Protein AF-A2EZK6-F1 (afdb_monomer_lite)

Sequence (846 aa):
MTSKGSTQFIALRRRLDVMGYESFILGLDSAPLAQQLLNDVFTTTRQLQITEENLKKAQEELDQSKVQIEPLHAEQIRLVRENTQLHKLLIKMTEETRAKEKQITNNMYEVQEENRRVKLYAQKNEETIKEQQAEILRLKQLLELPQEAQEPTSSRSTRRASSRSRRNGSIAPSIGQSSYASNAEHEAEIKQLNQTITQLKETIELKEKEKETLITNINDLKDLMKLRDDEISRLGLELQKETGRDGYMISIRYKNQQLQEEIDKLQAQIDSGNFTNQTMPLSAPQSPTKPPPSPSTKKMGMSPIKYISIDAERKEEHEKSPNSDSSSKKSKLTTKTSSSKKQNPPSKKPNADKKRKGVIFDIDEDEKPSIESLIDDDDSSSDKGSKSSTQSQKSKESDESTKQMIESLKSENDSLKEDSKLLQAQLESTQKDLQEKISTIALMSAEVSFVGDNLKQIIAEKDQIIDSLKKQIKQAEAKSAELLQTQQKQQQNDATSEKIETLTLQLDELQAKYDTEIEDKDKKIKQLELLLEQLSSDKNNTTSAPVSCPECARLRQQIQDLKSSMQNSLSEQEKNELQSLRLRSQQLELIIRSSEESMHDNATLNQELLNAKAKITQMEQKYEELKQLAVKLQEELNKAKEDLEESEKISNTVPDLRQKFRTILERMKVEHFATVEELNQKNITLQSLSDKLLESQKLTRDFQEELQKCREQANNAREETLLHRSKSEEVQRLAADKIVNAQKEMNAAANHYKMTIQDLTNKNSSLSQILSDTRRQLAMTTEQTIPKLKDTIQKMTRERSELAARVESLAQMAQFAEKSTSFSPESIQFIAALHQFNDQMQPFLP

Structure (mmCIF, N/CA/C/O backbone):
data_AF-A2EZK6-F1
#
_entry.id   AF-A2EZK6-F1
#
loop_
_atom_site.group_PDB
_atom_site.id
_atom_site.type_symbol
_atom_site.label_atom_id
_atom_site.label_alt_id
_atom_site.label_comp_id
_atom_site.label_asym_id
_atom_site.label_entity_id
_atom_site.label_seq_id
_atom_site.pdbx_PDB_ins_code
_atom_site.Cartn_x
_atom_site.Cartn_y
_atom_site.Cartn_z
_atom_site.occupancy
_atom_site.B_iso_or_equiv
_atom_site.auth_seq_id
_atom_site.auth_comp_id
_atom_site.auth_asym_id
_atom_site.auth_atom_id
_atom_site.pdbx_PDB_model_num
ATOM 1 N N . MET A 1 1 ? 49.136 -2.529 -78.134 1.00 37.84 1 MET A N 1
ATOM 2 C CA . MET A 1 1 ? 48.431 -1.976 -76.948 1.00 37.84 1 MET A CA 1
ATOM 3 C C . MET A 1 1 ? 46.903 -1.830 -77.145 1.00 37.84 1 MET A C 1
ATOM 5 O O . MET A 1 1 ? 46.238 -1.324 -76.257 1.00 37.84 1 MET A O 1
ATOM 9 N N . THR A 1 2 ? 46.300 -2.332 -78.235 1.00 45.94 2 THR A N 1
ATOM 10 C CA . THR A 1 2 ? 44.895 -2.059 -78.636 1.00 45.94 2 THR A CA 1
ATOM 11 C C . THR A 1 2 ? 43.855 -3.139 -78.267 1.00 45.94 2 THR A C 1
ATOM 13 O O . THR A 1 2 ? 42.662 -2.942 -78.474 1.00 45.94 2 THR A O 1
ATOM 16 N N . SER A 1 3 ? 44.260 -4.276 -77.687 1.00 55.34 3 SER A N 1
ATOM 17 C CA . SER A 1 3 ? 43.367 -5.438 -77.480 1.00 55.34 3 SER A CA 1
ATOM 18 C C . SER A 1 3 ? 42.392 -5.307 -76.287 1.00 55.34 3 SER A C 1
ATOM 20 O O . SER A 1 3 ? 41.245 -5.753 -76.370 1.00 55.34 3 SER A O 1
ATOM 22 N N . LYS A 1 4 ? 42.787 -4.647 -75.186 1.00 60.06 4 LYS A N 1
ATOM 23 C CA . LYS A 1 4 ? 41.928 -4.512 -73.986 1.00 60.06 4 LYS A CA 1
ATOM 24 C C . LYS A 1 4 ? 40.776 -3.510 -74.169 1.00 60.06 4 LYS A C 1
ATOM 26 O O . LYS A 1 4 ? 39.682 -3.753 -73.677 1.00 60.06 4 LYS A O 1
ATOM 31 N N . GLY A 1 5 ? 40.997 -2.425 -74.917 1.00 63.72 5 GLY A N 1
ATOM 32 C CA . GLY A 1 5 ? 39.947 -1.441 -75.222 1.00 63.72 5 GLY A CA 1
ATOM 33 C C . GLY A 1 5 ? 38.875 -1.994 -76.167 1.00 63.72 5 GLY A C 1
ATOM 34 O O . GLY A 1 5 ? 37.688 -1.778 -75.951 1.00 63.72 5 GLY A O 1
ATOM 35 N N . SER A 1 6 ? 39.281 -2.795 -77.158 1.00 72.44 6 SER A N 1
ATOM 36 C CA . SER A 1 6 ? 38.358 -3.442 -78.101 1.00 72.44 6 SER A CA 1
ATOM 37 C C . SER A 1 6 ? 37.445 -4.473 -77.421 1.00 72.44 6 SER A C 1
ATOM 39 O O . SER A 1 6 ? 36.245 -4.505 -77.683 1.00 72.44 6 SER A O 1
ATOM 41 N N . THR A 1 7 ? 37.971 -5.271 -76.487 1.00 79.88 7 THR A N 1
ATOM 42 C CA . THR A 1 7 ? 37.174 -6.280 -75.764 1.00 79.88 7 THR A CA 1
ATOM 43 C C . THR A 1 7 ? 36.168 -5.659 -74.790 1.00 79.88 7 THR A C 1
ATOM 45 O O . THR A 1 7 ? 35.024 -6.108 -74.736 1.00 79.88 7 THR A O 1
ATOM 48 N N . GLN A 1 8 ? 36.547 -4.593 -74.076 1.00 83.50 8 GLN A N 1
ATOM 49 C CA . GLN A 1 8 ? 35.626 -3.836 -73.216 1.00 83.50 8 GLN A CA 1
ATOM 50 C C . GLN A 1 8 ? 34.537 -3.124 -74.025 1.00 83.50 8 GLN A C 1
ATOM 52 O O . GLN A 1 8 ? 33.373 -3.144 -73.632 1.00 83.50 8 GLN A O 1
ATOM 57 N N . PHE A 1 9 ? 34.890 -2.568 -75.186 1.00 87.25 9 PHE A N 1
ATOM 58 C CA . PHE A 1 9 ? 33.936 -1.943 -76.098 1.00 87.25 9 PHE A CA 1
ATOM 59 C C . PHE A 1 9 ? 32.902 -2.944 -76.632 1.00 87.25 9 PHE A C 1
ATOM 61 O O . PHE A 1 9 ? 31.705 -2.674 -76.586 1.00 87.25 9 PHE A O 1
ATOM 68 N N . ILE A 1 10 ? 33.335 -4.134 -77.066 1.00 88.12 10 ILE A N 1
ATOM 69 C CA . ILE A 1 10 ? 32.425 -5.198 -77.525 1.00 88.12 10 ILE A CA 1
ATOM 70 C C . ILE A 1 10 ? 31.513 -5.672 -76.383 1.00 88.12 10 ILE A C 1
ATOM 72 O O . ILE A 1 10 ? 30.328 -5.917 -76.603 1.00 88.12 10 ILE A O 1
ATOM 76 N N . ALA A 1 11 ? 32.034 -5.788 -75.158 1.00 88.81 11 ALA A N 1
ATOM 77 C CA . ALA A 1 11 ? 31.241 -6.179 -73.993 1.00 88.81 11 ALA A CA 1
ATOM 78 C C . ALA A 1 11 ? 30.187 -5.124 -73.616 1.00 88.81 11 ALA A C 1
ATOM 80 O O . ALA A 1 11 ? 29.038 -5.479 -73.351 1.00 88.81 11 ALA A O 1
ATOM 81 N N . LEU A 1 12 ? 30.553 -3.839 -73.633 1.00 90.62 12 LEU A N 1
ATOM 82 C CA . LEU A 1 12 ? 29.614 -2.733 -73.442 1.00 90.62 12 LEU A CA 1
ATOM 83 C C . LEU A 1 12 ? 28.556 -2.714 -74.549 1.00 90.62 12 LEU A C 1
ATOM 85 O O . LEU A 1 12 ? 27.371 -2.588 -74.254 1.00 90.62 12 LEU A O 1
ATOM 89 N N . ARG A 1 13 ? 28.969 -2.900 -75.808 1.00 90.75 13 ARG A N 1
ATOM 90 C CA . ARG A 1 13 ? 28.056 -2.936 -76.949 1.00 90.75 13 ARG A CA 1
ATOM 91 C C . ARG A 1 13 ? 27.021 -4.047 -76.804 1.00 90.75 13 ARG A C 1
ATOM 93 O O . ARG A 1 13 ? 25.835 -3.762 -76.844 1.00 90.75 13 ARG A O 1
ATOM 100 N N . ARG A 1 14 ? 27.462 -5.272 -76.501 1.00 92.25 14 ARG A N 1
ATOM 101 C CA . ARG A 1 14 ? 26.559 -6.402 -76.235 1.00 92.25 14 ARG A CA 1
ATOM 102 C C . ARG A 1 14 ? 25.595 -6.124 -75.080 1.00 92.25 14 ARG A C 1
ATOM 104 O O . ARG A 1 14 ? 24.436 -6.501 -75.166 1.00 92.25 14 ARG A O 1
ATOM 111 N N . ARG A 1 15 ? 26.049 -5.472 -74.002 1.00 91.38 15 ARG A N 1
ATOM 112 C CA . ARG A 1 15 ? 25.172 -5.095 -72.876 1.00 91.38 15 ARG A CA 1
ATOM 113 C C . ARG A 1 15 ? 24.108 -4.076 -73.284 1.00 91.38 15 ARG A C 1
ATOM 115 O O . ARG A 1 15 ? 22.965 -4.216 -72.870 1.00 91.38 15 ARG A O 1
ATOM 122 N N . LEU A 1 16 ? 24.477 -3.083 -74.091 1.00 90.38 16 LEU A N 1
ATOM 123 C CA . LEU A 1 16 ? 23.544 -2.087 -74.619 1.00 90.38 16 LEU A CA 1
ATOM 124 C C . LEU A 1 16 ? 22.557 -2.702 -75.619 1.00 90.38 16 LEU A C 1
ATOM 126 O O . LEU A 1 16 ? 21.372 -2.386 -75.554 1.00 90.38 16 LEU A O 1
ATOM 130 N N . ASP A 1 17 ? 23.017 -3.618 -76.473 1.00 91.50 17 ASP A N 1
ATOM 131 C CA . ASP A 1 17 ? 22.165 -4.357 -77.412 1.00 91.50 17 ASP A CA 1
ATOM 132 C C . ASP A 1 17 ? 21.120 -5.192 -76.650 1.00 91.50 17 ASP A C 1
ATOM 134 O O . ASP A 1 17 ? 19.934 -5.113 -76.945 1.00 91.50 17 ASP A O 1
ATOM 138 N N . VAL A 1 18 ? 21.521 -5.886 -75.574 1.00 91.19 18 VAL A N 1
ATOM 139 C CA . VAL A 1 18 ? 20.594 -6.630 -74.693 1.00 91.19 18 VAL A CA 1
ATOM 140 C C . VAL A 1 18 ? 19.550 -5.720 -74.030 1.00 91.19 18 VAL A C 1
ATOM 142 O O . VAL A 1 18 ? 18.438 -6.161 -73.752 1.00 91.19 18 VAL A O 1
ATOM 145 N N . MET A 1 19 ? 19.877 -4.449 -73.790 1.00 88.81 19 MET A N 1
ATOM 146 C CA . MET A 1 19 ? 18.930 -3.451 -73.279 1.00 88.81 19 MET A CA 1
ATOM 147 C C . MET A 1 19 ? 18.072 -2.797 -74.377 1.00 88.81 19 MET A C 1
ATOM 149 O O . MET A 1 19 ? 17.281 -1.907 -74.071 1.00 88.81 19 MET A O 1
ATOM 153 N N . GLY A 1 20 ? 18.214 -3.221 -75.636 1.00 90.94 20 GLY A N 1
ATOM 154 C CA . GLY A 1 20 ? 17.446 -2.721 -76.777 1.00 90.94 20 GLY A CA 1
ATOM 155 C C . GLY A 1 20 ? 18.035 -1.480 -77.455 1.00 90.94 20 GLY A C 1
ATOM 156 O O . GLY A 1 20 ? 17.373 -0.876 -78.297 1.00 90.94 20 GLY A O 1
ATOM 157 N N . TYR A 1 21 ? 19.274 -1.088 -77.141 1.00 92.12 21 TYR A N 1
ATOM 158 C CA . TYR A 1 21 ? 19.952 0.063 -77.762 1.00 92.12 21 TYR A CA 1
ATOM 159 C C . TYR A 1 21 ? 20.737 -0.311 -79.034 1.00 92.12 21 TYR A C 1
ATOM 161 O O . TYR A 1 21 ? 21.803 0.245 -79.315 1.00 92.12 21 TYR A O 1
ATOM 169 N N . GLU A 1 22 ? 20.202 -1.236 -79.831 1.00 88.69 22 GLU A N 1
ATOM 170 C CA . GLU A 1 22 ? 20.858 -1.779 -81.030 1.00 88.69 22 GLU A CA 1
ATOM 171 C C . GLU A 1 22 ? 21.069 -0.712 -82.120 1.00 88.69 22 GLU A C 1
ATOM 173 O O . GLU A 1 22 ? 22.081 -0.709 -82.822 1.00 88.69 22 GLU A O 1
ATOM 178 N N . SER A 1 23 ? 20.165 0.265 -82.223 1.00 85.69 23 SER A N 1
ATOM 179 C CA . SER A 1 23 ? 20.199 1.300 -83.270 1.00 85.69 23 SER A CA 1
ATOM 180 C C . SER A 1 23 ? 21.220 2.419 -83.029 1.00 85.69 23 SER A C 1
ATOM 182 O O . SER A 1 23 ? 21.440 3.249 -83.910 1.00 85.69 23 SER A O 1
ATOM 184 N N . PHE A 1 24 ? 21.843 2.488 -81.848 1.00 82.69 24 PHE A N 1
ATOM 185 C CA . PHE A 1 24 ? 22.753 3.585 -81.509 1.00 82.69 24 PHE A CA 1
ATOM 186 C C . PHE A 1 24 ? 24.174 3.280 -81.983 1.00 82.69 24 PHE A C 1
ATOM 188 O O . PHE A 1 24 ? 24.766 2.308 -81.533 1.00 82.69 24 PHE A O 1
ATOM 195 N N . ILE A 1 25 ? 24.770 4.095 -82.853 1.00 82.56 25 ILE A N 1
ATOM 196 C CA . ILE A 1 25 ? 26.171 3.898 -83.256 1.00 82.56 25 ILE A CA 1
ATOM 197 C C . ILE A 1 25 ? 27.066 4.410 -82.121 1.00 82.56 25 ILE A C 1
ATOM 199 O O . ILE A 1 25 ? 27.240 5.616 -81.950 1.00 82.56 25 ILE A O 1
ATOM 203 N N . LEU A 1 26 ? 27.607 3.498 -81.310 1.00 82.94 26 LEU A N 1
ATOM 204 C CA . LEU A 1 26 ? 28.507 3.862 -80.218 1.00 82.94 26 LEU A CA 1
ATOM 205 C C . LEU A 1 26 ? 29.915 4.114 -80.775 1.00 82.94 26 LEU A C 1
ATOM 207 O O . LEU A 1 26 ? 30.533 3.216 -81.340 1.00 82.94 26 LEU A O 1
ATOM 211 N N . GLY A 1 27 ? 30.423 5.335 -80.627 1.00 87.00 27 GLY A N 1
ATOM 212 C CA . GLY A 1 27 ? 31.807 5.664 -80.960 1.00 87.00 27 GLY A CA 1
ATOM 213 C C . GLY A 1 27 ? 32.774 5.163 -79.885 1.00 87.00 27 GLY A C 1
ATOM 214 O O . GLY A 1 27 ? 32.418 5.071 -78.710 1.00 87.00 27 GLY A O 1
ATOM 215 N N . LEU A 1 28 ? 34.020 4.873 -80.267 1.00 83.44 28 LEU A N 1
ATOM 216 C CA . LEU A 1 28 ? 35.068 4.484 -79.311 1.00 83.44 28 LEU A CA 1
ATOM 217 C C . LEU A 1 28 ? 35.309 5.569 -78.244 1.00 83.44 28 LEU A C 1
ATOM 219 O O . LEU A 1 28 ? 35.540 5.235 -77.085 1.00 83.44 28 LEU A O 1
ATOM 223 N N . ASP A 1 29 ? 35.167 6.846 -78.612 1.00 84.62 29 ASP A N 1
ATOM 224 C CA . ASP A 1 29 ? 35.389 7.987 -77.713 1.00 84.62 29 ASP A CA 1
ATOM 225 C C . ASP A 1 29 ? 34.249 8.196 -76.701 1.00 84.62 29 ASP A C 1
ATOM 227 O O . ASP A 1 29 ? 34.474 8.708 -75.605 1.00 84.62 29 ASP A O 1
ATOM 231 N N . SER A 1 30 ? 33.022 7.769 -77.025 1.00 87.81 30 SER A N 1
ATOM 232 C CA . SER A 1 30 ? 31.854 7.889 -76.138 1.00 87.81 30 SER A CA 1
ATOM 233 C C . SER A 1 30 ? 31.608 6.649 -75.273 1.00 87.81 30 SER A C 1
ATOM 235 O O . SER A 1 30 ? 30.806 6.694 -74.337 1.00 87.81 30 SER A O 1
ATOM 237 N N . ALA A 1 31 ? 32.328 5.552 -75.528 1.00 86.44 31 ALA A N 1
ATOM 238 C CA . ALA A 1 31 ? 32.188 4.297 -74.797 1.00 86.44 31 ALA A CA 1
ATOM 239 C C . ALA A 1 31 ? 32.445 4.401 -73.276 1.00 86.44 31 ALA A C 1
ATOM 241 O O . ALA A 1 31 ? 31.662 3.820 -72.522 1.00 86.44 31 ALA A O 1
ATOM 242 N N . PRO A 1 32 ? 33.451 5.149 -72.770 1.00 88.12 32 PRO A N 1
ATOM 243 C CA . PRO A 1 32 ? 33.658 5.286 -71.325 1.00 88.12 32 PRO A CA 1
ATOM 244 C C . PRO A 1 32 ? 32.485 5.980 -70.620 1.00 88.12 32 PRO A C 1
ATOM 246 O O . PRO A 1 32 ? 32.062 5.542 -69.552 1.00 88.12 32 PRO A O 1
ATOM 249 N N . LEU A 1 33 ? 31.917 7.018 -71.245 1.00 88.94 33 LEU A N 1
ATOM 250 C CA . LEU A 1 33 ? 30.759 7.736 -70.711 1.00 88.94 33 LEU A CA 1
ATOM 251 C C . LEU A 1 33 ? 29.507 6.852 -70.722 1.00 88.94 33 LEU A C 1
ATOM 253 O O . LEU A 1 33 ? 28.798 6.786 -69.723 1.00 88.94 33 LEU A O 1
ATOM 257 N N . ALA A 1 34 ? 29.265 6.120 -71.814 1.00 89.81 34 ALA A N 1
ATOM 258 C CA . ALA A 1 34 ? 28.154 5.174 -71.895 1.00 89.81 34 ALA A CA 1
ATOM 259 C C . ALA A 1 34 ? 28.276 4.045 -70.854 1.00 89.81 34 ALA A C 1
ATOM 261 O O . ALA A 1 34 ? 27.282 3.662 -70.242 1.00 89.81 34 ALA A O 1
ATOM 262 N N . GLN A 1 35 ? 29.492 3.550 -70.594 1.00 90.94 35 GLN A N 1
ATOM 263 C CA . GLN A 1 35 ? 29.746 2.563 -69.542 1.00 90.94 35 GLN A CA 1
ATOM 264 C C . GLN A 1 35 ? 29.477 3.123 -68.141 1.00 90.94 35 GLN A C 1
ATOM 266 O O . GLN A 1 35 ? 28.946 2.399 -67.297 1.00 90.94 35 GLN A O 1
ATOM 271 N N . GLN A 1 36 ? 29.842 4.383 -67.887 1.00 93.50 36 GLN A N 1
ATOM 272 C CA . GLN A 1 36 ? 29.570 5.047 -66.615 1.00 93.50 36 GLN A CA 1
ATOM 273 C C . GLN A 1 36 ? 28.068 5.259 -66.410 1.00 93.50 36 GLN A C 1
ATOM 275 O O . GLN A 1 36 ? 27.543 4.830 -65.390 1.00 93.50 36 GLN A O 1
ATOM 280 N N . LEU A 1 37 ? 27.361 5.809 -67.402 1.00 91.62 37 LEU A N 1
ATOM 281 C CA . LEU A 1 37 ? 25.909 6.004 -67.335 1.00 91.62 37 LEU A CA 1
ATOM 282 C C . LEU A 1 37 ? 25.164 4.681 -67.138 1.00 91.62 37 LEU A C 1
ATOM 284 O O . LEU A 1 37 ? 24.233 4.609 -66.343 1.00 91.62 37 LEU A O 1
ATOM 288 N N . LEU A 1 38 ? 25.598 3.613 -67.811 1.00 91.62 38 LEU A N 1
ATOM 289 C CA . LEU A 1 38 ? 25.025 2.283 -67.624 1.00 91.62 38 LEU A CA 1
ATOM 290 C C . LEU A 1 38 ? 25.237 1.760 -66.194 1.00 91.62 38 LEU A C 1
ATOM 292 O O . LEU A 1 38 ? 24.327 1.173 -65.609 1.00 91.62 38 LEU A O 1
ATOM 296 N N . ASN A 1 39 ? 26.424 1.980 -65.623 1.00 92.19 39 ASN A N 1
ATOM 297 C CA . ASN A 1 39 ? 26.700 1.614 -64.237 1.00 92.19 39 ASN A CA 1
ATOM 298 C C . ASN A 1 39 ? 25.853 2.442 -63.261 1.00 92.19 39 ASN A C 1
ATOM 300 O O . ASN A 1 39 ? 25.310 1.862 -62.327 1.00 92.19 39 ASN A O 1
ATOM 304 N N . ASP A 1 40 ? 25.688 3.744 -63.500 1.00 94.69 40 ASP A N 1
ATOM 305 C CA . ASP A 1 40 ? 24.873 4.634 -62.664 1.00 94.69 40 ASP A CA 1
ATOM 306 C C . ASP A 1 40 ? 23.381 4.265 -62.727 1.00 94.69 40 ASP A C 1
ATOM 308 O O . ASP A 1 40 ? 22.692 4.239 -61.708 1.00 94.69 40 ASP A O 1
ATOM 312 N N . VAL A 1 41 ? 22.866 3.889 -63.902 1.00 91.81 41 VAL A N 1
ATOM 313 C CA . VAL A 1 41 ? 21.496 3.366 -64.045 1.00 91.81 41 VAL A CA 1
ATOM 314 C C . VAL A 1 41 ? 21.340 2.038 -63.301 1.00 91.81 41 VAL A C 1
ATOM 316 O O . VAL A 1 41 ? 20.333 1.818 -62.629 1.00 91.81 41 VAL A O 1
ATOM 319 N N . PHE A 1 42 ? 22.336 1.151 -63.362 1.00 93.69 42 PHE A N 1
ATOM 320 C CA . PHE A 1 42 ? 22.285 -0.121 -62.642 1.00 93.69 42 PHE A CA 1
ATOM 321 C C . PHE A 1 42 ? 22.334 0.071 -61.120 1.00 93.69 42 PHE A C 1
ATOM 323 O O . PHE A 1 42 ? 21.562 -0.562 -60.398 1.00 93.69 42 PHE A O 1
ATOM 330 N N . THR A 1 43 ? 23.211 0.946 -60.617 1.00 93.44 43 THR A N 1
ATOM 331 C CA . THR A 1 43 ? 23.306 1.241 -59.181 1.00 93.44 43 THR A CA 1
ATOM 332 C C . THR A 1 43 ? 22.038 1.913 -58.673 1.00 93.44 43 THR A C 1
ATOM 334 O O . THR A 1 43 ? 21.493 1.454 -57.673 1.00 93.44 43 THR A O 1
ATOM 337 N N . THR A 1 44 ? 21.507 2.914 -59.381 1.00 95.56 44 THR A N 1
ATOM 338 C CA . THR A 1 44 ? 20.251 3.588 -59.005 1.00 95.56 44 THR A CA 1
ATOM 339 C C . THR A 1 44 ? 19.048 2.649 -59.059 1.00 95.56 44 THR A C 1
ATOM 341 O O . THR A 1 44 ? 18.257 2.646 -58.121 1.00 95.56 44 THR A O 1
ATOM 344 N N . THR A 1 45 ? 18.936 1.785 -60.074 1.00 94.94 45 THR A N 1
ATOM 345 C CA . THR A 1 45 ? 17.855 0.781 -60.157 1.00 94.94 45 THR A CA 1
ATOM 346 C C . THR A 1 45 ? 17.952 -0.238 -59.023 1.00 94.94 45 THR A C 1
ATOM 348 O O . THR A 1 45 ? 16.953 -0.553 -58.381 1.00 94.94 45 THR A O 1
ATOM 351 N N . ARG A 1 46 ? 19.162 -0.726 -58.719 1.00 93.94 46 ARG A N 1
ATOM 352 C CA . ARG A 1 46 ? 19.386 -1.632 -57.585 1.00 93.94 46 ARG A CA 1
ATOM 353 C C . ARG A 1 46 ? 19.059 -0.956 -56.256 1.00 93.94 46 ARG A C 1
ATOM 355 O O . ARG A 1 46 ? 18.503 -1.588 -55.365 1.00 93.94 46 ARG A O 1
ATOM 362 N N . GLN A 1 47 ? 19.403 0.319 -56.113 1.00 93.69 47 GLN A N 1
ATOM 363 C CA . GLN A 1 47 ? 19.122 1.080 -54.905 1.00 93.69 47 GLN A CA 1
ATOM 364 C C . GLN A 1 47 ? 17.624 1.359 -54.754 1.00 93.69 47 GLN A C 1
ATOM 366 O O . GLN A 1 47 ? 17.112 1.211 -53.650 1.00 93.69 47 GLN A O 1
ATOM 371 N N . LEU A 1 48 ? 16.914 1.640 -55.852 1.00 95.12 48 LEU A N 1
ATOM 372 C CA . LEU A 1 48 ? 15.455 1.745 -55.875 1.00 95.12 48 LEU A CA 1
ATOM 373 C C . LEU A 1 48 ? 14.798 0.435 -55.414 1.00 95.12 48 LEU A C 1
ATOM 375 O O . LEU A 1 48 ? 13.976 0.465 -54.504 1.00 95.12 48 LEU A O 1
ATOM 379 N N . GLN A 1 49 ? 15.226 -0.714 -55.947 1.00 97.00 49 GLN A N 1
ATOM 380 C CA . GLN A 1 49 ? 14.727 -2.029 -55.517 1.00 97.00 49 GLN A CA 1
ATOM 381 C C . GLN A 1 49 ? 14.934 -2.265 -54.013 1.00 97.00 49 GLN A C 1
ATOM 383 O O . GLN A 1 49 ? 14.003 -2.665 -53.320 1.00 97.00 49 GLN A O 1
ATOM 388 N N . ILE A 1 50 ? 16.121 -1.944 -53.481 1.00 95.38 50 ILE A N 1
ATOM 389 C CA . ILE A 1 50 ? 16.394 -2.039 -52.037 1.00 95.38 50 ILE A CA 1
ATOM 390 C C . ILE A 1 50 ? 15.463 -1.110 -51.243 1.00 95.38 50 ILE A C 1
ATOM 392 O O . ILE A 1 50 ? 14.943 -1.503 -50.199 1.00 95.38 50 ILE A O 1
ATOM 396 N N . THR A 1 51 ? 15.229 0.119 -51.714 1.00 93.44 51 THR A N 1
ATOM 397 C CA . THR A 1 51 ? 14.314 1.046 -51.031 1.00 93.44 51 THR A CA 1
ATOM 398 C C . THR A 1 51 ? 12.860 0.582 -51.078 1.00 93.44 51 THR A C 1
ATOM 400 O O . THR A 1 51 ? 12.165 0.728 -50.078 1.00 93.44 51 THR A O 1
ATOM 403 N N . GLU A 1 52 ? 12.407 -0.024 -52.177 1.00 96.75 52 GLU A N 1
ATOM 404 C CA . GLU A 1 52 ? 11.061 -0.595 -52.295 1.00 96.75 52 GLU A CA 1
ATOM 405 C C . GLU A 1 52 ? 10.875 -1.807 -51.375 1.00 96.75 52 GLU A C 1
ATOM 407 O O . GLU A 1 52 ? 9.848 -1.920 -50.708 1.00 96.75 52 GLU A O 1
ATOM 412 N N . GLU A 1 53 ? 11.871 -2.693 -51.284 1.00 95.88 53 GLU A N 1
ATOM 413 C CA . GLU A 1 53 ? 11.858 -3.813 -50.336 1.00 95.88 53 GLU A CA 1
ATOM 414 C C . GLU A 1 53 ? 11.833 -3.327 -48.883 1.00 95.88 53 GLU A C 1
ATOM 416 O O . GLU A 1 53 ? 11.067 -3.845 -48.070 1.00 95.88 53 GLU A O 1
ATOM 421 N N . ASN A 1 54 ? 12.626 -2.307 -48.551 1.00 93.25 54 ASN A N 1
ATOM 422 C CA . ASN A 1 54 ? 12.626 -1.715 -47.214 1.00 93.25 54 ASN A CA 1
ATOM 423 C C . ASN A 1 54 ? 11.299 -1.012 -46.896 1.00 93.25 54 ASN A C 1
ATOM 425 O O . ASN A 1 54 ? 10.818 -1.116 -45.772 1.00 93.25 54 ASN A O 1
ATOM 429 N N . LEU A 1 55 ? 10.683 -0.337 -47.873 1.00 95.31 55 LEU A N 1
ATOM 430 C CA . LEU A 1 55 ? 9.366 0.282 -47.713 1.00 95.31 55 LEU A CA 1
ATOM 431 C C . LEU A 1 55 ? 8.288 -0.776 -47.446 1.00 95.31 55 LEU A C 1
ATOM 433 O O . LEU A 1 55 ? 7.470 -0.586 -46.550 1.00 95.31 55 LEU A O 1
ATOM 437 N N . LYS A 1 56 ? 8.315 -1.903 -48.168 1.00 96.50 56 LYS A N 1
ATOM 438 C CA . LYS A 1 56 ? 7.400 -3.030 -47.920 1.00 96.50 56 LYS A CA 1
ATOM 439 C C . LYS A 1 56 ? 7.580 -3.611 -46.519 1.00 96.50 56 LYS A C 1
ATOM 441 O O . LYS A 1 56 ? 6.595 -3.766 -45.810 1.00 96.50 56 LYS A O 1
ATOM 446 N N . LYS A 1 57 ? 8.823 -3.840 -46.080 1.00 95.38 57 LYS A N 1
ATOM 447 C CA . LYS A 1 57 ? 9.108 -4.303 -44.708 1.00 95.38 57 LYS A CA 1
ATOM 448 C C . LYS A 1 57 ? 8.603 -3.320 -43.653 1.00 95.38 57 LYS A C 1
ATOM 450 O O . LYS A 1 57 ? 7.941 -3.731 -42.711 1.00 95.38 57 LYS A O 1
ATOM 455 N N . ALA A 1 58 ? 8.842 -2.023 -43.843 1.00 92.25 58 ALA A N 1
ATOM 456 C CA . ALA A 1 58 ? 8.351 -0.994 -42.929 1.00 92.25 58 ALA A CA 1
ATOM 457 C C . ALA A 1 58 ? 6.811 -0.929 -42.889 1.00 92.25 58 ALA A C 1
ATOM 459 O O . ALA A 1 58 ? 6.234 -0.675 -41.835 1.00 92.25 58 ALA A O 1
ATOM 460 N N . GLN A 1 59 ? 6.132 -1.171 -44.016 1.00 96.00 59 GLN A N 1
ATOM 461 C CA . GLN A 1 59 ? 4.669 -1.275 -44.065 1.00 96.00 59 GLN A CA 1
ATOM 462 C C . GLN A 1 59 ? 4.159 -2.514 -43.319 1.00 96.00 59 GLN A C 1
ATOM 464 O O . GLN A 1 59 ? 3.226 -2.398 -42.529 1.00 96.00 59 GLN A O 1
ATOM 469 N N . GLU A 1 60 ? 4.797 -3.671 -43.504 1.00 96.62 60 GLU A N 1
ATOM 470 C CA . GLU A 1 60 ? 4.460 -4.901 -42.778 1.00 96.62 60 GLU A CA 1
ATOM 471 C C . GLU A 1 60 ? 4.680 -4.747 -41.263 1.00 96.62 60 GLU A C 1
ATOM 473 O O . GLU A 1 60 ? 3.814 -5.127 -40.477 1.00 96.62 60 GLU A O 1
ATOM 478 N N . GLU A 1 61 ? 5.790 -4.136 -40.838 1.00 93.56 61 GLU A N 1
ATOM 479 C CA . GLU A 1 61 ? 6.071 -3.828 -39.427 1.00 93.56 61 GLU A CA 1
ATOM 480 C C . GLU A 1 61 ? 5.061 -2.831 -38.841 1.00 93.56 61 GLU A C 1
ATOM 482 O O . GLU A 1 61 ? 4.616 -2.987 -37.698 1.00 93.56 61 GLU A O 1
ATOM 487 N N . LEU A 1 62 ? 4.653 -1.823 -39.620 1.00 93.62 62 LEU A N 1
ATOM 488 C CA . LEU A 1 62 ? 3.619 -0.872 -39.222 1.00 93.62 62 LEU A CA 1
ATOM 489 C C . LEU A 1 62 ? 2.268 -1.569 -39.030 1.00 93.62 62 LEU A C 1
ATOM 491 O O . LEU A 1 62 ? 1.582 -1.308 -38.042 1.00 93.62 62 LEU A O 1
ATOM 495 N N . ASP A 1 63 ? 1.876 -2.451 -39.946 1.00 95.25 63 ASP A N 1
ATOM 496 C CA . ASP A 1 63 ? 0.604 -3.166 -39.853 1.00 95.25 63 ASP A CA 1
ATOM 497 C C . ASP A 1 63 ? 0.615 -4.201 -38.718 1.00 95.25 63 ASP A C 1
ATOM 499 O O . ASP A 1 63 ? -0.358 -4.289 -37.969 1.00 95.25 63 ASP A O 1
ATOM 503 N N . GLN A 1 64 ? 1.738 -4.888 -38.484 1.00 93.19 64 GLN A N 1
ATOM 504 C CA . GLN A 1 64 ? 1.924 -5.721 -37.289 1.00 93.19 64 GLN A CA 1
ATOM 505 C C . GLN A 1 64 ? 1.818 -4.896 -36.000 1.00 93.19 64 GLN A C 1
ATOM 507 O O . GLN A 1 64 ? 1.150 -5.312 -35.053 1.00 93.19 64 GLN A O 1
ATOM 512 N N . SER A 1 65 ? 2.417 -3.703 -35.971 1.00 90.00 65 SER A N 1
ATOM 513 C CA . SER A 1 65 ? 2.328 -2.799 -34.820 1.00 90.00 65 SER A CA 1
ATOM 514 C C . SER A 1 65 ? 0.891 -2.332 -34.577 1.00 90.00 65 SER A C 1
ATOM 516 O O . SER A 1 65 ? 0.445 -2.306 -33.433 1.00 90.00 65 SER A O 1
ATOM 518 N N . LYS A 1 66 ? 0.118 -2.024 -35.629 1.00 92.38 66 LYS A N 1
ATOM 519 C CA . LYS A 1 66 ? -1.309 -1.674 -35.494 1.00 92.38 66 LYS A CA 1
ATOM 520 C C . LYS A 1 66 ? -2.121 -2.817 -34.885 1.00 92.38 66 LYS A C 1
ATOM 522 O O . LYS A 1 66 ? -2.904 -2.566 -33.974 1.00 92.38 66 LYS A O 1
ATOM 527 N N . VAL A 1 67 ? -1.894 -4.054 -35.337 1.00 92.50 67 VAL A N 1
ATOM 528 C CA . VAL A 1 67 ? -2.556 -5.250 -34.786 1.00 92.50 67 VAL A CA 1
ATOM 529 C C . VAL A 1 67 ? -2.200 -5.453 -33.309 1.00 92.50 67 VAL A C 1
ATOM 531 O O . VAL A 1 67 ? -3.049 -5.867 -32.527 1.00 92.50 67 VAL A O 1
ATOM 534 N N . GLN A 1 68 ? -0.973 -5.121 -32.893 1.00 86.81 68 GLN A N 1
ATOM 535 C CA . GLN A 1 68 ? -0.573 -5.174 -31.481 1.00 86.81 68 GLN A CA 1
ATOM 536 C C . GLN A 1 68 ? -1.158 -4.027 -30.637 1.00 86.81 68 GLN A C 1
ATOM 538 O O . GLN A 1 68 ? -1.431 -4.220 -29.454 1.00 86.81 68 GLN A O 1
ATOM 543 N N . ILE A 1 69 ? -1.373 -2.843 -31.219 1.00 89.81 69 ILE A N 1
ATOM 544 C CA . ILE A 1 69 ? -1.916 -1.666 -30.517 1.00 89.81 69 ILE A CA 1
ATOM 545 C C . ILE A 1 69 ? -3.434 -1.769 -30.305 1.00 89.81 69 ILE A C 1
ATOM 547 O O . ILE A 1 69 ? -3.939 -1.305 -29.284 1.00 89.81 69 ILE A O 1
ATOM 551 N N . GLU A 1 70 ? -4.174 -2.378 -31.231 1.00 92.25 70 GLU A N 1
ATOM 552 C CA . GLU A 1 70 ? -5.634 -2.517 -31.143 1.00 92.25 70 GLU A CA 1
ATOM 553 C C . GLU A 1 70 ? -6.143 -3.148 -29.824 1.00 92.25 70 GLU A C 1
ATOM 555 O O . GLU A 1 70 ? -7.008 -2.536 -29.185 1.00 92.25 70 GLU A O 1
ATOM 560 N N . PRO A 1 71 ? -5.615 -4.294 -29.338 1.00 82.75 71 PRO A N 1
ATOM 561 C CA . PRO A 1 71 ? -6.049 -4.861 -28.061 1.00 82.75 71 PRO A CA 1
ATOM 562 C C . PRO A 1 71 ? -5.711 -3.953 -26.873 1.00 82.75 71 PRO A C 1
ATOM 564 O O . PRO A 1 71 ? -6.525 -3.833 -25.959 1.00 82.75 71 PRO A O 1
ATOM 567 N N . LEU A 1 72 ? -4.568 -3.256 -26.907 1.00 85.19 72 LEU A N 1
ATOM 568 C CA . LEU A 1 72 ? -4.186 -2.303 -25.859 1.00 85.19 72 LEU A CA 1
ATOM 569 C C . LEU A 1 72 ? -5.144 -1.106 -25.814 1.00 85.19 72 LEU A C 1
ATOM 571 O O . LEU A 1 72 ? -5.529 -0.657 -24.737 1.00 85.19 72 LEU A O 1
ATOM 575 N N . HIS A 1 73 ? -5.581 -0.612 -26.972 1.00 89.88 73 HIS A N 1
ATOM 576 C CA . HIS A 1 73 ? -6.565 0.464 -27.052 1.00 89.88 73 HIS A CA 1
ATOM 577 C C . HIS A 1 73 ? -7.955 0.007 -26.571 1.00 89.88 73 HIS A C 1
ATOM 579 O O . HIS A 1 73 ? -8.641 0.741 -25.856 1.00 89.88 73 HIS A O 1
ATOM 585 N N . ALA A 1 74 ? -8.368 -1.221 -26.903 1.00 88.00 74 ALA A N 1
ATOM 586 C CA . ALA A 1 74 ? -9.608 -1.805 -26.393 1.00 88.00 74 ALA A CA 1
ATOM 587 C C . ALA A 1 74 ? -9.579 -1.971 -24.862 1.00 88.00 74 ALA A C 1
ATOM 589 O O . ALA A 1 74 ? -10.554 -1.634 -24.183 1.00 88.00 74 ALA A O 1
ATOM 590 N N . GLU A 1 75 ? -8.451 -2.425 -24.310 1.00 85.00 75 GLU A N 1
ATOM 591 C CA . GLU A 1 75 ? -8.237 -2.533 -22.866 1.00 85.00 75 GLU A CA 1
ATOM 592 C C . GLU A 1 75 ? -8.235 -1.155 -22.192 1.00 85.00 75 GLU A C 1
ATOM 594 O O . GLU A 1 75 ? -8.921 -0.968 -21.189 1.00 85.00 75 GLU A O 1
ATOM 599 N N . GLN A 1 76 ? -7.579 -0.154 -22.787 1.00 85.00 76 GLN A N 1
ATOM 600 C CA . GLN A 1 76 ? -7.607 1.226 -22.298 1.00 85.00 76 GLN A CA 1
ATOM 601 C C . GLN A 1 76 ? -9.041 1.773 -22.223 1.00 85.00 76 GLN A C 1
ATOM 603 O O . GLN A 1 76 ? -9.425 2.347 -21.204 1.00 85.00 76 GLN A O 1
ATOM 608 N N . ILE A 1 77 ? -9.868 1.562 -23.256 1.00 89.38 77 ILE A N 1
ATOM 609 C CA . ILE A 1 77 ? -11.284 1.971 -23.238 1.00 89.38 77 ILE A CA 1
ATOM 610 C C . ILE A 1 77 ? -12.050 1.253 -22.120 1.00 89.38 77 ILE A C 1
ATOM 612 O O . ILE A 1 77 ? -12.869 1.879 -21.438 1.00 89.38 77 ILE A O 1
ATOM 616 N N . ARG A 1 78 ? -11.806 -0.049 -21.919 1.00 94.88 78 ARG A N 1
ATOM 617 C CA . ARG A 1 78 ? -12.442 -0.830 -20.848 1.00 94.88 78 ARG A CA 1
ATOM 618 C C . ARG A 1 78 ? -12.071 -0.277 -19.472 1.00 94.88 78 ARG A C 1
ATOM 620 O O . ARG A 1 78 ? -12.964 0.035 -18.686 1.00 94.88 78 ARG A O 1
ATOM 627 N N . LEU A 1 79 ? -10.779 -0.058 -19.232 1.00 76.44 79 LEU A N 1
ATOM 628 C CA . LEU A 1 79 ? -10.253 0.488 -17.983 1.00 76.44 79 LEU A CA 1
ATOM 629 C C . LEU A 1 79 ? -10.782 1.898 -17.702 1.00 76.44 79 LEU A C 1
ATOM 631 O O . LEU A 1 79 ? -11.138 2.193 -16.567 1.00 76.44 79 LEU A O 1
ATOM 635 N N . VAL A 1 80 ? -10.916 2.759 -18.716 1.00 82.38 80 VAL A N 1
ATOM 636 C CA . VAL A 1 80 ? -11.510 4.099 -18.548 1.00 82.38 80 VAL A CA 1
ATOM 637 C C . VAL A 1 80 ? -12.977 4.012 -18.107 1.00 82.38 80 VAL A C 1
ATOM 639 O O . VAL A 1 80 ? -13.411 4.784 -17.246 1.00 82.38 80 VAL A O 1
ATOM 642 N N . ARG A 1 81 ? -13.753 3.064 -18.649 1.00 86.00 81 ARG A N 1
ATOM 643 C CA . ARG A 1 81 ? -15.151 2.843 -18.231 1.00 86.00 81 ARG A CA 1
ATOM 644 C C . ARG A 1 81 ? -15.240 2.327 -16.796 1.00 86.00 81 ARG A C 1
ATOM 646 O O . ARG A 1 81 ? -16.021 2.873 -16.018 1.00 86.00 81 ARG A O 1
ATOM 653 N N . GLU A 1 82 ? -14.429 1.332 -16.446 1.00 82.56 82 GLU A N 1
ATOM 654 C CA . GLU A 1 82 ? -14.351 0.777 -15.088 1.00 82.56 82 GLU A CA 1
ATOM 655 C C . GLU A 1 82 ? -13.917 1.847 -14.077 1.00 82.56 82 GLU A C 1
ATOM 657 O O . GLU A 1 82 ? -14.577 2.045 -13.059 1.00 82.56 82 GLU A O 1
ATOM 662 N N . ASN A 1 83 ? -12.879 2.623 -14.396 1.00 82.44 83 ASN A N 1
ATOM 663 C CA . ASN A 1 83 ? -12.395 3.726 -13.570 1.00 82.44 83 ASN A CA 1
ATOM 664 C C . ASN A 1 83 ? -13.486 4.794 -13.357 1.00 82.44 83 ASN A C 1
ATOM 666 O O . ASN A 1 83 ? -13.753 5.195 -12.224 1.00 82.44 83 ASN A O 1
ATOM 670 N N . THR A 1 84 ? -14.213 5.169 -14.415 1.00 82.00 84 THR A N 1
ATOM 671 C CA . THR A 1 84 ? -15.355 6.094 -14.312 1.00 82.00 84 THR A CA 1
ATOM 672 C C . THR A 1 84 ? -16.468 5.538 -13.412 1.00 82.00 84 THR A C 1
ATOM 674 O O . THR A 1 84 ? -17.081 6.284 -12.644 1.00 82.00 84 THR A O 1
ATOM 677 N N . GLN A 1 85 ? -16.755 4.236 -13.486 1.00 82.50 85 GLN A N 1
ATOM 678 C CA . GLN A 1 85 ? -17.755 3.584 -12.639 1.00 82.50 85 GLN A CA 1
ATOM 679 C C . GLN A 1 85 ? -17.314 3.534 -11.170 1.00 82.50 85 GLN A C 1
ATOM 681 O O . GLN A 1 85 ? -18.118 3.833 -10.285 1.00 82.50 85 GLN A O 1
ATOM 686 N N . LEU A 1 86 ? -16.041 3.228 -10.911 1.00 78.88 86 LEU A N 1
ATOM 687 C CA . LEU A 1 86 ? -15.459 3.240 -9.570 1.00 78.88 86 LEU A CA 1
ATOM 688 C C . LEU A 1 86 ? -15.485 4.642 -8.956 1.00 78.88 86 LEU A C 1
ATOM 690 O O . LEU A 1 86 ? -15.904 4.782 -7.811 1.00 78.88 86 LEU A O 1
ATOM 694 N N . HIS A 1 87 ? -15.149 5.689 -9.717 1.00 75.44 87 HIS A N 1
ATOM 695 C CA . HIS A 1 87 ? -15.270 7.069 -9.236 1.00 75.44 87 HIS A CA 1
ATOM 696 C C . HIS A 1 87 ? -16.708 7.429 -8.848 1.00 75.44 87 HIS A C 1
ATOM 698 O O . HIS A 1 87 ? -16.922 8.033 -7.799 1.00 75.44 87 HIS A O 1
ATOM 704 N N . LYS A 1 88 ? -17.711 7.020 -9.638 1.00 77.69 88 LYS A N 1
ATOM 705 C CA . LYS A 1 88 ? -19.128 7.230 -9.286 1.00 77.69 88 LYS A CA 1
ATOM 706 C C . LYS A 1 88 ? -19.516 6.507 -7.995 1.00 77.69 88 LYS A C 1
ATOM 708 O O . LYS A 1 88 ? -20.227 7.076 -7.170 1.00 77.69 88 LYS A O 1
ATOM 713 N N . LEU A 1 89 ? -19.056 5.268 -7.815 1.00 79.19 89 LEU A N 1
ATOM 714 C CA . LEU A 1 89 ? -19.320 4.492 -6.603 1.00 79.19 89 LEU A CA 1
ATOM 715 C C . LEU A 1 89 ? -18.635 5.111 -5.378 1.00 79.19 89 LEU A C 1
ATOM 717 O O . LEU A 1 89 ? -19.254 5.211 -4.322 1.00 79.19 89 LEU A O 1
ATOM 721 N N . LEU A 1 90 ? -17.400 5.592 -5.531 1.00 77.12 90 LEU A N 1
ATOM 722 C CA . LEU A 1 90 ? -16.662 6.286 -4.480 1.00 77.12 90 LEU A CA 1
ATOM 723 C C . LEU A 1 90 ? -17.386 7.564 -4.049 1.00 77.12 90 LEU A C 1
ATOM 725 O O . LEU A 1 90 ? -17.610 7.745 -2.855 1.00 77.12 90 LEU A O 1
ATOM 729 N N . ILE A 1 91 ? -17.828 8.398 -4.999 1.00 78.88 91 ILE A N 1
ATOM 730 C CA . ILE A 1 91 ? -18.630 9.597 -4.701 1.00 78.88 91 ILE A CA 1
ATOM 731 C C . ILE A 1 91 ? -19.860 9.210 -3.871 1.00 78.88 91 ILE A C 1
ATOM 733 O O . ILE A 1 91 ? -20.058 9.749 -2.783 1.00 78.88 91 ILE A O 1
ATOM 737 N N . LYS A 1 92 ? -20.618 8.199 -4.308 1.00 87.00 92 LYS A N 1
ATOM 738 C CA . LYS A 1 92 ? -21.807 7.730 -3.586 1.00 87.00 92 LYS A CA 1
ATOM 739 C C . LYS A 1 92 ? -21.490 7.278 -2.152 1.00 87.00 92 LYS A C 1
ATOM 741 O O . LYS A 1 92 ? -22.166 7.688 -1.214 1.00 87.00 92 LYS A O 1
ATOM 746 N N . MET A 1 93 ? -20.435 6.486 -1.959 1.00 77.00 93 MET A N 1
ATOM 747 C CA . MET A 1 93 ? -20.024 6.016 -0.627 1.00 77.00 93 MET A CA 1
ATOM 748 C C . MET A 1 93 ? -19.551 7.161 0.281 1.00 77.00 93 MET A C 1
ATOM 750 O O . MET A 1 93 ? -19.813 7.140 1.487 1.00 77.00 93 MET A O 1
ATOM 754 N N . THR A 1 94 ? -18.882 8.178 -0.275 1.00 77.44 94 THR A N 1
ATOM 755 C CA . THR A 1 94 ? -18.480 9.369 0.492 1.00 77.44 94 THR A CA 1
ATOM 756 C C . THR A 1 94 ? -19.684 10.208 0.914 1.00 77.44 94 THR A C 1
ATOM 758 O O . THR A 1 94 ? -19.727 10.682 2.048 1.00 77.44 94 THR A O 1
ATOM 761 N N . GLU A 1 95 ? -20.695 10.340 0.054 1.00 87.56 95 GLU A N 1
ATOM 762 C CA . GLU A 1 95 ? -21.950 11.020 0.381 1.00 87.56 95 GLU A CA 1
ATOM 763 C C . GLU A 1 95 ? -22.731 10.269 1.467 1.00 87.56 95 GLU A C 1
ATOM 765 O O . GLU A 1 95 ? -23.190 10.889 2.426 1.00 87.56 95 GLU A O 1
ATOM 770 N N . GLU A 1 96 ? -22.822 8.939 1.375 1.00 84.50 96 GLU A N 1
ATOM 771 C CA . GLU A 1 96 ? -23.460 8.096 2.395 1.00 84.50 96 GLU A CA 1
ATOM 772 C C . GLU A 1 96 ? -22.730 8.168 3.744 1.00 84.50 96 GLU A C 1
ATOM 774 O O . GLU A 1 96 ? -23.369 8.300 4.789 1.00 84.50 96 GLU A O 1
ATOM 779 N N . THR A 1 97 ? -21.394 8.133 3.740 1.00 78.31 97 THR A N 1
ATOM 780 C CA . THR A 1 97 ? -20.587 8.278 4.966 1.00 78.31 97 THR A CA 1
ATOM 781 C C . THR A 1 97 ? -20.792 9.652 5.594 1.00 78.31 97 THR A C 1
ATOM 783 O O . THR A 1 97 ? -21.101 9.742 6.779 1.00 78.31 97 THR A O 1
ATOM 786 N N . ARG A 1 98 ? -20.736 10.722 4.793 1.00 82.94 98 ARG A N 1
ATOM 787 C CA . ARG A 1 98 ? -20.985 12.092 5.258 1.00 82.94 98 ARG A CA 1
ATOM 788 C C . ARG A 1 98 ? -22.404 12.263 5.813 1.00 82.94 98 ARG A C 1
ATOM 790 O O . ARG A 1 98 ? -22.605 12.984 6.790 1.00 82.94 98 ARG A O 1
ATOM 797 N N . ALA A 1 99 ? -23.397 11.606 5.212 1.00 88.50 99 ALA A N 1
ATOM 798 C CA . ALA A 1 99 ? -24.765 11.604 5.722 1.00 88.50 99 ALA A CA 1
ATOM 799 C C . ALA A 1 99 ? -24.862 10.905 7.090 1.00 88.50 99 ALA A C 1
ATOM 801 O O . ALA A 1 99 ? -25.496 11.443 8.000 1.00 88.50 99 ALA A O 1
ATOM 802 N N . LYS A 1 100 ? -24.186 9.760 7.264 1.00 85.75 100 LYS A N 1
ATOM 803 C CA . LYS A 1 100 ? -24.111 9.040 8.548 1.00 85.75 100 LYS A CA 1
ATOM 804 C C . LYS A 1 100 ? -23.362 9.831 9.618 1.00 85.75 100 LYS A C 1
ATOM 806 O O . LYS A 1 100 ? -23.837 9.904 10.744 1.00 85.75 100 LYS A O 1
ATOM 811 N N . GLU A 1 101 ? -22.246 10.472 9.280 1.00 82.12 101 GLU A N 1
ATOM 812 C CA . GLU A 1 101 ? -21.523 11.364 10.197 1.00 82.12 101 GLU A CA 1
ATOM 813 C C . GLU A 1 101 ? -22.430 12.490 10.688 1.00 82.12 101 GLU A C 1
ATOM 815 O O . GLU A 1 101 ? -22.539 12.717 11.891 1.00 82.12 101 GLU A O 1
ATOM 820 N N . LYS A 1 102 ? -23.162 13.138 9.772 1.00 91.88 102 LYS A N 1
ATOM 821 C CA . LYS A 1 102 ? -24.133 14.176 10.128 1.00 91.88 102 LYS A CA 1
ATOM 822 C C . LYS A 1 102 ? -25.227 13.637 11.056 1.00 91.88 102 LYS A C 1
ATOM 824 O O . LYS A 1 102 ? -25.567 14.291 12.042 1.00 91.88 102 LYS A O 1
ATOM 829 N N . GLN A 1 103 ? -25.748 12.442 10.782 1.00 92.06 103 GLN A N 1
ATOM 830 C CA . GLN A 1 103 ? -26.726 11.780 11.647 1.00 92.06 103 GLN A CA 1
ATOM 831 C C . GLN A 1 103 ? -26.155 11.505 13.048 1.00 92.06 103 GLN A C 1
ATOM 833 O O . GLN A 1 103 ? -26.798 11.835 14.039 1.00 92.06 103 GLN A O 1
ATOM 838 N N . ILE A 1 104 ? -24.931 10.979 13.149 1.00 85.50 104 ILE A N 1
ATOM 839 C CA . ILE A 1 104 ? -24.260 10.720 14.431 1.00 85.50 104 ILE A CA 1
ATOM 840 C C . ILE A 1 104 ? -24.032 12.024 15.199 1.00 85.50 104 ILE A C 1
ATOM 842 O O . ILE A 1 104 ? -24.300 12.075 16.398 1.00 85.50 104 ILE A O 1
ATOM 846 N N . THR A 1 105 ? -23.590 13.095 14.530 1.00 90.31 105 THR A N 1
ATOM 847 C CA . THR A 1 105 ? -23.413 14.398 15.188 1.00 90.31 105 THR A CA 1
ATOM 848 C C . THR A 1 105 ? -24.731 14.950 15.720 1.00 90.31 105 THR A C 1
ATOM 850 O O . THR A 1 105 ? -24.758 15.459 16.836 1.00 90.31 105 THR A O 1
ATOM 853 N N . ASN A 1 106 ? -25.833 14.788 14.979 1.00 92.44 106 ASN A N 1
ATOM 854 C CA . ASN A 1 106 ? -27.159 15.193 15.441 1.00 92.44 106 ASN A CA 1
ATOM 855 C C . ASN A 1 106 ? -27.586 14.387 16.677 1.00 92.44 106 ASN A C 1
ATOM 857 O O . ASN A 1 106 ? -27.920 14.985 17.695 1.00 92.44 106 ASN A O 1
ATOM 861 N N . ASN A 1 107 ? -27.468 13.056 16.633 1.00 87.75 107 ASN A N 1
ATOM 862 C CA . ASN A 1 107 ? -27.789 12.188 17.770 1.00 87.75 107 ASN A CA 1
ATOM 863 C C . ASN A 1 107 ? -26.927 12.521 19.002 1.00 87.75 107 ASN A C 1
ATOM 865 O O . ASN A 1 107 ? -27.403 12.485 20.133 1.00 87.75 107 ASN A O 1
ATOM 869 N N . MET A 1 108 ? -25.653 12.876 18.806 1.00 92.25 108 MET A N 1
ATOM 870 C CA . MET A 1 108 ? -24.776 13.315 19.892 1.00 92.25 108 MET A CA 1
ATOM 871 C C . MET A 1 108 ? -25.287 14.605 20.544 1.00 92.25 108 MET A C 1
ATOM 873 O O . MET A 1 108 ? -25.285 14.698 21.772 1.00 92.25 108 MET A O 1
ATOM 877 N N . TYR A 1 109 ? -25.728 15.589 19.753 1.00 96.31 109 TYR A N 1
ATOM 878 C CA . TYR A 1 109 ? -26.319 16.817 20.289 1.00 96.31 109 TYR A CA 1
ATOM 879 C C . TYR A 1 109 ? -27.617 16.540 21.056 1.00 96.31 109 TYR A C 1
ATOM 881 O O . TYR A 1 109 ? -27.789 17.080 22.147 1.00 96.31 109 TYR A O 1
ATOM 889 N N . GLU A 1 110 ? -28.477 15.654 20.548 1.00 95.25 110 GLU A N 1
ATOM 890 C CA . GLU A 1 110 ? -29.706 15.229 21.233 1.00 95.25 110 GLU A CA 1
ATOM 891 C C . GLU A 1 110 ? -29.397 14.572 22.588 1.00 95.25 110 GLU A C 1
ATOM 893 O O . GLU A 1 110 ? -29.922 14.990 23.620 1.00 95.25 110 GLU A O 1
ATOM 898 N N . VAL A 1 111 ? -28.456 13.623 22.630 1.00 89.81 111 VAL A N 1
ATOM 899 C CA . VAL A 1 111 ? -28.031 12.959 23.876 1.00 89.81 111 VAL A CA 1
ATOM 900 C C . VAL A 1 111 ? -27.377 13.941 24.857 1.00 89.81 111 VAL A C 1
ATOM 902 O O . VAL A 1 111 ? -27.528 13.808 26.076 1.00 89.81 111 VAL A O 1
ATOM 905 N N . GLN A 1 112 ? -26.637 14.940 24.369 1.00 92.00 112 GLN A N 1
ATOM 906 C CA . GLN A 1 112 ? -26.082 15.998 25.219 1.00 92.00 112 GLN A CA 1
ATOM 907 C C . GLN A 1 112 ? -27.182 16.887 25.813 1.00 92.00 112 GLN A C 1
ATOM 909 O O . GLN A 1 112 ? -27.105 17.254 26.991 1.00 92.00 112 GLN A O 1
ATOM 914 N N . GLU A 1 113 ? -28.210 17.213 25.030 1.00 97.12 113 GLU A N 1
ATOM 915 C CA . GLU A 1 113 ? -29.369 17.970 25.495 1.00 97.12 113 GLU A CA 1
ATOM 916 C C . GLU A 1 113 ? -30.176 17.180 26.534 1.00 97.12 113 GLU A C 1
ATOM 918 O O . GLU A 1 113 ? -30.485 17.712 27.604 1.00 97.12 113 GLU A O 1
ATOM 923 N N . GLU A 1 114 ? -30.438 15.894 26.294 1.00 94.19 114 GLU A N 1
ATOM 924 C CA . GLU A 1 114 ? -31.087 15.010 27.266 1.00 94.19 114 GLU A CA 1
ATOM 925 C C . GLU A 1 114 ? -30.279 14.890 28.560 1.00 94.19 114 GLU A C 1
ATOM 927 O O . GLU A 1 114 ? -30.830 15.068 29.647 1.00 94.19 114 GLU A O 1
ATOM 932 N N . ASN A 1 115 ? -28.958 14.702 28.473 1.00 90.19 115 ASN A N 1
ATOM 933 C CA . ASN A 1 115 ? -28.083 14.703 29.648 1.00 90.19 115 ASN A CA 1
ATOM 934 C C . ASN A 1 115 ? -28.173 16.014 30.436 1.00 90.19 115 ASN A C 1
ATOM 936 O O . ASN A 1 115 ? -28.172 16.008 31.670 1.00 90.19 115 ASN A O 1
ATOM 940 N N . ARG A 1 116 ? -28.263 17.157 29.745 1.00 96.56 116 ARG A N 1
ATOM 941 C CA . ARG A 1 116 ? -28.467 18.455 30.396 1.00 96.56 116 ARG A CA 1
ATOM 942 C C . ARG A 1 116 ? -29.829 18.519 31.092 1.00 96.56 116 ARG A C 1
ATOM 944 O O . ARG A 1 116 ? -29.889 19.000 32.222 1.00 96.56 116 ARG A O 1
ATOM 951 N N . ARG A 1 117 ? -30.899 18.009 30.470 1.00 96.69 117 ARG A N 1
ATOM 952 C CA . ARG A 1 117 ? -32.240 17.930 31.082 1.00 96.69 117 ARG A CA 1
ATOM 953 C C . ARG A 1 117 ? -32.238 17.034 32.320 1.00 96.69 117 ARG A C 1
ATOM 955 O O . ARG A 1 117 ? -32.728 17.460 33.361 1.00 96.69 117 ARG A O 1
ATOM 962 N N . VAL A 1 118 ? -31.632 15.848 32.250 1.00 93.25 118 VAL A N 1
ATOM 963 C CA . VAL A 1 118 ? -31.515 14.918 33.388 1.00 93.25 118 VAL A CA 1
ATOM 964 C C . VAL A 1 118 ? -30.747 15.553 34.547 1.00 93.25 118 VAL A C 1
ATOM 966 O O . VAL A 1 118 ? -31.196 15.465 35.687 1.00 93.25 118 VAL A O 1
ATOM 969 N N . LYS A 1 119 ? -29.645 16.268 34.280 1.00 95.69 119 LYS A N 1
ATOM 970 C CA . LYS A 1 119 ? -28.906 17.008 35.321 1.00 95.69 119 LYS A CA 1
ATOM 971 C C . LYS A 1 119 ? -29.767 18.065 36.016 1.00 95.69 119 LYS A C 1
ATOM 973 O O . LYS A 1 119 ? -29.705 18.176 37.236 1.00 95.69 119 LYS A O 1
ATOM 978 N N . LEU A 1 120 ? -30.582 18.809 35.267 1.00 96.38 120 LEU A N 1
ATOM 979 C CA . LEU A 1 120 ? -31.505 19.793 35.846 1.00 96.38 120 LEU A CA 1
ATOM 980 C C . LEU A 1 120 ? -32.593 19.125 36.701 1.00 96.38 120 LEU A C 1
ATOM 982 O O . LEU A 1 120 ? -32.910 19.622 37.779 1.00 96.38 120 LEU A O 1
ATOM 986 N N . TYR A 1 121 ? -33.137 17.984 36.263 1.00 96.81 121 TYR A N 1
ATOM 987 C CA . TYR A 1 121 ? -34.087 17.213 37.072 1.00 96.81 121 TYR A CA 1
ATOM 988 C C . TYR A 1 121 ? -33.450 16.660 38.349 1.00 96.81 121 TYR A C 1
ATOM 990 O O . TYR A 1 121 ? -34.069 16.727 39.407 1.00 96.81 121 TYR A O 1
ATOM 998 N N . ALA A 1 122 ? -32.211 16.168 38.277 1.00 93.94 122 ALA A N 1
ATOM 999 C CA . ALA A 1 122 ? -31.477 15.698 39.447 1.00 93.94 122 ALA A CA 1
ATOM 1000 C C . ALA A 1 122 ? -31.252 16.826 40.468 1.00 93.94 122 ALA A C 1
ATOM 1002 O O . ALA A 1 122 ? -31.549 16.640 41.644 1.00 93.94 122 ALA A O 1
ATOM 1003 N N . GLN A 1 123 ? -30.831 18.015 40.017 1.00 96.50 123 GLN A N 1
ATOM 1004 C CA . GLN A 1 123 ? -30.676 19.194 40.882 1.00 96.50 123 GLN A CA 1
ATOM 1005 C C . GLN A 1 123 ? -31.994 19.601 41.548 1.00 96.50 123 GLN A C 1
ATOM 1007 O O . GLN A 1 123 ? -32.034 19.806 42.758 1.00 96.50 123 GLN A O 1
ATOM 1012 N N . LYS A 1 124 ? -33.090 19.650 40.781 1.00 97.12 124 LYS A N 1
ATOM 1013 C CA . LYS A 1 124 ? -34.420 19.947 41.328 1.00 97.12 124 LYS A CA 1
ATOM 1014 C C . LYS A 1 124 ? -34.847 18.912 42.374 1.00 97.12 124 LYS A C 1
ATOM 1016 O O . LYS A 1 124 ? -35.392 19.277 43.412 1.00 97.12 124 LYS A O 1
ATOM 1021 N N . ASN A 1 125 ? -34.582 17.630 42.127 1.00 93.69 125 ASN A N 1
ATOM 1022 C CA . ASN A 1 125 ? -34.887 16.573 43.087 1.00 93.69 125 ASN A CA 1
ATOM 1023 C C . ASN A 1 125 ? -34.042 16.714 44.364 1.00 93.69 125 ASN A C 1
ATOM 1025 O O . ASN A 1 125 ? -34.583 16.594 45.460 1.00 93.69 125 ASN A O 1
ATOM 1029 N N . GLU A 1 126 ? -32.750 17.033 44.256 1.00 96.38 126 GLU A N 1
ATOM 1030 C CA . GLU A 1 126 ? -31.899 17.319 45.420 1.00 96.38 126 GLU A CA 1
ATOM 1031 C C . GLU A 1 126 ? -32.416 18.501 46.252 1.00 96.38 126 GLU A C 1
ATOM 1033 O O . GLU A 1 126 ? -32.402 18.433 47.482 1.00 96.38 126 GLU A O 1
ATOM 1038 N N . GLU A 1 127 ? -32.890 19.572 45.609 1.00 96.44 127 GLU A N 1
ATOM 1039 C CA . GLU A 1 127 ? -33.525 20.708 46.289 1.00 96.44 127 GLU A CA 1
ATOM 1040 C C . GLU A 1 127 ? -34.789 20.270 47.037 1.00 96.44 127 GLU A C 1
ATOM 1042 O O . GLU A 1 127 ? -34.902 20.530 48.234 1.00 96.44 127 GLU A O 1
ATOM 1047 N N . THR A 1 128 ? -35.682 19.508 46.393 1.00 95.75 128 THR A N 1
ATOM 1048 C CA . THR A 1 128 ? -36.889 18.991 47.064 1.00 95.75 128 THR A CA 1
ATOM 1049 C C . THR A 1 128 ? -36.567 18.048 48.224 1.00 95.75 128 THR A C 1
ATOM 1051 O O . THR A 1 128 ? -37.228 18.101 49.258 1.00 95.75 128 THR A O 1
ATOM 1054 N N . ILE A 1 129 ? -35.519 17.222 48.105 1.00 94.25 129 ILE A N 1
ATOM 1055 C CA . ILE A 1 129 ? -35.060 16.352 49.195 1.00 94.25 129 ILE A CA 1
ATOM 1056 C C . ILE A 1 129 ? -34.560 17.201 50.368 1.00 94.25 129 ILE A C 1
ATOM 1058 O O . ILE A 1 129 ? -34.901 16.913 51.513 1.00 94.25 129 ILE A O 1
ATOM 1062 N N . LYS A 1 130 ? -33.790 18.266 50.111 1.00 96.06 130 LYS A N 1
ATOM 1063 C CA . LYS A 1 130 ? -33.322 19.192 51.158 1.00 96.06 130 LYS A CA 1
ATOM 1064 C C . LYS A 1 130 ? -34.481 19.911 51.847 1.00 96.06 130 LYS A C 1
ATOM 1066 O O . LYS A 1 130 ? -34.470 20.025 53.071 1.00 96.06 130 LYS A O 1
ATOM 1071 N N . GLU A 1 131 ? -35.479 20.366 51.093 1.00 95.50 131 GLU A N 1
ATOM 1072 C CA . GLU A 1 131 ? -36.692 20.985 51.643 1.00 95.50 131 GLU A CA 1
ATOM 1073 C C . GLU A 1 131 ? -37.464 20.008 52.539 1.00 95.50 131 GLU A C 1
ATOM 1075 O O . GLU A 1 131 ? -37.802 20.344 53.673 1.00 95.50 131 GLU A O 1
ATOM 1080 N N . GLN A 1 132 ? -37.668 18.770 52.080 1.00 93.81 132 GLN A N 1
ATOM 1081 C CA . GLN A 1 132 ? -38.313 17.721 52.873 1.00 93.81 132 GLN A CA 1
ATOM 1082 C C . GLN A 1 132 ? -37.511 17.377 54.134 1.00 93.81 132 GLN A C 1
ATOM 1084 O O . GLN A 1 132 ? -38.089 17.222 55.207 1.00 93.81 132 GLN A O 1
ATOM 1089 N N . GLN A 1 133 ? -36.181 17.296 54.042 1.00 94.56 133 GLN A N 1
ATOM 1090 C CA . GLN A 1 133 ? -35.313 17.076 55.202 1.00 94.56 133 GLN A CA 1
ATOM 1091 C C . GLN A 1 133 ? -35.406 18.223 56.217 1.00 94.56 133 GLN A C 1
ATOM 1093 O O . GLN A 1 133 ? -35.484 17.966 57.420 1.00 94.56 133 GLN A O 1
ATOM 1098 N N . ALA A 1 134 ? -35.435 19.477 55.755 1.00 94.69 134 ALA A N 1
ATOM 1099 C CA . ALA A 1 134 ? -35.624 20.641 56.616 1.00 94.69 134 ALA A CA 1
ATOM 1100 C C . ALA A 1 134 ? -36.999 20.627 57.305 1.00 94.69 134 ALA A C 1
ATOM 1102 O O . ALA A 1 134 ? -37.086 20.911 58.501 1.00 94.69 134 ALA A O 1
ATOM 1103 N N . GLU A 1 135 ? -38.058 20.232 56.593 1.00 93.75 135 GLU A N 1
ATOM 1104 C CA . GLU A 1 135 ? -39.399 20.096 57.168 1.00 93.75 135 GLU A CA 1
ATOM 1105 C C . GLU A 1 135 ? -39.463 18.962 58.203 1.00 93.75 135 GLU A C 1
ATOM 1107 O O . GLU A 1 135 ? -40.005 19.149 59.291 1.00 93.75 135 GLU A O 1
ATOM 1112 N N . ILE A 1 136 ? -38.823 17.817 57.936 1.00 91.75 136 ILE A N 1
ATOM 1113 C CA . ILE A 1 136 ? -38.693 16.724 58.914 1.00 91.75 136 ILE A CA 1
ATOM 1114 C C . ILE A 1 136 ? -37.982 17.213 60.184 1.00 91.75 136 ILE A C 1
ATOM 1116 O O . ILE A 1 136 ? -38.421 16.897 61.290 1.00 91.75 136 ILE A O 1
ATOM 1120 N N . LEU A 1 137 ? -36.901 17.992 60.058 1.00 93.06 137 LEU A N 1
ATOM 1121 C CA . LEU A 1 137 ? -36.200 18.567 61.213 1.00 93.06 137 LEU A CA 1
ATOM 1122 C C . LEU A 1 137 ? -37.082 19.550 61.994 1.00 93.06 137 LEU A C 1
ATOM 1124 O O . LEU A 1 137 ? -37.094 19.515 63.225 1.00 93.06 137 LEU A O 1
ATOM 1128 N N . ARG A 1 138 ? -37.854 20.387 61.296 1.00 92.19 138 ARG A N 1
ATOM 1129 C CA . ARG A 1 138 ? -38.807 21.320 61.910 1.00 92.19 138 ARG A CA 1
ATOM 1130 C C . ARG A 1 138 ? -39.905 20.587 62.683 1.00 92.19 138 ARG A C 1
ATOM 1132 O O . ARG A 1 138 ? -40.224 20.971 63.807 1.00 92.19 138 ARG A O 1
ATOM 1139 N N . LEU A 1 139 ? -40.456 19.519 62.106 1.00 86.81 139 LEU A N 1
ATOM 1140 C CA . LEU A 1 139 ? -41.458 18.674 62.757 1.00 86.81 139 LEU A CA 1
ATOM 1141 C C . LEU A 1 139 ? -40.884 17.954 63.983 1.00 86.81 139 LEU A C 1
ATOM 1143 O O . LEU A 1 139 ? -41.547 17.906 65.016 1.00 86.81 139 LEU A O 1
ATOM 1147 N N . LYS A 1 140 ? -39.640 17.460 63.911 1.00 86.38 140 LYS A N 1
ATOM 1148 C CA . LYS A 1 140 ? -38.944 16.874 65.070 1.00 86.38 140 LYS A CA 1
ATOM 1149 C C . LYS A 1 140 ? -38.768 17.881 66.211 1.00 86.38 140 LYS A C 1
ATOM 1151 O O . LYS A 1 140 ? -39.094 17.550 67.344 1.00 86.38 140 LYS A O 1
ATOM 1156 N N . GLN A 1 141 ? -38.355 19.119 65.921 1.00 85.50 141 GLN A N 1
ATOM 1157 C CA . GLN A 1 141 ? -38.242 20.177 66.939 1.00 85.50 141 GLN A CA 1
ATOM 1158 C C . GLN A 1 141 ? -39.580 20.512 67.612 1.00 85.50 141 GLN A C 1
ATOM 1160 O O . GLN A 1 141 ? -39.608 20.777 68.810 1.00 85.50 141 GLN A O 1
ATOM 1165 N N . LEU A 1 142 ? -40.689 20.492 66.865 1.00 80.44 142 LEU A N 1
ATOM 1166 C CA . LEU A 1 142 ? -42.027 20.690 67.435 1.00 80.44 142 LEU A CA 1
ATOM 1167 C C . LEU A 1 142 ? -42.458 19.525 68.338 1.00 80.44 142 LEU A C 1
ATOM 1169 O O . LEU A 1 142 ? -43.200 19.749 69.291 1.00 80.44 142 LEU A O 1
ATOM 1173 N N . LEU A 1 143 ? -41.992 18.305 68.054 1.00 76.56 143 LEU A N 1
ATOM 1174 C CA . LEU A 1 143 ? -42.277 17.114 68.858 1.00 76.56 143 LEU A CA 1
ATOM 1175 C C . LEU A 1 143 ? -41.456 17.048 70.160 1.00 76.56 143 LEU A C 1
ATOM 1177 O O . LEU A 1 143 ? -41.903 16.433 71.121 1.00 76.56 143 LEU A O 1
ATOM 1181 N N . GLU A 1 144 ? -40.273 17.671 70.199 1.00 75.19 144 GLU A N 1
ATOM 1182 C CA . GLU A 1 144 ? -39.356 17.674 71.354 1.00 75.19 144 GLU A CA 1
ATOM 1183 C C . GLU A 1 144 ? -39.642 18.788 72.389 1.00 75.19 144 GLU A C 1
ATOM 1185 O O . GLU A 1 144 ? -38.955 18.868 73.408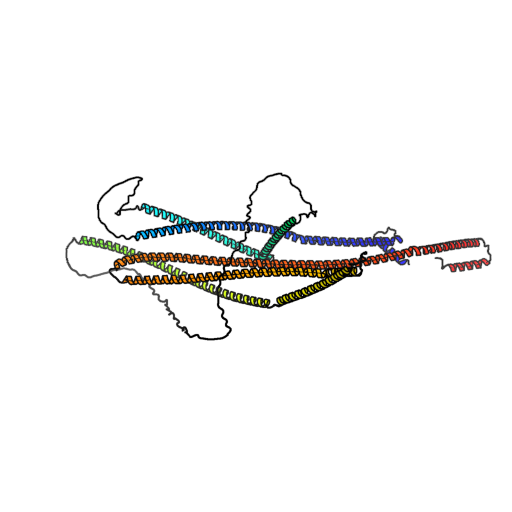 1.00 75.19 144 GLU A O 1
ATOM 1190 N N . LEU A 1 145 ? -40.663 19.635 72.185 1.00 59.41 145 LEU A N 1
ATOM 1191 C CA . LEU A 1 145 ? -41.105 20.609 73.195 1.00 59.41 145 LEU A CA 1
ATOM 1192 C C . LEU A 1 145 ? -41.821 19.902 74.372 1.00 59.41 145 LEU A C 1
ATOM 1194 O O . LEU A 1 145 ? -42.869 19.288 74.155 1.00 59.41 145 LEU A O 1
ATOM 1198 N N . PRO A 1 146 ? -41.330 20.009 75.626 1.00 47.94 146 PRO A N 1
ATOM 1199 C CA . PRO A 1 146 ? -41.931 19.319 76.768 1.00 47.94 146 PRO A CA 1
ATOM 1200 C C . PRO A 1 146 ? -43.307 19.891 77.145 1.00 47.94 146 PRO A C 1
ATOM 1202 O O . PRO A 1 146 ? -43.436 21.063 77.501 1.00 47.94 146 PRO A O 1
ATOM 1205 N N . GLN A 1 147 ? -44.337 19.041 77.123 1.00 54.34 147 GLN A N 1
ATOM 1206 C CA . GLN A 1 147 ? -45.621 19.294 77.780 1.00 54.34 147 GLN A CA 1
ATOM 1207 C C . GLN A 1 147 ? -45.485 19.094 79.299 1.00 54.34 147 GLN A C 1
ATOM 1209 O O . GLN A 1 147 ? -45.813 18.033 79.818 1.00 54.34 147 GLN A O 1
ATOM 1214 N N . GLU A 1 148 ? -45.056 20.123 80.028 1.00 41.06 148 GLU A N 1
ATOM 1215 C CA . GLU A 1 148 ? -45.240 20.200 81.484 1.00 41.06 148 GLU A CA 1
ATOM 1216 C C . GLU A 1 148 ? -45.678 21.612 81.907 1.00 41.06 148 GLU A C 1
ATOM 1218 O O . GLU A 1 148 ? -44.889 22.551 81.849 1.00 41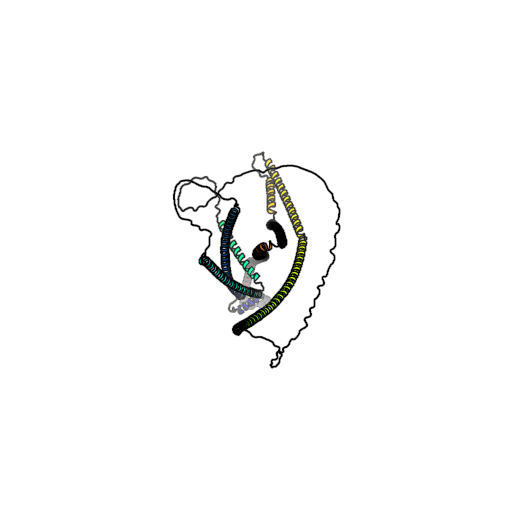.06 148 GLU A O 1
ATOM 1223 N N . ALA A 1 149 ? -46.955 21.735 82.312 1.00 38.31 149 ALA A N 1
ATOM 1224 C CA . ALA A 1 149 ? -47.451 22.426 83.524 1.00 38.31 149 ALA A CA 1
ATOM 1225 C C . ALA A 1 149 ? -48.844 23.096 83.356 1.00 38.31 149 ALA A C 1
ATOM 1227 O O . ALA A 1 149 ? -48.968 24.205 82.850 1.00 38.31 149 ALA A O 1
ATOM 1228 N N . GLN A 1 150 ? -49.873 22.364 83.809 1.00 37.75 150 GLN A N 1
ATOM 1229 C CA . GLN A 1 150 ? -50.979 22.731 84.727 1.00 37.75 150 GLN A CA 1
ATOM 1230 C C . GLN A 1 150 ? -51.738 24.091 84.658 1.00 37.75 150 GLN A C 1
ATOM 1232 O O . GLN A 1 150 ? -51.167 25.175 84.618 1.00 37.75 150 GLN A O 1
ATOM 1237 N N . GLU A 1 151 ? -53.074 23.979 84.807 1.00 38.91 151 GLU A N 1
ATOM 1238 C CA . GLU A 1 151 ? -54.061 24.960 85.341 1.00 38.91 151 GLU A CA 1
ATOM 1239 C C . GLU A 1 151 ? -53.631 25.574 86.715 1.00 38.91 151 GLU A C 1
ATOM 1241 O O . GLU A 1 151 ? -52.679 25.031 87.276 1.00 38.91 151 GLU A O 1
ATOM 1246 N N . PRO A 1 152 ? -54.296 26.580 87.375 1.00 44.31 152 PRO A N 1
ATOM 1247 C CA . PRO A 1 152 ? -55.652 27.149 87.190 1.00 44.31 152 PRO A CA 1
ATOM 1248 C C . PRO A 1 152 ? -55.840 28.688 87.453 1.00 44.31 152 PRO A C 1
ATOM 1250 O O . PRO A 1 152 ? -54.967 29.399 87.934 1.00 44.31 152 PRO A O 1
ATOM 1253 N N . THR A 1 153 ? -57.067 29.181 87.198 1.00 41.84 153 THR A N 1
ATOM 1254 C CA . THR A 1 153 ? -57.757 30.391 87.744 1.00 41.84 153 THR A CA 1
ATOM 1255 C C . THR A 1 153 ? -57.097 31.789 87.697 1.00 41.84 153 THR A C 1
ATOM 1257 O O . THR A 1 153 ? -56.181 32.092 88.450 1.00 41.84 153 THR A O 1
ATOM 1260 N N . SER A 1 154 ? -57.732 32.756 87.016 1.00 33.22 154 SER A N 1
ATOM 1261 C CA . SER A 1 154 ? -58.506 33.838 87.670 1.00 33.22 154 SER A CA 1
ATOM 1262 C C . SER A 1 154 ? -58.878 34.999 86.727 1.00 33.22 154 SER A C 1
ATOM 1264 O O . SER A 1 154 ? -58.252 35.298 85.719 1.00 33.22 154 SER A O 1
ATOM 1266 N N . SER A 1 155 ? -59.993 35.607 87.111 1.00 33.19 155 SER A N 1
ATOM 1267 C CA . SER A 1 155 ? -60.723 36.787 86.651 1.00 33.19 155 SER A CA 1
ATOM 1268 C C . SER A 1 155 ? -60.009 38.000 86.015 1.00 33.19 155 SER A C 1
ATOM 1270 O O . SER A 1 155 ? -58.995 38.478 86.507 1.00 33.19 155 SER A O 1
ATOM 1272 N N . ARG A 1 156 ? -60.822 38.656 85.162 1.00 31.28 156 ARG A N 1
ATOM 1273 C CA . ARG A 1 156 ? -61.080 40.112 85.019 1.00 31.28 156 ARG A CA 1
ATOM 1274 C C . ARG A 1 156 ? -60.202 40.949 84.070 1.00 31.28 156 ARG A C 1
ATOM 1276 O O . ARG A 1 156 ? -59.048 41.206 84.349 1.00 31.28 156 ARG A O 1
ATOM 1283 N N . SER A 1 157 ? -60.923 41.592 83.128 1.00 33.25 157 SER A N 1
ATOM 1284 C CA . SER A 1 157 ? -60.933 43.059 82.903 1.00 33.25 157 SER A CA 1
ATOM 1285 C C . SER A 1 157 ? -59.639 43.649 82.298 1.00 33.25 157 SER A C 1
ATOM 1287 O O . SER A 1 157 ? -58.587 43.557 82.892 1.00 33.25 157 SER A O 1
ATOM 1289 N N . THR A 1 158 ? -59.569 44.384 81.184 1.00 36.19 158 THR A N 1
ATOM 1290 C CA . THR A 1 158 ? -60.522 45.271 80.507 1.00 36.19 158 THR A CA 1
ATOM 1291 C C . THR A 1 158 ? -59.834 45.882 79.271 1.00 36.19 158 THR A C 1
ATOM 1293 O O . THR A 1 158 ? -58.682 46.276 79.358 1.00 36.19 158 THR A O 1
ATOM 1296 N N . ARG A 1 159 ? -60.637 46.131 78.225 1.00 36.22 159 ARG A N 1
ATOM 1297 C CA . ARG A 1 159 ? -60.639 47.315 77.330 1.00 36.22 159 ARG A CA 1
ATOM 1298 C C . ARG A 1 159 ? -59.513 47.550 76.298 1.00 36.22 159 ARG A C 1
ATOM 1300 O O . ARG A 1 159 ? -58.429 47.985 76.645 1.00 36.22 159 ARG A O 1
ATOM 1307 N N . ARG A 1 160 ? -60.015 47.622 75.047 1.00 38.00 160 ARG A N 1
ATOM 1308 C CA . ARG A 1 160 ? -59.849 48.700 74.033 1.00 38.00 160 ARG A CA 1
ATOM 1309 C C . ARG A 1 160 ? -58.482 48.773 73.328 1.00 38.00 160 ARG A C 1
ATOM 1311 O O . ARG A 1 160 ? -57.460 48.741 73.976 1.00 38.00 160 ARG A O 1
ATOM 1318 N N . ALA A 1 161 ? -58.383 48.991 72.018 1.00 39.66 161 ALA A N 1
ATOM 1319 C CA . ALA A 1 161 ? -59.363 49.192 70.952 1.00 39.66 161 ALA A CA 1
ATOM 1320 C C . ALA A 1 161 ? -58.640 49.182 69.588 1.00 39.66 161 ALA A C 1
ATOM 1322 O O . ALA A 1 161 ? -57.465 49.518 69.530 1.00 39.66 161 ALA A O 1
ATOM 1323 N N . SER A 1 162 ? -59.437 48.990 68.523 1.00 41.53 162 SER A N 1
ATOM 1324 C CA . SER A 1 162 ? -59.284 49.608 67.189 1.00 41.53 162 SER A CA 1
ATOM 1325 C C . SER A 1 162 ? -58.172 49.075 66.265 1.00 41.53 162 SER A C 1
ATOM 1327 O O . SER A 1 162 ? -57.019 49.056 66.649 1.00 41.53 162 SER A O 1
ATOM 1329 N N . SER A 1 163 ? -58.376 48.747 64.984 1.00 42.47 163 SER A N 1
ATOM 1330 C CA . SER A 1 163 ? -59.538 48.733 64.080 1.00 42.47 163 SER A CA 1
ATOM 1331 C C . SER A 1 163 ? -59.108 48.075 62.754 1.00 42.47 163 SER A C 1
ATOM 1333 O O . SER A 1 163 ? -58.021 48.376 62.287 1.00 42.47 163 SER A O 1
ATOM 1335 N N . ARG A 1 164 ? -60.022 47.304 62.129 1.00 41.38 164 ARG A N 1
ATOM 1336 C CA . ARG A 1 164 ? -60.242 47.088 60.667 1.00 41.38 164 ARG A CA 1
ATOM 1337 C C . ARG A 1 164 ? -59.027 46.646 59.810 1.00 41.38 164 ARG A C 1
ATOM 1339 O O . ARG A 1 164 ? -58.072 47.382 59.664 1.00 41.38 164 ARG A O 1
ATOM 1346 N N . SER A 1 165 ? -59.077 45.552 59.039 1.00 41.06 165 SER A N 1
ATOM 1347 C CA . SER A 1 165 ? -60.057 45.322 57.962 1.00 41.06 165 SER A CA 1
ATOM 1348 C C . SER A 1 165 ? -59.822 43.968 57.245 1.00 41.06 165 SER A C 1
ATOM 1350 O O . SER A 1 165 ? -58.677 43.665 56.931 1.00 41.06 165 SER A O 1
ATOM 1352 N N . ARG A 1 166 ? -60.924 43.261 56.901 1.00 42.78 166 ARG A N 1
ATOM 1353 C CA . ARG A 1 166 ? -61.096 42.036 56.054 1.00 42.78 166 ARG A CA 1
ATOM 1354 C C . ARG A 1 166 ? -60.695 40.692 56.720 1.00 42.78 166 ARG A C 1
ATOM 1356 O O . ARG A 1 166 ? -59.515 40.418 56.829 1.00 42.78 166 ARG A O 1
ATOM 1363 N N . ARG A 1 167 ? -61.574 39.867 57.338 1.00 37.12 167 ARG A N 1
ATOM 1364 C CA . ARG A 1 167 ? -62.792 39.115 56.882 1.00 37.12 167 ARG A CA 1
ATOM 1365 C C . ARG A 1 167 ? -62.515 38.296 55.608 1.00 37.12 167 ARG A C 1
ATOM 1367 O O . ARG A 1 167 ? -62.236 38.923 54.597 1.00 37.12 167 ARG A O 1
ATOM 1374 N N . ASN A 1 168 ? -62.547 36.956 55.556 1.00 39.62 168 ASN A N 1
ATOM 1375 C CA . ASN A 1 168 ? -63.174 35.871 56.350 1.00 39.62 168 ASN A CA 1
ATOM 1376 C C . ASN A 1 168 ? -62.156 34.704 56.477 1.00 39.62 168 ASN A C 1
ATOM 1378 O O . ASN A 1 168 ? -61.284 34.606 55.629 1.00 39.62 168 ASN A O 1
ATOM 1382 N N . GLY A 1 169 ? -62.143 33.771 57.427 1.00 37.09 169 GLY A N 1
ATOM 1383 C CA . GLY A 1 169 ? -63.131 33.270 58.379 1.00 37.09 169 GLY A CA 1
ATOM 1384 C C . GLY A 1 169 ? -62.818 31.779 58.576 1.00 37.09 169 GLY A C 1
ATOM 1385 O O . GLY A 1 169 ? -63.201 30.964 57.749 1.00 37.09 169 GLY A O 1
ATOM 1386 N N . SER A 1 170 ? -62.059 31.463 59.627 1.00 51.31 170 SER A N 1
ATOM 1387 C CA . SER A 1 170 ? -61.817 30.106 60.132 1.00 51.31 170 SER A CA 1
ATOM 1388 C C . SER A 1 170 ? -63.046 29.617 60.897 1.00 51.31 170 SER A C 1
ATOM 1390 O O . SER A 1 170 ? -63.584 30.380 61.700 1.00 51.31 170 SER A O 1
ATOM 1392 N N . ILE A 1 171 ? -63.443 28.359 60.693 1.00 36.44 171 ILE A N 1
ATOM 1393 C CA . ILE A 1 171 ? -64.051 27.520 61.731 1.00 36.44 171 ILE A CA 1
ATOM 1394 C C . ILE A 1 171 ? -63.422 26.128 61.604 1.00 36.44 171 ILE A C 1
ATOM 1396 O O . ILE A 1 171 ? -63.623 25.430 60.614 1.00 36.44 171 ILE A O 1
ATOM 1400 N N . ALA A 1 172 ? -62.646 25.756 62.618 1.00 50.16 172 ALA A N 1
ATOM 1401 C CA . ALA A 1 172 ? -62.301 24.375 62.929 1.00 50.16 172 ALA A CA 1
ATOM 1402 C C . ALA A 1 172 ? -63.517 23.633 63.521 1.00 50.16 172 ALA A C 1
ATOM 1404 O O . ALA A 1 172 ? -64.368 24.268 64.148 1.00 50.16 172 ALA A O 1
ATOM 1405 N N . PRO A 1 173 ? -63.534 22.293 63.458 1.00 47.53 173 PRO A N 1
ATOM 1406 C CA . PRO A 1 173 ? -64.018 21.487 64.581 1.00 47.53 173 PRO A CA 1
ATOM 1407 C C . PRO A 1 173 ? -62.936 20.473 65.005 1.00 47.53 173 PRO A C 1
ATOM 1409 O O . PRO A 1 173 ? -62.187 19.954 64.189 1.00 47.53 173 PRO A O 1
ATOM 1412 N N . SER A 1 174 ? -62.650 20.323 66.295 1.00 34.38 174 SER A N 1
ATOM 1413 C CA . SER A 1 174 ? -63.418 19.536 67.269 1.00 34.38 174 SER A CA 1
ATOM 1414 C C . SER A 1 174 ? -63.375 18.034 66.983 1.00 34.38 174 SER A C 1
ATOM 1416 O O . SER A 1 174 ? -64.053 17.521 66.101 1.00 34.38 174 SER A O 1
ATOM 1418 N N . ILE A 1 175 ? -62.597 17.348 67.819 1.00 51.69 175 ILE A N 1
ATOM 1419 C CA . ILE A 1 175 ? -62.644 15.910 68.070 1.00 51.69 175 ILE A CA 1
ATOM 1420 C C . ILE A 1 175 ? -64.049 15.563 68.576 1.00 51.69 175 ILE A C 1
ATOM 1422 O O . ILE A 1 175 ? -64.495 16.119 69.579 1.00 51.69 175 ILE A O 1
ATOM 1426 N N . GLY A 1 176 ? -64.734 14.644 67.899 1.00 36.59 176 GLY A N 1
ATOM 1427 C CA . GLY A 1 176 ? -65.977 14.062 68.397 1.00 36.59 176 GLY A CA 1
ATOM 1428 C C . GLY A 1 176 ? -66.858 13.482 67.302 1.00 36.59 176 GLY A C 1
ATOM 1429 O O . GLY A 1 176 ? -67.730 14.188 66.826 1.00 36.59 176 GLY A O 1
ATOM 1430 N N . GLN A 1 177 ? -66.660 12.187 67.019 1.00 42.66 177 GLN A N 1
ATOM 1431 C CA . GLN A 1 177 ? -67.604 11.261 66.368 1.00 42.66 177 GLN A CA 1
ATOM 1432 C C . GLN A 1 177 ? -68.107 11.629 64.954 1.00 42.66 177 GLN A C 1
ATOM 1434 O O . GLN A 1 177 ? -68.254 12.785 64.595 1.00 42.66 177 GLN A O 1
ATOM 1439 N N . SER A 1 178 ? -68.475 10.601 64.178 1.00 35.78 178 SER A N 1
ATOM 1440 C CA . SER A 1 178 ? -69.170 10.715 62.881 1.00 35.78 178 SER A CA 1
ATOM 1441 C C . SER A 1 178 ? -68.228 11.102 61.721 1.00 35.78 178 SER A C 1
ATOM 1443 O O . SER A 1 178 ? -67.639 12.169 61.699 1.00 35.78 178 SER A O 1
ATOM 1445 N N . SER A 1 179 ? -67.902 10.226 60.769 1.00 38.94 179 SER A N 1
ATOM 1446 C CA . SER A 1 179 ? -68.765 9.589 59.760 1.00 38.94 179 SER A CA 1
ATOM 1447 C C . SER A 1 179 ? -68.319 10.098 58.386 1.00 38.94 179 SER A C 1
ATOM 1449 O O . SER A 1 179 ? -68.433 11.290 58.128 1.00 38.94 179 SER A O 1
ATOM 1451 N N . TYR A 1 180 ? -67.842 9.199 57.524 1.00 40.97 180 TYR A N 1
ATOM 1452 C CA . TYR A 1 180 ? -67.742 9.409 56.077 1.00 40.97 180 TYR A CA 1
ATOM 1453 C C . TYR A 1 180 ? -67.090 10.741 55.648 1.00 40.97 180 TYR A C 1
ATOM 1455 O O . TYR A 1 180 ? -67.758 11.611 55.094 1.00 40.97 180 TYR A O 1
ATOM 1463 N N . ALA A 1 181 ? -65.763 10.868 55.798 1.00 41.34 181 ALA A N 1
ATOM 1464 C CA . ALA A 1 181 ? -65.019 11.550 54.737 1.00 41.34 181 ALA A CA 1
ATOM 1465 C C . ALA A 1 181 ? -65.354 10.756 53.471 1.00 41.34 181 ALA A C 1
ATOM 1467 O O . ALA A 1 181 ? -65.091 9.555 53.408 1.00 41.34 181 ALA A O 1
ATOM 1468 N N . SER A 1 182 ? -66.146 11.363 52.595 1.00 52.00 182 SER A N 1
ATOM 1469 C CA . SER A 1 182 ? -66.859 10.685 51.522 1.00 52.00 182 SER A CA 1
ATOM 1470 C C . SER A 1 182 ? -65.919 9.752 50.768 1.00 52.00 182 SER A C 1
ATOM 1472 O O . SER A 1 182 ? -64.970 10.233 50.152 1.00 52.00 182 SER A O 1
ATOM 1474 N N . ASN A 1 183 ? -66.217 8.443 50.783 1.00 55.31 183 ASN A N 1
ATOM 1475 C CA . ASN A 1 183 ? -65.543 7.429 49.961 1.00 55.31 183 ASN A CA 1
ATOM 1476 C C . ASN A 1 183 ? -65.273 7.951 48.537 1.00 55.31 18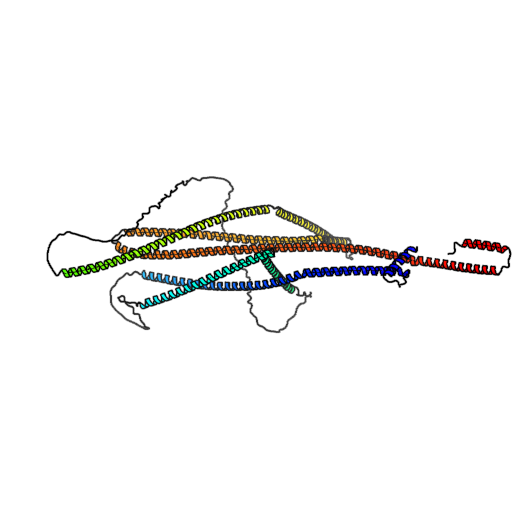3 ASN A C 1
ATOM 1478 O O . ASN A 1 183 ? -64.229 7.658 47.980 1.00 55.31 183 ASN A O 1
ATOM 1482 N N . ALA A 1 184 ? -66.150 8.812 48.011 1.00 57.31 184 ALA A N 1
ATOM 1483 C CA . ALA A 1 184 ? -66.043 9.474 46.718 1.00 57.31 184 ALA A CA 1
ATOM 1484 C C . ALA A 1 184 ? -64.731 10.246 46.433 1.00 57.31 184 ALA A C 1
ATOM 1486 O O . ALA A 1 184 ? -64.305 10.243 45.283 1.00 57.31 184 ALA A O 1
ATOM 1487 N N . GLU A 1 185 ? -64.081 10.903 47.406 1.00 57.41 185 GLU A N 1
ATOM 1488 C CA . GLU A 1 185 ? -62.842 11.672 47.138 1.00 57.41 185 GLU A CA 1
ATOM 1489 C C . GLU A 1 185 ? -61.610 10.761 47.050 1.00 57.41 185 GLU A C 1
ATOM 1491 O O . GLU A 1 185 ? -60.852 10.841 46.084 1.00 57.41 185 GLU A O 1
ATOM 1496 N N . HIS A 1 186 ? -61.465 9.810 47.978 1.00 65.00 186 HIS A N 1
ATOM 1497 C CA . HIS A 1 186 ? -60.436 8.770 47.875 1.00 65.00 186 HIS A CA 1
ATOM 1498 C C . HIS A 1 186 ? -60.674 7.844 46.674 1.00 65.00 186 HIS A C 1
ATOM 1500 O O . HIS A 1 186 ? -59.730 7.427 46.011 1.00 65.00 186 HIS A O 1
ATOM 1506 N N . GLU A 1 187 ? -61.930 7.557 46.333 1.00 71.94 187 GLU A N 1
ATOM 1507 C CA . GLU A 1 187 ? -62.296 6.759 45.161 1.00 71.94 187 GLU A CA 1
ATOM 1508 C C . GLU A 1 187 ? -62.021 7.509 43.842 1.00 71.94 187 GLU A C 1
ATOM 1510 O O . GLU A 1 187 ? -61.680 6.878 42.839 1.00 71.94 187 GLU A O 1
ATOM 1515 N N . ALA A 1 188 ? -62.082 8.847 43.833 1.00 76.56 188 ALA A N 1
ATOM 1516 C CA . ALA A 1 188 ? -61.670 9.673 42.696 1.00 76.56 188 ALA A CA 1
ATOM 1517 C C . ALA A 1 188 ? -60.142 9.705 42.517 1.00 76.56 188 ALA A C 1
ATOM 1519 O O . ALA A 1 188 ? -59.659 9.575 41.391 1.00 76.56 188 ALA A O 1
ATOM 1520 N N . GLU A 1 189 ? -59.381 9.811 43.608 1.00 82.44 189 GLU A N 1
ATOM 1521 C CA . GLU A 1 189 ? -57.913 9.780 43.580 1.00 82.44 189 GLU A CA 1
ATOM 1522 C C . GLU A 1 189 ? -57.385 8.390 43.180 1.00 82.44 189 GLU A C 1
ATOM 1524 O O . GLU A 1 189 ? -56.513 8.273 42.317 1.00 82.44 189 GLU A O 1
ATOM 1529 N N . ILE A 1 190 ? -58.003 7.316 43.690 1.00 77.31 190 ILE A N 1
ATOM 1530 C CA . ILE A 1 190 ? -57.729 5.933 43.268 1.00 77.31 190 ILE A CA 1
ATOM 1531 C C . ILE A 1 190 ? -58.098 5.728 41.791 1.00 77.31 190 ILE A C 1
ATOM 1533 O O . ILE A 1 190 ? -57.360 5.066 41.061 1.00 77.31 190 ILE A O 1
ATOM 1537 N N . LYS A 1 191 ? -59.201 6.312 41.299 1.00 84.00 191 LYS A N 1
ATOM 1538 C CA . LYS A 1 191 ? -59.539 6.280 39.864 1.00 84.00 191 LYS A CA 1
ATOM 1539 C C . LYS A 1 191 ? -58.508 7.009 39.004 1.00 84.00 191 LYS A C 1
ATOM 1541 O O . LYS A 1 191 ? -58.162 6.491 37.944 1.00 84.00 191 LYS A O 1
ATOM 1546 N N . GLN A 1 192 ? -58.003 8.162 39.444 1.00 86.75 192 GLN A N 1
ATOM 1547 C CA . GLN A 1 192 ? -56.947 8.885 38.729 1.00 86.75 192 GLN A CA 1
ATOM 1548 C C . GLN A 1 192 ? -55.629 8.105 38.718 1.00 86.75 192 GLN A C 1
ATOM 1550 O O . GLN A 1 192 ? -55.019 7.974 37.660 1.00 86.75 192 GLN A O 1
ATOM 1555 N N . LEU A 1 193 ? -55.225 7.515 39.846 1.00 85.44 193 LEU A N 1
ATOM 1556 C CA . LEU A 1 193 ? -54.057 6.630 39.924 1.00 85.44 193 LEU A CA 1
ATOM 1557 C C . LEU A 1 193 ? -54.208 5.394 39.031 1.00 85.44 193 LEU A C 1
ATOM 1559 O O . LEU A 1 193 ? -53.286 5.031 38.312 1.00 85.44 193 LEU A O 1
ATOM 1563 N N . ASN A 1 194 ? -55.384 4.769 39.005 1.00 87.12 194 ASN A N 1
ATOM 1564 C CA . ASN A 1 194 ? -55.632 3.642 38.108 1.00 87.12 194 ASN A CA 1
ATOM 1565 C C . ASN A 1 194 ? -55.590 4.065 36.631 1.00 87.12 194 ASN A C 1
ATOM 1567 O O . ASN A 1 194 ? -55.072 3.318 35.801 1.00 87.12 194 ASN A O 1
ATOM 1571 N N . GLN A 1 195 ? -56.065 5.267 36.288 1.00 90.31 195 GLN A N 1
ATOM 1572 C CA . GLN A 1 195 ? -55.930 5.813 34.933 1.00 90.31 195 GLN A CA 1
ATOM 1573 C C . GLN A 1 195 ? -54.468 6.064 34.550 1.00 90.31 195 GLN A C 1
ATOM 1575 O O . GLN A 1 195 ? -54.067 5.666 33.458 1.00 90.31 195 GLN A O 1
ATOM 1580 N N . THR A 1 196 ? -53.653 6.655 35.429 1.00 90.50 196 THR A N 1
ATOM 1581 C CA . THR A 1 196 ? -52.226 6.878 35.140 1.00 90.50 196 THR A CA 1
ATOM 1582 C C . THR A 1 196 ? -51.454 5.565 35.061 1.00 90.50 196 THR A C 1
ATOM 1584 O O . THR A 1 196 ? -50.640 5.400 34.159 1.00 90.50 196 THR A O 1
ATOM 1587 N N . ILE A 1 197 ? -51.756 4.589 35.923 1.00 87.94 197 ILE A N 1
ATOM 1588 C CA . ILE A 1 197 ? -51.195 3.232 35.840 1.00 87.94 197 ILE A CA 1
ATOM 1589 C C . ILE A 1 197 ? -51.559 2.577 34.503 1.00 87.94 197 ILE A C 1
ATOM 1591 O O . ILE A 1 197 ? -50.708 1.938 33.890 1.00 87.94 197 ILE A O 1
ATOM 1595 N N . THR A 1 198 ? -52.793 2.744 34.023 1.00 90.94 198 THR A N 1
ATOM 1596 C CA . THR A 1 198 ? -53.223 2.181 32.731 1.00 90.94 198 THR A CA 1
ATOM 1597 C C . THR A 1 198 ? -52.484 2.846 31.565 1.00 90.94 198 THR A C 1
ATOM 1599 O O . THR A 1 198 ? -51.942 2.147 30.716 1.00 90.94 198 THR A O 1
ATOM 1602 N N . GLN A 1 199 ? -52.346 4.176 31.576 1.00 88.69 199 GLN A N 1
ATOM 1603 C CA . GLN A 1 199 ? -51.570 4.918 30.569 1.00 88.69 199 GLN A CA 1
ATOM 1604 C C . GLN A 1 199 ? -50.075 4.553 30.587 1.00 88.69 199 GLN A C 1
ATOM 1606 O O . GLN A 1 199 ? -49.439 4.438 29.537 1.00 88.69 199 GLN A O 1
ATOM 1611 N N . LEU A 1 200 ? -49.497 4.340 31.774 1.00 86.94 200 LEU A N 1
ATOM 1612 C CA . LEU A 1 200 ? -48.116 3.876 31.917 1.00 86.94 200 LEU A CA 1
ATOM 1613 C C . LEU A 1 200 ? -47.942 2.447 31.388 1.00 86.94 200 LEU A C 1
ATOM 1615 O O . LEU A 1 200 ? -46.949 2.162 30.727 1.00 86.94 200 LEU A O 1
ATOM 1619 N N . LYS A 1 201 ? -48.916 1.557 31.607 1.00 90.56 201 LYS A N 1
ATOM 1620 C CA . LYS A 1 201 ? -48.904 0.205 31.027 1.00 90.56 201 LYS A CA 1
ATOM 1621 C C . LYS A 1 201 ? -48.988 0.233 29.500 1.00 90.56 201 LYS A C 1
ATOM 1623 O O . LYS A 1 201 ? -48.189 -0.433 28.854 1.00 90.56 201 LYS A O 1
ATOM 1628 N N . GLU A 1 202 ? -49.879 1.042 28.927 1.00 92.81 202 GLU A N 1
ATOM 1629 C CA . GLU A 1 202 ? -49.996 1.198 27.467 1.00 92.81 202 GLU A CA 1
ATOM 1630 C C . GLU A 1 202 ? -48.716 1.768 26.839 1.00 92.81 202 GLU A C 1
ATOM 1632 O O . GLU A 1 202 ? -48.280 1.313 25.782 1.00 92.81 202 GLU A O 1
ATOM 1637 N N . THR A 1 203 ? -48.073 2.741 27.492 1.00 90.06 203 THR A N 1
ATOM 1638 C CA . THR A 1 203 ? -46.801 3.301 27.004 1.00 90.06 203 THR A CA 1
ATOM 1639 C C . THR A 1 203 ? -45.640 2.317 27.122 1.00 90.06 203 THR A C 1
ATOM 1641 O O . THR A 1 203 ? -44.813 2.273 26.212 1.00 90.06 203 THR A O 1
ATOM 1644 N N . ILE A 1 204 ? -45.587 1.501 28.181 1.00 88.25 204 ILE A N 1
ATOM 1645 C CA . ILE A 1 204 ? -44.621 0.398 28.293 1.00 88.25 204 ILE A CA 1
ATOM 1646 C C . ILE A 1 204 ? -44.839 -0.610 27.159 1.00 88.25 204 ILE A C 1
ATOM 1648 O O . ILE A 1 204 ? -43.887 -0.908 26.444 1.00 88.25 204 ILE A O 1
ATOM 1652 N N . GLU A 1 205 ? -46.076 -1.056 26.924 1.00 92.62 205 GLU A N 1
ATOM 1653 C CA . GLU A 1 205 ? -46.391 -2.023 25.863 1.00 92.62 205 GLU A CA 1
ATOM 1654 C C . GLU A 1 205 ? -46.044 -1.476 24.464 1.00 92.62 205 GLU A C 1
ATOM 1656 O O . GLU A 1 205 ? -45.505 -2.187 23.613 1.00 92.62 205 GLU A O 1
ATOM 1661 N N . LEU A 1 206 ? -46.295 -0.186 24.215 1.00 93.06 206 LEU A N 1
ATOM 1662 C CA . LEU A 1 206 ? -45.933 0.463 22.954 1.00 93.06 206 LEU A CA 1
ATOM 1663 C C . LEU A 1 206 ? -44.410 0.548 22.771 1.00 93.06 206 LEU A C 1
ATOM 1665 O O . LEU A 1 206 ? -43.906 0.296 21.677 1.00 93.06 206 LEU A O 1
ATOM 1669 N N . LYS A 1 207 ? -43.664 0.841 23.843 1.00 89.88 207 LYS A N 1
ATOM 1670 C CA . LYS A 1 207 ? -42.194 0.855 23.823 1.00 89.88 207 LYS A CA 1
ATOM 1671 C C . LYS A 1 207 ? -41.595 -0.543 23.676 1.00 89.88 207 LYS A C 1
ATOM 1673 O O . LYS A 1 207 ? -40.558 -0.684 23.029 1.00 89.88 207 LYS A O 1
ATOM 1678 N N . GLU A 1 208 ? -42.240 -1.575 24.213 1.00 88.88 208 GLU A N 1
ATOM 1679 C CA . GLU A 1 208 ? -41.853 -2.972 23.994 1.00 88.88 208 GLU A CA 1
ATOM 1680 C C . GLU A 1 208 ? -42.047 -3.388 22.531 1.00 88.88 208 GLU A C 1
ATOM 1682 O O . GLU A 1 208 ? -41.119 -3.936 21.935 1.00 88.88 208 GLU A O 1
ATOM 1687 N N . LYS A 1 209 ? -43.174 -3.018 21.906 1.00 92.69 209 LYS A N 1
ATOM 1688 C CA . LYS A 1 209 ? -43.392 -3.227 20.463 1.00 92.69 209 LYS A CA 1
ATOM 1689 C C . LYS A 1 209 ? -42.357 -2.486 19.611 1.00 92.69 209 LYS A C 1
ATOM 1691 O O . LYS A 1 209 ? -41.783 -3.072 18.696 1.00 92.69 209 LYS A O 1
ATOM 1696 N N . GLU A 1 210 ? -42.055 -1.222 19.921 1.00 89.69 210 GLU A N 1
ATOM 1697 C CA . GLU A 1 210 ? -40.991 -0.472 19.232 1.00 89.69 210 GLU A CA 1
ATOM 1698 C C . GLU A 1 210 ? -39.627 -1.169 19.375 1.00 89.69 210 GLU A C 1
ATOM 1700 O O . GLU A 1 210 ? -38.906 -1.337 18.388 1.00 89.69 210 GLU A O 1
ATOM 1705 N N . LYS A 1 211 ? -39.286 -1.648 20.576 1.00 88.88 211 LYS A N 1
ATOM 1706 C CA . LYS A 1 211 ? -38.056 -2.409 20.821 1.00 88.88 211 LYS A CA 1
ATOM 1707 C C . LYS A 1 211 ? -37.997 -3.685 19.974 1.00 88.88 211 LYS A C 1
ATOM 1709 O O . LYS A 1 211 ? -36.955 -3.948 19.378 1.00 88.88 211 LYS A O 1
ATOM 1714 N N . GLU A 1 212 ? -39.080 -4.454 19.877 1.00 93.50 212 GLU A N 1
ATOM 1715 C CA . GLU A 1 212 ? -39.141 -5.649 19.020 1.00 93.50 212 GLU A CA 1
ATOM 1716 C C . GLU A 1 212 ? -38.954 -5.312 17.533 1.00 93.50 212 GLU A C 1
ATOM 1718 O O . GLU A 1 212 ? -38.188 -5.986 16.836 1.00 93.50 212 GLU A O 1
ATOM 1723 N N . THR A 1 213 ? -39.564 -4.226 17.044 1.00 91.06 213 THR A N 1
ATOM 1724 C CA . THR A 1 213 ? -39.356 -3.769 15.655 1.00 91.06 213 THR A CA 1
ATOM 1725 C C . THR A 1 213 ? -37.916 -3.315 15.388 1.00 91.06 213 THR A C 1
ATOM 1727 O O . THR A 1 213 ? -37.368 -3.552 14.315 1.00 91.06 213 THR A O 1
ATOM 1730 N N . LEU A 1 214 ? -37.248 -2.703 16.369 1.00 87.62 214 LEU A N 1
ATOM 1731 C CA . LEU A 1 214 ? -35.838 -2.333 16.239 1.00 87.62 214 LEU A CA 1
ATOM 1732 C C . LEU A 1 214 ? -34.920 -3.560 16.275 1.00 87.62 214 LEU A C 1
ATOM 1734 O O . LEU A 1 214 ? -33.960 -3.614 15.511 1.00 87.62 214 LEU A O 1
ATOM 1738 N N . ILE A 1 215 ? -35.216 -4.557 17.114 1.00 90.00 215 ILE A N 1
ATOM 1739 C CA . ILE A 1 215 ? -34.451 -5.812 17.172 1.00 90.00 215 ILE A CA 1
ATOM 1740 C C . ILE A 1 215 ? -34.557 -6.574 15.847 1.00 90.00 215 ILE A C 1
ATOM 1742 O O . ILE A 1 215 ? -33.539 -7.037 15.334 1.00 90.00 215 ILE A O 1
ATOM 1746 N N . THR A 1 216 ? -35.758 -6.674 15.274 1.00 92.25 216 THR A N 1
ATOM 1747 C CA . THR A 1 216 ? -35.966 -7.305 13.959 1.00 92.25 216 THR A CA 1
ATOM 1748 C C . THR A 1 216 ? -35.209 -6.560 12.858 1.00 92.25 216 THR A C 1
ATOM 1750 O O . THR A 1 216 ? -34.406 -7.181 12.169 1.00 92.25 216 THR A O 1
ATOM 1753 N N . ASN A 1 217 ? -35.303 -5.227 12.797 1.00 90.25 217 ASN A N 1
ATOM 1754 C CA . ASN A 1 217 ? -34.520 -4.417 11.853 1.00 90.25 217 ASN A CA 1
ATOM 1755 C C . ASN A 1 217 ? -32.996 -4.586 12.020 1.00 90.25 217 ASN A C 1
ATOM 1757 O O . ASN A 1 217 ? -32.260 -4.621 11.034 1.00 90.25 217 ASN A O 1
ATOM 1761 N N . ILE A 1 218 ? -32.492 -4.681 13.256 1.00 89.38 218 ILE A N 1
ATOM 1762 C CA . ILE A 1 218 ? -31.065 -4.928 13.522 1.00 89.38 218 ILE A CA 1
ATOM 1763 C C . ILE A 1 218 ? -30.646 -6.306 13.003 1.00 89.38 218 ILE A C 1
ATOM 1765 O O . ILE A 1 218 ? -29.551 -6.438 12.456 1.00 89.38 218 ILE A O 1
ATOM 1769 N N . ASN A 1 219 ? -31.485 -7.328 13.178 1.00 92.75 219 ASN A N 1
ATOM 1770 C CA . ASN A 1 219 ? -31.198 -8.673 12.683 1.00 92.75 219 ASN A CA 1
ATOM 1771 C C . ASN A 1 219 ? -31.202 -8.714 11.148 1.00 92.75 219 ASN A C 1
ATOM 1773 O O . ASN A 1 219 ? -30.240 -9.213 10.570 1.00 92.75 219 ASN A O 1
ATOM 1777 N N . ASP A 1 220 ? -32.178 -8.075 10.499 1.00 92.38 220 ASP A N 1
ATOM 1778 C CA . ASP A 1 220 ? -32.232 -7.966 9.036 1.00 92.38 220 ASP A CA 1
ATOM 1779 C C . ASP A 1 220 ? -30.991 -7.253 8.476 1.00 92.38 220 ASP A C 1
ATOM 1781 O O . ASP A 1 220 ? -30.382 -7.705 7.505 1.00 92.38 220 ASP A O 1
ATOM 1785 N N . LEU A 1 221 ? -30.554 -6.160 9.116 1.00 87.19 221 LEU A N 1
ATOM 1786 C CA . LEU A 1 221 ? -29.331 -5.448 8.732 1.00 87.19 221 LEU A CA 1
ATOM 1787 C C . LEU A 1 221 ? -28.072 -6.298 8.938 1.00 87.19 221 LEU A C 1
ATOM 1789 O O . LEU A 1 221 ? -27.172 -6.253 8.098 1.00 87.19 221 LEU A O 1
ATOM 1793 N N . LYS A 1 222 ? -27.997 -7.086 10.018 1.00 89.69 222 LYS A N 1
ATOM 1794 C CA . LYS A 1 222 ? -26.883 -8.019 10.252 1.00 89.69 222 LYS A CA 1
ATOM 1795 C C . LYS A 1 222 ? -26.816 -9.101 9.178 1.00 89.69 222 LYS A C 1
ATOM 1797 O O . LYS A 1 222 ? -25.720 -9.414 8.716 1.00 89.69 222 LYS A O 1
ATOM 1802 N N . ASP A 1 223 ? -27.951 -9.648 8.763 1.00 91.88 223 ASP A N 1
ATOM 1803 C CA . ASP A 1 223 ? -27.993 -10.667 7.712 1.00 91.88 223 ASP A CA 1
ATOM 1804 C C . ASP A 1 223 ? -27.633 -10.078 6.341 1.00 91.88 223 ASP A C 1
ATOM 1806 O O . ASP A 1 223 ? -26.889 -10.689 5.571 1.00 91.88 223 ASP A O 1
ATOM 1810 N N . LEU A 1 224 ? -28.052 -8.839 6.066 1.00 90.81 224 LEU A N 1
ATOM 1811 C CA . LEU A 1 224 ? -27.656 -8.108 4.860 1.00 90.81 224 LEU A CA 1
ATOM 1812 C C . LEU A 1 224 ? -26.149 -7.803 4.848 1.00 90.81 224 LEU A C 1
ATOM 1814 O O . LEU A 1 224 ? -25.512 -7.920 3.802 1.00 90.81 224 LEU A O 1
ATOM 1818 N N . MET A 1 225 ? -25.560 -7.458 5.999 1.00 83.75 225 MET A N 1
ATOM 1819 C CA . MET A 1 225 ? -24.107 -7.297 6.133 1.00 83.75 225 MET A CA 1
ATOM 1820 C C . MET A 1 225 ? -23.363 -8.604 5.855 1.00 83.75 225 MET A C 1
ATOM 1822 O O . MET A 1 225 ? -22.444 -8.594 5.044 1.00 83.75 225 MET A O 1
ATOM 1826 N N . LYS A 1 226 ? -23.806 -9.734 6.424 1.00 91.31 226 LYS A N 1
ATOM 1827 C CA . LYS A 1 226 ? -23.201 -11.048 6.143 1.00 91.31 226 LYS A CA 1
ATOM 1828 C C . LYS A 1 226 ? -23.225 -11.390 4.654 1.00 91.31 226 LYS A C 1
ATOM 1830 O O . LYS A 1 226 ? -22.192 -11.737 4.101 1.00 91.31 226 LYS A O 1
ATOM 1835 N N . LEU A 1 227 ? -24.367 -11.207 3.984 1.00 89.94 227 LEU A N 1
ATOM 1836 C CA . LEU A 1 227 ? -24.482 -11.418 2.533 1.00 89.94 227 LEU A CA 1
ATOM 1837 C C . LEU A 1 227 ? -23.503 -10.547 1.730 1.00 89.94 227 LEU A C 1
ATOM 1839 O O . LEU A 1 227 ? -22.998 -10.970 0.692 1.00 89.94 227 LEU A O 1
ATOM 1843 N N . ARG A 1 228 ? -23.238 -9.317 2.187 1.00 86.75 228 ARG A N 1
ATOM 1844 C CA . ARG A 1 228 ? -22.265 -8.420 1.548 1.00 86.75 228 ARG A CA 1
ATOM 1845 C C . ARG A 1 228 ? -20.832 -8.856 1.809 1.00 86.75 228 ARG A C 1
ATOM 1847 O O . ARG A 1 228 ? -20.041 -8.815 0.875 1.00 86.75 228 ARG A O 1
ATOM 1854 N N . ASP A 1 229 ? -20.514 -9.293 3.020 1.00 82.94 229 ASP A N 1
ATOM 1855 C CA . ASP A 1 229 ? -19.187 -9.802 3.375 1.00 82.94 229 ASP A CA 1
ATOM 1856 C C . ASP A 1 229 ? -18.863 -11.108 2.631 1.00 82.94 229 ASP A C 1
ATOM 1858 O O . ASP A 1 229 ? -17.745 -11.280 2.133 1.00 82.94 229 ASP A O 1
ATOM 1862 N N . ASP A 1 230 ? -19.853 -11.989 2.465 1.00 90.62 230 ASP A N 1
ATOM 1863 C CA . ASP A 1 230 ? -19.741 -13.205 1.657 1.00 90.62 230 ASP A CA 1
ATOM 1864 C C . ASP A 1 230 ? -19.484 -12.867 0.181 1.00 90.62 230 ASP A C 1
ATOM 1866 O O . ASP A 1 230 ? -18.601 -13.452 -0.450 1.00 90.62 230 ASP A O 1
ATOM 1870 N N . GLU A 1 231 ? -20.193 -11.878 -0.371 1.00 88.75 231 GLU A N 1
ATOM 1871 C CA . GLU A 1 231 ? -19.990 -11.437 -1.755 1.00 88.75 231 GLU A CA 1
ATOM 1872 C C . GLU A 1 231 ? -18.645 -10.722 -1.946 1.00 88.75 231 GLU A C 1
ATOM 1874 O O . GLU A 1 231 ? -17.977 -10.935 -2.955 1.00 88.75 231 GLU A O 1
ATOM 1879 N N . ILE A 1 232 ? -18.194 -9.923 -0.973 1.00 78.31 232 ILE A N 1
ATOM 1880 C CA . ILE A 1 232 ? -16.848 -9.330 -0.975 1.00 78.31 232 ILE A CA 1
ATOM 1881 C C . ILE A 1 232 ? -15.790 -10.434 -0.963 1.00 78.31 232 ILE A C 1
ATOM 1883 O O . ILE A 1 232 ? -14.829 -10.368 -1.728 1.00 78.31 232 ILE A O 1
ATOM 1887 N N . SER A 1 233 ? -15.978 -11.469 -0.144 1.00 85.31 233 SER A N 1
ATOM 1888 C CA . SER A 1 233 ? -15.070 -12.617 -0.080 1.00 85.31 233 SER A CA 1
ATOM 1889 C C . SER A 1 233 ? -15.052 -13.389 -1.401 1.00 85.31 233 SER A C 1
ATOM 1891 O O . SER A 1 233 ? -13.981 -13.722 -1.914 1.00 85.31 233 SER A O 1
ATOM 1893 N N . ARG A 1 234 ? -16.227 -13.616 -2.002 1.00 94.25 234 ARG A N 1
ATOM 1894 C CA . ARG A 1 234 ? -16.373 -14.258 -3.316 1.00 94.25 234 ARG A CA 1
ATOM 1895 C C . ARG A 1 234 ? -15.664 -13.460 -4.408 1.00 94.25 234 ARG A C 1
ATOM 1897 O O . ARG A 1 234 ? -14.844 -14.022 -5.132 1.00 94.25 234 ARG A O 1
ATOM 1904 N N . LEU A 1 235 ? -15.944 -12.160 -4.500 1.00 82.81 235 LEU A N 1
ATOM 1905 C CA . LEU A 1 235 ? -15.321 -11.260 -5.470 1.00 82.81 235 LEU A CA 1
ATOM 1906 C C . LEU A 1 235 ? -13.813 -11.158 -5.248 1.00 82.81 235 LEU A C 1
ATOM 1908 O O . LEU A 1 235 ? -13.068 -11.158 -6.220 1.00 82.81 235 LEU A O 1
ATOM 1912 N N . GLY A 1 236 ? -13.351 -11.132 -3.997 1.00 77.00 236 GLY A N 1
ATOM 1913 C CA . GLY A 1 236 ? -11.930 -11.146 -3.654 1.00 77.00 236 GLY A CA 1
ATOM 1914 C C . GLY A 1 236 ? -11.215 -12.399 -4.163 1.00 77.00 236 GLY A C 1
ATOM 1915 O O . GLY A 1 236 ? -10.155 -12.290 -4.779 1.00 77.00 236 GLY A O 1
ATOM 1916 N N . LEU A 1 237 ? -11.819 -13.578 -3.983 1.00 81.81 237 LEU A N 1
ATOM 1917 C CA . LEU A 1 237 ? -11.287 -14.845 -4.501 1.00 81.81 237 LEU A CA 1
ATOM 1918 C C . LEU A 1 237 ? -11.282 -14.898 -6.033 1.00 81.81 237 LEU A C 1
ATOM 1920 O O . LEU A 1 237 ? -10.342 -15.425 -6.632 1.00 81.81 237 LEU A O 1
ATOM 1924 N N . GLU A 1 238 ? -12.319 -14.362 -6.675 1.00 82.81 238 GLU A N 1
ATOM 1925 C CA . GLU A 1 238 ? -12.419 -14.300 -8.135 1.00 82.81 238 GLU A CA 1
ATOM 1926 C C . GLU A 1 238 ? -11.363 -13.347 -8.719 1.00 82.81 238 GLU A C 1
ATOM 1928 O O . GLU A 1 238 ? -10.623 -13.726 -9.627 1.00 82.81 238 GLU A O 1
ATOM 1933 N N . LEU A 1 239 ? -11.167 -12.179 -8.098 1.00 78.06 239 LEU A N 1
ATOM 1934 C CA . LEU A 1 239 ? -10.099 -11.239 -8.446 1.00 78.06 239 LEU A CA 1
ATOM 1935 C C . LEU A 1 239 ? -8.705 -11.852 -8.272 1.00 78.06 239 LEU A C 1
ATOM 1937 O O . LEU A 1 239 ? -7.821 -11.647 -9.109 1.00 78.06 239 LEU A O 1
ATOM 1941 N N . GLN A 1 240 ? -8.504 -12.612 -7.194 1.00 78.31 240 GLN A N 1
ATOM 1942 C CA . GLN A 1 240 ? -7.246 -13.302 -6.929 1.00 78.31 240 GLN A CA 1
ATOM 1943 C C . GLN A 1 240 ? -6.974 -14.395 -7.966 1.00 78.31 240 GLN A C 1
ATOM 1945 O O . GLN A 1 240 ? -5.827 -14.554 -8.389 1.00 78.31 240 GLN A O 1
ATOM 1950 N N . LYS A 1 241 ? -8.010 -15.112 -8.421 1.00 80.69 241 LYS A N 1
ATOM 1951 C CA . LYS A 1 241 ? -7.903 -16.084 -9.518 1.00 80.69 241 LYS A CA 1
ATOM 1952 C C . LYS A 1 241 ? -7.545 -15.427 -10.848 1.00 80.69 241 LYS A C 1
ATOM 1954 O O . LYS A 1 241 ? -6.682 -15.949 -11.546 1.00 80.69 241 LYS A O 1
ATOM 1959 N N . GLU A 1 242 ? -8.185 -14.315 -11.201 1.00 74.38 242 GLU A N 1
ATOM 1960 C CA . GLU A 1 242 ? -7.980 -13.674 -12.507 1.00 74.38 242 GLU A CA 1
ATOM 1961 C C . GLU A 1 242 ? -6.666 -12.896 -12.594 1.00 74.38 242 GLU A C 1
ATOM 1963 O O . GLU A 1 242 ? -5.985 -12.925 -13.618 1.00 74.38 242 GLU A O 1
ATOM 1968 N N . THR A 1 243 ? -6.284 -12.202 -11.522 1.00 74.12 243 THR A N 1
ATOM 1969 C CA . THR A 1 243 ? -5.126 -11.292 -11.542 1.00 74.12 243 THR A CA 1
ATOM 1970 C C . THR A 1 243 ? -3.880 -11.870 -10.871 1.00 74.12 243 THR A C 1
ATOM 1972 O O . THR A 1 243 ? -2.803 -11.271 -10.950 1.00 74.12 243 THR A O 1
ATOM 1975 N N . GLY A 1 244 ? -4.007 -13.010 -10.180 1.00 73.19 244 GLY A N 1
ATOM 1976 C CA . GLY A 1 244 ? -2.948 -13.599 -9.355 1.00 73.19 244 GLY A CA 1
ATOM 1977 C C . GLY A 1 244 ? -2.545 -12.727 -8.160 1.00 73.19 244 GLY A C 1
ATOM 1978 O O . GLY A 1 244 ? -1.506 -12.965 -7.544 1.00 73.19 244 GLY A O 1
ATOM 1979 N N . ARG A 1 245 ? -3.315 -11.676 -7.854 1.00 67.44 245 ARG A N 1
ATOM 1980 C CA . ARG A 1 245 ? -3.007 -10.675 -6.831 1.00 67.44 245 ARG A CA 1
ATOM 1981 C C . ARG A 1 245 ? -4.198 -10.500 -5.905 1.00 67.44 245 ARG A C 1
ATOM 1983 O O . ARG A 1 245 ? -5.343 -10.528 -6.334 1.00 67.44 245 ARG A O 1
ATOM 1990 N N . ASP A 1 246 ? -3.898 -10.314 -4.628 1.00 72.38 246 ASP A N 1
ATOM 1991 C CA . ASP A 1 246 ? -4.898 -10.086 -3.592 1.00 72.38 246 ASP A CA 1
ATOM 1992 C C . ASP A 1 246 ? -5.683 -8.785 -3.868 1.00 72.38 246 ASP A C 1
ATOM 1994 O O . ASP A 1 246 ? -5.088 -7.737 -4.149 1.00 72.38 246 ASP A O 1
ATOM 1998 N N . GLY A 1 247 ? -7.016 -8.842 -3.793 1.00 66.75 247 GLY A N 1
ATOM 1999 C CA . GLY A 1 247 ? -7.903 -7.692 -4.000 1.00 66.75 247 GLY A CA 1
ATOM 2000 C C . GLY A 1 247 ? -7.641 -6.545 -3.017 1.00 66.75 247 GLY A C 1
ATOM 2001 O O . GLY A 1 247 ? -7.827 -5.370 -3.357 1.00 66.75 247 GLY A O 1
ATOM 2002 N N . TYR A 1 248 ? -7.103 -6.859 -1.835 1.00 70.56 248 TYR A N 1
ATOM 2003 C CA . TYR A 1 248 ? -6.650 -5.857 -0.871 1.00 70.56 248 TYR A CA 1
ATOM 2004 C C . TYR A 1 248 ? -5.493 -5.004 -1.423 1.00 70.56 248 TYR A C 1
ATOM 2006 O O . TYR A 1 248 ? -5.521 -3.772 -1.347 1.00 70.56 248 TYR A O 1
ATOM 2014 N N . MET A 1 249 ? -4.528 -5.632 -2.104 1.00 67.31 249 MET A N 1
ATOM 2015 C CA . MET A 1 249 ? -3.382 -4.937 -2.703 1.00 67.31 249 MET A CA 1
ATOM 2016 C C . MET A 1 249 ? -3.788 -3.993 -3.835 1.00 67.31 249 MET A C 1
ATOM 2018 O O . MET A 1 249 ? -3.120 -2.986 -4.065 1.00 67.31 249 MET A O 1
ATOM 2022 N N . ILE A 1 250 ? -4.872 -4.301 -4.549 1.00 69.00 250 ILE A N 1
ATOM 2023 C CA . ILE A 1 250 ? -5.407 -3.448 -5.618 1.00 69.00 250 ILE A CA 1
ATOM 2024 C C . ILE A 1 250 ? -6.073 -2.202 -5.024 1.00 69.00 250 ILE A C 1
ATOM 2026 O O . ILE A 1 250 ? -5.832 -1.095 -5.506 1.00 69.00 250 ILE A O 1
ATOM 2030 N N . SER A 1 251 ? -6.815 -2.361 -3.926 1.00 72.31 251 SER A N 1
ATOM 2031 C CA . SER A 1 251 ? -7.434 -1.242 -3.202 1.00 72.31 251 SER A CA 1
ATOM 2032 C C . SER A 1 251 ? -6.393 -0.288 -2.605 1.00 72.31 251 SER A C 1
ATOM 2034 O O . SER A 1 251 ? -6.539 0.932 -2.709 1.00 72.31 251 SER A O 1
ATOM 2036 N N . ILE A 1 252 ? -5.301 -0.820 -2.046 1.00 70.88 252 ILE A N 1
ATOM 2037 C CA . ILE A 1 252 ? -4.177 -0.004 -1.560 1.00 70.88 252 ILE A CA 1
ATOM 2038 C C . ILE A 1 252 ? -3.482 0.723 -2.707 1.00 70.88 252 ILE A C 1
ATOM 2040 O O . ILE A 1 252 ? -3.190 1.913 -2.594 1.00 70.88 252 ILE A O 1
ATOM 2044 N N . ARG A 1 253 ? -3.254 0.051 -3.840 1.00 70.62 253 ARG A N 1
ATOM 2045 C CA . ARG A 1 253 ? -2.625 0.686 -5.004 1.00 70.62 253 ARG A CA 1
ATOM 2046 C C . ARG A 1 253 ? -3.470 1.841 -5.544 1.00 70.62 253 ARG A C 1
ATOM 2048 O O . ARG A 1 253 ? -2.915 2.882 -5.876 1.00 70.62 253 ARG A O 1
ATOM 2055 N N . TYR A 1 254 ? -4.792 1.682 -5.557 1.00 74.50 254 TYR A N 1
ATOM 2056 C CA . TYR A 1 254 ? -5.728 2.734 -5.949 1.00 74.50 254 TYR A CA 1
ATOM 2057 C C . TYR A 1 254 ? -5.718 3.923 -4.974 1.00 74.50 254 TYR A C 1
ATOM 2059 O O . TYR A 1 254 ? -5.650 5.070 -5.409 1.00 74.50 254 TYR A O 1
ATOM 2067 N N . LYS A 1 255 ? -5.708 3.672 -3.656 1.00 80.81 255 LYS A N 1
ATOM 2068 C CA . LYS A 1 255 ? -5.550 4.738 -2.648 1.00 80.81 255 LYS A CA 1
ATOM 2069 C C . LYS A 1 255 ? -4.224 5.482 -2.799 1.00 80.81 255 LYS A C 1
ATOM 2071 O O . LYS A 1 255 ? -4.217 6.706 -2.783 1.00 80.81 255 LYS A O 1
ATOM 2076 N N . ASN A 1 256 ? -3.124 4.759 -2.997 1.00 76.94 256 ASN A N 1
ATOM 2077 C CA . ASN A 1 256 ? -1.811 5.365 -3.223 1.00 76.94 256 ASN A CA 1
ATOM 2078 C C . ASN A 1 256 ? -1.778 6.190 -4.514 1.00 76.94 256 ASN A C 1
ATOM 2080 O O . ASN A 1 256 ? -1.174 7.256 -4.538 1.00 76.94 256 ASN A O 1
ATOM 2084 N N . GLN A 1 257 ? -2.467 5.743 -5.565 1.00 87.19 257 GLN A N 1
ATOM 2085 C CA . GLN A 1 257 ? -2.606 6.510 -6.799 1.00 87.19 257 GLN A CA 1
ATOM 2086 C C . GLN A 1 257 ? -3.406 7.804 -6.587 1.00 87.19 257 GLN A C 1
ATOM 2088 O O . GLN A 1 257 ? -2.980 8.850 -7.062 1.00 87.19 257 GLN A O 1
ATOM 2093 N N . GLN A 1 258 ? -4.509 7.775 -5.829 1.00 81.00 258 GLN A N 1
ATOM 2094 C CA . GLN A 1 258 ? -5.256 8.999 -5.509 1.00 81.00 258 GLN A CA 1
ATOM 2095 C C . GLN A 1 258 ? -4.450 9.981 -4.657 1.00 81.00 258 GLN A C 1
ATOM 2097 O O . GLN A 1 258 ? -4.477 11.180 -4.922 1.00 81.00 258 GLN A O 1
ATOM 2102 N N . LEU A 1 259 ? -3.711 9.480 -3.664 1.00 84.81 259 LEU A N 1
ATOM 2103 C CA . LEU A 1 259 ? -2.814 10.317 -2.869 1.00 84.81 259 LEU A CA 1
ATOM 2104 C C . LEU A 1 259 ? -1.721 10.941 -3.745 1.00 84.81 259 LEU A C 1
ATOM 2106 O O . LEU A 1 259 ? -1.399 12.110 -3.567 1.00 84.81 259 LEU A O 1
ATOM 2110 N N . GLN A 1 260 ? -1.196 10.201 -4.726 1.00 89.69 260 GLN A N 1
ATOM 2111 C CA . GLN A 1 260 ? -0.234 10.740 -5.684 1.00 89.69 260 GLN A CA 1
ATOM 2112 C C . GLN A 1 260 ? -0.856 11.832 -6.567 1.00 89.69 260 GLN A C 1
ATOM 2114 O O . GLN A 1 260 ? -0.263 12.892 -6.720 1.00 89.69 260 GLN A O 1
ATOM 2119 N N . GLU A 1 261 ? -2.073 11.631 -7.079 1.00 89.62 261 GLU A N 1
ATOM 2120 C CA . GLU A 1 261 ? -2.792 12.657 -7.849 1.00 89.62 261 GLU A CA 1
ATOM 2121 C C . GLU A 1 261 ? -3.094 13.918 -7.019 1.00 89.62 261 GLU A C 1
ATOM 2123 O O . GLU A 1 261 ? -3.123 15.029 -7.551 1.00 89.62 261 GLU A O 1
ATOM 2128 N N . GLU A 1 262 ? -3.338 13.771 -5.716 1.00 89.19 262 GLU A N 1
ATOM 2129 C CA . GLU A 1 262 ? -3.528 14.896 -4.800 1.00 89.19 262 GLU A CA 1
ATOM 2130 C C . GLU A 1 262 ? -2.212 15.636 -4.527 1.00 89.19 262 GLU A C 1
ATOM 2132 O O . GLU A 1 262 ? -2.187 16.867 -4.573 1.00 89.19 262 GLU A O 1
ATOM 2137 N N . ILE A 1 263 ? -1.108 14.905 -4.341 1.00 88.81 263 ILE A N 1
ATOM 2138 C CA . ILE A 1 263 ? 0.242 15.479 -4.252 1.00 88.81 263 ILE A CA 1
ATOM 2139 C C . ILE A 1 263 ? 0.571 16.260 -5.527 1.00 88.81 263 ILE A C 1
ATOM 2141 O O . ILE A 1 263 ? 0.996 17.410 -5.432 1.00 88.81 263 ILE A O 1
ATOM 2145 N N . ASP A 1 264 ? 0.316 15.692 -6.704 1.00 90.31 264 ASP A N 1
ATOM 2146 C CA . ASP A 1 264 ? 0.596 16.337 -7.988 1.00 90.31 264 ASP A CA 1
ATOM 2147 C C . ASP A 1 264 ? -0.260 17.609 -8.173 1.00 90.31 264 ASP A C 1
ATOM 2149 O O . ASP A 1 264 ? 0.227 18.633 -8.657 1.00 90.31 264 ASP A O 1
ATOM 2153 N N . LYS A 1 265 ? -1.525 17.603 -7.721 1.00 91.44 265 LYS A N 1
ATOM 2154 C CA . LYS A 1 265 ? -2.381 18.808 -7.698 1.00 91.44 265 LYS A CA 1
ATOM 2155 C C . LYS A 1 265 ? -1.844 19.881 -6.757 1.00 91.44 265 LYS A C 1
ATOM 2157 O O . LYS A 1 265 ? -1.857 21.057 -7.118 1.00 91.44 265 LYS A O 1
ATOM 2162 N N . LEU A 1 266 ? -1.394 19.501 -5.562 1.00 89.38 266 LEU A N 1
ATOM 2163 C CA . LEU A 1 266 ? -0.808 20.432 -4.598 1.00 89.38 266 LEU A CA 1
ATOM 2164 C C . LEU A 1 266 ? 0.517 21.005 -5.117 1.00 89.38 266 LEU A C 1
ATOM 2166 O O . LEU A 1 266 ? 0.749 22.205 -4.989 1.00 89.38 266 LEU A O 1
ATOM 2170 N N . GLN A 1 267 ? 1.348 20.193 -5.772 1.00 88.50 267 GLN A N 1
ATOM 2171 C CA . GLN A 1 267 ? 2.571 20.647 -6.437 1.00 88.50 267 GLN A CA 1
ATOM 2172 C C . GLN A 1 267 ? 2.264 21.630 -7.571 1.00 88.50 267 GLN A C 1
ATOM 2174 O O . GLN A 1 267 ? 2.836 22.715 -7.598 1.00 88.50 267 GLN A O 1
ATOM 2179 N N . ALA A 1 268 ? 1.281 21.334 -8.427 1.00 86.44 268 ALA A N 1
ATOM 2180 C CA . ALA A 1 268 ? 0.844 22.258 -9.473 1.00 86.44 268 ALA A CA 1
ATOM 2181 C C . ALA A 1 268 ? 0.306 23.587 -8.903 1.00 86.44 268 ALA A C 1
ATOM 2183 O O . ALA A 1 268 ? 0.538 24.655 -9.475 1.00 86.44 268 ALA A O 1
ATOM 2184 N N . GLN A 1 269 ? -0.383 23.551 -7.756 1.00 87.12 269 GLN A N 1
ATOM 2185 C CA . GLN A 1 269 ? -0.814 24.761 -7.050 1.00 87.12 269 GLN A CA 1
ATOM 2186 C C . GLN A 1 269 ? 0.376 25.562 -6.507 1.00 87.12 269 GLN A C 1
ATOM 2188 O O . GLN A 1 269 ? 0.408 26.782 -6.682 1.00 87.12 269 GLN A O 1
ATOM 2193 N N . ILE A 1 270 ? 1.376 24.902 -5.917 1.00 83.44 270 ILE A N 1
ATOM 2194 C CA . ILE A 1 270 ? 2.613 25.542 -5.445 1.00 83.44 270 ILE A CA 1
ATOM 2195 C C . ILE A 1 270 ? 3.375 26.177 -6.612 1.00 83.44 270 ILE A C 1
ATOM 2197 O O . ILE A 1 270 ? 3.776 27.336 -6.517 1.00 83.44 270 ILE A O 1
ATOM 2201 N N . ASP A 1 271 ? 3.519 25.468 -7.728 1.00 83.12 271 ASP A N 1
ATOM 2202 C CA . ASP A 1 271 ? 4.202 25.974 -8.918 1.00 83.12 271 ASP A CA 1
ATOM 2203 C C . ASP A 1 271 ? 3.475 27.190 -9.500 1.00 83.12 271 ASP A C 1
ATOM 2205 O O . ASP A 1 271 ? 4.110 28.195 -9.824 1.00 83.12 271 ASP A O 1
ATOM 2209 N N . SER A 1 272 ? 2.138 27.162 -9.539 1.00 77.56 272 SER A N 1
ATOM 2210 C CA . SER A 1 272 ? 1.333 28.311 -9.969 1.00 77.56 272 SER A CA 1
ATOM 2211 C C . SER A 1 272 ? 1.449 29.518 -9.022 1.00 77.56 272 SER A C 1
ATOM 2213 O O . SER A 1 272 ? 1.525 30.655 -9.491 1.00 77.56 272 SER A O 1
ATOM 2215 N N . GLY A 1 273 ? 1.549 29.290 -7.706 1.00 71.88 273 GLY A N 1
ATOM 2216 C CA . GLY A 1 273 ? 1.766 30.338 -6.702 1.00 71.88 273 GLY A CA 1
ATOM 2217 C C . GLY A 1 273 ? 3.193 30.903 -6.702 1.00 71.88 273 GLY A C 1
ATOM 2218 O O . GLY A 1 273 ? 3.403 32.095 -6.464 1.00 71.88 273 GLY A O 1
ATOM 2219 N N . ASN A 1 274 ? 4.189 30.083 -7.037 1.00 67.69 274 ASN A N 1
ATOM 2220 C CA . ASN A 1 274 ? 5.576 30.519 -7.191 1.00 67.69 274 ASN A CA 1
ATOM 2221 C C . ASN A 1 274 ? 5.792 31.302 -8.493 1.00 67.69 274 ASN A C 1
ATOM 2223 O O . ASN A 1 274 ? 6.555 32.272 -8.496 1.00 67.69 274 ASN A O 1
ATOM 2227 N N . PHE A 1 275 ? 5.073 30.963 -9.568 1.00 59.31 275 PHE A N 1
ATOM 2228 C CA . PHE A 1 275 ? 5.110 31.714 -10.826 1.00 59.31 275 PHE A CA 1
ATOM 2229 C C . PHE A 1 275 ? 4.632 33.163 -10.645 1.00 59.31 275 PHE A C 1
ATOM 2231 O O . PHE A 1 275 ? 5.232 34.085 -11.197 1.00 59.31 275 PHE A O 1
ATOM 2238 N N . THR A 1 276 ? 3.623 33.395 -9.796 1.00 55.22 276 THR A N 1
ATOM 2239 C CA . THR A 1 276 ? 3.149 34.751 -9.463 1.00 55.22 276 THR A CA 1
ATOM 2240 C C . THR A 1 276 ? 4.143 35.579 -8.644 1.00 55.22 276 THR A C 1
ATOM 2242 O O . THR A 1 276 ? 4.100 36.806 -8.702 1.00 55.22 276 THR A O 1
ATOM 2245 N N . ASN A 1 277 ? 5.082 34.938 -7.941 1.00 53.16 277 ASN A N 1
ATOM 2246 C CA . ASN A 1 277 ? 6.125 35.627 -7.174 1.00 53.16 277 ASN A CA 1
ATOM 2247 C C . ASN A 1 277 ? 7.386 35.943 -8.004 1.00 53.16 277 ASN A C 1
ATOM 2249 O O . ASN A 1 277 ? 8.175 36.793 -7.597 1.00 53.16 277 ASN A O 1
ATOM 2253 N N . GLN A 1 278 ? 7.578 35.315 -9.173 1.00 50.81 278 GLN A N 1
ATOM 2254 C CA . GLN A 1 278 ? 8.737 35.563 -10.049 1.00 50.81 278 GLN A CA 1
ATOM 2255 C C . GLN A 1 278 ? 8.494 36.604 -11.158 1.00 50.81 278 GLN A C 1
ATOM 2257 O O . GLN A 1 278 ? 9.452 37.045 -11.790 1.00 50.81 278 GLN A O 1
ATOM 2262 N N . THR A 1 279 ? 7.257 37.062 -11.385 1.00 45.94 279 THR A N 1
ATOM 2263 C CA . THR A 1 279 ? 6.928 38.036 -12.449 1.00 45.94 279 THR A CA 1
ATOM 2264 C C . THR A 1 279 ? 6.817 39.494 -11.987 1.00 45.94 279 THR A C 1
ATOM 2266 O O . THR A 1 279 ? 6.196 40.307 -12.668 1.00 45.94 279 THR A O 1
ATOM 2269 N N . MET A 1 280 ? 7.434 39.870 -10.863 1.00 45.16 280 MET A N 1
ATOM 2270 C CA . MET A 1 280 ? 7.671 41.285 -10.543 1.00 45.16 280 MET A CA 1
ATOM 2271 C C . MET A 1 280 ? 8.980 41.735 -11.218 1.00 45.16 280 MET A C 1
ATOM 2273 O O . MET A 1 280 ? 10.049 41.253 -10.839 1.00 45.16 280 MET A O 1
ATOM 2277 N N . PRO A 1 281 ? 8.946 42.628 -12.226 1.00 45.31 281 PRO A N 1
ATOM 2278 C CA . PRO A 1 281 ? 10.152 43.039 -12.930 1.00 45.31 281 PRO A CA 1
ATOM 2279 C C . PRO A 1 281 ? 11.029 43.923 -12.035 1.00 45.31 281 PRO A C 1
ATOM 2281 O O . PRO A 1 281 ? 10.612 44.979 -11.560 1.00 45.31 281 PRO A O 1
ATOM 2284 N N . LEU A 1 282 ? 12.279 43.493 -11.855 1.00 46.72 282 LEU A N 1
ATOM 2285 C CA . LEU A 1 282 ? 13.392 44.299 -11.360 1.00 46.72 282 LEU A CA 1
ATOM 2286 C C . LEU A 1 282 ? 13.612 45.507 -12.286 1.00 46.72 282 LEU A C 1
ATOM 2288 O O . LEU A 1 282 ? 14.184 45.382 -13.369 1.00 46.72 282 LEU A O 1
ATOM 2292 N N . SER A 1 283 ? 13.174 46.689 -11.856 1.00 38.91 283 SER A N 1
ATOM 2293 C CA . SER A 1 283 ? 13.568 47.969 -12.450 1.00 38.91 283 SER A CA 1
ATOM 2294 C C . SER A 1 283 ? 14.946 48.407 -11.933 1.00 38.91 283 SER A C 1
ATOM 2296 O O . SER A 1 283 ? 15.201 48.418 -10.730 1.00 38.91 283 SER A O 1
ATOM 2298 N N . ALA A 1 284 ? 15.815 48.753 -12.884 1.00 40.84 284 ALA A N 1
ATOM 2299 C CA . ALA A 1 284 ? 17.229 49.119 -12.765 1.00 40.84 284 ALA A CA 1
ATOM 2300 C C . ALA A 1 284 ? 17.502 50.423 -11.957 1.00 40.84 284 ALA A C 1
ATOM 2302 O O . ALA A 1 284 ? 16.566 51.159 -11.640 1.00 40.84 284 ALA A O 1
ATOM 2303 N N . PRO A 1 285 ? 18.775 50.738 -11.619 1.00 48.75 285 PRO A N 1
ATOM 2304 C CA . PRO A 1 285 ? 19.136 51.686 -10.567 1.00 48.75 285 PRO A CA 1
ATOM 2305 C C . PRO A 1 285 ? 19.201 53.135 -11.072 1.00 48.75 285 PRO A C 1
ATOM 2307 O O . PRO A 1 285 ? 19.799 53.406 -12.114 1.00 48.75 285 PRO A O 1
ATOM 2310 N N . GLN A 1 286 ? 18.665 54.087 -10.300 1.00 35.62 286 GLN A N 1
ATOM 2311 C CA . GLN A 1 286 ? 18.957 55.515 -10.467 1.00 35.62 286 GLN A CA 1
ATOM 2312 C C . GLN A 1 286 ? 19.255 56.211 -9.130 1.00 35.62 286 GLN A C 1
ATOM 2314 O O . GLN A 1 286 ? 18.719 55.882 -8.076 1.00 35.62 286 GLN A O 1
ATOM 2319 N N . SER A 1 287 ? 20.187 57.151 -9.247 1.00 38.41 287 SER A N 1
ATOM 2320 C CA . SER A 1 287 ? 20.910 57.985 -8.282 1.00 38.41 287 SER A CA 1
ATOM 2321 C C . SER A 1 287 ? 20.052 58.931 -7.410 1.00 38.41 287 SER A C 1
ATOM 2323 O O . SER A 1 287 ? 18.874 59.135 -7.695 1.00 38.41 287 SER A O 1
ATOM 2325 N N . PRO A 1 288 ? 20.636 59.569 -6.368 1.00 56.06 288 PRO A N 1
ATOM 2326 C CA . PRO A 1 288 ? 19.888 60.200 -5.285 1.00 56.06 288 PRO A CA 1
ATOM 2327 C C . PRO A 1 288 ? 19.565 61.672 -5.571 1.00 56.06 288 PRO A C 1
ATOM 2329 O O . PRO A 1 288 ? 20.465 62.456 -5.857 1.00 56.06 288 PRO A O 1
ATOM 2332 N N . THR A 1 289 ? 18.306 62.089 -5.402 1.00 34.75 289 THR A N 1
ATOM 2333 C CA . THR A 1 289 ? 17.948 63.510 -5.221 1.00 34.75 289 THR A CA 1
ATOM 2334 C C . THR A 1 289 ? 16.730 63.693 -4.305 1.00 34.75 289 THR A C 1
ATOM 2336 O O . THR A 1 289 ? 15.817 62.874 -4.260 1.00 34.75 289 THR A O 1
ATOM 2339 N N . LYS A 1 290 ? 16.796 64.773 -3.517 1.00 41.38 290 LYS A N 1
ATOM 2340 C CA . LYS A 1 290 ? 15.852 65.265 -2.494 1.00 41.38 290 LYS A CA 1
ATOM 2341 C C . LYS A 1 290 ? 14.458 65.653 -3.053 1.00 41.38 290 LYS A C 1
ATOM 2343 O O . LYS A 1 290 ? 14.345 65.900 -4.249 1.00 41.38 290 LYS A O 1
ATOM 2348 N N . PRO A 1 291 ? 13.429 65.781 -2.181 1.00 57.25 291 PRO A N 1
ATOM 2349 C CA . PRO A 1 291 ? 12.014 65.946 -2.551 1.00 57.25 291 PRO A CA 1
ATOM 2350 C C . PRO A 1 291 ? 11.635 67.414 -2.822 1.00 57.25 291 PRO A C 1
ATOM 2352 O O . PRO A 1 291 ? 12.367 68.309 -2.385 1.00 57.25 291 PRO A O 1
ATOM 2355 N N . PRO A 1 292 ? 10.502 67.685 -3.511 1.00 48.28 292 PRO A N 1
ATOM 2356 C CA . PRO A 1 292 ? 9.389 68.409 -2.858 1.00 48.28 292 PRO A CA 1
ATOM 2357 C C . PRO A 1 292 ? 7.986 68.045 -3.460 1.00 48.28 292 PRO A C 1
ATOM 2359 O O . PRO A 1 292 ? 7.853 66.972 -4.041 1.00 48.28 292 PRO A O 1
ATOM 2362 N N . PRO A 1 293 ? 6.900 68.823 -3.246 1.00 53.44 293 PRO A N 1
ATOM 2363 C CA . PRO A 1 293 ? 5.814 68.508 -2.322 1.00 53.44 293 PRO A CA 1
ATOM 2364 C C . PRO A 1 293 ? 4.486 68.133 -3.019 1.00 53.44 293 PRO A C 1
ATOM 2366 O O . PRO A 1 293 ? 4.309 68.270 -4.226 1.00 53.44 293 PRO A O 1
ATOM 2369 N N . SER A 1 294 ? 3.532 67.677 -2.207 1.00 42.88 294 SER A N 1
ATOM 2370 C CA . SER A 1 294 ? 2.130 67.414 -2.561 1.00 42.88 294 SER A CA 1
ATOM 2371 C C . SER A 1 294 ? 1.438 68.606 -3.254 1.00 42.88 294 SER A C 1
ATOM 2373 O O . SER A 1 294 ? 1.818 69.758 -3.025 1.00 42.88 294 SER A O 1
ATOM 2375 N N . PRO A 1 295 ? 0.385 68.357 -4.068 1.00 45.84 295 PRO A N 1
ATOM 2376 C CA . PRO A 1 295 ? -0.965 68.522 -3.517 1.00 45.84 295 PRO A CA 1
ATOM 2377 C C . PRO A 1 295 ? -2.088 67.629 -4.104 1.00 45.84 295 PRO A C 1
ATOM 2379 O O . PRO A 1 295 ? -2.083 67.186 -5.246 1.00 45.84 295 PRO A O 1
ATOM 2382 N N . SER A 1 296 ? -3.119 67.502 -3.263 1.00 34.75 296 SER A N 1
ATOM 2383 C CA . SER A 1 296 ? -4.560 67.521 -3.568 1.00 34.75 296 SER A CA 1
ATOM 2384 C C . SER A 1 296 ? -5.240 66.367 -4.330 1.00 34.75 296 SER A C 1
ATOM 2386 O O . SER A 1 296 ? -5.283 66.317 -5.552 1.00 34.75 296 SER A O 1
ATOM 2388 N N . THR A 1 297 ? -5.966 65.573 -3.533 1.00 41.22 297 THR A N 1
ATOM 2389 C CA . THR A 1 297 ? -7.406 65.253 -3.654 1.00 41.22 297 THR A CA 1
ATOM 2390 C C . THR A 1 297 ? -7.976 64.728 -4.981 1.00 41.22 297 THR A C 1
ATOM 2392 O O . THR A 1 297 ? -8.210 65.496 -5.910 1.00 41.22 297 THR A O 1
ATOM 2395 N N . LYS A 1 298 ? -8.540 63.511 -4.933 1.00 39.31 298 LYS A N 1
ATOM 2396 C CA . LYS A 1 298 ? -9.980 63.327 -5.203 1.00 39.31 298 LYS A CA 1
ATOM 2397 C C . LYS A 1 298 ? -10.541 62.062 -4.549 1.00 39.31 298 LYS A C 1
ATOM 2399 O O . LYS A 1 298 ? -10.034 60.962 -4.716 1.00 39.31 298 LYS A O 1
ATOM 2404 N N . LYS A 1 299 ? -11.600 62.297 -3.774 1.00 40.91 299 LYS A N 1
ATOM 2405 C CA . LYS A 1 299 ? -12.446 61.345 -3.056 1.00 40.91 299 LYS A CA 1
ATOM 2406 C C . LYS A 1 299 ? -13.283 60.520 -4.037 1.00 40.91 299 LYS A C 1
ATOM 2408 O O . LYS A 1 299 ? -13.942 61.126 -4.870 1.00 40.91 299 LYS A O 1
ATOM 2413 N N . MET A 1 300 ? -13.345 59.209 -3.824 1.00 36.19 300 MET A N 1
ATOM 2414 C CA . MET A 1 300 ? -14.545 58.348 -3.827 1.00 36.19 300 MET A CA 1
ATOM 2415 C C . MET A 1 300 ? -14.141 57.141 -2.955 1.00 36.19 300 MET A C 1
ATOM 2417 O O . MET A 1 300 ? -13.105 56.552 -3.210 1.00 36.19 300 MET A O 1
ATOM 2421 N N . GLY A 1 301 ? -14.752 56.768 -1.835 1.00 38.59 301 GLY A N 1
ATOM 2422 C CA . GLY A 1 301 ? -16.128 56.920 -1.399 1.00 38.59 301 GLY A CA 1
ATOM 2423 C C . GLY A 1 301 ? -16.784 55.542 -1.385 1.00 38.59 301 GLY A C 1
ATOM 2424 O O . GLY A 1 301 ? -17.594 55.309 -2.262 1.00 38.59 301 GLY A O 1
ATOM 2425 N N . MET A 1 302 ? -16.420 54.655 -0.443 1.00 38.78 302 MET A N 1
ATOM 2426 C CA . MET A 1 302 ? -17.258 53.560 0.085 1.00 38.78 302 MET A CA 1
ATOM 2427 C C . MET A 1 302 ? -16.714 53.075 1.446 1.00 38.78 302 MET A C 1
ATOM 2429 O O . MET A 1 302 ? -15.525 53.182 1.733 1.00 38.78 302 MET A O 1
ATOM 2433 N N . SER A 1 303 ? -17.643 52.652 2.298 1.00 40.56 303 SER A N 1
ATOM 2434 C CA . SER A 1 303 ? -17.621 52.621 3.766 1.00 40.56 303 SER A CA 1
ATOM 2435 C C . SER A 1 303 ? -16.718 51.560 4.432 1.00 40.56 303 SER A C 1
ATOM 2437 O O . SER A 1 303 ? -16.449 50.526 3.827 1.00 40.56 303 SER A O 1
ATOM 2439 N N . PRO A 1 304 ? -16.308 51.760 5.706 1.00 39.50 304 PRO A N 1
ATOM 2440 C CA . PRO A 1 304 ? -15.408 50.858 6.423 1.00 39.50 304 PRO A CA 1
ATOM 2441 C C . PRO A 1 304 ? -16.152 49.767 7.214 1.00 39.50 304 PRO A C 1
ATOM 2443 O O . PRO A 1 304 ? -17.069 50.060 7.985 1.00 39.50 304 PRO A O 1
ATOM 2446 N N . ILE A 1 305 ? -15.694 48.516 7.096 1.00 36.75 305 ILE A N 1
ATOM 2447 C CA . ILE A 1 305 ? -15.971 47.447 8.066 1.00 36.75 305 ILE A CA 1
ATOM 2448 C C . ILE A 1 305 ? -14.767 47.347 9.007 1.00 36.75 305 ILE A C 1
ATOM 2450 O O . ILE A 1 305 ? -13.616 47.286 8.582 1.00 36.75 305 ILE A O 1
ATOM 2454 N N . LYS A 1 306 ? -15.076 47.409 10.302 1.00 36.50 306 LYS A N 1
ATOM 2455 C CA . LYS A 1 306 ? -14.167 47.483 11.447 1.00 36.50 306 LYS A CA 1
ATOM 2456 C C . LYS A 1 306 ? -13.277 46.239 11.552 1.00 36.50 306 LYS A C 1
ATOM 2458 O O . LYS A 1 306 ? -13.800 45.140 11.698 1.00 36.50 306 LYS A O 1
ATOM 2463 N N . TYR A 1 307 ? -11.964 46.444 11.620 1.00 36.12 307 TYR A N 1
ATOM 2464 C CA . TYR A 1 307 ? -11.054 45.545 12.328 1.00 36.12 307 TYR A CA 1
ATOM 2465 C C . TYR A 1 307 ? -10.615 46.227 13.624 1.00 36.12 307 TYR A C 1
ATOM 2467 O O . TYR A 1 307 ? -10.205 47.387 13.627 1.00 36.12 307 TYR A O 1
ATOM 2475 N N . ILE A 1 308 ? -10.785 45.509 14.729 1.00 34.22 308 ILE A N 1
ATOM 2476 C CA . ILE A 1 308 ? -10.326 45.881 16.064 1.00 34.22 308 ILE A CA 1
ATOM 2477 C C . ILE A 1 308 ? -8.845 45.499 16.133 1.00 34.22 308 ILE A C 1
ATOM 2479 O O . ILE A 1 308 ? -8.521 44.314 16.134 1.00 34.22 308 ILE A O 1
ATOM 2483 N N . SER A 1 309 ? -7.961 46.497 16.161 1.00 31.88 309 SER A N 1
ATOM 2484 C CA . SER A 1 309 ? -6.564 46.327 16.569 1.00 31.88 309 SER A CA 1
ATOM 2485 C C . SER A 1 309 ? -6.496 46.238 18.091 1.00 31.88 309 SER A C 1
ATOM 2487 O O . SER A 1 309 ? -7.038 47.100 18.784 1.00 31.88 309 SER A O 1
ATOM 2489 N N . ILE A 1 310 ? -5.818 45.213 18.600 1.00 34.50 310 ILE A N 1
ATOM 2490 C CA . ILE A 1 310 ? -5.343 45.149 19.982 1.00 34.50 310 ILE A CA 1
ATOM 2491 C C . ILE A 1 310 ? -3.823 45.274 19.904 1.00 34.50 310 ILE A C 1
ATOM 2493 O O . ILE A 1 310 ? -3.133 44.300 19.620 1.00 34.50 310 ILE A O 1
ATOM 2497 N N . ASP A 1 311 ? -3.332 46.488 20.134 1.00 33.03 311 ASP A N 1
ATOM 2498 C CA . ASP A 1 311 ? -1.970 46.736 20.596 1.00 33.03 311 ASP A CA 1
ATOM 2499 C C . ASP A 1 311 ? -2.022 46.823 22.125 1.00 33.03 311 ASP A C 1
ATOM 2501 O O . ASP A 1 311 ? -2.814 47.589 22.676 1.00 33.03 311 ASP A O 1
ATOM 2505 N N . ALA A 1 312 ? -1.184 46.050 22.816 1.00 38.81 312 ALA A N 1
ATOM 2506 C CA . ALA A 1 312 ? -0.936 46.225 24.243 1.00 38.81 312 ALA A CA 1
ATOM 2507 C C . ALA A 1 312 ? 0.528 45.901 24.570 1.00 38.81 312 ALA A C 1
ATOM 2509 O O . ALA A 1 312 ? 0.939 44.751 24.694 1.00 38.81 312 ALA A O 1
ATOM 2510 N N . GLU A 1 313 ? 1.300 46.983 24.623 1.00 35.41 313 GLU A N 1
ATOM 2511 C CA . GLU A 1 313 ? 2.290 47.332 25.644 1.00 35.41 313 GLU A CA 1
ATOM 2512 C C . GLU A 1 313 ? 3.054 46.197 26.347 1.00 35.41 313 GLU A C 1
ATOM 2514 O O . GLU A 1 313 ? 2.598 45.544 27.282 1.00 35.41 313 GLU A O 1
ATOM 2519 N N . ARG A 1 314 ? 4.325 46.098 25.955 1.00 36.47 314 ARG A N 1
ATOM 2520 C CA . ARG A 1 314 ? 5.410 45.447 26.682 1.00 36.47 314 ARG A CA 1
ATOM 2521 C C . ARG A 1 314 ? 5.841 46.370 27.833 1.00 36.47 314 ARG A C 1
ATOM 2523 O O . ARG A 1 314 ? 6.384 47.442 27.574 1.00 36.47 314 ARG A O 1
ATOM 2530 N N . LYS A 1 315 ? 5.623 45.960 29.085 1.00 36.25 315 LYS A N 1
ATOM 2531 C CA . LYS A 1 315 ? 6.267 46.551 30.269 1.00 36.25 315 LYS A CA 1
ATOM 2532 C C . LYS A 1 315 ? 7.018 45.479 31.047 1.00 36.25 315 LYS A C 1
ATOM 2534 O O . LYS A 1 315 ? 6.497 44.402 31.316 1.00 36.25 315 LYS A O 1
ATOM 2539 N N . GLU A 1 316 ? 8.270 45.811 31.326 1.00 40.91 316 GLU A N 1
ATOM 2540 C CA . GLU A 1 316 ? 9.217 45.103 32.173 1.00 40.91 316 GLU A CA 1
ATOM 2541 C C . GLU A 1 316 ? 8.785 45.205 33.638 1.00 40.91 316 GLU A C 1
ATOM 2543 O O . GLU A 1 316 ? 8.581 46.313 34.128 1.00 40.91 316 GLU A O 1
ATOM 2548 N N . GLU A 1 317 ? 8.731 44.081 34.353 1.00 30.33 317 GLU A N 1
ATOM 2549 C CA . GLU A 1 317 ? 8.804 44.076 35.815 1.00 30.33 317 GLU A CA 1
ATOM 2550 C C . GLU A 1 317 ? 9.757 42.969 36.286 1.00 30.33 317 GLU A C 1
ATOM 2552 O O . GLU A 1 317 ? 9.516 41.770 36.149 1.00 30.33 317 GLU A O 1
ATOM 2557 N N . HIS A 1 318 ? 10.887 43.425 36.827 1.00 35.84 318 HIS A N 1
ATOM 2558 C CA . HIS A 1 318 ? 11.670 42.747 37.850 1.00 35.84 318 HIS A CA 1
ATOM 2559 C C . HIS A 1 318 ? 10.806 42.541 39.102 1.00 35.84 318 HIS A C 1
ATOM 2561 O O . HIS A 1 318 ? 10.221 43.518 39.546 1.00 35.84 318 HIS A O 1
ATOM 2567 N N . GLU A 1 319 ? 10.855 41.368 39.752 1.00 31.61 319 GLU A N 1
ATOM 2568 C CA . GLU A 1 319 ? 10.989 41.274 41.220 1.00 31.61 319 GLU A CA 1
ATOM 2569 C C . GLU A 1 319 ? 11.251 39.837 41.746 1.00 31.61 319 GLU A C 1
ATOM 2571 O O . GLU A 1 319 ? 10.473 38.913 41.549 1.00 31.61 319 GLU A O 1
ATOM 2576 N N . LYS A 1 320 ? 12.379 39.724 42.468 1.00 31.56 320 LYS A N 1
ATOM 2577 C CA . LYS A 1 320 ? 12.610 39.075 43.780 1.00 31.56 320 LYS A CA 1
ATOM 2578 C C . LYS A 1 320 ? 12.380 37.563 43.995 1.00 31.56 320 LYS A C 1
ATOM 2580 O O . LYS A 1 320 ? 11.273 37.078 44.191 1.00 31.56 320 LYS A O 1
ATOM 2585 N N . SER A 1 321 ? 13.509 36.880 44.216 1.00 34.75 321 SER A N 1
ATOM 2586 C CA . SER A 1 321 ? 13.659 35.699 45.084 1.00 34.75 321 SER A CA 1
ATOM 2587 C C . SER A 1 321 ? 13.260 35.967 46.544 1.00 34.75 321 SER A C 1
ATOM 2589 O O . SER A 1 321 ? 13.432 37.092 47.021 1.00 34.75 321 SER A O 1
ATOM 2591 N N . PRO A 1 322 ? 12.959 34.908 47.320 1.00 45.81 322 PRO A N 1
ATOM 2592 C CA . PRO A 1 322 ? 13.224 34.891 48.750 1.00 45.81 322 PRO A CA 1
ATOM 2593 C C . PRO A 1 322 ? 14.314 33.869 49.126 1.00 45.81 322 PRO A C 1
ATOM 2595 O O . PRO A 1 322 ? 14.284 32.704 48.734 1.00 45.81 322 PRO A O 1
ATOM 2598 N N . ASN A 1 323 ? 15.266 34.345 49.931 1.00 35.06 323 ASN A N 1
ATOM 2599 C CA . ASN A 1 323 ? 16.219 33.554 50.706 1.00 35.06 323 ASN A CA 1
ATOM 2600 C C . ASN A 1 323 ? 15.546 32.953 51.948 1.00 35.06 323 ASN A C 1
ATOM 2602 O O . ASN A 1 323 ? 14.779 33.639 52.623 1.00 35.06 323 ASN A O 1
ATOM 2606 N N . SER A 1 324 ? 15.998 31.765 52.353 1.00 33.72 324 SER A N 1
ATOM 2607 C CA . SER A 1 324 ? 16.169 31.441 53.773 1.00 33.72 324 SER A CA 1
ATOM 2608 C C . SER A 1 324 ? 17.299 30.422 53.968 1.00 33.72 324 SER A C 1
ATOM 2610 O O . SER A 1 324 ? 17.149 29.242 53.653 1.00 33.72 324 SER A O 1
ATOM 2612 N N . ASP A 1 325 ? 18.414 30.915 54.512 1.00 31.22 325 ASP A N 1
ATOM 2613 C CA . ASP A 1 325 ? 19.433 30.172 55.266 1.00 31.22 325 ASP A CA 1
ATOM 2614 C C . ASP A 1 325 ? 18.774 29.415 56.447 1.00 31.22 325 ASP A C 1
ATOM 2616 O O . ASP A 1 325 ? 17.797 29.880 57.025 1.00 31.22 325 ASP A O 1
ATOM 2620 N N . SER A 1 326 ? 19.261 28.270 56.934 1.00 33.06 326 SER A N 1
ATOM 2621 C CA . SER A 1 326 ? 20.557 28.189 57.609 1.00 33.06 326 SER A CA 1
ATOM 2622 C C . SER A 1 326 ? 20.922 26.761 58.066 1.00 33.06 326 SER A C 1
ATOM 2624 O O . SER A 1 326 ? 20.149 26.045 58.692 1.00 33.06 326 SER A O 1
ATOM 2626 N N . SER A 1 327 ? 22.209 26.453 57.893 1.00 31.16 327 SER A N 1
ATOM 2627 C CA . SER A 1 327 ? 23.113 25.844 58.885 1.00 31.16 327 SER A CA 1
ATOM 2628 C C . SER A 1 327 ? 23.070 24.339 59.245 1.00 31.16 327 SER A C 1
ATOM 2630 O O . SER A 1 327 ? 22.318 23.858 60.081 1.00 31.16 327 SER A O 1
ATOM 2632 N N . SER A 1 328 ? 24.168 23.694 58.826 1.00 30.83 328 SER A N 1
ATOM 2633 C CA . SER A 1 328 ? 25.093 22.901 59.662 1.00 30.83 328 SER A CA 1
ATOM 2634 C C . SER A 1 328 ? 24.745 21.444 60.025 1.00 30.83 328 SER A C 1
ATOM 2636 O O . SER A 1 328 ? 23.949 21.163 60.909 1.00 30.83 328 SER A O 1
ATOM 2638 N N . LYS A 1 329 ? 25.529 20.492 59.497 1.00 30.72 329 LYS A N 1
ATOM 2639 C CA . LYS A 1 329 ? 26.695 19.918 60.207 1.00 30.72 329 LYS A CA 1
ATOM 2640 C C . LYS A 1 329 ? 27.406 18.857 59.358 1.00 30.72 329 LYS A C 1
ATOM 2642 O O . LYS A 1 329 ? 26.829 17.869 58.924 1.00 30.72 329 LYS A O 1
ATOM 2647 N N . LYS A 1 330 ? 28.712 19.076 59.187 1.00 35.41 330 LYS A N 1
ATOM 2648 C CA . LYS A 1 330 ? 29.713 18.105 58.728 1.00 35.41 330 LYS A CA 1
ATOM 2649 C C . LYS A 1 330 ? 29.795 16.923 59.698 1.00 35.41 330 LYS A C 1
ATOM 2651 O O . LYS A 1 330 ? 29.961 17.146 60.893 1.00 35.41 330 LYS A O 1
ATOM 2656 N N . SER A 1 331 ? 29.882 15.701 59.178 1.00 30.80 331 SER A N 1
ATOM 2657 C CA . SER A 1 331 ? 30.784 14.686 59.739 1.00 30.80 331 SER A CA 1
ATOM 2658 C C . SER A 1 331 ? 31.227 13.685 58.663 1.00 30.80 331 SER A C 1
ATOM 2660 O O . SER A 1 331 ? 30.437 13.198 57.863 1.00 30.80 331 SER A O 1
ATOM 2662 N N . LYS A 1 332 ? 32.547 13.478 58.619 1.00 33.53 332 LYS A N 1
ATOM 2663 C CA . LYS A 1 332 ? 33.296 12.448 57.884 1.00 33.53 332 LYS A CA 1
ATOM 2664 C C . LYS A 1 332 ? 33.136 11.093 58.584 1.00 33.53 332 LYS A C 1
ATOM 2666 O O . LYS A 1 332 ? 33.187 11.097 59.808 1.00 33.53 332 LYS A O 1
ATOM 2671 N N . LEU A 1 333 ? 33.124 9.986 57.830 1.00 28.67 333 LEU A N 1
ATOM 2672 C CA . LEU A 1 333 ? 33.816 8.698 58.103 1.00 28.67 333 LEU A CA 1
ATOM 2673 C C . LEU A 1 333 ? 33.427 7.701 56.982 1.00 28.67 333 LEU A C 1
ATOM 2675 O O . LEU A 1 333 ? 32.255 7.403 56.809 1.00 28.67 333 LEU A O 1
ATOM 2679 N N . THR A 1 334 ? 34.294 7.431 56.001 1.00 30.06 334 THR A N 1
ATOM 2680 C CA . THR A 1 334 ? 35.189 6.252 55.876 1.00 30.06 334 THR A CA 1
ATOM 2681 C C . THR A 1 334 ? 34.517 4.871 55.939 1.00 30.06 334 THR A C 1
ATOM 2683 O O . THR A 1 334 ? 34.022 4.460 56.982 1.00 30.06 334 THR A O 1
ATOM 2686 N N . THR A 1 335 ? 34.609 4.158 54.810 1.00 33.72 335 THR A N 1
ATOM 2687 C CA . THR A 1 335 ? 34.960 2.730 54.649 1.00 33.72 335 THR A CA 1
ATOM 2688 C C . THR A 1 335 ? 34.663 1.751 55.798 1.00 33.72 335 THR A C 1
ATOM 2690 O O . THR A 1 335 ? 35.306 1.804 56.842 1.00 33.72 335 THR A O 1
ATOM 2693 N N . LYS A 1 336 ? 33.861 0.710 55.514 1.00 28.05 336 LYS A N 1
ATOM 2694 C CA . LYS A 1 336 ? 34.304 -0.705 55.532 1.00 28.05 336 LYS A CA 1
ATOM 2695 C C . LYS A 1 336 ? 33.164 -1.698 55.265 1.00 28.05 336 LYS A C 1
ATOM 2697 O O . LYS A 1 336 ? 32.109 -1.673 55.881 1.00 28.05 336 LYS A O 1
ATOM 2702 N N . THR A 1 337 ? 33.484 -2.619 54.365 1.00 33.69 337 THR A N 1
ATOM 2703 C CA . THR A 1 337 ? 33.114 -4.040 54.333 1.00 33.69 337 THR A CA 1
ATOM 2704 C C . THR A 1 337 ? 32.883 -4.684 55.709 1.00 33.69 337 THR A C 1
ATOM 2706 O O . THR A 1 337 ? 33.773 -4.579 56.552 1.00 33.69 337 THR A O 1
ATOM 2709 N N . SER A 1 338 ? 31.802 -5.464 55.863 1.00 30.14 338 SER A N 1
ATOM 2710 C CA . SER A 1 338 ? 31.817 -6.914 56.183 1.00 30.14 338 SER A CA 1
ATOM 2711 C C . SER A 1 338 ? 30.565 -7.415 56.940 1.00 30.14 338 SER A C 1
ATOM 2713 O O . SER A 1 338 ? 30.106 -6.831 57.912 1.00 30.14 338 SER A O 1
ATOM 2715 N N . SER A 1 339 ? 30.032 -8.539 56.443 1.00 33.09 339 SER A N 1
ATOM 2716 C CA . SER A 1 339 ? 29.481 -9.714 57.149 1.00 33.09 339 SER A CA 1
ATOM 2717 C C . SER A 1 339 ? 28.764 -9.588 58.507 1.00 33.09 339 SER A C 1
ATOM 2719 O O . SER A 1 339 ? 29.374 -9.219 59.505 1.00 33.09 339 SER A O 1
ATOM 2721 N N . SER A 1 340 ? 27.561 -10.171 58.606 1.00 29.58 340 SER A N 1
ATOM 2722 C CA . SER A 1 340 ? 27.211 -11.337 59.467 1.00 29.58 340 SER A CA 1
ATOM 2723 C C . SER A 1 340 ? 25.678 -11.449 59.585 1.00 29.58 340 SER A C 1
ATOM 2725 O O . SER A 1 340 ? 24.995 -10.474 59.854 1.00 29.58 340 SER A O 1
ATOM 2727 N N . LYS A 1 341 ? 25.043 -12.547 59.156 1.00 36.25 341 LYS A N 1
ATOM 2728 C CA . LYS A 1 341 ? 24.851 -13.823 59.875 1.00 36.25 341 LYS A CA 1
ATOM 2729 C C . LYS A 1 341 ? 24.179 -13.638 61.244 1.00 36.25 341 LYS A C 1
ATOM 2731 O O . LYS A 1 341 ? 24.857 -13.275 62.195 1.00 36.25 341 LYS A O 1
ATOM 2736 N N . LYS A 1 342 ? 22.880 -13.959 61.309 1.00 31.41 342 LYS A N 1
ATOM 2737 C CA . LYS A 1 342 ? 22.035 -14.440 62.435 1.00 31.41 342 LYS A CA 1
ATOM 2738 C C . LYS A 1 342 ? 20.576 -14.250 61.971 1.00 31.41 342 LYS A C 1
ATOM 2740 O O . LYS A 1 342 ? 20.312 -13.278 61.287 1.00 31.41 342 LYS A O 1
ATOM 2745 N N . GLN A 1 343 ? 19.567 -15.064 62.243 1.00 32.09 343 GLN A N 1
ATOM 2746 C CA . GLN A 1 343 ? 19.374 -16.334 62.937 1.00 32.09 343 GLN A CA 1
ATOM 2747 C C . GLN A 1 343 ? 17.886 -16.633 62.656 1.00 32.09 343 GLN A C 1
ATOM 2749 O O . GLN A 1 343 ? 17.043 -15.866 63.105 1.00 32.09 343 GLN A O 1
ATOM 2754 N N . ASN A 1 344 ? 17.547 -17.684 61.904 1.00 33.19 344 ASN A N 1
ATOM 2755 C CA . ASN A 1 344 ? 16.161 -18.175 61.857 1.00 33.19 344 ASN A CA 1
ATOM 2756 C C . ASN A 1 344 ? 15.969 -19.191 62.989 1.00 33.19 344 ASN A C 1
ATOM 2758 O O . ASN A 1 344 ? 16.716 -20.175 63.013 1.00 33.19 344 ASN A O 1
ATOM 2762 N N . PRO A 1 345 ? 14.988 -19.019 63.894 1.00 39.81 345 PRO A N 1
ATOM 2763 C CA . PRO A 1 345 ? 14.469 -20.111 64.695 1.00 39.81 345 PRO A CA 1
ATOM 2764 C C . PRO A 1 345 ? 13.229 -20.751 64.033 1.00 39.81 345 PRO A C 1
ATOM 2766 O O . PRO A 1 345 ? 12.598 -20.150 63.161 1.00 39.81 345 PRO A O 1
ATOM 2769 N N . PRO A 1 346 ? 12.893 -21.997 64.410 1.00 47.62 346 PRO A N 1
ATOM 2770 C CA . PRO A 1 346 ? 12.069 -22.893 63.609 1.00 47.62 346 PRO A CA 1
ATOM 2771 C C . PRO A 1 346 ? 10.610 -22.918 64.079 1.00 47.62 346 PRO A C 1
ATOM 2773 O O . PRO A 1 346 ? 10.333 -22.923 65.275 1.00 47.62 346 PRO A O 1
ATOM 2776 N N . SER A 1 347 ? 9.659 -23.045 63.158 1.00 32.59 347 SER A N 1
ATOM 2777 C CA . SER A 1 347 ? 8.327 -23.584 63.472 1.00 32.59 347 SER A CA 1
ATOM 2778 C C . SER A 1 347 ? 7.675 -24.060 62.172 1.00 32.59 347 SER A C 1
ATOM 2780 O O . SER A 1 347 ? 7.609 -23.330 61.197 1.00 32.59 347 SER A O 1
ATOM 2782 N N . LYS A 1 348 ? 7.542 -25.374 61.989 1.00 34.59 348 LYS A N 1
ATOM 2783 C CA . LYS A 1 348 ? 6.414 -26.252 62.356 1.00 34.59 348 LYS A CA 1
ATOM 2784 C C . LYS A 1 348 ? 5.653 -26.641 61.082 1.00 34.59 348 LYS A C 1
ATOM 2786 O O . LYS A 1 348 ? 4.964 -25.841 60.467 1.00 34.59 348 LYS A O 1
ATOM 2791 N N . LYS A 1 349 ? 5.839 -27.911 60.711 1.00 42.59 349 LYS A N 1
ATOM 2792 C CA . LYS A 1 349 ? 5.062 -28.681 59.731 1.00 42.59 349 LYS A CA 1
ATOM 2793 C C . LYS A 1 349 ? 3.552 -28.480 59.935 1.00 42.59 349 LYS A C 1
ATOM 2795 O O . LYS A 1 349 ? 3.132 -28.484 61.094 1.00 42.59 349 LYS A O 1
ATOM 2800 N N . PRO A 1 350 ? 2.725 -28.528 58.880 1.00 41.16 350 PRO A N 1
ATOM 2801 C CA . PRO A 1 350 ? 1.408 -29.114 58.990 1.00 41.16 350 PRO A CA 1
ATOM 2802 C C . PRO A 1 350 ? 1.468 -30.588 58.583 1.00 41.16 350 PRO A C 1
ATOM 2804 O O . PRO A 1 350 ? 1.993 -30.972 57.538 1.00 41.16 350 PRO A O 1
ATOM 2807 N N . ASN A 1 351 ? 0.967 -31.399 59.505 1.00 33.72 351 ASN A N 1
ATOM 2808 C CA . ASN A 1 351 ? 0.730 -32.820 59.375 1.00 33.72 351 ASN A CA 1
ATOM 2809 C C . ASN A 1 351 ? -0.296 -33.115 58.282 1.00 33.72 351 ASN A C 1
ATOM 2811 O O . ASN A 1 351 ? -1.273 -32.391 58.102 1.00 33.72 351 ASN A O 1
ATOM 2815 N N . ALA A 1 352 ? -0.075 -34.260 57.648 1.00 42.75 352 ALA A N 1
ATOM 2816 C CA . ALA A 1 352 ? -1.102 -35.055 57.013 1.00 42.75 352 ALA A CA 1
ATOM 2817 C C . ALA A 1 352 ? -2.225 -35.380 58.011 1.00 42.75 352 ALA A C 1
ATOM 2819 O O . ALA A 1 352 ? -1.945 -35.798 59.129 1.00 42.75 352 ALA A O 1
ATOM 2820 N N . ASP A 1 353 ? -3.468 -35.172 57.587 1.00 36.69 353 ASP A N 1
ATOM 2821 C CA . ASP A 1 353 ? -4.718 -35.711 58.139 1.00 36.69 353 ASP A CA 1
ATOM 2822 C C . ASP A 1 353 ? -5.844 -35.027 57.337 1.00 36.69 353 ASP A C 1
ATOM 2824 O O . ASP A 1 353 ? -5.766 -33.837 57.071 1.00 36.69 353 ASP A O 1
ATOM 2828 N N . LYS A 1 354 ? -6.930 -35.631 56.866 1.00 40.47 354 LYS A N 1
ATOM 2829 C CA . LYS A 1 354 ? -7.497 -36.968 56.984 1.00 40.47 354 LYS A CA 1
ATOM 2830 C C . LYS A 1 354 ? -8.404 -37.136 55.766 1.00 40.47 354 LYS A C 1
ATOM 2832 O O . LYS A 1 354 ? -9.264 -36.295 55.511 1.00 40.47 354 LYS A O 1
ATOM 2837 N N . LYS A 1 355 ? -8.250 -38.248 55.047 1.00 40.12 355 LYS A N 1
ATOM 2838 C CA . LYS A 1 355 ? -9.267 -38.753 54.120 1.00 40.12 355 LYS A CA 1
ATOM 2839 C C . LYS A 1 355 ? -10.558 -38.976 54.915 1.00 40.12 355 LYS A C 1
ATOM 2841 O O . LYS A 1 355 ? -10.644 -39.938 55.677 1.00 40.12 355 LYS A O 1
ATOM 2846 N N . ARG A 1 356 ? -11.559 -38.108 54.752 1.00 36.41 356 ARG A N 1
ATOM 2847 C CA . ARG A 1 356 ? -12.943 -38.449 55.096 1.00 36.41 356 ARG A CA 1
ATOM 2848 C C . ARG A 1 356 ? -13.426 -39.437 54.037 1.00 36.41 356 ARG A C 1
ATOM 2850 O O . ARG A 1 356 ? -13.680 -39.059 52.900 1.00 36.41 356 ARG A O 1
ATOM 2857 N N . LYS A 1 357 ? -13.477 -40.715 54.418 1.00 38.16 357 LYS A N 1
ATOM 2858 C CA . LYS A 1 357 ? -14.263 -41.736 53.725 1.00 38.16 357 LYS A CA 1
ATOM 2859 C C . LYS A 1 357 ? -15.717 -41.261 53.738 1.00 38.16 357 LYS A C 1
ATOM 2861 O O . LYS A 1 357 ? -16.320 -41.203 54.807 1.00 38.16 357 LYS A O 1
ATOM 2866 N N . GLY A 1 358 ? -16.236 -40.875 52.576 1.00 33.81 358 GLY A N 1
ATOM 2867 C CA . GLY A 1 358 ? -17.674 -40.843 52.352 1.00 33.81 358 GLY A CA 1
ATOM 2868 C C . GLY A 1 358 ? -18.170 -42.279 52.444 1.00 33.81 358 GLY A C 1
ATOM 2869 O O . GLY A 1 358 ? -17.664 -43.154 51.744 1.00 33.81 358 GLY A O 1
ATOM 2870 N N . VAL A 1 359 ? -19.063 -42.522 53.394 1.00 34.22 359 VAL A N 1
ATOM 2871 C CA . VAL A 1 359 ? -19.822 -43.762 53.495 1.00 34.22 359 VAL A CA 1
ATOM 2872 C C . VAL A 1 359 ? -20.756 -43.785 52.291 1.00 34.22 359 VAL A C 1
ATOM 2874 O O . VAL A 1 359 ? -21.589 -42.896 52.138 1.00 34.22 359 VAL A O 1
ATOM 2877 N N . ILE A 1 360 ? -20.537 -44.764 51.421 1.00 34.09 360 ILE A N 1
ATOM 2878 C CA . ILE A 1 360 ? -21.471 -45.189 50.386 1.00 34.09 360 ILE A CA 1
ATOM 2879 C C . ILE A 1 360 ? -22.671 -45.775 51.135 1.00 34.09 360 ILE A C 1
ATOM 2881 O O . ILE A 1 360 ? -22.517 -46.757 51.859 1.00 34.09 360 ILE A O 1
ATOM 2885 N N . PHE A 1 361 ? -23.826 -45.122 51.036 1.00 31.61 361 PHE A N 1
ATOM 2886 C CA . PHE A 1 361 ? -25.107 -45.787 51.231 1.00 31.61 361 PHE A CA 1
ATOM 2887 C C . PHE A 1 361 ? -25.571 -46.192 49.837 1.00 31.61 361 PHE A C 1
ATOM 2889 O O . PHE A 1 361 ? -26.107 -45.370 49.098 1.00 31.61 361 PHE A O 1
ATOM 2896 N N . ASP A 1 362 ? -25.286 -47.443 49.485 1.00 34.66 362 ASP A N 1
ATOM 2897 C CA . ASP A 1 362 ? -26.056 -48.168 48.486 1.00 34.66 362 ASP A CA 1
ATOM 2898 C C . ASP A 1 362 ? -27.452 -48.351 49.097 1.00 34.66 362 ASP A C 1
ATOM 2900 O O . ASP A 1 362 ? -27.608 -48.993 50.139 1.00 34.66 362 ASP A O 1
ATOM 2904 N N . ILE A 1 363 ? -28.447 -47.682 48.522 1.00 36.53 363 ILE A N 1
ATOM 2905 C CA . ILE A 1 363 ? -29.848 -48.043 48.713 1.00 36.53 363 ILE A CA 1
ATOM 2906 C C . ILE A 1 363 ? -30.217 -48.765 47.430 1.00 36.53 363 ILE A C 1
ATOM 2908 O O . ILE A 1 363 ? -30.402 -48.136 46.389 1.00 36.53 363 ILE A O 1
ATOM 2912 N N . ASP A 1 364 ? -30.228 -50.088 47.531 1.00 35.00 364 ASP A N 1
ATOM 2913 C CA . ASP A 1 364 ? -30.782 -50.986 46.537 1.00 35.00 364 ASP A CA 1
ATOM 2914 C C . ASP A 1 364 ? -32.241 -50.580 46.266 1.00 35.00 364 ASP A C 1
ATOM 2916 O O . ASP A 1 364 ? -33.103 -50.622 47.147 1.00 35.00 364 ASP A O 1
ATOM 2920 N N . GLU A 1 365 ? -32.506 -50.147 45.035 1.00 43.75 365 GLU A N 1
ATOM 2921 C CA . GLU A 1 365 ? -33.828 -50.256 44.436 1.00 43.75 365 GLU A CA 1
ATOM 2922 C C . GLU A 1 365 ? -34.071 -51.739 44.164 1.00 43.75 365 GLU A C 1
ATOM 2924 O O . GLU A 1 365 ? -33.542 -52.260 43.193 1.00 43.75 365 GLU A O 1
ATOM 2929 N N . ASP A 1 366 ? -34.828 -52.417 45.025 1.00 42.66 366 ASP A N 1
ATOM 2930 C CA . ASP A 1 366 ? -35.593 -53.619 44.677 1.00 42.66 366 ASP A CA 1
ATOM 2931 C C . ASP A 1 366 ? -36.459 -54.036 45.874 1.00 42.66 366 ASP A C 1
ATOM 2933 O O . ASP A 1 366 ? -35.985 -54.681 46.799 1.00 42.66 366 ASP A O 1
ATOM 2937 N N . GLU A 1 367 ? -37.741 -53.655 45.863 1.00 36.88 367 GLU A N 1
ATOM 2938 C CA . GLU A 1 367 ? -38.855 -54.506 46.313 1.00 36.88 367 GLU A CA 1
ATOM 2939 C C . GLU A 1 367 ? -40.197 -53.818 46.003 1.00 36.88 367 GLU A C 1
ATOM 2941 O O . GLU A 1 367 ? -40.700 -52.953 46.721 1.00 36.88 367 GLU A O 1
ATOM 2946 N N . LYS A 1 368 ? -40.795 -54.226 44.879 1.00 43.28 368 LYS A N 1
ATOM 2947 C CA . LYS A 1 368 ? -42.231 -54.088 44.618 1.00 43.28 368 LYS A CA 1
ATOM 2948 C C . LYS A 1 368 ? -43.006 -54.967 45.608 1.00 43.28 368 LYS A C 1
ATOM 2950 O O . LYS A 1 368 ? -42.676 -56.147 45.717 1.00 43.28 368 LYS A O 1
ATOM 2955 N N . PRO A 1 369 ? -44.156 -54.502 46.118 1.00 38.59 369 PRO A N 1
ATOM 2956 C CA . PRO A 1 369 ? -45.286 -55.391 46.297 1.00 38.59 369 PRO A CA 1
ATOM 2957 C C . PRO A 1 369 ? -46.401 -55.000 45.330 1.00 38.59 369 PRO A C 1
ATOM 2959 O O . PRO A 1 369 ? -46.971 -53.910 45.378 1.00 38.59 369 PRO A O 1
ATOM 2962 N N . SER A 1 370 ? -46.699 -55.941 44.441 1.00 37.88 370 SER A N 1
ATOM 2963 C CA . SER A 1 370 ? -47.949 -56.028 43.703 1.00 37.88 370 SER A CA 1
ATOM 2964 C C . SER A 1 370 ? -49.119 -56.076 44.690 1.00 37.88 370 SER A C 1
ATOM 2966 O O . SER A 1 370 ? -49.175 -56.973 45.530 1.00 37.88 370 SER A O 1
ATOM 2968 N N . ILE A 1 371 ? -50.069 -55.151 44.568 1.00 36.00 371 ILE A N 1
ATOM 2969 C CA . ILE A 1 371 ? -51.433 -55.354 45.063 1.00 36.00 371 ILE A CA 1
ATOM 2970 C C . ILE A 1 371 ? -52.347 -55.224 43.851 1.00 36.00 371 ILE A C 1
ATOM 2972 O O . ILE A 1 371 ? -52.731 -54.135 43.428 1.00 36.00 371 ILE A O 1
ATOM 2976 N N . GLU A 1 372 ? -52.601 -56.385 43.257 1.00 35.28 372 GLU A N 1
ATOM 2977 C CA . GLU A 1 372 ? -53.654 -56.627 42.285 1.00 35.28 372 GLU A CA 1
ATOM 2978 C C . GLU A 1 372 ? -55.014 -56.649 42.990 1.00 35.28 372 GLU A C 1
ATOM 2980 O O . GLU A 1 372 ? -55.202 -57.295 44.019 1.00 35.28 372 GLU A O 1
ATOM 2985 N N . SER A 1 373 ? -55.931 -55.883 42.400 1.00 42.59 373 SER A N 1
ATOM 2986 C CA . SER A 1 373 ? -57.346 -56.187 42.169 1.00 42.59 373 SER A CA 1
ATOM 2987 C C . SER A 1 373 ? -57.943 -57.414 42.863 1.00 42.59 373 SER A C 1
ATOM 2989 O O . SER A 1 373 ? -57.543 -58.533 42.558 1.00 42.59 373 SER A O 1
ATOM 2991 N N . LEU A 1 374 ? -59.021 -57.203 43.624 1.00 39.16 374 LEU A N 1
ATOM 2992 C CA . LEU A 1 374 ? -60.235 -58.033 43.576 1.00 39.16 374 LEU A CA 1
ATOM 2993 C C . LEU A 1 374 ? -61.329 -57.364 44.422 1.00 39.16 374 LEU A C 1
ATOM 2995 O O . LEU A 1 374 ? -61.419 -57.545 45.633 1.00 39.16 374 LEU A O 1
ATOM 2999 N N . ILE A 1 375 ? -62.117 -56.526 43.751 1.00 37.59 375 ILE A N 1
ATOM 3000 C CA . ILE A 1 375 ? -63.482 -56.191 44.152 1.00 37.59 375 ILE A CA 1
ATOM 3001 C C . ILE A 1 375 ? -64.340 -57.14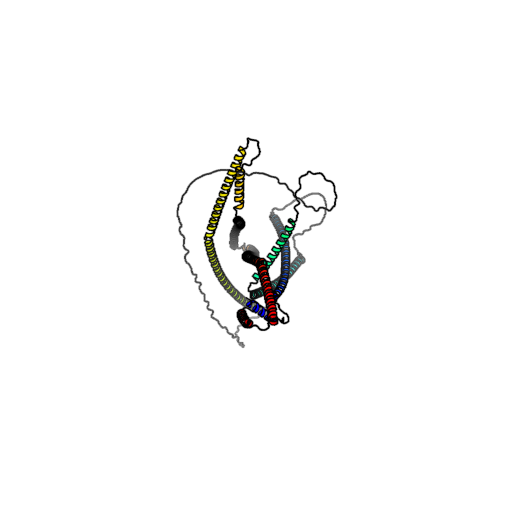9 43.331 1.00 37.59 375 ILE A C 1
ATOM 3003 O O . ILE A 1 375 ? -64.393 -56.993 42.115 1.00 37.59 375 ILE A O 1
ATOM 3007 N N . ASP A 1 376 ? -64.938 -58.135 43.991 1.00 33.00 376 ASP A N 1
ATOM 3008 C CA . ASP A 1 376 ? -66.084 -58.869 43.465 1.00 33.00 376 ASP A CA 1
ATOM 3009 C C . ASP A 1 376 ? -67.289 -58.562 44.356 1.00 33.00 376 ASP A C 1
ATOM 3011 O O . ASP A 1 376 ? -67.181 -58.450 45.583 1.00 33.00 376 ASP A O 1
ATOM 3015 N N . ASP A 1 377 ? -68.406 -58.375 43.668 1.00 40.06 377 ASP A N 1
ATOM 3016 C CA . ASP A 1 377 ? -69.741 -58.082 44.158 1.00 40.06 377 ASP A CA 1
ATOM 3017 C C . ASP A 1 377 ? -70.388 -59.269 44.908 1.00 40.06 377 ASP A C 1
ATOM 3019 O O . ASP A 1 377 ? -69.852 -60.372 45.000 1.00 40.06 377 ASP A O 1
ATOM 3023 N N . ASP A 1 378 ? -71.613 -59.001 45.358 1.00 32.88 378 ASP A N 1
ATOM 3024 C CA . ASP A 1 378 ? -72.695 -59.934 45.684 1.00 32.88 378 ASP A CA 1
ATOM 3025 C C . ASP A 1 378 ? -72.942 -60.328 47.154 1.00 32.88 378 ASP A C 1
ATOM 3027 O O . ASP A 1 378 ? -72.364 -61.238 47.740 1.00 32.88 378 ASP A O 1
ATOM 3031 N N . ASP A 1 379 ? -73.917 -59.605 47.709 1.00 36.75 379 ASP A N 1
ATOM 3032 C CA . ASP A 1 379 ? -75.275 -60.091 47.988 1.00 36.75 379 ASP A CA 1
ATOM 3033 C C . ASP A 1 379 ? -75.526 -61.201 49.034 1.00 36.75 379 ASP A C 1
ATOM 3035 O O . ASP A 1 379 ? -74.844 -62.212 49.164 1.00 36.75 379 ASP A O 1
ATOM 3039 N N . SER A 1 380 ? -76.682 -61.038 49.685 1.00 37.38 380 SER A N 1
ATOM 3040 C CA . SER A 1 380 ? -77.449 -62.022 50.465 1.00 37.38 380 SER A CA 1
ATOM 3041 C C . SER A 1 380 ? -77.150 -62.252 51.969 1.00 37.38 380 SER A C 1
ATOM 3043 O O . SER A 1 380 ? -76.384 -63.101 52.403 1.00 37.38 380 SER A O 1
ATOM 3045 N N . SER A 1 381 ? -78.048 -61.658 52.764 1.00 37.09 381 SER A N 1
ATOM 3046 C CA . SER A 1 381 ? -79.003 -62.374 53.635 1.00 37.09 381 SER A CA 1
ATOM 3047 C C . SER A 1 381 ? -78.612 -62.899 55.032 1.00 37.09 381 SER A C 1
ATOM 3049 O O . SER A 1 381 ? -77.627 -63.598 55.235 1.00 37.09 381 SER A O 1
ATOM 3051 N N . SER A 1 382 ? -79.600 -62.725 55.930 1.00 35.59 382 SER A N 1
ATOM 3052 C CA . SER A 1 382 ? -79.939 -63.570 57.095 1.00 35.59 382 SER A CA 1
ATOM 3053 C C . SER A 1 382 ? -79.047 -63.416 58.344 1.00 35.59 382 SER A C 1
ATOM 3055 O O . SER A 1 382 ? -77.855 -63.196 58.236 1.00 35.59 382 SER A O 1
ATOM 3057 N N . ASP A 1 383 ? -79.482 -63.543 59.599 1.00 32.22 383 ASP A N 1
ATOM 3058 C CA . ASP A 1 383 ? -80.767 -63.718 60.287 1.00 32.22 383 ASP A CA 1
ATOM 3059 C C . ASP A 1 383 ? -80.420 -63.877 61.795 1.00 32.22 383 ASP A C 1
ATOM 3061 O O . ASP A 1 383 ? -79.374 -64.438 62.107 1.00 32.22 383 ASP A O 1
ATOM 3065 N N . LYS A 1 384 ? -81.313 -63.432 62.702 1.00 33.84 384 LYS A N 1
ATOM 3066 C CA . LYS A 1 384 ? -81.386 -63.680 64.176 1.00 33.84 384 LYS A CA 1
ATOM 3067 C C . LYS A 1 384 ? -80.151 -63.341 65.046 1.00 33.84 384 LYS A C 1
ATOM 3069 O O . LYS A 1 384 ? -79.030 -63.706 64.764 1.00 33.84 384 LYS A O 1
ATOM 3074 N N . GLY A 1 385 ? -80.246 -62.736 66.229 1.00 30.19 385 GLY A N 1
ATOM 3075 C CA . GLY A 1 385 ? -81.340 -62.522 67.174 1.00 30.19 385 GLY A CA 1
ATOM 3076 C C . GLY A 1 385 ? -80.773 -62.588 68.604 1.00 30.19 385 GLY A C 1
ATOM 3077 O O . GLY A 1 385 ? -79.913 -63.424 68.859 1.00 30.19 385 GLY A O 1
ATOM 3078 N N . SER A 1 386 ? -81.236 -61.721 69.518 1.00 34.06 386 SER A N 1
ATOM 3079 C CA . SER A 1 386 ? -81.616 -61.977 70.942 1.00 34.06 386 SER A CA 1
ATOM 3080 C C . SER A 1 386 ? -81.577 -60.655 71.737 1.00 34.06 386 SER A C 1
ATOM 3082 O O . SER A 1 386 ? -80.524 -60.048 71.855 1.00 34.06 386 SER A O 1
ATOM 3084 N N . LYS A 1 387 ? -82.708 -60.021 72.084 1.00 34.22 387 LYS A N 1
ATOM 3085 C CA . LYS A 1 387 ? -83.588 -60.216 73.268 1.00 34.22 387 LYS A CA 1
ATOM 3086 C C . LYS A 1 387 ? -82.951 -59.954 74.651 1.00 34.22 387 LYS A C 1
ATOM 3088 O O . LYS A 1 387 ? -82.263 -60.824 75.158 1.00 34.22 387 LYS A O 1
ATOM 3093 N N . SER A 1 388 ? -83.374 -58.857 75.300 1.00 33.62 388 SER A N 1
ATOM 3094 C CA . SER A 1 388 ? -84.020 -58.798 76.644 1.00 33.62 388 SER A CA 1
ATOM 3095 C C . SER A 1 388 ? -84.338 -57.326 76.999 1.00 33.62 388 SER A C 1
ATOM 3097 O O . SER A 1 388 ? -83.424 -56.512 77.040 1.00 33.62 388 SER A O 1
ATOM 3099 N N . SER A 1 389 ? -85.606 -56.879 76.982 1.00 33.47 389 SER A N 1
ATOM 3100 C CA . SER A 1 389 ? -86.492 -56.617 78.153 1.00 33.47 389 SER A CA 1
ATOM 3101 C C . SER A 1 389 ? -85.853 -55.741 79.253 1.00 33.47 389 SER A C 1
ATOM 3103 O O . SER A 1 389 ? -84.797 -56.088 79.761 1.00 33.47 389 SER A O 1
ATOM 3105 N N . THR A 1 390 ? -86.452 -54.649 79.758 1.00 33.88 390 THR A N 1
ATOM 3106 C CA . THR A 1 390 ? -87.788 -54.584 80.395 1.00 33.88 390 THR A CA 1
ATOM 3107 C C . THR A 1 390 ? -88.192 -53.120 80.711 1.00 33.88 390 THR A C 1
ATOM 3109 O O . THR A 1 390 ? -87.323 -52.371 81.133 1.00 33.88 390 THR A O 1
ATOM 3112 N N . GLN A 1 391 ? -89.502 -52.797 80.609 1.00 34.06 391 GLN A N 1
ATOM 3113 C CA . GLN A 1 391 ? -90.308 -51.819 81.405 1.00 34.06 391 GLN A CA 1
ATOM 3114 C C . GLN A 1 391 ? -89.888 -50.323 81.466 1.00 34.06 391 GLN A C 1
ATOM 3116 O O . GLN A 1 391 ? -88.725 -50.000 81.582 1.00 34.06 391 GLN A O 1
ATOM 3121 N N . SER A 1 392 ? -90.757 -49.305 81.508 1.00 36.22 392 SER A N 1
ATOM 3122 C CA . SER A 1 392 ? -92.210 -49.199 81.669 1.00 36.22 392 SER A CA 1
ATOM 3123 C C . SER A 1 392 ? -92.671 -47.779 81.277 1.00 36.22 392 SER A C 1
ATOM 3125 O O . SER A 1 392 ? -92.014 -46.793 81.589 1.00 36.22 392 SER A O 1
ATOM 3127 N N . GLN A 1 393 ? -93.826 -47.724 80.617 1.00 37.50 393 GLN A N 1
ATOM 3128 C CA . GLN A 1 393 ? -94.823 -46.652 80.470 1.00 37.50 393 GLN A CA 1
ATOM 3129 C C . GLN A 1 393 ? -94.607 -45.298 81.191 1.00 37.50 393 GLN A C 1
ATOM 3131 O O . GLN A 1 393 ? -94.744 -45.220 82.411 1.00 37.50 393 GLN A O 1
ATOM 3136 N N . LYS A 1 394 ? -94.522 -44.201 80.415 1.00 37.09 394 LYS A N 1
ATOM 3137 C CA . LYS A 1 394 ? -95.358 -42.984 80.571 1.00 37.09 394 LYS A CA 1
ATOM 3138 C C . LYS A 1 394 ? -95.072 -41.945 79.472 1.00 37.09 394 LYS A C 1
ATOM 3140 O O . LYS A 1 394 ? -93.936 -41.774 79.064 1.00 37.09 394 LYS A O 1
ATOM 3145 N N . SER A 1 395 ? -96.116 -41.197 79.106 1.00 40.31 395 SER A N 1
ATOM 3146 C CA . SER A 1 395 ? -96.144 -39.947 78.315 1.00 40.31 395 SER A CA 1
ATOM 3147 C C . SER A 1 395 ? -96.141 -40.041 76.775 1.00 40.31 395 SER A C 1
ATOM 3149 O O . SER A 1 395 ? -95.147 -39.815 76.101 1.00 40.31 395 SER A O 1
ATOM 3151 N N . LYS A 1 396 ? -97.344 -40.235 76.213 1.00 46.59 396 LYS A N 1
ATOM 3152 C CA . LYS A 1 396 ? -97.697 -40.101 74.782 1.00 46.59 396 LYS A CA 1
ATOM 3153 C C . LYS A 1 396 ? -97.623 -38.660 74.219 1.00 46.59 396 LYS A C 1
ATOM 3155 O O . LYS A 1 396 ? -98.158 -38.402 73.152 1.00 46.59 396 LYS A O 1
ATOM 3160 N N . GLU A 1 397 ? -96.955 -37.735 74.902 1.00 47.59 397 GLU A N 1
ATOM 3161 C CA . GLU A 1 397 ? -96.632 -36.389 74.380 1.00 47.59 397 GLU A CA 1
ATOM 3162 C C . GLU A 1 397 ? -95.119 -36.220 74.119 1.00 47.59 397 GLU A C 1
ATOM 3164 O O . GLU A 1 397 ? -94.693 -35.243 73.512 1.00 47.59 397 GLU A O 1
ATOM 3169 N N . SER A 1 398 ? -94.306 -37.216 74.502 1.00 50.75 398 SER A N 1
ATOM 3170 C CA . SER A 1 398 ? -92.873 -37.320 74.186 1.00 50.75 398 SER A CA 1
ATOM 3171 C C . SER A 1 398 ? -92.613 -37.859 72.769 1.00 50.75 398 SER A C 1
ATOM 3173 O O . SER A 1 398 ? -91.569 -37.580 72.181 1.00 50.75 398 SER A O 1
ATOM 3175 N N . ASP A 1 399 ? -93.537 -38.634 72.195 1.00 55.22 399 ASP A N 1
ATOM 3176 C CA . ASP A 1 399 ? -93.302 -39.382 70.947 1.00 55.22 399 ASP A CA 1
ATOM 3177 C C . ASP A 1 399 ? -93.334 -38.501 69.685 1.00 55.22 399 ASP A C 1
ATOM 3179 O O . ASP A 1 399 ? -92.639 -38.786 68.713 1.00 55.22 399 ASP A O 1
ATOM 3183 N N . GLU A 1 400 ? -94.086 -37.396 69.697 1.00 62.09 400 GLU A N 1
ATOM 3184 C CA . GLU A 1 400 ? -94.108 -36.427 68.588 1.00 62.09 400 GLU A CA 1
ATOM 3185 C C . GLU A 1 400 ? -92.834 -35.563 68.589 1.00 62.09 400 GLU A C 1
ATOM 3187 O O . GLU A 1 400 ? -92.221 -35.343 67.546 1.00 62.09 400 GLU A O 1
ATOM 3192 N N . SER A 1 401 ? -92.392 -35.138 69.780 1.00 67.69 401 SER A N 1
ATOM 3193 C CA . SER A 1 401 ? -91.157 -34.367 69.975 1.00 67.69 401 SER A CA 1
ATOM 3194 C C . SER A 1 401 ? -89.914 -35.203 69.657 1.00 67.69 401 SER A C 1
ATOM 3196 O O . SER A 1 401 ? -89.027 -34.757 68.933 1.00 67.69 401 SER A O 1
ATOM 3198 N N . THR A 1 402 ? -89.876 -36.463 70.099 1.00 75.75 402 THR A N 1
ATOM 3199 C CA . THR A 1 402 ? -88.790 -37.387 69.738 1.00 75.75 402 THR A CA 1
ATOM 3200 C C . THR A 1 402 ? -88.820 -37.760 68.258 1.00 75.75 402 THR A C 1
ATOM 3202 O O . THR A 1 402 ? -87.754 -37.853 67.661 1.00 75.75 402 THR A O 1
ATOM 3205 N N . LYS A 1 403 ? -89.992 -37.890 67.615 1.00 79.62 403 LYS A N 1
ATOM 3206 C CA . LYS A 1 403 ? -90.073 -38.041 66.151 1.00 79.62 403 LYS A CA 1
ATOM 3207 C C . LYS A 1 403 ? -89.528 -36.829 65.407 1.00 79.62 403 LYS A C 1
ATOM 3209 O O . LYS A 1 403 ? -88.712 -37.017 64.515 1.00 79.62 403 LYS A O 1
ATOM 3214 N N . GLN A 1 404 ? -89.919 -35.611 65.784 1.00 80.69 404 GLN A N 1
ATOM 3215 C CA . GLN A 1 404 ? -89.385 -34.390 65.170 1.00 80.69 404 GLN A CA 1
ATOM 3216 C C . GLN A 1 404 ? -87.875 -34.256 65.391 1.00 80.69 404 GLN A C 1
ATOM 3218 O O . GLN A 1 404 ? -87.149 -33.895 64.470 1.00 80.69 404 GLN A O 1
ATOM 3223 N N . MET A 1 405 ? -87.381 -34.621 66.576 1.00 84.62 405 MET A N 1
ATOM 3224 C CA . MET A 1 405 ? -85.949 -34.651 66.868 1.00 84.62 405 MET A CA 1
ATOM 3225 C C . MET A 1 405 ? -85.216 -35.709 66.031 1.00 84.62 405 MET A C 1
ATOM 3227 O O . MET A 1 405 ? -84.140 -35.434 65.515 1.00 84.62 405 MET A O 1
ATOM 3231 N N . ILE A 1 406 ? -85.801 -36.895 65.836 1.00 85.19 406 ILE A N 1
ATOM 3232 C CA . ILE A 1 406 ? -85.245 -37.948 64.972 1.00 85.19 406 ILE A CA 1
ATOM 3233 C C . ILE A 1 406 ? -85.240 -37.509 63.502 1.00 85.19 406 ILE A C 1
ATOM 3235 O O . ILE A 1 406 ? -84.262 -37.762 62.806 1.00 85.19 406 ILE A O 1
ATOM 3239 N N . GLU A 1 407 ? -86.296 -36.851 63.021 1.00 87.38 407 GLU A N 1
ATOM 3240 C CA . GLU A 1 407 ? -86.370 -36.304 61.659 1.00 87.38 407 GLU A CA 1
ATOM 3241 C C . GLU A 1 407 ? -85.303 -35.215 61.450 1.00 87.38 407 GLU A C 1
ATOM 3243 O O . GLU A 1 407 ? -84.573 -35.243 60.460 1.00 87.38 407 GLU A O 1
ATOM 3248 N N . SER A 1 408 ? -85.138 -34.318 62.430 1.00 89.06 408 SER A N 1
ATOM 3249 C CA . SER A 1 408 ? -84.095 -33.285 62.427 1.00 89.06 408 SER A CA 1
ATOM 3250 C C . SER A 1 408 ? -82.696 -33.905 62.408 1.00 89.06 408 SER A C 1
ATOM 3252 O O . SER A 1 408 ? -81.890 -33.552 61.552 1.00 89.06 408 SER A O 1
ATOM 3254 N N . LEU A 1 409 ? -82.423 -34.882 63.279 1.00 90.44 409 LEU A N 1
ATOM 3255 C CA . LEU A 1 409 ? -81.135 -35.586 63.339 1.00 90.44 409 LEU A CA 1
ATOM 3256 C C . LEU A 1 409 ? -80.849 -36.420 62.083 1.00 90.44 409 LEU A C 1
ATOM 3258 O O . LEU A 1 409 ? -79.686 -36.634 61.742 1.00 90.44 409 LEU A O 1
ATOM 3262 N N . LYS A 1 410 ? -81.885 -36.907 61.388 1.00 91.12 410 LYS A N 1
ATOM 3263 C CA . LYS A 1 410 ? -81.736 -37.546 60.074 1.00 91.12 410 LYS A CA 1
ATOM 3264 C C . LYS A 1 410 ? -81.354 -36.526 59.012 1.00 91.12 410 LYS A C 1
ATOM 3266 O O . LYS A 1 410 ? -80.372 -36.750 58.319 1.00 91.12 410 LYS A O 1
ATOM 3271 N N . SER A 1 411 ? -82.064 -35.398 58.944 1.00 89.88 411 SER A N 1
ATOM 3272 C CA . SER A 1 411 ? -81.749 -34.333 57.986 1.00 89.88 411 SER A CA 1
ATOM 3273 C C . SER A 1 411 ? -80.343 -33.757 58.196 1.00 89.88 411 SER A C 1
ATOM 3275 O O . SER A 1 411 ? -79.623 -33.517 57.231 1.00 89.88 411 SER A O 1
ATOM 3277 N N . GLU A 1 412 ? -79.909 -33.624 59.452 1.00 93.56 412 GLU A N 1
ATOM 3278 C CA . GLU A 1 412 ? -78.559 -33.186 59.808 1.00 93.56 412 GLU A CA 1
ATOM 3279 C C . GLU A 1 412 ? -77.510 -34.247 59.448 1.00 93.56 412 GLU A C 1
ATOM 3281 O O . GLU A 1 412 ? -76.477 -33.912 58.878 1.00 93.56 412 GLU A O 1
ATOM 3286 N N . ASN A 1 413 ? -77.784 -35.536 59.683 1.00 90.44 413 ASN A N 1
ATOM 3287 C CA . ASN A 1 413 ? -76.903 -36.615 59.223 1.00 90.44 413 ASN A CA 1
ATOM 3288 C C . ASN A 1 413 ? -76.785 -36.674 57.700 1.00 90.44 413 ASN A C 1
ATOM 3290 O O . ASN A 1 413 ? -75.705 -36.956 57.187 1.00 90.44 413 ASN A O 1
ATOM 3294 N N . ASP A 1 414 ? -77.877 -36.444 56.977 1.00 91.88 414 ASP A N 1
ATOM 3295 C CA . ASP A 1 414 ? -77.860 -36.442 55.517 1.00 91.88 414 ASP A CA 1
ATOM 3296 C C . ASP A 1 414 ? -77.079 -35.229 54.988 1.00 91.88 414 ASP A C 1
ATOM 3298 O O . ASP A 1 414 ? -76.264 -35.391 54.081 1.00 91.88 414 ASP A O 1
ATOM 3302 N N . SER A 1 415 ? -77.212 -34.057 55.625 1.00 93.31 415 SER A N 1
ATOM 3303 C CA . SER A 1 415 ? -76.366 -32.885 55.350 1.00 93.31 415 SER A CA 1
ATOM 3304 C C . SER A 1 415 ? -74.887 -33.172 55.620 1.00 93.31 415 SER A C 1
ATOM 3306 O O . SER A 1 415 ? -74.049 -32.921 54.762 1.00 93.31 415 SER A O 1
ATOM 3308 N N . LEU A 1 416 ? -74.554 -33.755 56.777 1.00 92.81 416 LEU A N 1
ATOM 3309 C CA . LEU A 1 416 ? -73.172 -34.087 57.144 1.00 92.81 416 LEU A CA 1
ATOM 3310 C C . LEU A 1 416 ? -72.561 -35.151 56.226 1.00 92.81 416 LEU A C 1
ATOM 3312 O O . LEU A 1 416 ? -71.365 -35.106 55.940 1.00 92.81 416 LEU A O 1
ATOM 3316 N N . LYS A 1 417 ? -73.359 -36.108 55.739 1.00 93.81 417 LYS A N 1
ATOM 3317 C CA . LYS A 1 417 ? -72.913 -37.069 54.721 1.00 93.81 417 LYS A CA 1
ATOM 3318 C C . LYS A 1 417 ? -72.583 -36.374 53.409 1.00 93.81 417 LYS A C 1
ATOM 3320 O O . LYS A 1 417 ? -71.592 -36.737 52.779 1.00 93.81 417 LYS A O 1
ATOM 3325 N N . GLU A 1 418 ? -73.390 -35.404 52.998 1.00 93.38 418 GLU A N 1
ATOM 3326 C CA . GLU A 1 418 ? -73.148 -34.669 51.761 1.00 93.38 418 GLU A CA 1
ATOM 3327 C C . GLU A 1 418 ? -71.920 -33.754 51.882 1.00 93.38 418 GLU A C 1
ATOM 3329 O O . GLU A 1 418 ? -71.065 -33.763 50.996 1.00 93.38 418 GLU A O 1
ATOM 3334 N N . ASP A 1 419 ? -71.743 -33.086 53.026 1.00 93.69 419 ASP A N 1
ATOM 3335 C CA . ASP A 1 419 ? -70.530 -32.320 53.341 1.00 93.69 419 ASP A CA 1
ATOM 3336 C C . ASP A 1 419 ? -69.287 -33.220 53.387 1.00 93.69 419 ASP A C 1
ATOM 3338 O O . ASP A 1 419 ? -68.235 -32.865 52.854 1.00 93.69 419 ASP A O 1
ATOM 3342 N N . SER A 1 420 ? -69.399 -34.424 53.962 1.00 91.88 420 SER A N 1
ATOM 3343 C CA . SER A 1 420 ? -68.308 -35.404 53.976 1.00 91.88 420 SER A CA 1
ATOM 3344 C C . SER A 1 420 ? -67.924 -35.852 52.565 1.00 91.88 420 SER A C 1
ATOM 3346 O O . SER A 1 420 ? -66.734 -35.986 52.284 1.00 91.88 420 SER A O 1
ATOM 3348 N N . LYS A 1 421 ? -68.896 -36.066 51.665 1.00 94.56 421 LYS A N 1
ATOM 3349 C CA . LYS A 1 421 ? -68.614 -36.378 50.254 1.00 94.56 421 LYS A CA 1
ATOM 3350 C C . LYS A 1 421 ? -67.955 -35.203 49.540 1.00 94.56 421 LYS A C 1
ATOM 3352 O O . LYS A 1 421 ? -67.022 -35.411 48.770 1.00 94.56 421 LYS A O 1
ATOM 3357 N N . LEU A 1 422 ? -68.416 -33.977 49.798 1.00 94.44 422 LEU A N 1
ATOM 3358 C CA . LEU A 1 422 ? -67.839 -32.773 49.204 1.00 94.44 422 LEU A CA 1
ATOM 3359 C C . LEU A 1 422 ? -66.384 -32.579 49.649 1.00 94.44 422 LEU A C 1
ATOM 3361 O O . LEU A 1 422 ? -65.517 -32.330 48.813 1.00 94.44 422 LEU A O 1
ATOM 3365 N N . LEU A 1 423 ? -66.102 -32.747 50.943 1.00 94.00 423 LEU A N 1
ATOM 3366 C CA . LEU A 1 423 ? -64.744 -32.695 51.486 1.00 94.00 423 LEU A CA 1
ATOM 3367 C C . LEU A 1 423 ? -63.861 -33.808 50.917 1.00 94.00 423 LEU A C 1
ATOM 3369 O O . LEU A 1 423 ? -62.702 -33.554 50.598 1.00 94.00 423 LEU A O 1
ATOM 3373 N N . GLN A 1 424 ? -64.399 -35.016 50.737 1.00 94.88 424 GLN A N 1
ATOM 3374 C CA . GLN A 1 424 ? -63.665 -36.117 50.117 1.00 94.88 424 GLN A CA 1
ATOM 3375 C C . GLN A 1 424 ? -63.319 -35.814 48.652 1.00 94.88 424 GLN A C 1
ATOM 3377 O O . GLN A 1 424 ? -62.167 -35.975 48.257 1.00 94.88 424 GLN A O 1
ATOM 3382 N N . ALA A 1 425 ? -64.259 -35.268 47.876 1.00 93.06 425 ALA A N 1
ATOM 3383 C CA . ALA A 1 425 ? -64.003 -34.836 46.502 1.00 93.06 425 ALA A CA 1
ATOM 3384 C C . ALA A 1 425 ? -62.968 -33.693 46.427 1.00 93.06 425 ALA A C 1
ATOM 3386 O O . ALA A 1 425 ? -62.110 -33.682 45.543 1.00 93.06 425 ALA A O 1
ATOM 3387 N N . GLN A 1 426 ? -63.003 -32.741 47.368 1.00 94.56 426 GLN A N 1
ATOM 3388 C CA . GLN A 1 426 ? -61.985 -31.687 47.470 1.00 94.56 426 GLN A CA 1
ATOM 3389 C C . GLN A 1 426 ? -60.604 -32.255 47.827 1.00 94.56 426 GLN A C 1
ATOM 3391 O O . GLN A 1 426 ? -59.590 -31.813 47.279 1.00 94.56 426 GLN A O 1
ATOM 3396 N N . LEU A 1 427 ? -60.546 -33.250 48.711 1.00 93.38 427 LEU A N 1
ATOM 3397 C CA . LEU A 1 427 ? -59.303 -33.915 49.089 1.00 93.38 427 LEU A CA 1
ATOM 3398 C C . LEU A 1 427 ? -58.706 -34.693 47.907 1.00 93.38 427 LEU A C 1
ATOM 3400 O O . LEU A 1 427 ? -57.520 -34.554 47.623 1.00 93.38 427 LEU A O 1
ATOM 3404 N N . GLU A 1 428 ? -59.528 -35.416 47.147 1.00 94.69 428 GLU A N 1
ATOM 3405 C CA . GLU A 1 428 ? -59.098 -36.107 45.924 1.00 94.69 428 GLU A CA 1
ATOM 3406 C C . GLU A 1 428 ? -58.606 -35.127 44.846 1.00 94.69 428 GLU A C 1
ATOM 3408 O O . GLU A 1 428 ? -57.560 -35.351 44.232 1.00 94.69 428 GLU A O 1
ATOM 3413 N N . SER A 1 429 ? -59.300 -33.997 44.654 1.00 94.56 429 SER A N 1
ATOM 3414 C CA . SER A 1 429 ? -58.870 -32.953 43.713 1.00 94.56 429 SER A CA 1
ATOM 3415 C C . SER A 1 429 ? -57.528 -32.339 44.115 1.00 94.56 429 SER A C 1
ATOM 3417 O O . SER A 1 429 ? -56.632 -32.216 43.284 1.00 94.56 429 SER A O 1
ATOM 3419 N N . THR A 1 430 ? -57.354 -31.978 45.388 1.00 92.44 430 THR A N 1
ATOM 3420 C CA . THR A 1 430 ? -56.096 -31.385 45.874 1.00 92.44 430 THR A CA 1
ATOM 3421 C C . THR A 1 430 ? -54.939 -32.383 45.857 1.00 92.44 430 THR A C 1
ATOM 3423 O O . THR A 1 430 ? -53.802 -31.997 45.580 1.00 92.44 430 THR A O 1
ATOM 3426 N N . GLN A 1 431 ? -55.209 -33.670 46.085 1.00 95.12 431 GLN A N 1
ATOM 3427 C CA . GLN A 1 431 ? -54.218 -34.735 45.954 1.00 95.12 431 GLN A CA 1
ATOM 3428 C C . GLN A 1 431 ? -53.767 -34.916 44.498 1.00 95.12 431 GLN A C 1
ATOM 3430 O O . GLN A 1 431 ? -52.571 -35.089 44.248 1.00 95.12 431 GLN A O 1
ATOM 3435 N N . LYS A 1 432 ? -54.691 -34.814 43.536 1.00 94.31 432 LYS A N 1
ATOM 3436 C CA . LYS A 1 432 ? -54.369 -34.837 42.104 1.00 94.31 432 LYS A CA 1
ATOM 3437 C C . LYS A 1 432 ? -53.511 -33.635 41.696 1.00 94.31 432 LYS A C 1
ATOM 3439 O O . LYS A 1 432 ? -52.466 -33.824 41.076 1.00 94.31 432 LYS A O 1
ATOM 3444 N N . ASP A 1 433 ? -53.886 -32.428 42.121 1.00 92.50 433 ASP A N 1
ATOM 3445 C CA . ASP A 1 433 ? -53.109 -31.208 41.861 1.00 92.50 433 ASP A CA 1
ATOM 3446 C C . ASP A 1 433 ? -51.700 -31.289 42.473 1.00 92.50 433 ASP A C 1
ATOM 3448 O O . ASP A 1 433 ? -50.718 -30.824 41.889 1.00 92.50 433 ASP A O 1
ATOM 3452 N N . LEU A 1 434 ? -51.574 -31.894 43.660 1.00 94.31 434 LEU A N 1
ATOM 3453 C CA . LEU A 1 434 ? -50.282 -32.116 44.305 1.00 94.31 434 LEU A CA 1
ATOM 3454 C C . LEU A 1 434 ? -49.413 -33.100 43.507 1.00 94.31 434 LEU A C 1
ATOM 3456 O O . LEU A 1 434 ? -48.226 -32.835 43.319 1.00 94.31 434 LEU A O 1
ATOM 3460 N N . GLN A 1 435 ? -49.982 -34.201 43.006 1.00 94.12 435 GLN A N 1
ATOM 3461 C CA . GLN A 1 435 ? -49.258 -35.159 42.160 1.00 94.12 435 GLN A CA 1
ATOM 3462 C C . GLN A 1 435 ? -48.786 -34.536 40.838 1.00 94.12 435 GLN A C 1
ATOM 3464 O O . GLN A 1 435 ? -47.659 -34.792 40.403 1.00 94.12 435 GLN A O 1
ATOM 3469 N N . GLU A 1 436 ? -49.597 -33.678 40.219 1.00 94.19 436 GLU A N 1
ATOM 3470 C CA . GLU A 1 436 ? -49.217 -32.953 39.001 1.00 94.19 436 GLU A CA 1
ATOM 3471 C C . GLU A 1 436 ? -48.067 -31.965 39.264 1.00 94.19 436 GLU A C 1
ATOM 3473 O O . GLU A 1 436 ? -47.087 -31.918 38.512 1.00 94.19 436 GLU A O 1
ATOM 3478 N N . LYS A 1 437 ? -48.110 -31.246 40.393 1.00 94.00 437 LYS A N 1
ATOM 3479 C CA . LYS A 1 437 ? -47.009 -30.368 40.822 1.00 94.00 437 LYS A CA 1
ATOM 3480 C C . LYS A 1 437 ? -45.727 -31.141 41.119 1.00 94.00 437 LYS A C 1
ATOM 3482 O O . LYS A 1 437 ? -44.661 -30.699 40.702 1.00 94.00 437 LYS A O 1
ATOM 3487 N N . ILE A 1 438 ? -45.807 -32.297 41.783 1.00 94.00 438 ILE A N 1
ATOM 3488 C CA . ILE A 1 438 ? -44.643 -33.168 42.027 1.00 94.00 438 ILE A CA 1
ATOM 3489 C C . ILE A 1 438 ? -44.035 -33.635 40.698 1.00 94.00 438 ILE A C 1
ATOM 3491 O O . ILE A 1 438 ? -42.819 -33.576 40.529 1.00 94.00 438 ILE A O 1
ATOM 3495 N N . SER A 1 439 ? -44.871 -34.025 39.732 1.00 93.50 439 SER A N 1
ATOM 3496 C CA . SER A 1 439 ? -44.418 -34.443 38.396 1.00 93.50 439 SER A CA 1
ATOM 3497 C C . SER A 1 439 ? -43.729 -33.298 37.645 1.00 93.50 439 SER A C 1
ATOM 3499 O O . SER A 1 439 ? -42.687 -33.491 37.021 1.00 93.50 439 SER A O 1
ATOM 3501 N N . THR A 1 440 ? -44.268 -32.083 37.768 1.00 93.94 440 THR A N 1
ATOM 3502 C CA . THR A 1 440 ? -43.680 -30.870 37.180 1.00 93.94 440 THR A CA 1
ATOM 3503 C C . THR A 1 440 ? -42.329 -30.535 37.819 1.00 93.94 440 THR A C 1
ATOM 3505 O O . THR A 1 440 ? -41.366 -30.249 37.114 1.00 93.94 440 THR A O 1
ATOM 3508 N N . ILE A 1 441 ? -42.219 -30.628 39.149 1.00 91.25 441 ILE A N 1
ATOM 3509 C CA . ILE A 1 441 ? -40.956 -30.411 39.873 1.00 91.25 441 ILE A CA 1
ATOM 3510 C C . ILE A 1 441 ? -39.907 -31.452 39.464 1.00 91.25 441 ILE A C 1
ATOM 3512 O O . ILE A 1 441 ? -38.744 -31.097 39.280 1.00 91.25 441 ILE A O 1
ATOM 3516 N N . ALA A 1 442 ? -40.299 -32.716 39.283 1.00 92.19 442 ALA A N 1
ATOM 3517 C CA . ALA A 1 442 ? -39.395 -33.765 38.819 1.00 92.19 442 ALA A CA 1
ATOM 3518 C C . ALA A 1 442 ? -38.852 -33.474 37.407 1.00 92.19 442 ALA A C 1
ATOM 3520 O O . ALA A 1 442 ? -37.645 -33.586 37.184 1.00 92.19 442 ALA A O 1
ATOM 3521 N N . LEU A 1 443 ? -39.712 -33.024 36.484 1.00 92.62 443 LEU A N 1
ATOM 3522 C CA . LEU A 1 443 ? -39.312 -32.585 35.141 1.00 92.62 443 LEU A CA 1
ATOM 3523 C C . LEU A 1 443 ? -38.342 -31.398 35.190 1.00 92.62 443 LEU A C 1
ATOM 3525 O O . LEU A 1 443 ? -37.259 -31.470 34.614 1.00 92.62 443 LEU A O 1
ATOM 3529 N N . MET A 1 444 ? -38.675 -30.349 35.947 1.00 91.19 444 MET A N 1
ATOM 3530 C CA . MET A 1 444 ? -37.788 -29.193 36.118 1.00 91.19 444 MET A CA 1
ATOM 3531 C C . MET A 1 444 ? -36.445 -29.590 36.747 1.00 91.19 444 MET A C 1
ATOM 3533 O O . MET A 1 444 ? -35.400 -29.079 36.351 1.00 91.19 444 MET A O 1
ATOM 3537 N N . SER A 1 445 ? -36.436 -30.521 37.706 1.00 91.12 445 SER A N 1
ATOM 3538 C CA . SER A 1 445 ? -35.194 -31.001 38.322 1.00 91.12 445 SER A CA 1
ATOM 3539 C C . SER A 1 445 ? -34.312 -31.759 37.325 1.00 91.12 445 SER A C 1
ATOM 3541 O O . SER A 1 445 ? -33.087 -31.637 37.389 1.00 91.12 445 SER A O 1
ATOM 3543 N N . ALA A 1 446 ? -34.907 -32.514 36.397 1.00 91.12 446 ALA A N 1
ATOM 3544 C CA . ALA A 1 446 ? -34.173 -33.180 35.324 1.00 91.12 446 ALA A CA 1
ATOM 3545 C C . ALA A 1 446 ? -33.578 -32.164 34.331 1.00 91.12 446 ALA A C 1
ATOM 3547 O O . ALA A 1 446 ? -32.406 -32.276 33.967 1.00 91.12 446 ALA A O 1
ATOM 3548 N N . GLU A 1 447 ? -34.337 -31.129 33.956 1.00 88.62 447 GLU A N 1
ATOM 3549 C CA . GLU A 1 447 ? -33.855 -30.042 33.091 1.00 88.62 447 GLU A CA 1
ATOM 3550 C C . GLU A 1 447 ? -32.705 -29.256 33.735 1.00 88.62 447 GLU A C 1
ATOM 3552 O O . GLU A 1 447 ? -31.691 -28.991 33.088 1.00 88.62 447 GLU A O 1
ATOM 3557 N N . VAL A 1 448 ? -32.808 -28.938 35.030 1.00 88.94 448 VAL A N 1
ATOM 3558 C CA . VAL A 1 448 ? -31.731 -28.270 35.778 1.00 88.94 448 VAL A CA 1
ATOM 3559 C C . VAL A 1 448 ? -30.475 -29.143 35.836 1.00 88.94 448 VAL A C 1
ATOM 3561 O O . VAL A 1 448 ? -29.370 -28.622 35.676 1.00 88.94 448 VAL A O 1
ATOM 3564 N N . SER A 1 449 ? -30.617 -30.464 36.002 1.00 91.31 449 SER A N 1
ATOM 3565 C CA . SER A 1 449 ? -29.477 -31.390 35.945 1.00 91.31 449 SER A CA 1
ATOM 3566 C C . SER A 1 449 ? -28.816 -31.389 34.563 1.00 91.31 449 SER A C 1
ATOM 3568 O O . SER A 1 449 ? -27.595 -31.279 34.472 1.00 91.31 449 SER A O 1
ATOM 3570 N N . PHE A 1 450 ? -29.611 -31.431 33.489 1.00 91.62 450 PHE A N 1
ATOM 3571 C CA . PHE A 1 450 ? -29.113 -31.387 32.112 1.00 91.62 450 PHE A CA 1
ATOM 3572 C C . PHE A 1 450 ? -28.362 -30.082 31.803 1.00 91.62 450 PHE A C 1
ATOM 3574 O O . PHE A 1 450 ? -27.265 -30.101 31.241 1.00 91.62 450 PHE A O 1
ATOM 3581 N N . VAL A 1 451 ? -28.904 -28.935 32.226 1.00 89.38 451 VAL A N 1
ATOM 3582 C CA . VAL A 1 451 ? -28.223 -27.635 32.109 1.00 89.38 451 VAL A CA 1
ATOM 3583 C C . VAL A 1 451 ? -26.934 -27.617 32.937 1.00 89.38 451 VAL A C 1
ATOM 3585 O O . VAL A 1 451 ? -25.914 -27.106 32.472 1.00 89.38 451 VAL A O 1
ATOM 3588 N N . GLY A 1 452 ? -26.950 -28.208 34.134 1.00 91.31 452 GLY A N 1
ATOM 3589 C CA . GLY A 1 452 ? -25.775 -28.348 34.991 1.00 91.31 452 GLY A CA 1
ATOM 3590 C C . GLY A 1 452 ? -24.646 -29.147 34.337 1.00 91.31 452 GLY A C 1
ATOM 3591 O O . GLY A 1 452 ? -23.485 -28.741 34.413 1.00 91.31 452 GLY A O 1
ATOM 3592 N N . ASP A 1 453 ? -24.965 -30.244 33.653 1.00 91.56 453 ASP A N 1
ATOM 3593 C CA . ASP A 1 453 ? -23.969 -31.068 32.964 1.00 91.56 453 ASP A CA 1
ATOM 3594 C C . ASP A 1 453 ? -23.432 -30.394 31.691 1.00 91.56 453 ASP A C 1
ATOM 3596 O O . ASP A 1 453 ? -22.217 -30.391 31.473 1.00 91.56 453 ASP A O 1
ATOM 3600 N N . ASN A 1 454 ? -24.283 -29.695 30.930 1.00 87.75 454 ASN A N 1
ATOM 3601 C CA . ASN A 1 454 ? -23.835 -28.856 29.811 1.00 87.75 454 ASN A CA 1
ATOM 3602 C C . ASN A 1 454 ? -22.904 -27.726 30.278 1.00 87.75 454 ASN A C 1
ATOM 3604 O O . ASN A 1 454 ? -21.886 -27.453 29.642 1.00 87.75 454 ASN A O 1
ATOM 3608 N N . LEU A 1 455 ? -23.201 -27.083 31.413 1.00 86.25 455 LEU A N 1
ATOM 3609 C CA . LEU A 1 455 ? -22.322 -26.064 31.991 1.00 86.25 455 LEU A CA 1
ATOM 3610 C C . LEU A 1 455 ? -20.967 -26.645 32.405 1.00 86.25 455 LEU A C 1
ATOM 3612 O O . LEU A 1 455 ? -19.942 -26.021 32.130 1.00 86.25 455 LEU A O 1
ATOM 3616 N N . LYS A 1 456 ? -20.929 -27.839 33.013 1.00 91.75 456 LYS A N 1
ATOM 3617 C CA . LYS A 1 456 ? -19.662 -28.521 33.333 1.00 91.75 456 LYS A CA 1
ATOM 3618 C C . LYS A 1 456 ? -18.846 -28.812 32.074 1.00 91.75 456 LYS A C 1
ATOM 3620 O O . LYS A 1 456 ? -17.636 -28.597 32.090 1.00 91.75 456 LYS A O 1
ATOM 3625 N N . GLN A 1 457 ? -19.490 -29.256 30.993 1.00 92.31 457 GLN A N 1
ATOM 3626 C CA . GLN A 1 457 ? -18.815 -29.489 29.716 1.00 92.31 457 GLN A CA 1
ATOM 3627 C C . GLN A 1 457 ? -18.239 -28.188 29.137 1.00 92.31 457 GLN A C 1
ATOM 3629 O O . GLN A 1 457 ? -17.059 -28.146 28.796 1.00 92.31 457 GLN A O 1
ATOM 3634 N N . ILE A 1 458 ? -19.024 -27.106 29.109 1.00 88.06 458 ILE A N 1
ATOM 3635 C CA . ILE A 1 458 ? -18.565 -25.791 28.632 1.00 88.06 458 ILE A CA 1
ATOM 3636 C C . ILE A 1 458 ? -17.387 -25.276 29.472 1.00 88.06 458 ILE A C 1
ATOM 3638 O O . ILE A 1 458 ? -16.449 -24.693 28.929 1.00 88.06 458 ILE A O 1
ATOM 3642 N N . ILE A 1 459 ? -17.411 -25.477 30.794 1.00 88.94 459 ILE A N 1
ATOM 3643 C CA . ILE A 1 459 ? -16.297 -25.106 31.679 1.00 88.94 459 ILE A CA 1
ATOM 3644 C C . ILE A 1 459 ? -15.044 -25.920 31.329 1.00 88.94 459 ILE A C 1
ATOM 3646 O O . ILE A 1 459 ? -13.978 -25.334 31.155 1.00 88.94 459 ILE A O 1
ATOM 3650 N N . ALA A 1 460 ? -15.171 -27.236 31.136 1.00 90.12 460 ALA A N 1
ATOM 3651 C CA . ALA A 1 460 ? -14.047 -28.092 30.757 1.00 90.12 460 ALA A CA 1
ATOM 3652 C C . ALA A 1 460 ? -13.448 -27.716 29.387 1.00 90.12 460 ALA A C 1
ATOM 3654 O O . ALA A 1 460 ? -12.227 -27.683 29.232 1.00 90.12 460 ALA A O 1
ATOM 3655 N N . GLU A 1 461 ? -14.283 -27.386 28.398 1.00 90.75 461 GLU A N 1
ATOM 3656 C CA . GLU A 1 461 ? -13.838 -26.903 27.084 1.00 90.75 461 GLU A CA 1
ATOM 3657 C C . GLU A 1 461 ? -13.131 -25.543 27.190 1.00 90.75 461 GLU A C 1
ATOM 3659 O O . GLU A 1 461 ? -12.077 -25.335 26.583 1.00 90.75 461 GLU A O 1
ATOM 3664 N N . LYS A 1 462 ? -13.653 -24.624 28.014 1.00 88.69 462 LYS A N 1
ATOM 3665 C CA . LYS A 1 462 ? -12.995 -23.339 28.290 1.00 88.69 462 LYS A CA 1
ATOM 3666 C C . LYS A 1 462 ? -11.628 -23.521 28.940 1.00 88.69 462 LYS A C 1
ATOM 3668 O O . LYS A 1 462 ? -10.684 -22.852 28.522 1.00 88.69 462 LYS A O 1
ATOM 3673 N N . ASP A 1 463 ? -11.495 -24.428 29.903 1.00 92.44 463 ASP A N 1
ATOM 3674 C CA . ASP A 1 463 ? -10.211 -24.712 30.551 1.00 92.44 463 ASP A CA 1
ATOM 3675 C C . ASP A 1 463 ? -9.185 -25.273 29.550 1.00 92.44 463 ASP A C 1
ATOM 3677 O O . ASP A 1 463 ? -8.033 -24.831 29.531 1.00 92.44 463 ASP A O 1
ATOM 3681 N N . GLN A 1 464 ? -9.606 -26.149 28.629 1.00 91.62 464 GLN A N 1
ATOM 3682 C CA . GLN A 1 464 ? -8.744 -26.636 27.542 1.00 91.62 464 GLN A CA 1
ATOM 3683 C C . GLN A 1 464 ? -8.285 -25.511 26.600 1.00 91.62 464 GLN A C 1
ATOM 3685 O O . GLN A 1 464 ? -7.113 -25.467 26.207 1.00 91.62 464 GLN A O 1
ATOM 3690 N N . ILE A 1 465 ? -9.179 -24.580 26.249 1.00 88.19 465 ILE A N 1
ATOM 3691 C CA . ILE A 1 465 ? -8.836 -23.407 25.429 1.00 88.19 465 ILE A CA 1
ATOM 3692 C C . ILE A 1 465 ? -7.837 -22.513 26.171 1.00 88.19 465 ILE A C 1
ATOM 3694 O O . ILE A 1 465 ? -6.838 -22.095 25.583 1.00 88.19 465 ILE A O 1
ATOM 3698 N N . ILE A 1 466 ? -8.059 -22.254 27.463 1.00 86.19 466 ILE A N 1
ATOM 3699 C CA . ILE A 1 466 ? -7.154 -21.455 28.299 1.00 86.19 466 ILE A CA 1
ATOM 3700 C C . ILE A 1 466 ? -5.756 -22.086 28.342 1.00 86.19 466 ILE A C 1
ATOM 3702 O O . ILE A 1 466 ? -4.760 -21.376 28.188 1.00 86.19 466 ILE A O 1
ATOM 3706 N N . ASP A 1 467 ? -5.652 -23.403 28.505 1.00 92.75 467 ASP A N 1
ATOM 3707 C CA . ASP A 1 467 ? -4.360 -24.092 28.533 1.00 92.75 467 ASP A CA 1
ATOM 3708 C C . ASP A 1 467 ? -3.654 -24.088 27.167 1.00 92.75 467 ASP A C 1
ATOM 3710 O O . ASP A 1 467 ? -2.432 -23.901 27.098 1.00 92.75 467 ASP A O 1
ATOM 3714 N N . SER A 1 468 ? -4.411 -24.199 26.070 1.00 91.19 468 SER A N 1
ATOM 3715 C CA . SER A 1 468 ? -3.890 -24.027 24.708 1.00 91.19 468 SER A CA 1
ATOM 3716 C C . SER A 1 468 ? -3.333 -22.615 24.487 1.00 91.19 468 SER A C 1
ATOM 3718 O O . SER A 1 468 ? -2.194 -22.457 24.035 1.00 91.19 468 SER A O 1
ATOM 3720 N N . LEU A 1 469 ? -4.076 -21.580 24.894 1.00 84.50 469 LEU A N 1
ATOM 3721 C CA . LEU A 1 469 ? -3.643 -20.183 24.798 1.00 84.50 469 LEU A CA 1
ATOM 3722 C C . LEU A 1 469 ? -2.409 -19.907 25.666 1.00 84.50 469 LEU A C 1
ATOM 3724 O O . LEU A 1 469 ? -1.452 -19.301 25.188 1.00 84.50 469 LEU A O 1
ATOM 3728 N N . LYS A 1 470 ? -2.352 -20.423 26.901 1.00 91.44 470 LYS A N 1
ATOM 3729 C CA . LYS A 1 470 ? -1.151 -20.327 27.755 1.00 91.44 470 LYS A CA 1
ATOM 3730 C C . LYS A 1 470 ? 0.079 -20.951 27.091 1.00 91.44 470 LYS A C 1
ATOM 3732 O O . LYS A 1 470 ? 1.185 -20.429 27.233 1.00 91.44 470 LYS A O 1
ATOM 3737 N N . LYS A 1 471 ? -0.088 -22.062 26.368 1.00 91.69 471 LYS A N 1
ATOM 3738 C CA . LYS A 1 471 ? 1.003 -22.702 25.618 1.00 91.69 471 LYS A CA 1
ATOM 3739 C C . LYS A 1 471 ? 1.459 -21.841 24.436 1.00 91.69 471 LYS A C 1
ATOM 3741 O O . LYS A 1 471 ? 2.665 -21.717 24.225 1.00 91.69 471 LYS A O 1
ATOM 3746 N N . GLN A 1 472 ? 0.527 -21.223 23.708 1.00 87.50 472 GLN A N 1
ATOM 3747 C CA . GLN A 1 472 ? 0.844 -20.295 22.617 1.00 87.50 472 GLN A CA 1
ATOM 3748 C C . GLN A 1 472 ? 1.563 -19.038 23.120 1.00 87.50 472 GLN A C 1
ATOM 3750 O O . GLN A 1 472 ? 2.564 -18.648 22.524 1.00 87.50 472 GLN A O 1
ATOM 3755 N N . ILE A 1 473 ? 1.127 -18.465 24.248 1.00 85.00 473 ILE A N 1
ATOM 3756 C CA . ILE A 1 473 ? 1.791 -17.321 24.891 1.00 85.00 473 ILE A CA 1
ATOM 3757 C C . ILE A 1 473 ? 3.237 -17.677 25.242 1.00 85.00 473 ILE A C 1
ATOM 3759 O O . ILE A 1 473 ? 4.149 -16.983 24.808 1.00 85.00 473 ILE A O 1
ATOM 3763 N N . LYS A 1 474 ? 3.478 -18.814 25.910 1.00 91.38 474 LYS A N 1
ATOM 3764 C CA . LYS A 1 474 ? 4.848 -19.270 26.216 1.00 91.38 474 LYS A CA 1
ATOM 3765 C C . LYS A 1 474 ? 5.706 -19.466 24.964 1.00 91.38 474 LYS A C 1
ATOM 3767 O O . LYS A 1 474 ? 6.905 -19.197 24.983 1.00 91.38 474 LYS A O 1
ATOM 3772 N N . GLN A 1 475 ? 5.115 -19.946 23.868 1.00 89.56 475 GLN A N 1
ATOM 3773 C CA . GLN A 1 475 ? 5.826 -20.106 22.600 1.00 89.56 475 GLN A CA 1
ATOM 3774 C C . GLN A 1 475 ? 6.148 -18.753 21.946 1.00 89.56 475 GLN A C 1
ATOM 3776 O O . GLN A 1 475 ? 7.231 -18.593 21.384 1.00 89.56 475 GLN A O 1
ATOM 3781 N N . ALA A 1 476 ? 5.235 -17.785 22.022 1.00 81.56 476 ALA A N 1
ATOM 3782 C CA . ALA A 1 476 ? 5.453 -16.426 21.539 1.00 81.56 476 ALA A CA 1
ATOM 3783 C C . ALA A 1 476 ? 6.521 -15.698 22.371 1.00 81.56 476 ALA A C 1
ATOM 3785 O O . ALA A 1 476 ? 7.420 -15.090 21.798 1.00 81.56 476 ALA A O 1
ATOM 3786 N N . GLU A 1 477 ? 6.492 -15.837 23.699 1.00 90.19 477 GLU A N 1
ATOM 3787 C CA . GLU A 1 477 ? 7.520 -15.316 24.609 1.00 90.19 477 GLU A CA 1
ATOM 3788 C C . GLU A 1 477 ? 8.901 -15.906 24.292 1.00 90.19 477 GLU A C 1
ATOM 3790 O O . GLU A 1 477 ? 9.878 -15.165 24.193 1.00 90.19 477 GLU A O 1
ATOM 3795 N N . ALA A 1 478 ? 8.988 -17.219 24.047 1.00 90.81 478 ALA A N 1
ATOM 3796 C CA . ALA A 1 478 ? 10.238 -17.868 23.652 1.00 90.81 478 ALA A CA 1
ATOM 3797 C C . ALA A 1 478 ? 10.774 -17.339 22.308 1.00 90.81 478 ALA A C 1
ATOM 3799 O O . ALA A 1 478 ? 11.958 -17.021 22.204 1.00 90.81 478 ALA A O 1
ATOM 3800 N N . LYS A 1 479 ? 9.904 -17.177 21.300 1.00 89.62 479 LYS A N 1
ATOM 3801 C CA . LYS A 1 479 ? 10.278 -16.588 20.000 1.00 89.62 479 LYS A CA 1
ATOM 3802 C C . LYS A 1 479 ? 10.709 -15.128 20.132 1.00 89.62 479 LYS A C 1
ATOM 3804 O O . LYS A 1 479 ? 11.680 -14.718 19.505 1.00 89.62 479 LYS A O 1
ATOM 3809 N N . SER A 1 480 ? 10.011 -14.345 20.952 1.00 80.06 480 SER A N 1
ATOM 3810 C CA . SER A 1 480 ? 10.374 -12.953 21.219 1.00 80.06 480 SER A CA 1
ATOM 3811 C C . SER A 1 480 ? 11.732 -12.855 21.913 1.00 80.06 480 SER A C 1
ATOM 3813 O O . SER A 1 480 ? 12.516 -11.971 21.578 1.00 80.06 480 SER A O 1
ATOM 3815 N N . ALA A 1 481 ? 12.033 -13.757 22.852 1.00 88.94 481 ALA A N 1
ATOM 3816 C CA . ALA A 1 481 ? 13.332 -13.816 23.515 1.00 88.94 481 ALA A CA 1
ATOM 3817 C C . ALA A 1 481 ? 14.461 -14.191 22.538 1.00 88.94 481 ALA A C 1
ATOM 3819 O O . ALA A 1 481 ? 15.533 -13.588 22.580 1.00 88.94 481 ALA A O 1
ATOM 3820 N N . GLU A 1 482 ? 14.216 -15.131 21.621 1.00 91.12 482 GLU A N 1
ATOM 3821 C CA . GLU A 1 482 ? 15.161 -15.503 20.560 1.00 91.12 482 GLU A CA 1
ATOM 3822 C C . GLU A 1 482 ? 15.411 -14.344 19.577 1.00 91.12 482 GLU A C 1
ATOM 3824 O O . GLU A 1 482 ? 16.558 -14.074 19.203 1.00 91.12 482 GLU A O 1
ATOM 3829 N N . LEU A 1 483 ? 14.360 -13.603 19.210 1.00 85.06 483 LEU A N 1
ATOM 3830 C CA . LEU A 1 483 ? 14.471 -12.411 18.368 1.00 85.06 483 LEU A CA 1
ATOM 3831 C C . LEU A 1 483 ? 15.293 -11.315 19.061 1.00 85.06 483 LEU A C 1
ATOM 3833 O O . LEU A 1 483 ? 16.219 -10.781 18.458 1.00 85.06 483 LEU A O 1
ATOM 3837 N N . LEU A 1 484 ? 15.016 -11.036 20.339 1.00 80.31 484 LEU A N 1
ATOM 3838 C CA . LEU A 1 484 ? 15.785 -10.092 21.160 1.00 80.31 484 LEU A CA 1
ATOM 3839 C C . LEU A 1 484 ? 17.256 -10.499 21.267 1.00 80.31 484 LEU A C 1
ATOM 3841 O O . LEU A 1 484 ? 18.139 -9.654 21.142 1.00 80.31 484 LEU A O 1
ATOM 3845 N N . GLN A 1 485 ? 17.541 -11.791 21.441 1.00 85.81 485 GLN A N 1
ATOM 3846 C CA . GLN A 1 485 ? 18.912 -12.295 21.471 1.00 85.81 485 GLN A CA 1
ATOM 3847 C C . GLN A 1 485 ? 19.604 -12.146 20.106 1.00 85.81 485 GLN A C 1
ATOM 3849 O O . GLN A 1 485 ? 20.794 -11.838 20.043 1.00 85.81 485 GLN A O 1
ATOM 3854 N N . THR A 1 486 ? 18.871 -12.339 19.008 1.00 79.12 486 THR A N 1
ATOM 3855 C CA . THR A 1 486 ? 19.378 -12.141 17.642 1.00 79.12 486 THR A CA 1
ATOM 3856 C C . THR A 1 486 ? 19.643 -10.664 17.361 1.00 79.12 486 THR A C 1
ATOM 3858 O O . THR A 1 486 ? 20.689 -10.325 16.813 1.00 79.12 486 THR A O 1
ATOM 3861 N N . GLN A 1 487 ? 18.754 -9.779 17.809 1.00 74.12 487 GLN A N 1
ATOM 3862 C CA . GLN A 1 487 ? 18.912 -8.333 17.705 1.00 74.12 487 GLN A CA 1
ATOM 3863 C C . GLN A 1 487 ? 20.083 -7.834 18.560 1.00 74.12 487 GLN A C 1
ATOM 3865 O O . GLN A 1 487 ? 20.880 -7.035 18.082 1.00 74.12 487 GLN A O 1
ATOM 3870 N N . GLN A 1 488 ? 20.270 -8.363 19.774 1.00 75.12 488 GLN A N 1
ATOM 3871 C CA . GLN A 1 488 ? 21.452 -8.077 20.594 1.00 75.12 488 GLN A CA 1
ATOM 3872 C C . GLN A 1 488 ? 22.744 -8.581 19.941 1.00 75.12 488 GLN A C 1
ATOM 3874 O O . GLN A 1 488 ? 23.744 -7.876 19.972 1.00 75.12 488 GLN A O 1
ATOM 3879 N N . LYS A 1 489 ? 22.739 -9.756 19.297 1.00 75.75 489 LYS A N 1
ATOM 3880 C CA . LYS A 1 489 ? 23.894 -10.236 18.514 1.00 75.75 489 LYS A CA 1
ATOM 3881 C C . LYS A 1 489 ? 24.162 -9.381 17.272 1.00 75.75 489 LYS A C 1
ATOM 3883 O O . LYS A 1 489 ? 25.315 -9.223 16.893 1.00 75.75 489 LYS A O 1
ATOM 3888 N N . GLN A 1 490 ? 23.127 -8.829 16.640 1.00 66.69 490 GLN A N 1
ATOM 3889 C CA . GLN A 1 490 ? 23.276 -7.875 15.536 1.00 66.69 490 GLN A CA 1
ATOM 3890 C C . GLN A 1 490 ? 23.797 -6.517 16.016 1.00 66.69 490 GLN A C 1
ATOM 3892 O O . GLN A 1 490 ? 24.617 -5.926 15.328 1.00 66.69 490 GLN A O 1
ATOM 3897 N N . GLN A 1 491 ? 23.387 -6.060 17.201 1.00 64.00 491 GLN A N 1
ATOM 3898 C CA . GLN A 1 491 ? 23.943 -4.866 17.842 1.00 64.00 491 GLN A CA 1
ATOM 3899 C C . GLN A 1 491 ? 25.392 -5.086 18.296 1.00 64.00 491 GLN A C 1
ATOM 3901 O O . GLN A 1 491 ? 26.196 -4.187 18.143 1.00 64.00 491 GLN A O 1
ATOM 3906 N N . GLN A 1 492 ? 25.756 -6.289 18.756 1.00 59.75 492 GLN A N 1
ATOM 3907 C CA . GLN A 1 492 ? 27.145 -6.665 19.070 1.00 59.75 492 GLN A CA 1
ATOM 3908 C C . GLN A 1 492 ? 28.016 -6.918 17.830 1.00 59.75 492 GLN A C 1
ATOM 3910 O O . GLN A 1 492 ? 29.233 -7.043 17.951 1.00 59.75 492 GLN A O 1
ATOM 3915 N N . ASN A 1 493 ? 27.437 -6.976 16.625 1.00 58.16 493 ASN A N 1
ATOM 3916 C CA . ASN A 1 493 ? 28.196 -6.917 15.374 1.00 58.16 493 ASN A CA 1
ATOM 3917 C C . ASN A 1 493 ? 28.576 -5.454 15.063 1.00 58.16 493 ASN A C 1
ATOM 3919 O O . ASN A 1 493 ? 28.338 -4.952 13.964 1.00 58.16 493 ASN A O 1
ATOM 3923 N N . ASP A 1 494 ? 29.241 -4.812 16.029 1.00 54.72 494 ASP A N 1
ATOM 3924 C CA . ASP A 1 494 ? 29.781 -3.444 16.048 1.00 54.72 494 ASP A CA 1
ATOM 3925 C C . ASP A 1 494 ? 30.794 -3.138 14.930 1.00 54.72 494 ASP A C 1
ATOM 3927 O O . ASP A 1 494 ? 31.318 -2.032 14.833 1.00 54.72 494 ASP A O 1
ATOM 3931 N N . ALA A 1 495 ? 31.009 -4.062 13.993 1.00 56.19 495 ALA A N 1
ATOM 3932 C CA . ALA A 1 495 ? 31.816 -3.848 12.800 1.00 56.19 495 ALA A CA 1
ATOM 3933 C C . ALA A 1 495 ? 31.298 -2.699 11.915 1.00 56.19 495 ALA A C 1
ATOM 3935 O O . ALA A 1 495 ? 32.034 -2.226 11.052 1.00 56.19 495 ALA A O 1
ATOM 3936 N N . THR A 1 496 ? 30.045 -2.256 12.071 1.00 56.06 496 THR A N 1
ATOM 3937 C CA . THR A 1 496 ? 29.530 -1.048 11.406 1.00 56.06 496 THR A CA 1
ATOM 3938 C C . THR A 1 496 ? 29.744 0.218 12.232 1.00 56.06 496 THR A C 1
ATOM 3940 O O . THR A 1 496 ? 30.025 1.251 11.635 1.00 56.06 496 THR A O 1
ATOM 3943 N N . SER A 1 497 ? 29.679 0.148 13.567 1.00 58.25 497 SER A N 1
ATOM 3944 C CA . SER A 1 497 ? 29.951 1.298 14.444 1.00 58.25 497 SER A CA 1
ATOM 3945 C C . SER A 1 497 ? 31.443 1.635 14.462 1.00 58.25 497 SER A C 1
ATOM 3947 O O . SER A 1 497 ? 31.812 2.777 14.214 1.00 58.25 497 SER A O 1
ATOM 3949 N N . GLU A 1 498 ? 32.315 0.629 14.589 1.00 69.06 498 GLU A N 1
ATOM 3950 C CA . GLU A 1 498 ? 33.772 0.795 14.471 1.00 69.06 498 GLU A CA 1
ATOM 3951 C C . GLU A 1 498 ? 34.179 1.299 13.078 1.00 69.06 498 GLU A C 1
ATOM 3953 O O . GLU A 1 498 ? 35.116 2.086 12.943 1.00 69.06 498 GLU A O 1
ATOM 3958 N N . LYS A 1 499 ? 33.459 0.895 12.018 1.00 72.12 499 LYS A N 1
ATOM 3959 C CA . LYS A 1 499 ? 33.664 1.433 10.660 1.00 72.12 499 LYS A CA 1
ATOM 3960 C C . LYS A 1 499 ? 33.236 2.889 10.536 1.00 72.12 499 LYS A C 1
ATOM 3962 O O . LYS A 1 499 ? 33.894 3.638 9.825 1.00 72.12 499 LYS A O 1
ATOM 3967 N N . ILE A 1 500 ? 32.148 3.290 11.188 1.00 64.94 500 ILE A N 1
ATOM 3968 C CA . ILE A 1 500 ? 31.718 4.690 11.201 1.00 64.94 500 ILE A CA 1
ATOM 3969 C C . ILE A 1 500 ? 32.727 5.526 11.991 1.00 64.94 500 ILE A C 1
ATOM 3971 O O . ILE A 1 500 ? 33.187 6.532 11.467 1.00 64.94 500 ILE A O 1
ATOM 3975 N N . GLU A 1 501 ? 33.160 5.085 13.174 1.00 72.56 501 GLU A N 1
ATOM 3976 C CA . GLU A 1 501 ? 34.182 5.793 13.957 1.00 72.56 501 GLU A CA 1
ATOM 3977 C C . GLU A 1 501 ? 35.518 5.900 13.212 1.00 72.56 501 GLU A C 1
ATOM 3979 O O . GLU A 1 501 ? 36.096 6.982 13.159 1.00 72.56 501 GLU A O 1
ATOM 3984 N N . THR A 1 502 ? 35.987 4.829 12.561 1.00 73.12 502 THR A N 1
ATOM 3985 C CA . THR A 1 502 ? 37.224 4.879 11.757 1.00 73.12 502 THR A CA 1
ATOM 3986 C C . THR A 1 502 ? 37.098 5.763 10.518 1.00 73.12 502 THR A C 1
ATOM 3988 O O . THR A 1 502 ? 38.055 6.459 10.185 1.00 73.12 502 THR A O 1
ATOM 3991 N N . LEU A 1 503 ? 35.940 5.788 9.849 1.00 70.44 503 LEU A N 1
ATOM 3992 C CA . LEU A 1 503 ? 35.695 6.700 8.726 1.00 70.44 503 LEU A CA 1
ATOM 3993 C C . LEU A 1 503 ? 35.621 8.164 9.177 1.00 70.44 503 LEU A C 1
ATOM 3995 O O . LEU A 1 503 ? 36.139 9.032 8.476 1.00 70.44 503 LEU A O 1
ATOM 3999 N N . THR A 1 504 ? 35.030 8.439 10.341 1.00 71.50 504 THR A N 1
ATOM 4000 C CA . THR A 1 504 ? 35.009 9.782 10.937 1.00 71.50 504 THR A CA 1
ATOM 4001 C C . THR A 1 504 ? 36.427 10.242 11.278 1.00 71.50 504 THR A C 1
ATOM 4003 O O . THR A 1 504 ? 36.827 11.329 10.877 1.00 71.50 504 THR A O 1
ATOM 4006 N N . LEU A 1 505 ? 37.242 9.376 11.891 1.00 81.94 505 LEU A N 1
ATOM 4007 C CA . LEU A 1 505 ? 38.642 9.676 12.218 1.00 81.94 505 LEU A CA 1
ATOM 4008 C C . LEU A 1 505 ? 39.491 9.948 10.961 1.00 81.94 505 LEU A C 1
ATOM 4010 O O . LEU A 1 505 ? 40.316 10.858 10.948 1.00 81.94 505 LEU A O 1
ATOM 4014 N N . GLN A 1 506 ? 39.258 9.205 9.873 1.00 79.19 506 GLN A N 1
ATOM 4015 C CA . GLN A 1 506 ? 39.923 9.438 8.584 1.00 79.19 506 GLN A CA 1
ATOM 4016 C C . GLN A 1 506 ? 39.510 10.761 7.924 1.00 79.19 506 GLN A C 1
ATOM 4018 O O . GLN A 1 506 ? 40.344 11.407 7.284 1.00 79.19 506 GLN A O 1
ATOM 4023 N N . LEU A 1 507 ? 38.242 11.163 8.060 1.00 66.38 507 LEU A N 1
ATOM 4024 C CA . LEU A 1 507 ? 37.758 12.457 7.575 1.00 66.38 507 LEU A CA 1
ATOM 4025 C C . LEU A 1 507 ? 38.399 13.611 8.350 1.00 66.38 507 LEU A C 1
ATOM 4027 O O . LEU A 1 507 ? 38.909 14.537 7.718 1.00 66.38 507 LEU A O 1
ATOM 4031 N N . ASP A 1 508 ? 38.460 13.512 9.678 1.00 77.00 508 ASP A N 1
ATOM 4032 C CA . ASP A 1 508 ? 39.083 14.526 10.533 1.00 77.00 508 ASP A CA 1
ATOM 4033 C C . ASP A 1 508 ? 40.589 14.672 10.239 1.00 77.00 508 ASP A C 1
ATOM 4035 O O . ASP A 1 508 ? 41.105 15.787 10.126 1.00 77.00 508 ASP A O 1
ATOM 4039 N N . GLU A 1 509 ? 41.307 13.561 10.027 1.00 81.62 509 GLU A N 1
ATOM 4040 C CA . GLU A 1 509 ? 42.725 13.585 9.642 1.00 81.62 509 GLU A CA 1
ATOM 4041 C C . GLU A 1 509 ? 42.967 14.216 8.263 1.00 81.62 509 GLU A C 1
ATOM 4043 O O . GLU A 1 509 ? 43.960 14.924 8.067 1.00 81.62 509 GLU A O 1
ATOM 4048 N N . LEU A 1 510 ? 42.096 13.949 7.283 1.00 73.62 510 LEU A N 1
ATOM 4049 C CA . LEU A 1 510 ? 42.192 14.561 5.955 1.00 73.62 510 LEU A CA 1
ATOM 4050 C C . LEU A 1 510 ? 41.891 16.056 6.010 1.00 73.62 510 LEU A C 1
ATOM 4052 O O . LEU A 1 510 ? 42.613 16.839 5.393 1.00 73.62 510 LEU A O 1
ATOM 4056 N N . GLN A 1 511 ? 40.871 16.454 6.769 1.00 73.81 511 GLN A N 1
ATOM 4057 C CA . GLN A 1 511 ? 40.517 17.855 6.948 1.00 73.81 511 GLN A CA 1
ATOM 4058 C C . GLN A 1 511 ? 41.665 18.632 7.607 1.00 73.81 511 GLN A C 1
ATOM 4060 O O . GLN A 1 511 ? 42.100 19.645 7.064 1.00 73.81 511 GLN A O 1
ATOM 4065 N N . ALA A 1 512 ? 42.257 18.091 8.678 1.00 79.25 512 ALA A N 1
ATOM 4066 C CA . ALA A 1 512 ? 43.417 18.696 9.330 1.00 79.25 512 ALA A CA 1
ATOM 4067 C C . ALA A 1 512 ? 44.617 18.862 8.376 1.00 79.25 512 ALA A C 1
ATOM 4069 O O . ALA A 1 512 ? 45.290 19.892 8.402 1.00 79.25 512 ALA A O 1
ATOM 4070 N N . LYS A 1 513 ? 44.881 17.885 7.494 1.00 81.31 513 LYS A N 1
ATOM 4071 C CA . LYS A 1 513 ? 45.947 17.996 6.480 1.00 81.31 513 LYS A CA 1
ATOM 4072 C C . LYS A 1 513 ? 45.686 19.139 5.499 1.00 81.31 513 LYS A C 1
ATOM 4074 O O . LYS A 1 513 ? 46.590 19.941 5.267 1.00 81.31 513 LYS A O 1
ATOM 4079 N N . TYR A 1 514 ? 44.473 19.244 4.958 1.00 73.81 514 TYR A N 1
ATOM 4080 C CA . TYR A 1 514 ? 44.136 20.326 4.030 1.00 73.81 514 TYR A CA 1
ATOM 4081 C C . TYR A 1 514 ? 44.192 21.701 4.699 1.00 73.81 514 TYR A C 1
ATOM 4083 O O . TYR A 1 514 ? 44.735 22.631 4.105 1.00 73.81 514 TYR A O 1
ATOM 4091 N N . ASP A 1 515 ? 43.731 21.819 5.944 1.00 74.50 515 ASP A N 1
ATOM 4092 C CA . ASP A 1 515 ? 43.806 23.071 6.701 1.00 74.50 515 ASP A CA 1
ATOM 4093 C C . ASP A 1 515 ? 45.267 23.503 6.925 1.00 74.50 515 ASP A C 1
ATOM 4095 O O . ASP A 1 515 ? 45.610 24.661 6.679 1.00 74.50 515 ASP A O 1
ATOM 4099 N N . THR A 1 516 ? 46.170 22.573 7.272 1.00 82.50 516 THR A N 1
ATOM 4100 C CA . THR A 1 516 ? 47.609 22.892 7.396 1.00 82.50 516 THR A CA 1
ATOM 4101 C C . THR A 1 516 ? 48.245 23.329 6.073 1.00 82.50 516 THR A C 1
ATOM 4103 O O . THR A 1 516 ? 49.056 24.256 6.052 1.00 82.50 516 THR A O 1
ATOM 4106 N N . GLU A 1 517 ? 47.858 22.716 4.949 1.00 79.44 517 GLU A N 1
ATOM 4107 C CA . GLU A 1 517 ? 48.379 23.084 3.629 1.00 79.44 517 GLU A CA 1
ATOM 4108 C C . GLU A 1 517 ? 47.888 24.473 3.187 1.00 79.44 517 GLU A C 1
ATOM 4110 O O . GLU A 1 517 ? 48.648 25.248 2.594 1.00 79.44 517 GLU A O 1
ATOM 4115 N N . ILE A 1 518 ? 46.632 24.809 3.501 1.00 72.19 518 ILE A N 1
ATOM 4116 C CA . ILE A 1 518 ? 46.062 26.142 3.273 1.00 72.19 518 ILE A CA 1
ATOM 4117 C C . ILE A 1 518 ? 46.806 27.178 4.122 1.00 72.19 518 ILE A C 1
ATOM 4119 O O . ILE A 1 518 ? 47.264 28.186 3.581 1.00 72.19 518 ILE A O 1
ATOM 4123 N N . GLU A 1 519 ? 47.008 26.915 5.417 1.00 82.88 519 GLU A N 1
ATOM 4124 C CA . GLU A 1 519 ? 47.739 27.824 6.305 1.00 82.88 519 GLU A CA 1
ATOM 4125 C C . GLU A 1 519 ? 49.175 28.093 5.832 1.00 82.88 519 GLU A C 1
ATOM 4127 O O . GLU A 1 519 ? 49.649 29.232 5.891 1.00 82.88 519 GLU A O 1
ATOM 4132 N N . ASP A 1 520 ? 49.890 27.075 5.354 1.00 81.56 520 ASP A N 1
ATOM 4133 C CA . ASP A 1 520 ? 51.264 27.232 4.872 1.00 81.56 520 ASP A CA 1
ATOM 4134 C C . ASP A 1 520 ? 51.336 28.008 3.549 1.00 81.56 520 ASP A C 1
ATOM 4136 O O . ASP A 1 520 ? 52.232 28.845 3.361 1.00 81.56 520 ASP A O 1
ATOM 4140 N N . LYS A 1 521 ? 50.363 27.804 2.650 1.00 77.38 521 LYS A N 1
ATOM 4141 C CA . LYS A 1 521 ? 50.209 28.614 1.431 1.00 77.38 521 LYS A CA 1
ATOM 4142 C C . LYS A 1 521 ? 49.898 30.074 1.773 1.00 77.38 521 LYS A C 1
ATOM 4144 O O . LYS A 1 521 ? 50.542 30.967 1.216 1.00 77.38 521 LYS A O 1
ATOM 4149 N N . ASP A 1 522 ? 49.026 30.328 2.745 1.00 77.62 522 ASP A N 1
ATOM 4150 C CA . ASP A 1 522 ? 48.704 31.678 3.219 1.00 77.62 522 ASP A CA 1
ATOM 4151 C C . ASP A 1 522 ? 49.899 32.370 3.887 1.00 77.62 522 ASP A C 1
ATOM 4153 O O . ASP A 1 522 ? 50.153 33.553 3.637 1.00 77.62 522 ASP A O 1
ATOM 4157 N N . LYS A 1 523 ? 50.695 31.652 4.694 1.00 85.25 523 LYS A N 1
ATOM 4158 C CA . LYS A 1 523 ? 51.956 32.180 5.252 1.00 85.25 523 LYS A CA 1
ATOM 4159 C C . LYS A 1 523 ? 52.920 32.591 4.139 1.00 85.25 523 LYS A C 1
ATOM 4161 O O . LYS A 1 523 ? 53.535 33.653 4.229 1.00 85.25 523 LYS A O 1
ATOM 4166 N N . LYS A 1 524 ? 53.031 31.791 3.074 1.00 84.12 524 LYS A N 1
ATOM 4167 C CA . LYS A 1 524 ? 53.896 32.090 1.924 1.00 84.12 524 LYS A CA 1
ATOM 4168 C C . LYS A 1 524 ? 53.407 33.305 1.133 1.00 84.12 524 LYS A C 1
ATOM 4170 O O . LYS A 1 524 ? 54.225 34.132 0.737 1.00 84.12 524 LYS A O 1
ATOM 4175 N N . ILE A 1 525 ? 52.092 33.453 0.957 1.00 76.62 525 ILE A N 1
ATOM 4176 C CA . ILE A 1 525 ? 51.491 34.652 0.353 1.00 76.62 525 ILE A CA 1
ATOM 4177 C C . ILE A 1 525 ? 51.827 35.888 1.194 1.00 76.62 525 ILE A C 1
ATOM 4179 O O . ILE A 1 525 ? 52.362 36.853 0.651 1.00 76.62 525 ILE A O 1
ATOM 4183 N N . LYS A 1 526 ? 51.625 35.833 2.516 1.00 84.56 526 LYS A N 1
ATOM 4184 C CA . LYS A 1 526 ? 51.945 36.945 3.428 1.00 84.56 526 LYS A CA 1
ATOM 4185 C C . LYS A 1 526 ? 53.429 37.319 3.410 1.00 84.56 526 LYS A C 1
ATOM 4187 O O . LYS A 1 526 ? 53.757 38.499 3.420 1.00 84.56 526 LYS A O 1
ATOM 4192 N N . GLN A 1 527 ? 54.336 36.341 3.348 1.00 85.25 527 GLN A N 1
ATOM 4193 C CA . GLN A 1 527 ? 55.778 36.601 3.222 1.00 85.25 527 GLN A CA 1
ATOM 4194 C C . GLN A 1 527 ? 56.123 37.331 1.916 1.00 85.25 527 GLN A C 1
ATOM 4196 O O . GLN A 1 527 ? 56.933 38.257 1.925 1.00 85.25 527 GLN A O 1
ATOM 4201 N N . LEU A 1 528 ? 55.502 36.944 0.798 1.00 78.00 528 LEU A N 1
ATOM 4202 C CA . LEU A 1 528 ? 55.706 37.600 -0.496 1.00 78.00 528 LEU A CA 1
ATOM 4203 C C . LEU A 1 528 ? 55.099 39.010 -0.537 1.00 78.00 528 LEU A C 1
ATOM 4205 O O . LEU A 1 528 ? 55.699 39.913 -1.120 1.00 78.00 528 LEU A O 1
ATOM 4209 N N . GLU A 1 529 ? 53.943 39.213 0.098 1.00 78.75 529 GLU A N 1
ATOM 4210 C CA . GLU A 1 529 ? 53.322 40.533 0.261 1.00 78.75 529 GLU A CA 1
ATOM 4211 C C . GLU A 1 529 ? 54.202 41.458 1.117 1.00 78.75 529 GLU A C 1
ATOM 4213 O O . GLU A 1 529 ? 54.448 42.596 0.719 1.00 78.75 529 GLU A O 1
ATOM 4218 N N . LEU A 1 530 ? 54.782 40.948 2.209 1.00 84.25 530 LEU A N 1
ATOM 4219 C CA . LEU A 1 530 ? 55.713 41.697 3.059 1.00 84.25 530 LEU A CA 1
ATOM 4220 C C . LEU A 1 530 ? 57.000 42.092 2.312 1.00 84.25 530 LEU A C 1
ATOM 4222 O O . LEU A 1 530 ? 57.463 43.223 2.437 1.00 84.25 530 LEU A O 1
ATOM 4226 N N . LEU A 1 531 ? 57.568 41.189 1.501 1.00 79.06 531 LEU A N 1
ATOM 4227 C CA . LEU A 1 531 ? 58.732 41.494 0.656 1.00 79.06 531 LEU A CA 1
ATOM 4228 C C . LEU A 1 531 ? 58.407 42.556 -0.403 1.00 79.06 531 LEU A C 1
ATOM 4230 O O . LEU A 1 531 ? 59.232 43.426 -0.682 1.00 79.06 531 LEU A O 1
ATOM 4234 N N . LEU A 1 532 ? 57.205 42.516 -0.985 1.00 74.00 532 LEU A N 1
ATOM 4235 C CA . LEU A 1 532 ? 56.733 43.560 -1.899 1.00 74.00 532 LEU A CA 1
ATOM 4236 C C . LEU A 1 532 ? 56.602 44.913 -1.202 1.00 74.00 532 LEU A C 1
ATOM 4238 O O . LEU A 1 532 ? 56.958 45.934 -1.792 1.00 74.00 532 LEU A O 1
ATOM 4242 N N . GLU A 1 533 ? 56.103 44.917 0.031 1.00 80.38 533 GLU A N 1
ATOM 4243 C CA . GLU A 1 533 ? 55.951 46.129 0.826 1.00 80.38 533 GLU A CA 1
ATOM 4244 C C . GLU A 1 533 ? 57.319 46.726 1.189 1.00 80.38 533 GLU A C 1
ATOM 4246 O O . GLU A 1 533 ? 57.545 47.909 0.931 1.00 80.38 533 GLU A O 1
ATOM 4251 N N . GLN A 1 534 ? 58.281 45.900 1.615 1.00 77.62 534 GLN A N 1
ATOM 4252 C CA . GLN A 1 534 ? 59.671 46.306 1.873 1.00 77.62 534 GLN A CA 1
ATOM 4253 C C . GLN A 1 534 ? 60.361 46.889 0.626 1.00 77.62 534 GLN A C 1
ATOM 4255 O O . GLN A 1 534 ? 60.959 47.964 0.683 1.00 77.62 534 GLN A O 1
ATOM 4260 N N . LEU A 1 535 ? 60.204 46.245 -0.536 1.00 70.06 535 LEU A N 1
ATOM 4261 C CA . LEU A 1 535 ? 60.737 46.749 -1.810 1.00 70.06 535 LEU A CA 1
ATOM 4262 C C . LEU A 1 535 ? 60.055 48.046 -2.279 1.00 70.06 535 LEU A C 1
ATOM 4264 O O . LEU A 1 535 ? 60.608 48.781 -3.101 1.00 70.06 535 LEU A O 1
ATOM 4268 N N . SER A 1 536 ? 58.843 48.330 -1.795 1.00 66.44 536 SER A N 1
ATOM 4269 C CA . SER A 1 536 ? 58.120 49.567 -2.097 1.00 66.44 536 SER A CA 1
ATOM 4270 C C . SER A 1 536 ? 58.450 50.710 -1.133 1.00 66.44 536 SER A C 1
ATOM 4272 O O . SER A 1 536 ? 58.454 51.865 -1.561 1.00 66.44 536 SER A O 1
ATOM 4274 N N . SER A 1 537 ? 58.804 50.413 0.124 1.00 62.94 537 SER A N 1
ATOM 4275 C CA . SER A 1 537 ? 59.207 51.418 1.116 1.00 62.94 537 SER A CA 1
ATOM 4276 C C . SER A 1 537 ? 60.597 52.011 0.861 1.00 62.94 537 SER A C 1
ATOM 4278 O O . SER A 1 537 ? 60.823 53.176 1.189 1.00 62.94 537 SER A O 1
ATOM 4280 N N . ASP A 1 538 ? 61.491 51.283 0.184 1.00 56.50 538 ASP A N 1
ATOM 4281 C CA . ASP A 1 538 ? 62.836 51.770 -0.178 1.00 56.50 538 ASP A CA 1
ATOM 4282 C C . ASP A 1 538 ? 62.838 52.825 -1.311 1.00 56.50 538 ASP A C 1
ATOM 4284 O O . ASP A 1 538 ? 63.882 53.377 -1.659 1.00 56.50 538 ASP A O 1
ATOM 4288 N N . LYS A 1 539 ? 61.671 53.171 -1.881 1.00 53.84 539 LYS A N 1
ATOM 4289 C CA . LYS A 1 539 ? 61.532 54.166 -2.967 1.00 53.84 539 LYS A CA 1
ATOM 4290 C C . LYS A 1 539 ? 61.301 55.613 -2.522 1.00 53.84 539 LYS A C 1
ATOM 4292 O O . LYS A 1 539 ? 61.141 56.491 -3.370 1.00 53.84 539 LYS A O 1
ATOM 4297 N N . ASN A 1 540 ? 61.332 55.907 -1.227 1.00 48.62 540 ASN A N 1
ATOM 4298 C CA . ASN A 1 540 ? 61.000 57.237 -0.707 1.00 48.62 540 ASN A CA 1
ATOM 4299 C C . ASN A 1 540 ? 62.151 58.257 -0.699 1.00 48.62 540 ASN A C 1
ATOM 4301 O O . ASN A 1 540 ? 62.203 59.084 0.201 1.00 48.62 540 ASN A O 1
ATOM 4305 N N . ASN A 1 541 ? 63.046 58.258 -1.694 1.00 51.81 541 ASN A N 1
ATOM 4306 C CA . ASN A 1 541 ? 63.943 59.398 -1.943 1.00 51.81 541 ASN A CA 1
ATOM 4307 C C . ASN A 1 541 ? 64.545 59.359 -3.357 1.00 51.81 541 ASN A C 1
ATOM 4309 O O . ASN A 1 541 ? 65.718 59.044 -3.520 1.00 51.81 541 ASN A O 1
ATOM 4313 N N . THR A 1 542 ? 63.754 59.662 -4.392 1.00 47.22 542 THR A N 1
ATOM 4314 C CA . THR A 1 542 ? 64.175 60.470 -5.563 1.00 47.22 542 THR A CA 1
ATOM 4315 C C . THR A 1 542 ? 63.040 60.584 -6.582 1.00 47.22 542 THR A C 1
ATOM 4317 O O . THR A 1 542 ? 62.533 59.606 -7.123 1.00 47.22 542 THR A O 1
ATOM 4320 N N . THR A 1 543 ? 62.645 61.819 -6.864 1.00 50.88 543 THR A N 1
ATOM 4321 C CA . THR A 1 543 ? 61.685 62.223 -7.891 1.00 50.88 543 THR A CA 1
ATOM 4322 C C . THR A 1 543 ? 62.280 62.050 -9.292 1.00 50.88 543 THR A C 1
ATOM 4324 O O . THR A 1 543 ? 62.939 62.946 -9.807 1.00 50.88 543 THR A O 1
ATOM 4327 N N . SER A 1 544 ? 62.027 60.915 -9.945 1.00 48.03 544 SER A N 1
ATOM 4328 C CA . SER A 1 544 ? 61.948 60.826 -11.412 1.00 48.03 544 SER A CA 1
ATOM 4329 C C . SER A 1 544 ? 61.205 59.552 -11.841 1.00 48.03 544 SER A C 1
ATOM 4331 O O . SER A 1 544 ? 61.049 58.620 -11.059 1.00 48.03 544 SER A O 1
ATOM 4333 N N . ALA A 1 545 ? 60.657 59.589 -13.056 1.00 49.88 545 ALA A N 1
ATOM 4334 C CA . ALA A 1 545 ? 59.624 58.721 -13.625 1.00 49.88 545 ALA A CA 1
ATOM 4335 C C . ALA A 1 545 ? 59.729 57.202 -13.327 1.00 49.88 545 ALA A C 1
ATOM 4337 O O . ALA A 1 545 ? 60.826 56.648 -13.233 1.00 49.88 545 ALA A O 1
ATOM 4338 N N . PRO A 1 546 ? 58.585 56.490 -13.240 1.00 46.84 546 PRO A N 1
ATOM 4339 C CA . PRO A 1 546 ? 58.537 55.104 -12.801 1.00 46.84 546 PRO A CA 1
ATOM 4340 C C . PRO A 1 546 ? 59.015 54.168 -13.915 1.00 46.84 546 PRO A C 1
ATOM 4342 O O . PRO A 1 546 ? 58.231 53.684 -14.726 1.00 46.84 546 PRO A O 1
ATOM 4345 N N . VAL A 1 547 ? 60.308 53.859 -13.928 1.00 53.84 547 VAL A N 1
ATOM 4346 C CA . VAL A 1 547 ? 60.795 52.643 -14.583 1.00 53.84 547 VAL A CA 1
ATOM 4347 C C . VAL A 1 547 ? 60.342 51.471 -13.708 1.00 53.84 547 VAL A C 1
ATOM 4349 O O . VAL A 1 547 ? 60.722 51.356 -12.537 1.00 53.84 547 VAL A O 1
ATOM 4352 N N . SER A 1 548 ? 59.444 50.637 -14.236 1.00 53.47 548 SER A N 1
ATOM 4353 C CA . SER A 1 548 ? 58.945 49.445 -13.551 1.00 53.47 548 SER A CA 1
ATOM 4354 C C . SER A 1 548 ? 60.117 48.513 -13.246 1.00 53.47 548 SER A C 1
ATOM 4356 O O . SER A 1 548 ? 60.739 47.983 -14.166 1.00 53.47 548 SER A O 1
ATOM 4358 N N . CYS A 1 549 ? 60.426 48.315 -11.964 1.00 62.28 549 CYS A N 1
ATOM 4359 C CA . CYS A 1 549 ? 61.444 47.357 -11.548 1.00 62.28 549 CYS A CA 1
ATOM 4360 C C . CYS A 1 549 ? 61.013 45.950 -12.016 1.00 62.28 549 CYS A C 1
ATOM 4362 O O . CYS A 1 549 ? 59.936 45.496 -11.609 1.00 62.28 549 CYS A O 1
ATOM 4364 N N . PRO A 1 550 ? 61.804 45.265 -12.864 1.00 68.19 550 PRO A N 1
ATOM 4365 C CA . PRO A 1 550 ? 61.446 43.953 -13.403 1.00 68.19 550 PRO A CA 1
ATOM 4366 C C . PRO A 1 550 ? 61.285 42.894 -12.301 1.00 68.19 550 PRO A C 1
ATOM 4368 O O . PRO A 1 550 ? 60.468 41.987 -12.439 1.00 68.19 550 PRO A O 1
ATOM 4371 N N . GLU A 1 551 ? 61.978 43.055 -11.169 1.00 68.12 551 GLU A N 1
ATOM 4372 C CA . GLU A 1 551 ? 61.853 42.197 -9.983 1.00 68.12 551 GLU A CA 1
ATOM 4373 C C . GLU A 1 551 ? 60.447 42.277 -9.361 1.00 68.12 551 GLU A C 1
ATOM 4375 O O . GLU A 1 551 ? 59.825 41.260 -9.063 1.00 68.12 551 GLU A O 1
ATOM 4380 N N . CYS A 1 552 ? 59.891 43.487 -9.227 1.00 69.50 552 CYS A N 1
ATOM 4381 C CA . CYS A 1 552 ? 58.554 43.691 -8.669 1.00 69.50 552 CYS A CA 1
ATOM 4382 C C . CYS A 1 552 ? 57.457 43.177 -9.608 1.00 69.50 552 CYS A C 1
ATOM 4384 O O . CYS A 1 552 ? 56.437 42.673 -9.140 1.00 69.50 552 CYS A O 1
ATOM 4386 N N . ALA A 1 553 ? 57.660 43.289 -10.924 1.00 73.88 553 ALA A N 1
ATOM 4387 C CA . ALA A 1 553 ? 56.764 42.687 -11.908 1.00 73.88 553 ALA A CA 1
ATOM 4388 C C . ALA A 1 553 ? 56.802 41.154 -11.816 1.00 73.88 553 ALA A C 1
ATOM 4390 O O . ALA A 1 553 ? 55.752 40.520 -11.799 1.00 73.88 553 ALA A O 1
ATOM 4391 N N . ARG A 1 554 ? 57.994 40.564 -11.651 1.00 78.00 554 ARG A N 1
ATOM 4392 C CA . ARG A 1 554 ? 58.176 39.117 -11.478 1.00 78.00 554 ARG A CA 1
ATOM 4393 C C . ARG A 1 554 ? 57.569 38.594 -10.174 1.00 78.00 554 ARG A C 1
ATOM 4395 O O . ARG A 1 554 ? 56.931 37.549 -10.198 1.00 78.00 554 ARG A O 1
ATOM 4402 N N . LEU A 1 555 ? 57.699 39.323 -9.064 1.00 75.00 555 LEU A N 1
ATOM 4403 C CA . LEU A 1 555 ? 57.061 38.976 -7.787 1.00 75.00 555 LEU A CA 1
ATOM 4404 C C . LEU A 1 555 ? 55.533 39.086 -7.857 1.00 75.00 555 LEU A C 1
ATOM 4406 O O . LEU A 1 555 ? 54.835 38.195 -7.382 1.00 75.00 555 LEU A O 1
ATOM 4410 N N . ARG A 1 556 ? 54.995 40.130 -8.503 1.00 78.06 556 ARG A N 1
ATOM 4411 C CA . ARG A 1 556 ? 53.546 40.250 -8.750 1.00 78.06 556 ARG A CA 1
ATOM 4412 C C . ARG A 1 556 ? 53.030 39.118 -9.635 1.00 78.06 556 ARG A C 1
ATOM 4414 O O . ARG A 1 556 ? 51.994 38.547 -9.315 1.00 78.06 556 ARG A O 1
ATOM 4421 N N . GLN A 1 557 ? 53.776 38.760 -10.680 1.00 80.19 557 GLN A N 1
ATOM 4422 C CA . GLN A 1 557 ? 53.473 37.613 -11.533 1.00 80.19 557 GLN A CA 1
ATOM 4423 C C . GLN A 1 557 ? 53.503 36.311 -10.723 1.00 80.19 557 GLN A C 1
ATOM 4425 O O . GLN A 1 557 ? 52.552 35.556 -10.789 1.00 80.19 557 GLN A O 1
ATOM 4430 N N . GLN A 1 558 ? 54.510 36.084 -9.872 1.00 79.06 558 GLN A N 1
ATOM 4431 C CA . GLN A 1 558 ? 54.580 34.892 -9.015 1.00 79.06 558 GLN A CA 1
ATOM 4432 C C . GLN A 1 558 ? 53.444 34.815 -7.989 1.00 79.06 558 GLN A C 1
ATOM 4434 O O . GLN A 1 558 ? 52.917 33.732 -7.754 1.00 79.06 558 GLN A O 1
ATOM 4439 N N . ILE A 1 559 ? 53.033 35.937 -7.390 1.00 76.38 559 ILE A N 1
ATOM 4440 C CA . ILE A 1 559 ? 51.859 35.980 -6.504 1.00 76.38 559 ILE A CA 1
ATOM 4441 C C . ILE A 1 559 ? 50.587 35.685 -7.297 1.00 76.38 559 ILE A C 1
ATOM 4443 O O . ILE A 1 559 ? 49.724 34.952 -6.820 1.00 76.38 559 ILE A O 1
ATOM 4447 N N . GLN A 1 560 ? 50.466 36.228 -8.506 1.00 80.25 560 GLN A N 1
ATOM 4448 C CA . GLN A 1 560 ? 49.318 35.988 -9.369 1.00 80.25 560 GLN A CA 1
ATOM 4449 C C . GLN A 1 560 ? 49.283 34.548 -9.893 1.00 80.25 560 GLN A C 1
ATOM 4451 O O . GLN A 1 560 ? 48.209 33.958 -9.927 1.00 80.25 560 GLN A O 1
ATOM 4456 N N . ASP A 1 561 ? 50.430 33.950 -10.203 1.00 75.75 561 ASP A N 1
ATOM 4457 C CA . ASP A 1 561 ? 50.572 32.555 -10.615 1.00 75.75 561 ASP A CA 1
ATOM 4458 C C . ASP A 1 561 ? 50.320 31.606 -9.436 1.00 75.75 561 ASP A C 1
ATOM 4460 O O . ASP A 1 561 ? 49.682 30.578 -9.622 1.00 75.75 561 ASP A O 1
ATOM 4464 N N . LEU A 1 562 ? 50.730 31.950 -8.207 1.00 74.00 562 LEU A N 1
ATOM 4465 C CA . LEU A 1 562 ? 50.397 31.186 -6.995 1.00 74.00 562 LEU A CA 1
ATOM 4466 C C . LEU A 1 562 ? 48.909 31.288 -6.640 1.00 74.00 562 LEU A C 1
ATOM 4468 O O . LEU A 1 562 ? 48.301 30.269 -6.322 1.00 74.00 562 LEU A O 1
ATOM 4472 N N . LYS A 1 563 ? 48.298 32.476 -6.754 1.00 76.94 563 LYS A N 1
ATOM 4473 C CA . LYS A 1 563 ? 46.845 32.662 -6.579 1.00 76.94 563 LYS A CA 1
ATOM 4474 C C . LYS A 1 563 ? 46.061 31.913 -7.660 1.00 76.94 563 LYS A C 1
ATOM 4476 O O . LYS A 1 563 ? 45.118 31.198 -7.342 1.00 76.94 563 LYS A O 1
ATOM 4481 N N . SER A 1 564 ? 46.500 31.992 -8.916 1.00 73.06 564 SER A N 1
ATOM 4482 C CA . SER A 1 564 ? 45.897 31.254 -10.033 1.00 73.06 564 SER A CA 1
ATOM 4483 C C . SER A 1 564 ? 46.117 29.749 -9.896 1.00 73.06 564 SER A C 1
ATOM 4485 O O . SER A 1 564 ? 45.217 28.978 -10.191 1.00 73.06 564 SER A O 1
ATOM 4487 N N . SER A 1 565 ? 47.273 29.314 -9.392 1.00 72.19 565 SER A N 1
ATOM 4488 C CA . SER A 1 565 ? 47.556 27.914 -9.075 1.00 72.19 565 SER A CA 1
ATOM 4489 C C . SER A 1 565 ? 46.667 27.421 -7.936 1.00 72.19 565 SER A C 1
ATOM 4491 O O . SER A 1 565 ? 46.057 26.376 -8.082 1.00 72.19 565 SER A O 1
ATOM 4493 N N . MET A 1 566 ? 46.449 28.181 -6.858 1.00 69.31 566 MET A N 1
ATOM 4494 C CA . MET A 1 566 ? 45.451 27.830 -5.831 1.00 69.31 566 MET A CA 1
ATOM 4495 C C . MET A 1 566 ? 44.025 27.734 -6.393 1.00 69.31 566 MET A C 1
ATOM 4497 O O . MET A 1 566 ? 43.260 26.866 -5.989 1.00 69.31 566 MET A O 1
ATOM 4501 N N . GLN A 1 567 ? 43.667 28.597 -7.343 1.00 62.97 567 GLN A N 1
ATOM 4502 C CA . GLN A 1 567 ? 42.314 28.657 -7.902 1.00 62.97 567 GLN A CA 1
ATOM 4503 C C . GLN A 1 567 ? 42.066 27.621 -9.025 1.00 62.97 567 GLN A C 1
ATOM 4505 O O . GLN A 1 567 ? 40.923 27.200 -9.238 1.00 62.97 567 GLN A O 1
ATOM 4510 N N . ASN A 1 568 ? 43.136 27.173 -9.698 1.00 63.31 568 ASN A N 1
ATOM 4511 C CA . ASN A 1 568 ? 43.121 26.213 -10.811 1.00 63.31 568 ASN A CA 1
ATOM 4512 C C . ASN A 1 568 ? 43.657 24.815 -10.449 1.00 63.31 568 ASN A C 1
ATOM 4514 O O . ASN A 1 568 ? 43.488 23.897 -11.245 1.00 63.31 568 ASN A O 1
ATOM 4518 N N . SER A 1 569 ? 44.306 24.640 -9.291 1.00 56.78 569 SER A N 1
ATOM 4519 C CA . SER A 1 569 ? 44.808 23.332 -8.824 1.00 56.78 569 SER A CA 1
ATOM 4520 C C . SER A 1 569 ? 43.702 22.404 -8.363 1.00 56.78 569 SER A C 1
ATOM 4522 O O . SER A 1 569 ? 43.916 21.205 -8.401 1.00 56.78 569 SER A O 1
ATOM 4524 N N . LEU A 1 570 ? 42.526 22.940 -8.020 1.00 56.19 570 LEU A N 1
ATOM 4525 C CA . LEU A 1 570 ? 41.312 22.142 -7.941 1.00 56.19 570 LEU A CA 1
ATOM 4526 C C . LEU A 1 570 ? 40.930 21.741 -9.361 1.00 56.19 570 LEU A C 1
ATOM 4528 O O . LEU A 1 570 ? 40.268 22.508 -10.078 1.00 56.19 570 LEU A O 1
ATOM 4532 N N . SER A 1 571 ? 41.384 20.557 -9.763 1.00 66.50 571 SER A N 1
ATOM 4533 C CA . SER A 1 571 ? 40.969 19.949 -11.017 1.00 66.50 571 SER A CA 1
ATOM 4534 C C . SER A 1 571 ? 39.440 19.925 -11.065 1.00 66.50 571 SER A C 1
ATOM 4536 O O . SER A 1 571 ? 38.755 19.865 -10.041 1.00 66.50 571 SER A O 1
ATOM 4538 N N . GLU A 1 572 ? 38.869 19.999 -12.263 1.00 73.50 572 GLU A N 1
ATOM 4539 C CA . GLU A 1 572 ? 37.413 19.921 -12.430 1.00 73.50 572 GLU A CA 1
ATOM 4540 C C . GLU A 1 572 ? 36.844 18.652 -11.761 1.00 73.50 572 GLU A C 1
ATOM 4542 O O . GLU A 1 572 ? 35.740 18.660 -11.221 1.00 73.50 572 GLU A O 1
ATOM 4547 N N . GLN A 1 573 ? 37.663 17.597 -11.690 1.00 67.44 573 GLN A N 1
ATOM 4548 C CA . GLN A 1 573 ? 37.392 16.373 -10.950 1.00 67.44 573 GLN A CA 1
ATOM 4549 C C . GLN A 1 573 ? 37.318 16.592 -9.427 1.00 67.44 573 GLN A C 1
ATOM 4551 O O . GLN A 1 573 ? 36.339 16.174 -8.821 1.00 67.44 573 GLN A O 1
ATOM 4556 N N . GLU A 1 574 ? 38.262 17.303 -8.808 1.00 76.12 574 GLU A N 1
ATOM 4557 C CA . GLU A 1 574 ? 38.232 17.603 -7.365 1.00 76.12 574 GLU A CA 1
ATOM 4558 C C . GLU A 1 574 ? 37.089 18.555 -6.992 1.00 76.12 574 GLU A C 1
ATOM 4560 O O . GLU A 1 574 ? 36.508 18.433 -5.917 1.00 76.12 574 GLU A O 1
ATOM 4565 N N . LYS A 1 575 ? 36.701 19.478 -7.885 1.00 75.00 575 LYS A N 1
ATOM 4566 C CA . LYS A 1 575 ? 35.508 20.324 -7.683 1.00 75.00 575 LYS A CA 1
ATOM 4567 C C . LYS A 1 575 ? 34.228 19.489 -7.690 1.00 75.00 575 LYS A C 1
ATOM 4569 O O . LYS A 1 575 ? 33.364 19.698 -6.837 1.00 75.00 575 LYS A O 1
ATOM 4574 N N . ASN A 1 576 ? 34.131 18.527 -8.607 1.00 75.19 576 ASN A N 1
ATOM 4575 C CA . ASN A 1 576 ? 33.014 17.587 -8.665 1.00 75.19 576 ASN A CA 1
ATOM 4576 C C . ASN A 1 576 ? 33.005 16.643 -7.451 1.00 75.19 576 ASN A C 1
ATOM 4578 O O . ASN A 1 576 ? 31.944 16.400 -6.876 1.00 75.19 576 ASN A O 1
ATOM 4582 N N . GLU A 1 577 ? 34.170 16.166 -7.004 1.00 78.31 577 GLU A N 1
ATOM 4583 C CA . GLU A 1 577 ? 34.305 15.354 -5.790 1.00 78.31 577 GLU A CA 1
ATOM 4584 C C . GLU A 1 577 ? 33.914 16.153 -4.541 1.00 78.31 577 GLU A C 1
ATOM 4586 O O . GLU A 1 577 ? 33.092 15.680 -3.758 1.00 78.31 577 GLU A O 1
ATOM 4591 N N . LEU A 1 578 ? 34.374 17.400 -4.399 1.00 75.75 578 LEU A N 1
ATOM 4592 C CA . LEU A 1 578 ? 33.984 18.300 -3.311 1.00 75.75 578 LEU A CA 1
ATOM 4593 C C . LEU A 1 578 ? 32.473 18.580 -3.319 1.00 75.75 578 LEU A C 1
ATOM 4595 O O . LEU A 1 578 ? 31.836 18.601 -2.265 1.00 75.75 578 LEU A O 1
ATOM 4599 N N . GLN A 1 579 ? 31.872 18.772 -4.497 1.00 78.88 579 GLN A N 1
ATOM 4600 C CA . GLN A 1 579 ? 30.426 18.945 -4.627 1.00 78.88 579 GLN A CA 1
ATOM 4601 C C . GLN A 1 579 ? 29.668 17.664 -4.242 1.00 78.88 579 GLN A C 1
ATOM 4603 O O . GLN A 1 579 ? 28.654 17.745 -3.547 1.00 78.88 579 GLN A O 1
ATOM 4608 N N . SER A 1 580 ? 30.182 16.488 -4.616 1.00 78.50 580 SER A N 1
ATOM 4609 C CA . SER A 1 580 ? 29.609 15.197 -4.217 1.00 78.50 580 SER A CA 1
ATOM 4610 C C . SER A 1 580 ? 29.711 14.960 -2.705 1.00 78.50 580 SER A C 1
ATOM 4612 O O . SER A 1 580 ? 28.745 14.517 -2.086 1.00 78.50 580 SER A O 1
ATOM 4614 N N . LEU A 1 581 ? 30.838 15.333 -2.089 1.00 78.50 581 LEU A N 1
ATOM 4615 C CA . LEU A 1 581 ? 31.062 15.237 -0.648 1.00 78.50 581 LEU A CA 1
ATOM 4616 C C . LEU A 1 581 ? 30.162 16.207 0.118 1.00 78.50 581 LEU A C 1
ATOM 4618 O O . LEU A 1 581 ? 29.598 15.822 1.137 1.00 78.50 581 LEU A O 1
ATOM 4622 N N . ARG A 1 582 ? 29.937 17.423 -0.398 1.00 77.88 582 ARG A N 1
ATOM 4623 C CA . ARG A 1 582 ? 28.968 18.373 0.177 1.00 77.88 582 ARG A CA 1
ATOM 4624 C C . ARG A 1 582 ? 27.539 17.840 0.133 1.00 77.88 582 ARG A C 1
ATOM 4626 O O . ARG A 1 582 ? 26.849 17.906 1.145 1.00 77.88 582 ARG A O 1
ATOM 4633 N N . LEU A 1 583 ? 27.108 17.283 -1.001 1.00 82.38 583 LEU A N 1
ATOM 4634 C CA . LEU A 1 583 ? 25.782 16.662 -1.116 1.00 82.38 583 LEU A CA 1
ATOM 4635 C C . LEU A 1 583 ? 25.640 15.469 -0.164 1.00 82.38 583 LEU A C 1
ATOM 4637 O O . LEU A 1 583 ? 24.622 15.338 0.512 1.00 82.38 583 LEU A O 1
ATOM 4641 N N . ARG A 1 584 ? 26.679 14.635 -0.050 1.00 84.06 584 ARG A N 1
ATOM 4642 C CA . ARG A 1 584 ? 26.704 13.512 0.893 1.00 84.06 584 ARG A CA 1
ATOM 4643 C C . ARG A 1 584 ? 26.671 13.976 2.352 1.00 84.06 584 ARG A C 1
ATOM 4645 O O . ARG A 1 584 ? 25.950 13.381 3.144 1.00 84.06 584 ARG A O 1
ATOM 4652 N N . SER A 1 585 ? 27.392 15.041 2.702 1.00 80.00 585 SER A N 1
ATOM 4653 C CA . SER A 1 585 ? 27.352 15.647 4.041 1.00 80.00 585 SER A CA 1
ATOM 4654 C C . SER A 1 585 ? 25.953 16.166 4.372 1.00 80.00 585 SER A C 1
ATOM 4656 O O . SER A 1 585 ? 25.431 15.862 5.436 1.00 80.00 585 SER A O 1
ATOM 4658 N N . GLN A 1 586 ? 25.293 16.859 3.435 1.00 84.88 586 GLN A N 1
ATOM 4659 C CA . GLN A 1 586 ? 23.911 17.323 3.614 1.00 84.88 586 GLN A CA 1
ATOM 4660 C C . GLN A 1 586 ? 22.919 16.165 3.795 1.00 84.88 586 GLN A C 1
ATOM 4662 O O . GLN A 1 586 ? 22.009 16.251 4.616 1.00 84.88 586 GLN A O 1
ATOM 4667 N N . GLN A 1 587 ? 23.097 15.065 3.057 1.00 83.25 587 GLN A N 1
ATOM 4668 C CA . GLN A 1 587 ? 22.293 13.856 3.247 1.00 83.25 587 GLN A CA 1
ATOM 4669 C C . GLN A 1 587 ? 22.516 13.233 4.631 1.00 83.25 587 GLN A C 1
ATOM 4671 O O . GLN A 1 587 ? 21.548 12.852 5.284 1.00 83.25 587 GLN A O 1
ATOM 4676 N N . LEU A 1 588 ? 23.765 13.156 5.100 1.00 80.44 588 LEU A N 1
ATOM 4677 C CA . LEU A 1 588 ? 24.082 12.639 6.434 1.00 80.44 588 LEU A CA 1
ATOM 4678 C C . LEU A 1 588 ? 23.525 13.540 7.545 1.00 80.44 588 LEU A C 1
ATOM 4680 O O . LEU A 1 588 ? 22.949 13.021 8.493 1.00 80.44 588 LEU A O 1
ATOM 4684 N N . GLU A 1 589 ? 23.607 14.865 7.408 1.00 82.44 589 GLU A N 1
ATOM 4685 C CA . GLU A 1 589 ? 22.996 15.814 8.350 1.00 82.44 589 GLU A CA 1
ATOM 4686 C C . GLU A 1 589 ? 21.471 15.656 8.429 1.00 82.44 589 GLU A C 1
ATOM 4688 O O . GLU A 1 589 ? 20.906 15.693 9.522 1.00 82.44 589 GLU A O 1
ATOM 4693 N N . LEU A 1 590 ? 20.797 15.441 7.293 1.00 83.00 590 LEU A N 1
ATOM 4694 C CA . LEU A 1 590 ? 19.358 15.157 7.264 1.00 83.00 590 LEU A CA 1
ATOM 4695 C C . LEU A 1 590 ? 19.022 13.844 7.981 1.00 83.00 590 LEU A C 1
ATOM 4697 O O . LEU A 1 590 ? 18.063 13.801 8.751 1.00 83.00 590 LEU A O 1
ATOM 4701 N N . ILE A 1 591 ? 19.820 12.794 7.769 1.00 80.88 591 ILE A N 1
ATOM 4702 C CA . ILE A 1 591 ? 19.642 11.507 8.454 1.00 80.88 591 ILE A CA 1
ATOM 4703 C C . ILE A 1 591 ? 19.851 11.676 9.964 1.00 80.88 591 ILE A C 1
ATOM 4705 O O . ILE A 1 591 ? 19.013 11.217 10.739 1.00 80.88 591 ILE A O 1
ATOM 4709 N N . ILE A 1 592 ? 20.906 12.379 10.387 1.00 82.25 592 ILE A N 1
ATOM 4710 C CA . ILE A 1 592 ? 21.190 12.646 11.805 1.00 82.25 592 ILE A CA 1
ATOM 4711 C C . ILE A 1 592 ? 20.033 13.419 12.445 1.00 82.25 592 ILE A C 1
ATOM 4713 O O . ILE A 1 592 ? 19.504 12.957 13.452 1.00 82.25 592 ILE A O 1
ATOM 4717 N N . ARG A 1 593 ? 19.555 14.510 11.827 1.00 83.56 593 ARG A N 1
ATOM 4718 C CA . ARG A 1 593 ? 18.397 15.265 12.344 1.00 83.56 593 ARG A CA 1
ATOM 4719 C C . ARG A 1 593 ? 17.144 14.404 12.456 1.00 83.56 593 ARG A C 1
ATOM 4721 O O . ARG A 1 593 ? 16.491 14.423 13.491 1.00 83.56 593 ARG A O 1
ATOM 4728 N N . SER A 1 594 ? 16.838 13.600 11.435 1.00 76.06 594 SER A N 1
ATOM 4729 C CA . SER A 1 594 ? 15.679 12.697 11.484 1.00 76.06 594 SER A CA 1
ATOM 4730 C C . SER A 1 594 ? 15.804 11.638 12.591 1.00 76.06 594 SER A C 1
ATOM 4732 O O . SER A 1 594 ? 14.818 11.277 13.232 1.00 76.06 594 SER A O 1
ATOM 4734 N N . SER A 1 595 ? 17.028 11.171 12.865 1.00 80.19 595 SER A N 1
ATOM 4735 C CA . SER A 1 595 ? 17.312 10.245 13.961 1.00 80.19 595 SER A CA 1
ATOM 4736 C C . SER A 1 595 ? 17.177 10.922 15.327 1.00 80.19 595 SER A C 1
ATOM 4738 O O . SER A 1 595 ? 16.655 10.310 16.255 1.00 80.19 595 SER A O 1
ATOM 4740 N N . GLU A 1 596 ? 17.630 12.169 15.471 1.00 84.06 596 GLU A N 1
ATOM 4741 C CA . GLU A 1 596 ? 17.493 12.958 16.701 1.00 84.06 596 GLU A CA 1
ATOM 4742 C C . GLU A 1 596 ? 16.025 13.275 17.013 1.00 84.06 596 GLU A C 1
ATOM 4744 O O . GLU A 1 596 ? 15.598 13.103 18.155 1.00 84.06 596 GLU A O 1
ATOM 4749 N N . GLU A 1 597 ? 15.234 13.651 16.002 1.00 82.69 597 GLU A N 1
ATOM 4750 C CA . GLU A 1 597 ? 13.781 13.838 16.119 1.00 82.69 597 GLU A CA 1
ATOM 4751 C C . GLU A 1 597 ? 13.095 12.539 16.568 1.00 82.69 597 GLU A C 1
ATOM 4753 O O . GLU A 1 597 ? 12.350 12.535 17.548 1.00 82.69 597 GLU A O 1
ATOM 4758 N N . SER A 1 598 ? 13.437 11.402 15.952 1.00 80.12 598 SER A N 1
ATOM 4759 C CA . SER A 1 598 ? 12.907 10.094 16.360 1.00 80.12 598 SER A CA 1
ATOM 4760 C C . SER A 1 598 ? 13.301 9.703 17.793 1.00 80.12 598 SER A C 1
ATOM 4762 O O . SER A 1 598 ? 12.497 9.117 18.526 1.00 80.12 598 SER A O 1
ATOM 4764 N N . MET A 1 599 ? 14.519 10.032 18.239 1.00 78.75 599 MET A N 1
ATOM 4765 C CA . MET A 1 599 ? 14.921 9.824 19.635 1.00 78.75 599 MET A CA 1
ATOM 4766 C C . MET A 1 599 ? 14.152 10.736 20.599 1.00 78.75 599 MET A C 1
ATOM 4768 O O . MET A 1 599 ? 13.794 10.292 21.692 1.00 78.75 599 MET A O 1
ATOM 4772 N N . HIS A 1 600 ? 13.870 11.980 20.208 1.00 88.31 600 HIS A N 1
ATOM 4773 C CA . HIS A 1 600 ? 13.084 12.915 21.012 1.00 88.31 600 HIS A CA 1
ATOM 4774 C C . HIS A 1 600 ? 11.629 12.452 21.178 1.00 88.31 600 HIS A C 1
ATOM 4776 O O . HIS A 1 600 ? 11.117 12.441 22.302 1.00 88.31 600 HIS A O 1
ATOM 4782 N N . ASP A 1 601 ? 11.004 11.986 20.095 1.00 82.38 601 ASP A N 1
ATOM 4783 C CA . ASP A 1 601 ? 9.654 11.410 20.104 1.00 82.38 601 ASP A CA 1
ATOM 4784 C C . ASP A 1 601 ? 9.587 10.146 20.978 1.00 82.38 601 ASP A C 1
ATOM 4786 O O . ASP A 1 601 ? 8.675 9.962 21.787 1.00 82.38 601 ASP A O 1
ATOM 4790 N N . ASN A 1 602 ? 10.607 9.284 20.899 1.00 76.31 602 ASN A N 1
ATOM 4791 C CA . ASN A 1 602 ? 10.711 8.115 21.775 1.00 76.31 602 ASN A CA 1
ATOM 4792 C C . ASN A 1 602 ? 10.900 8.498 23.253 1.00 76.31 602 ASN A C 1
ATOM 4794 O O . ASN A 1 602 ? 10.367 7.829 24.143 1.00 76.31 602 ASN A O 1
ATOM 4798 N N . ALA A 1 603 ? 11.644 9.566 23.550 1.00 86.50 603 ALA A N 1
ATOM 4799 C CA . ALA A 1 603 ? 11.814 10.057 24.916 1.00 86.50 603 ALA A CA 1
ATOM 4800 C C . ALA A 1 603 ? 10.503 10.621 25.490 1.00 86.50 603 ALA A C 1
ATOM 4802 O O . ALA A 1 603 ? 10.165 10.335 26.642 1.00 86.50 603 ALA A O 1
ATOM 4803 N N . THR A 1 604 ? 9.732 11.360 24.686 1.00 88.38 604 THR A N 1
ATOM 4804 C CA . THR A 1 604 ? 8.404 11.860 25.081 1.00 88.38 604 THR A CA 1
ATOM 4805 C C . THR A 1 604 ? 7.419 10.716 25.302 1.00 88.38 604 THR A C 1
ATOM 4807 O O . THR A 1 604 ? 6.768 10.680 26.347 1.00 88.38 604 THR A O 1
ATOM 4810 N N . LEU A 1 605 ? 7.382 9.721 24.411 1.00 83.62 605 LEU A N 1
ATOM 4811 C CA . LEU A 1 605 ? 6.526 8.542 24.571 1.00 83.62 605 LEU A CA 1
ATOM 4812 C C . LEU A 1 605 ? 6.870 7.740 25.840 1.00 83.62 605 LEU A C 1
ATOM 4814 O O . LEU A 1 605 ? 5.981 7.317 26.581 1.00 83.62 605 LEU A O 1
ATOM 4818 N N . ASN A 1 606 ? 8.160 7.569 26.143 1.00 84.31 606 ASN A N 1
ATOM 4819 C CA . ASN A 1 606 ? 8.603 6.914 27.378 1.00 84.31 606 ASN A CA 1
ATOM 4820 C C . ASN A 1 606 ? 8.183 7.694 28.634 1.00 84.31 606 ASN A C 1
ATOM 4822 O O . ASN A 1 606 ? 7.783 7.086 29.632 1.00 84.31 606 ASN A O 1
ATOM 4826 N N . GLN A 1 607 ? 8.222 9.027 28.588 1.00 92.56 607 GLN A N 1
ATOM 4827 C CA . GLN A 1 607 ? 7.754 9.874 29.683 1.00 92.56 607 GLN A CA 1
ATOM 4828 C C . GLN A 1 607 ? 6.234 9.757 29.883 1.00 92.56 607 GLN A C 1
ATOM 4830 O O . GLN A 1 607 ? 5.762 9.642 31.016 1.00 92.56 607 GLN A O 1
ATOM 4835 N N . GLU A 1 608 ? 5.453 9.730 28.800 1.00 87.88 608 GLU A N 1
ATOM 4836 C CA . GLU A 1 608 ? 4.007 9.489 28.857 1.00 87.88 608 GLU A CA 1
ATOM 4837 C C . GLU A 1 608 ? 3.678 8.105 29.425 1.00 87.88 608 GLU A C 1
ATOM 4839 O O . GLU A 1 608 ? 2.779 7.975 30.261 1.00 87.88 608 GLU A O 1
ATOM 4844 N N . LEU A 1 609 ? 4.448 7.083 29.048 1.00 84.81 609 LEU A N 1
ATOM 4845 C CA . LEU A 1 609 ? 4.306 5.724 29.562 1.00 84.81 609 LEU A CA 1
ATOM 4846 C C . LEU A 1 609 ? 4.627 5.636 31.063 1.00 84.81 609 LEU A C 1
ATOM 4848 O O . LEU A 1 609 ? 3.914 4.955 31.804 1.00 84.81 609 LEU A O 1
ATOM 4852 N N . LEU A 1 610 ? 5.646 6.355 31.545 1.00 88.94 610 LEU A N 1
ATOM 4853 C CA . LEU A 1 610 ? 5.932 6.478 32.980 1.00 88.94 610 LEU A CA 1
ATOM 4854 C C . LEU A 1 610 ? 4.797 7.189 33.732 1.00 88.94 610 LEU A C 1
ATOM 4856 O O . LEU A 1 610 ? 4.374 6.720 34.791 1.00 88.94 610 LEU A O 1
ATOM 4860 N N . ASN A 1 611 ? 4.245 8.262 33.163 1.00 89.94 611 ASN A N 1
ATOM 4861 C CA . ASN A 1 611 ? 3.102 8.974 33.740 1.00 89.94 611 ASN A CA 1
ATOM 4862 C C . ASN A 1 611 ? 1.840 8.095 33.793 1.00 89.94 611 ASN A C 1
ATOM 4864 O O . ASN A 1 611 ? 1.104 8.119 34.783 1.00 89.94 611 ASN A O 1
ATOM 4868 N N . ALA A 1 612 ? 1.587 7.298 32.752 1.00 82.12 612 ALA A N 1
ATOM 4869 C CA . ALA A 1 612 ? 0.481 6.346 32.714 1.00 82.12 612 ALA A CA 1
ATOM 4870 C C . ALA A 1 612 ? 0.650 5.244 33.772 1.00 82.12 612 ALA A C 1
ATOM 4872 O O . ALA A 1 612 ? -0.294 4.965 34.511 1.00 82.12 612 ALA A O 1
ATOM 4873 N N . LYS A 1 613 ? 1.861 4.685 33.920 1.00 85.69 613 LYS A N 1
ATOM 4874 C CA . LYS A 1 613 ? 2.179 3.716 34.984 1.00 85.69 613 LYS A CA 1
ATOM 4875 C C . LYS A 1 613 ? 1.930 4.295 36.376 1.00 85.69 613 LYS A C 1
ATOM 4877 O O . LYS A 1 613 ? 1.269 3.652 37.182 1.00 85.69 613 LYS A O 1
ATOM 4882 N N . ALA A 1 614 ? 2.370 5.527 36.637 1.00 89.81 614 ALA A N 1
ATOM 4883 C CA . ALA A 1 614 ? 2.128 6.191 37.918 1.00 89.81 614 ALA A CA 1
ATOM 4884 C C . ALA A 1 614 ? 0.625 6.376 38.214 1.00 89.81 614 ALA A C 1
ATOM 4886 O O . ALA A 1 614 ? 0.186 6.156 39.344 1.00 89.81 614 ALA A O 1
ATOM 4887 N N . LYS A 1 615 ? -0.184 6.725 37.201 1.00 89.94 615 LYS A N 1
ATOM 4888 C CA . LYS A 1 615 ? -1.650 6.813 37.335 1.00 89.94 615 LYS A CA 1
ATOM 4889 C C . LYS A 1 615 ? -2.291 5.456 37.628 1.00 89.94 615 LYS A C 1
ATOM 4891 O O . LYS A 1 615 ? -3.192 5.395 38.461 1.00 89.94 615 LYS A O 1
ATOM 4896 N N . ILE A 1 616 ? -1.832 4.384 36.979 1.00 82.38 616 ILE A N 1
ATOM 4897 C CA . ILE A 1 616 ? -2.322 3.021 37.240 1.00 82.38 616 ILE A CA 1
ATOM 4898 C C . ILE A 1 616 ? -2.046 2.637 38.698 1.00 82.38 616 ILE A C 1
ATOM 4900 O O . ILE A 1 616 ? -2.977 2.258 39.400 1.00 82.38 616 ILE A O 1
ATOM 4904 N N . THR A 1 617 ? -0.827 2.858 39.199 1.00 89.00 617 THR A N 1
ATOM 4905 C CA . THR A 1 617 ? -0.481 2.564 40.600 1.00 89.00 617 THR A CA 1
ATOM 4906 C C . THR A 1 617 ? -1.327 3.364 41.601 1.00 89.00 617 THR A C 1
ATOM 4908 O O . THR A 1 617 ? -1.728 2.834 42.635 1.00 89.00 617 THR A O 1
ATOM 4911 N N . GLN A 1 618 ? -1.666 4.625 41.301 1.00 90.50 618 GLN A N 1
ATOM 4912 C CA . GLN A 1 618 ? -2.593 5.405 42.137 1.00 90.50 618 GLN A CA 1
ATOM 4913 C C . GLN A 1 618 ? -4.017 4.832 42.139 1.00 90.50 618 GLN A C 1
ATOM 4915 O O . GLN A 1 618 ? -4.689 4.847 43.170 1.00 90.50 618 GLN A O 1
ATOM 4920 N N . MET A 1 619 ? -4.500 4.341 40.996 1.00 83.56 619 MET A N 1
ATOM 4921 C CA . MET A 1 619 ? -5.821 3.714 40.904 1.00 83.56 619 MET A CA 1
ATOM 4922 C C . MET A 1 619 ? -5.864 2.369 41.639 1.00 83.56 619 MET A C 1
ATOM 4924 O O . MET A 1 619 ? -6.851 2.085 42.313 1.00 83.56 619 MET A O 1
ATOM 4928 N N . GLU A 1 620 ? -4.787 1.584 41.577 1.00 88.44 620 GLU A N 1
ATOM 4929 C CA . GLU A 1 620 ? -4.637 0.339 42.341 1.00 88.44 620 GLU A CA 1
ATOM 4930 C C . GLU A 1 620 ? -4.668 0.592 43.855 1.00 88.44 620 GLU A C 1
ATOM 4932 O O . GLU A 1 620 ? -5.361 -0.118 44.582 1.00 88.44 620 GLU A O 1
ATOM 4937 N N . GLN A 1 621 ? -4.000 1.647 44.336 1.00 92.19 621 GLN A N 1
ATOM 4938 C CA . GLN A 1 621 ? -4.056 2.045 45.749 1.00 92.19 621 GLN A CA 1
ATOM 4939 C C . GLN A 1 621 ? -5.480 2.406 46.192 1.00 92.19 621 GLN A C 1
ATOM 4941 O O . GLN A 1 621 ? -5.950 1.899 47.209 1.00 92.19 621 GLN A O 1
ATOM 4946 N N . LYS A 1 622 ? -6.206 3.210 45.403 1.00 91.56 622 LYS A N 1
ATOM 4947 C CA . LYS A 1 622 ? -7.611 3.558 45.695 1.00 91.56 622 LYS A CA 1
ATOM 4948 C C . LYS A 1 622 ? -8.530 2.340 45.698 1.00 91.56 622 LYS A C 1
ATOM 4950 O O . LYS A 1 622 ? -9.462 2.268 46.496 1.00 91.56 622 LYS A O 1
ATOM 4955 N N . TYR A 1 623 ? -8.292 1.389 44.799 1.00 87.38 623 TYR A N 1
ATOM 4956 C CA . TYR A 1 623 ? -9.048 0.142 44.764 1.00 87.38 623 TYR A CA 1
ATOM 4957 C C . TYR A 1 623 ? -8.823 -0.686 46.037 1.00 87.38 623 TYR A C 1
ATOM 4959 O O . TYR A 1 623 ? -9.784 -1.193 46.617 1.00 87.38 623 TYR A O 1
ATOM 4967 N N . GLU A 1 624 ? -7.582 -0.768 46.521 1.00 91.81 624 GLU A N 1
ATOM 4968 C CA . GLU A 1 624 ? -7.265 -1.477 47.763 1.00 91.81 624 GLU A CA 1
ATOM 4969 C C . GLU A 1 624 ? -7.867 -0.780 48.999 1.00 91.81 624 GLU A C 1
ATOM 4971 O O . GLU A 1 624 ? -8.396 -1.451 49.885 1.00 91.81 624 GLU A O 1
ATOM 4976 N N . GLU A 1 625 ? -7.892 0.557 49.036 1.00 93.25 625 GLU A N 1
ATOM 4977 C CA . GLU A 1 625 ? -8.590 1.326 50.081 1.00 93.25 625 GLU A CA 1
ATOM 4978 C C . GLU A 1 625 ? -10.099 1.031 50.106 1.00 93.25 625 GLU A C 1
ATOM 4980 O O . GLU A 1 625 ? -10.668 0.762 51.168 1.00 93.25 625 GLU A O 1
ATOM 4985 N N . LEU A 1 626 ? -10.754 1.022 48.938 1.00 88.06 626 LEU A N 1
ATOM 4986 C CA . LEU A 1 626 ? -12.178 0.687 48.821 1.00 88.06 626 LEU A CA 1
ATOM 4987 C C . LEU A 1 626 ? -12.465 -0.749 49.268 1.00 88.06 626 LEU A C 1
ATOM 4989 O O . LEU A 1 626 ? -13.467 -1.006 49.937 1.00 88.06 626 LEU A O 1
ATOM 4993 N N . LYS A 1 627 ? -11.569 -1.684 48.948 1.00 90.69 627 LYS A N 1
ATOM 4994 C CA . LYS A 1 627 ? -11.675 -3.081 49.368 1.00 90.69 627 LYS A CA 1
ATOM 4995 C C . LYS A 1 627 ? -11.569 -3.230 50.888 1.00 90.69 627 LYS A C 1
ATOM 4997 O O . LYS A 1 627 ? -12.358 -3.960 51.482 1.00 90.69 627 LYS A O 1
ATOM 5002 N N . GLN A 1 628 ? -10.653 -2.507 51.533 1.00 93.06 628 GLN A N 1
ATOM 5003 C CA . GLN A 1 628 ? -10.548 -2.486 52.997 1.00 93.06 628 GLN A CA 1
ATOM 5004 C C . GLN A 1 628 ? -11.793 -1.881 53.657 1.00 93.06 628 GLN A C 1
ATOM 5006 O O . GLN A 1 628 ? -12.237 -2.368 54.697 1.00 93.06 628 GLN A O 1
ATOM 5011 N N . LEU A 1 629 ? -12.381 -0.844 53.054 1.00 93.25 629 LEU A N 1
ATOM 5012 C CA . LEU A 1 629 ? -13.617 -0.231 53.543 1.00 93.25 629 LEU A CA 1
ATOM 5013 C C . LEU A 1 629 ? -14.801 -1.207 53.453 1.00 93.25 629 LEU A C 1
ATOM 5015 O O . LEU A 1 629 ? -15.560 -1.332 54.413 1.00 93.25 629 LEU A O 1
ATOM 5019 N N . ALA A 1 630 ? -14.915 -1.957 52.354 1.00 84.12 630 ALA A N 1
ATOM 5020 C CA . ALA A 1 630 ? -15.948 -2.980 52.192 1.00 84.12 630 ALA A CA 1
ATOM 5021 C C . ALA A 1 630 ? -15.856 -4.086 53.261 1.00 84.12 630 ALA A C 1
ATOM 5023 O O . ALA A 1 630 ? -16.879 -4.501 53.800 1.00 84.12 630 ALA A O 1
ATOM 5024 N N . VAL A 1 631 ? -14.641 -4.522 53.618 1.00 92.44 631 VAL A N 1
ATOM 5025 C CA . VAL A 1 631 ? -14.435 -5.508 54.696 1.00 92.44 631 VAL A CA 1
ATOM 5026 C C . VAL A 1 631 ? -14.894 -4.959 56.049 1.00 92.44 631 VAL A C 1
ATOM 5028 O O . VAL A 1 631 ? -15.605 -5.654 56.768 1.00 92.44 631 VAL A O 1
ATOM 5031 N N . LYS A 1 632 ? -14.573 -3.700 56.376 1.00 92.50 632 LYS A N 1
ATOM 5032 C CA . LYS A 1 632 ? -15.024 -3.066 57.630 1.00 92.50 632 LYS A CA 1
ATOM 5033 C C . LYS A 1 632 ? -16.547 -2.974 57.725 1.00 92.50 632 LYS A C 1
ATOM 5035 O O . LYS A 1 632 ? -17.113 -3.321 58.755 1.00 92.50 632 LYS A O 1
ATOM 5040 N N . LEU A 1 633 ? -17.214 -2.561 56.645 1.00 90.12 633 LEU A N 1
ATOM 5041 C CA . LEU A 1 633 ? -18.680 -2.512 56.606 1.00 90.12 633 LEU A CA 1
ATOM 5042 C C . LEU A 1 633 ? -19.303 -3.905 56.782 1.00 90.12 633 LEU A C 1
ATOM 5044 O O . LEU A 1 633 ? -20.335 -4.043 57.435 1.00 90.12 633 LEU A O 1
ATOM 5048 N N . GLN A 1 634 ? -18.666 -4.947 56.240 1.00 89.12 634 GLN A N 1
ATOM 5049 C CA . GLN A 1 634 ? -19.112 -6.327 56.429 1.00 89.12 634 GLN A CA 1
ATOM 5050 C C . GLN A 1 634 ? -18.977 -6.785 57.893 1.00 89.12 634 GLN A C 1
ATOM 5052 O O . GLN A 1 634 ? -19.858 -7.480 58.400 1.00 89.12 634 GLN A O 1
ATOM 5057 N N . GLU A 1 635 ? -17.901 -6.397 58.581 1.00 93.12 635 GLU A N 1
ATOM 5058 C CA . GLU A 1 635 ? -17.697 -6.682 60.009 1.00 93.12 635 GLU A CA 1
ATOM 5059 C C . GLU A 1 635 ? -18.726 -5.958 60.890 1.00 93.12 635 GLU A C 1
ATOM 5061 O O . GLU A 1 635 ? -19.318 -6.577 61.775 1.00 93.12 635 GLU A O 1
ATOM 5066 N N . GLU A 1 636 ? -19.002 -4.679 60.617 1.00 91.94 636 GLU A N 1
ATOM 5067 C CA . GLU A 1 636 ? -20.032 -3.902 61.324 1.00 91.94 636 GLU A CA 1
ATOM 5068 C C . GLU A 1 636 ? -21.430 -4.512 61.151 1.00 91.94 636 GLU A C 1
ATOM 5070 O O . GLU A 1 636 ? -22.185 -4.625 62.119 1.00 91.94 636 GLU A O 1
ATOM 5075 N N . LEU A 1 637 ? -21.756 -4.976 59.940 1.00 88.94 637 LEU A N 1
ATOM 5076 C CA . LEU A 1 637 ? -23.023 -5.647 59.653 1.00 88.94 637 LEU A CA 1
ATOM 5077 C C . LEU A 1 637 ? -23.163 -6.976 60.408 1.00 88.94 637 LEU A C 1
ATOM 5079 O O . LEU A 1 637 ? -24.251 -7.304 60.879 1.00 88.94 637 LEU A O 1
ATOM 5083 N N . ASN A 1 638 ? -22.080 -7.743 60.542 1.00 90.25 638 ASN A N 1
ATOM 5084 C CA . ASN A 1 638 ? -22.096 -8.983 61.318 1.00 90.25 638 ASN A CA 1
ATOM 5085 C C . ASN A 1 638 ? -22.262 -8.710 62.818 1.00 90.25 638 ASN A C 1
ATOM 5087 O O . ASN A 1 638 ? -23.063 -9.376 63.466 1.00 90.25 638 ASN A O 1
ATOM 5091 N N . LYS A 1 639 ? -21.590 -7.687 63.354 1.00 92.44 639 LYS A N 1
ATOM 5092 C CA . LYS A 1 639 ? -21.735 -7.293 64.760 1.00 92.44 639 LYS A CA 1
ATOM 5093 C C . LYS A 1 639 ? -23.163 -6.851 65.095 1.00 92.44 639 LYS A C 1
ATOM 5095 O O . LYS A 1 639 ? -23.724 -7.283 66.094 1.00 92.44 639 LYS A O 1
ATOM 5100 N N . ALA A 1 640 ? -23.788 -6.060 64.221 1.00 85.00 640 ALA A N 1
ATOM 5101 C CA . ALA A 1 640 ? -25.181 -5.648 64.399 1.00 85.00 640 ALA A CA 1
ATOM 5102 C C . ALA A 1 640 ? -26.161 -6.840 64.413 1.00 85.00 640 ALA A C 1
ATOM 5104 O O . ALA A 1 640 ? -27.187 -6.784 65.091 1.00 85.00 640 ALA A O 1
ATOM 5105 N N . LYS A 1 641 ? -25.854 -7.926 63.686 1.00 86.56 641 LYS A N 1
ATOM 5106 C CA . LYS A 1 641 ? -26.640 -9.171 63.738 1.00 86.56 641 LYS A CA 1
ATOM 5107 C C . LYS A 1 641 ? -26.482 -9.894 65.076 1.00 86.56 641 LYS A C 1
ATOM 5109 O O . LYS A 1 641 ? -27.477 -10.364 65.615 1.00 86.56 641 LYS A O 1
ATOM 5114 N N . GLU A 1 642 ? -25.268 -9.955 65.619 1.00 88.88 642 GLU A N 1
ATOM 5115 C CA . GLU A 1 642 ? -25.006 -10.567 66.930 1.00 88.88 642 GLU A CA 1
ATOM 5116 C C . GLU A 1 642 ? -25.744 -9.826 68.061 1.00 88.88 642 GLU A C 1
ATOM 5118 O O . GLU A 1 642 ? -26.405 -10.463 68.883 1.00 88.88 642 GLU A O 1
ATOM 5123 N N . ASP A 1 643 ? -25.724 -8.487 68.045 1.00 84.00 643 ASP A N 1
ATOM 5124 C CA . ASP A 1 643 ? -26.436 -7.652 69.026 1.00 84.00 643 ASP A CA 1
ATOM 5125 C C . ASP A 1 643 ? -27.967 -7.881 68.977 1.00 84.00 643 ASP A C 1
ATOM 5127 O O . ASP A 1 643 ? -28.652 -7.881 70.008 1.00 84.00 643 ASP A O 1
ATOM 5131 N N . LEU A 1 644 ? -28.522 -8.115 67.779 1.00 79.81 644 LEU A N 1
ATOM 5132 C CA . LEU A 1 644 ? -29.944 -8.425 67.587 1.00 79.81 644 LEU A CA 1
ATOM 5133 C C . LEU A 1 644 ? -30.314 -9.787 68.199 1.00 79.81 644 LEU A C 1
ATOM 5135 O O . LEU A 1 644 ? -31.317 -9.894 68.908 1.00 79.81 644 LEU A O 1
ATOM 5139 N N . GLU A 1 645 ? -29.492 -10.814 67.969 1.00 82.69 645 GLU A N 1
ATOM 5140 C CA . GLU A 1 645 ? -29.706 -12.155 68.528 1.00 82.69 645 GLU A CA 1
ATOM 5141 C C . GLU A 1 645 ? -29.613 -12.173 70.064 1.00 82.69 645 GLU A C 1
ATOM 5143 O O . GLU A 1 645 ? -30.312 -12.945 70.731 1.00 82.69 645 GLU A O 1
ATOM 5148 N N . GLU A 1 646 ? -28.760 -11.334 70.656 1.00 81.00 646 GLU A N 1
ATOM 5149 C CA . GLU A 1 646 ? -28.642 -11.209 72.112 1.00 81.00 646 GLU A CA 1
ATOM 5150 C C . GLU A 1 646 ? -29.880 -10.538 72.732 1.00 81.00 646 GLU A C 1
ATOM 5152 O O . GLU A 1 646 ? -30.415 -11.021 73.737 1.00 81.00 646 GLU A O 1
ATOM 5157 N N . SER A 1 647 ? -30.407 -9.497 72.081 1.00 73.56 647 SER A N 1
ATOM 5158 C CA . SER A 1 647 ? -31.667 -8.841 72.462 1.00 73.56 647 SER A CA 1
ATOM 5159 C C . SER A 1 647 ? -32.858 -9.812 72.436 1.00 73.56 647 SER A C 1
ATOM 5161 O O . SER A 1 647 ? -33.666 -9.860 73.373 1.00 73.56 647 SER A O 1
ATOM 5163 N N . GLU A 1 648 ? -32.932 -10.666 71.410 1.00 74.50 648 GLU A N 1
ATOM 5164 C CA . GLU A 1 648 ? -34.010 -11.647 71.254 1.00 74.50 648 GLU A CA 1
ATOM 5165 C C . GLU A 1 648 ? -33.991 -12.722 72.361 1.00 74.50 648 GLU A C 1
ATOM 5167 O O . GLU A 1 648 ? -35.042 -13.161 72.841 1.00 74.50 648 GLU A O 1
ATOM 5172 N N . LYS A 1 649 ? -32.803 -13.094 72.861 1.00 76.81 649 LYS A N 1
ATOM 5173 C CA . LYS A 1 649 ? -32.650 -14.045 73.979 1.00 76.81 649 LYS A CA 1
ATOM 5174 C C . LYS A 1 649 ? -33.152 -13.483 75.311 1.00 76.81 649 LYS A C 1
ATOM 5176 O O . LYS A 1 649 ? -33.774 -14.217 76.083 1.00 76.81 649 LYS A O 1
ATOM 5181 N N . ILE A 1 650 ? -32.931 -12.196 75.578 1.00 69.25 650 ILE A N 1
ATOM 5182 C CA . ILE A 1 650 ? -33.336 -11.542 76.836 1.00 69.25 650 ILE A CA 1
ATOM 5183 C C . ILE A 1 650 ? -34.867 -11.421 76.930 1.00 69.25 650 ILE A C 1
ATOM 5185 O O . ILE A 1 650 ? -35.445 -11.597 78.007 1.00 69.25 650 ILE A O 1
ATOM 5189 N N . SER A 1 651 ? -35.546 -11.233 75.795 1.00 58.38 651 SER A N 1
ATOM 5190 C CA . SER A 1 651 ? -37.007 -11.096 75.708 1.00 58.38 651 SER A CA 1
ATOM 5191 C C . SER A 1 651 ? -37.805 -12.331 76.181 1.00 58.38 651 SER A C 1
ATOM 5193 O O . SER A 1 651 ? -39.009 -12.220 76.419 1.00 58.38 651 SER A O 1
ATOM 5195 N N . ASN A 1 652 ? -37.188 -13.508 76.348 1.00 58.66 652 ASN A N 1
ATOM 5196 C CA . ASN A 1 652 ? -37.908 -14.772 76.574 1.00 58.66 652 ASN A CA 1
ATOM 5197 C C . ASN A 1 652 ? -38.271 -15.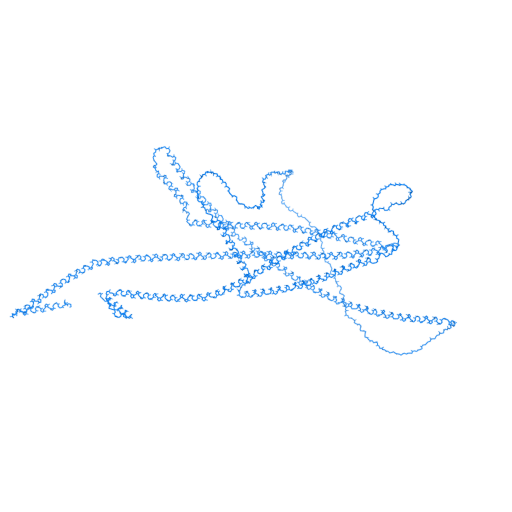102 78.046 1.00 58.66 652 ASN A C 1
ATOM 5199 O O . ASN A 1 652 ? -38.926 -16.119 78.293 1.00 58.66 652 ASN A O 1
ATOM 5203 N N . THR A 1 653 ? -37.910 -14.278 79.042 1.00 58.47 653 THR A N 1
ATOM 5204 C CA . THR A 1 653 ? -37.895 -14.708 80.465 1.00 58.47 653 THR A CA 1
ATOM 5205 C C . THR A 1 653 ? -39.012 -14.214 81.408 1.00 58.47 653 THR A C 1
ATOM 5207 O O . THR A 1 653 ? -39.079 -14.733 82.520 1.00 58.47 653 THR A O 1
ATOM 5210 N N . VAL A 1 654 ? -39.947 -13.316 81.043 1.00 49.00 654 VAL A N 1
ATOM 5211 C CA . VAL A 1 654 ? -40.908 -12.746 82.038 1.00 49.00 654 VAL A CA 1
ATOM 5212 C C . VAL A 1 654 ? -42.397 -12.901 81.653 1.00 49.00 654 VAL A C 1
ATOM 5214 O O . VAL A 1 654 ? -42.756 -12.446 80.571 1.00 49.00 654 VAL A O 1
ATOM 5217 N N . PRO A 1 655 ? -43.293 -13.485 82.498 1.00 49.84 655 PRO A N 1
ATOM 5218 C CA . PRO A 1 655 ? -44.628 -13.953 82.081 1.00 49.84 655 PRO A CA 1
ATOM 5219 C C . PRO A 1 655 ? -45.753 -12.908 81.991 1.00 49.84 655 PRO A C 1
ATOM 5221 O O . PRO A 1 655 ? -46.580 -13.020 81.099 1.00 49.84 655 PRO A O 1
ATOM 5224 N N . ASP A 1 656 ? -45.803 -11.887 82.850 1.00 48.56 656 ASP A N 1
ATOM 5225 C CA . ASP A 1 656 ? -46.912 -10.895 82.858 1.00 48.56 656 ASP A CA 1
ATOM 5226 C C . ASP A 1 656 ? -46.653 -9.705 81.916 1.00 48.56 656 ASP A C 1
ATOM 5228 O O . ASP A 1 656 ? -47.529 -9.013 81.398 1.00 48.56 656 ASP A O 1
ATOM 5232 N N . LEU A 1 657 ? -45.381 -9.573 81.575 1.00 51.78 657 LEU A N 1
ATOM 5233 C CA . LEU A 1 657 ? -44.900 -8.866 80.416 1.00 51.78 657 LEU A CA 1
ATOM 5234 C C . LEU A 1 657 ? -45.187 -9.636 79.112 1.00 51.78 657 LEU A C 1
ATOM 5236 O O . LEU A 1 657 ? -45.104 -9.017 78.067 1.00 51.78 657 LEU A O 1
ATOM 5240 N N . ARG A 1 658 ? -45.597 -10.920 79.106 1.00 47.19 658 ARG A N 1
ATOM 5241 C CA . ARG A 1 658 ? -45.822 -11.680 77.851 1.00 47.19 658 ARG A CA 1
ATOM 5242 C C . ARG A 1 658 ? -46.979 -11.191 77.022 1.00 47.19 658 ARG A C 1
ATOM 5244 O O . ARG A 1 658 ? -46.946 -11.419 75.824 1.00 47.19 658 ARG A O 1
ATOM 5251 N N . GLN A 1 659 ? -48.013 -10.595 77.606 1.00 60.12 659 GLN A N 1
ATOM 5252 C CA . GLN A 1 659 ? -49.141 -10.140 76.797 1.00 60.12 659 GLN A CA 1
ATOM 5253 C C . GLN A 1 659 ? -48.824 -8.795 76.146 1.00 60.12 659 GLN A C 1
ATOM 5255 O O . GLN A 1 659 ? -48.971 -8.671 74.936 1.00 60.12 659 GLN A O 1
ATOM 5260 N N . LYS A 1 660 ? -48.247 -7.850 76.904 1.00 62.47 660 LYS A N 1
ATOM 5261 C CA . LYS A 1 660 ? -47.704 -6.600 76.347 1.00 62.47 660 LYS A CA 1
ATOM 5262 C C . LYS A 1 660 ? -46.526 -6.860 75.407 1.00 62.47 660 LYS A C 1
ATOM 5264 O O . LYS A 1 660 ? -46.499 -6.296 74.324 1.00 62.47 660 LYS A O 1
ATOM 5269 N N . PHE A 1 661 ? -45.611 -7.761 75.753 1.00 61.22 661 PHE A N 1
ATOM 5270 C CA . PHE A 1 661 ? -44.556 -8.222 74.856 1.00 61.22 661 PHE A CA 1
ATOM 5271 C C . PHE A 1 661 ? -45.081 -9.082 73.730 1.00 61.22 661 PHE A C 1
ATOM 5273 O O . PHE A 1 661 ? -44.426 -9.085 72.719 1.00 61.22 661 PHE A O 1
ATOM 5280 N N . ARG A 1 662 ? -46.227 -9.764 73.804 1.00 74.19 662 ARG A N 1
ATOM 5281 C CA . ARG A 1 662 ? -46.806 -10.408 72.614 1.00 74.19 662 ARG A CA 1
ATOM 5282 C C . ARG A 1 662 ? -47.260 -9.363 71.627 1.00 74.19 662 ARG A C 1
ATOM 5284 O O . ARG A 1 662 ? -46.938 -9.491 70.462 1.00 74.19 662 ARG A O 1
ATOM 5291 N N . THR A 1 663 ? -47.959 -8.329 72.087 1.00 77.00 663 THR A N 1
ATOM 5292 C CA . THR A 1 663 ? -48.416 -7.256 71.198 1.00 77.00 663 THR A CA 1
ATOM 5293 C C . THR A 1 663 ? -47.236 -6.438 70.676 1.00 77.00 663 THR A C 1
ATOM 5295 O O . THR A 1 663 ? -47.190 -6.114 69.496 1.00 77.00 663 THR A O 1
ATOM 5298 N N . ILE A 1 664 ? -46.245 -6.151 71.527 1.00 76.81 664 ILE A N 1
ATOM 5299 C CA . ILE A 1 664 ? -45.003 -5.482 71.124 1.00 76.81 664 ILE A CA 1
ATOM 5300 C C . ILE A 1 664 ? -44.150 -6.403 70.240 1.00 76.81 664 ILE A C 1
ATOM 5302 O O . ILE A 1 664 ? -43.599 -5.914 69.274 1.00 76.81 664 ILE A O 1
ATOM 5306 N N . LEU A 1 665 ? -44.076 -7.715 70.484 1.00 74.19 665 LEU A N 1
ATOM 5307 C CA . LEU A 1 665 ? -43.358 -8.682 69.638 1.00 74.19 665 LEU A CA 1
ATOM 5308 C C . LEU A 1 665 ? -44.070 -8.896 68.315 1.00 74.19 665 LEU A C 1
ATOM 5310 O O . LEU A 1 665 ? -43.391 -9.038 67.319 1.00 74.19 665 LEU A O 1
ATOM 5314 N N . GLU A 1 666 ? -45.399 -8.938 68.261 1.00 81.62 666 GLU A N 1
ATOM 5315 C CA . GLU A 1 666 ? -46.124 -8.998 66.990 1.00 81.62 666 GLU A CA 1
ATOM 5316 C C . GLU A 1 666 ? -45.915 -7.714 66.202 1.00 81.62 666 GLU A C 1
ATOM 5318 O O . GLU A 1 666 ? -45.594 -7.780 65.020 1.00 81.62 666 GLU A O 1
ATOM 5323 N N . ARG A 1 667 ? -45.982 -6.552 66.861 1.00 84.94 667 ARG A N 1
ATOM 5324 C CA . ARG A 1 667 ? -45.652 -5.275 66.230 1.00 84.94 667 ARG A CA 1
ATOM 5325 C C . ARG A 1 667 ? -44.201 -5.236 65.748 1.00 84.94 667 ARG A C 1
ATOM 5327 O O . ARG A 1 667 ? -43.974 -4.925 64.589 1.00 84.94 667 ARG A O 1
ATOM 5334 N N . MET A 1 668 ? -43.241 -5.621 66.589 1.00 80.81 668 MET A N 1
ATOM 5335 C CA . MET A 1 668 ? -41.824 -5.700 66.227 1.00 80.81 668 MET A CA 1
ATOM 5336 C C . MET A 1 668 ? -41.568 -6.765 65.163 1.00 80.81 668 MET A C 1
ATOM 5338 O O . MET A 1 668 ? -40.682 -6.571 64.352 1.00 80.81 668 MET A O 1
ATOM 5342 N N . LYS A 1 669 ? -42.332 -7.862 65.111 1.00 85.06 669 LYS A N 1
ATOM 5343 C CA . LYS A 1 669 ? -42.241 -8.873 64.047 1.00 85.06 669 LYS A CA 1
ATOM 5344 C C . LYS A 1 669 ? -42.762 -8.334 62.728 1.00 85.06 669 LYS A C 1
ATOM 5346 O O . LYS A 1 669 ? -42.134 -8.589 61.714 1.00 85.06 669 LYS A O 1
ATOM 5351 N N . VAL A 1 670 ? -43.873 -7.600 62.729 1.00 87.31 670 VAL A N 1
ATOM 5352 C CA . VAL A 1 670 ? -44.395 -6.942 61.523 1.00 87.31 670 VAL A CA 1
ATOM 5353 C C . VAL A 1 670 ? -43.424 -5.862 61.051 1.00 87.31 670 VAL A C 1
ATOM 5355 O O . VAL A 1 670 ? -43.086 -5.830 59.874 1.00 87.31 670 VAL A O 1
ATOM 5358 N N . GLU A 1 671 ? -42.916 -5.032 61.964 1.00 85.81 671 GLU A N 1
ATOM 5359 C CA . GLU A 1 671 ? -41.893 -4.026 61.660 1.00 85.81 671 GLU A CA 1
ATOM 5360 C C . GLU A 1 671 ? -40.595 -4.691 61.169 1.00 85.81 671 GLU A C 1
ATOM 5362 O O . GLU A 1 671 ? -40.037 -4.254 60.171 1.00 85.81 671 GLU A O 1
ATOM 5367 N N . HIS A 1 672 ? -40.159 -5.796 61.778 1.00 88.50 672 HIS A N 1
ATOM 5368 C CA . HIS A 1 672 ? -39.007 -6.584 61.331 1.00 88.50 672 HIS A CA 1
ATOM 5369 C C . HIS A 1 672 ? -39.243 -7.232 59.962 1.00 88.50 672 HIS A C 1
ATOM 5371 O O . HIS A 1 672 ? -38.350 -7.244 59.126 1.00 88.50 672 HIS A O 1
ATOM 5377 N N . PHE A 1 673 ? -40.430 -7.777 59.690 1.00 89.12 673 PHE A N 1
ATOM 5378 C CA . PHE A 1 673 ? -40.763 -8.303 58.364 1.00 89.12 673 PHE A CA 1
ATOM 5379 C C . PHE A 1 673 ? -40.731 -7.193 57.314 1.00 89.12 673 PHE A C 1
ATOM 5381 O O . PHE A 1 673 ? -40.133 -7.390 56.261 1.00 89.12 673 PHE A O 1
ATOM 5388 N N . ALA A 1 674 ? -41.286 -6.019 57.623 1.00 89.38 674 ALA A N 1
ATOM 5389 C CA . ALA A 1 674 ? -41.245 -4.864 56.736 1.00 89.38 674 ALA A CA 1
ATOM 5390 C C . ALA A 1 674 ? -39.806 -4.376 56.493 1.00 89.38 674 ALA A C 1
ATOM 5392 O O . ALA A 1 674 ? -39.445 -4.110 55.349 1.00 89.38 674 ALA A O 1
ATOM 5393 N N . THR A 1 675 ? -38.955 -4.311 57.526 1.00 89.25 675 THR A N 1
ATOM 5394 C CA . THR A 1 675 ? -37.545 -3.923 57.351 1.00 89.25 675 THR A CA 1
ATOM 5395 C C . THR A 1 675 ? -36.733 -4.984 56.617 1.00 89.25 675 THR A C 1
ATOM 5397 O O . THR A 1 675 ? -35.874 -4.618 55.820 1.00 89.25 675 THR A O 1
ATOM 5400 N N . VAL A 1 676 ? -36.998 -6.279 56.823 1.00 89.62 676 VAL A N 1
ATOM 5401 C CA . VAL A 1 676 ? -36.380 -7.376 56.058 1.00 89.62 676 VAL A CA 1
ATOM 5402 C C . VAL A 1 676 ? -36.817 -7.341 54.598 1.00 89.62 676 VAL A C 1
ATOM 5404 O O . VAL A 1 676 ? -35.990 -7.540 53.712 1.00 89.62 676 VAL A O 1
ATOM 5407 N N . GLU A 1 677 ? -38.089 -7.066 54.324 1.00 91.62 677 GLU A N 1
ATOM 5408 C CA . GLU A 1 677 ? -38.599 -6.929 52.963 1.00 91.62 677 GLU A CA 1
ATOM 5409 C C . GLU A 1 677 ? -38.004 -5.698 52.268 1.00 91.62 677 GLU A C 1
ATOM 5411 O O . GLU A 1 677 ? -37.526 -5.807 51.139 1.00 91.62 677 GLU A O 1
ATOM 5416 N N . GLU A 1 678 ? -37.903 -4.562 52.965 1.00 91.06 678 GLU A N 1
ATOM 5417 C CA . GLU A 1 678 ? -37.201 -3.372 52.474 1.00 91.06 678 GLU A CA 1
ATOM 5418 C C . GLU A 1 678 ? -35.704 -3.652 52.244 1.00 91.06 678 GLU A C 1
ATOM 5420 O O . GLU A 1 678 ? -35.145 -3.239 51.225 1.00 91.06 678 GLU A O 1
ATOM 5425 N N . LEU A 1 679 ? -35.045 -4.390 53.145 1.00 88.50 679 LEU A N 1
ATOM 5426 C CA . LEU A 1 679 ? -33.656 -4.830 52.980 1.00 88.50 679 LEU A CA 1
ATOM 5427 C C . LEU A 1 679 ? -33.501 -5.735 51.763 1.00 88.50 679 LEU A C 1
ATOM 5429 O O . LEU A 1 679 ? -32.573 -5.528 50.989 1.00 88.50 679 LEU A O 1
ATOM 5433 N N . ASN A 1 680 ? -34.405 -6.691 51.552 1.00 91.56 680 ASN A N 1
ATOM 5434 C CA . ASN A 1 680 ? -34.392 -7.564 50.380 1.00 91.56 680 ASN A CA 1
ATOM 5435 C C . ASN A 1 680 ? -34.599 -6.767 49.090 1.00 91.56 680 ASN A C 1
ATOM 5437 O O . ASN A 1 680 ? -33.855 -6.969 48.132 1.00 91.56 680 ASN A O 1
ATOM 5441 N N . GLN A 1 681 ? -35.530 -5.809 49.068 1.00 92.00 681 GLN A N 1
ATOM 5442 C CA . GLN A 1 681 ? -35.714 -4.911 47.925 1.00 92.00 681 GLN A CA 1
ATOM 5443 C C . GLN A 1 681 ? -34.457 -4.071 47.659 1.00 92.00 681 GLN A C 1
ATOM 5445 O O . GLN A 1 681 ? -34.012 -3.977 46.514 1.00 92.00 681 GLN A O 1
ATOM 5450 N N . LYS A 1 682 ? -33.827 -3.511 48.701 1.00 91.31 682 LYS A N 1
ATOM 5451 C CA . LYS A 1 682 ? -32.547 -2.789 48.581 1.00 91.31 682 LYS A CA 1
ATOM 5452 C C . LYS A 1 682 ? -31.404 -3.692 48.122 1.00 91.31 682 LYS A C 1
ATOM 5454 O O . LYS A 1 682 ? -30.543 -3.246 47.375 1.00 91.31 682 LYS A O 1
ATOM 5459 N N . ASN A 1 683 ? -31.392 -4.955 48.532 1.00 91.12 683 ASN A N 1
ATOM 5460 C CA . ASN A 1 683 ? -30.371 -5.908 48.115 1.00 91.12 683 ASN A CA 1
ATOM 5461 C C . ASN A 1 683 ? -30.542 -6.282 46.633 1.00 91.12 683 ASN A C 1
ATOM 5463 O O . ASN A 1 683 ? -29.567 -6.304 45.890 1.00 91.12 683 ASN A O 1
ATOM 5467 N N . ILE A 1 684 ? -31.785 -6.458 46.168 1.00 92.25 684 ILE A N 1
ATOM 5468 C CA . ILE A 1 684 ? -32.108 -6.662 44.746 1.00 92.25 684 ILE A CA 1
ATOM 5469 C C . ILE A 1 684 ? -31.688 -5.443 43.912 1.00 92.25 684 ILE A C 1
ATOM 5471 O O . ILE A 1 684 ? -31.093 -5.601 42.844 1.00 92.25 684 ILE A O 1
ATOM 5475 N N . THR A 1 685 ? -31.951 -4.218 44.383 1.00 92.44 685 THR A N 1
ATOM 5476 C CA . THR A 1 685 ? -31.525 -3.010 43.656 1.00 92.44 685 THR A CA 1
ATOM 5477 C C . THR A 1 685 ? -30.009 -2.836 43.664 1.00 92.44 685 THR A C 1
ATOM 5479 O O . THR A 1 685 ? -29.446 -2.502 42.622 1.00 92.44 685 THR A O 1
ATOM 5482 N N . LEU A 1 686 ? -29.327 -3.121 44.779 1.00 89.50 686 LEU A N 1
ATOM 5483 C CA . LEU A 1 686 ? -27.863 -3.138 44.849 1.00 89.50 686 LEU A CA 1
ATOM 5484 C C . LEU A 1 686 ? -27.260 -4.170 43.898 1.00 89.50 686 LEU A C 1
ATOM 5486 O O . LEU A 1 686 ? -26.291 -3.859 43.209 1.00 89.50 686 LEU A O 1
ATOM 5490 N N . GLN A 1 687 ? -27.848 -5.361 43.811 1.00 91.88 687 GLN A N 1
ATOM 5491 C CA . GLN A 1 687 ? -27.400 -6.398 42.890 1.00 91.88 687 GLN A CA 1
ATOM 5492 C C . GLN A 1 687 ? -27.600 -5.967 41.432 1.00 91.88 687 GLN A C 1
ATOM 5494 O O . GLN A 1 687 ? -26.654 -6.016 40.652 1.00 91.88 687 GLN A O 1
ATOM 5499 N N . SER A 1 688 ? -28.757 -5.388 41.092 1.00 92.69 688 SER A N 1
ATOM 5500 C CA . SER A 1 688 ? -28.996 -4.804 39.763 1.00 92.69 688 SER A CA 1
ATOM 5501 C C . SER A 1 688 ? -28.010 -3.679 39.415 1.00 92.69 688 SER A C 1
ATOM 5503 O O . SER A 1 688 ? -27.552 -3.581 38.276 1.00 92.69 688 SER A O 1
ATOM 5505 N N . LEU A 1 689 ? -27.661 -2.817 40.376 1.00 90.88 689 LEU A N 1
ATOM 5506 C CA . LEU A 1 689 ? -26.658 -1.767 40.177 1.00 90.88 689 LEU A CA 1
ATOM 5507 C C . LEU A 1 689 ? -25.244 -2.344 40.024 1.00 90.88 689 LEU A C 1
ATOM 5509 O O . LEU A 1 689 ? -24.470 -1.833 39.216 1.00 90.88 689 LEU A O 1
ATOM 5513 N N . SER A 1 690 ? -24.916 -3.408 40.761 1.00 93.81 690 SER A N 1
ATOM 5514 C CA . SER A 1 690 ? -23.645 -4.128 40.640 1.00 93.81 690 SER A CA 1
ATOM 5515 C C . SER A 1 690 ? -23.493 -4.769 39.258 1.00 93.81 690 SER A C 1
ATOM 5517 O O . SER A 1 690 ? -22.459 -4.586 38.615 1.00 93.81 690 SER A O 1
ATOM 5519 N N . ASP A 1 691 ? -24.549 -5.410 38.751 1.00 92.00 691 ASP A N 1
ATOM 5520 C CA . ASP A 1 691 ? -24.574 -6.003 37.411 1.00 92.00 691 ASP A CA 1
ATOM 5521 C C . ASP A 1 691 ? -24.401 -4.933 36.322 1.00 92.00 691 ASP A C 1
ATOM 5523 O O . ASP A 1 691 ? -23.571 -5.087 35.424 1.00 92.00 691 ASP A O 1
ATOM 5527 N N . LYS A 1 692 ? -25.091 -3.790 36.447 1.00 91.88 692 LYS A N 1
ATOM 5528 C CA . LYS A 1 692 ? -24.924 -2.642 35.534 1.00 91.88 692 LYS A CA 1
ATOM 5529 C C . LYS A 1 692 ? -23.515 -2.049 35.581 1.00 91.88 692 LYS A C 1
ATOM 5531 O O . LYS A 1 692 ? -22.986 -1.632 34.551 1.00 91.88 692 LYS A O 1
ATOM 5536 N N . LEU A 1 693 ? -22.889 -1.998 36.758 1.00 91.12 693 LEU A N 1
ATOM 5537 C CA . LEU A 1 693 ? -21.508 -1.537 36.900 1.00 91.12 693 LEU A CA 1
ATOM 5538 C C . LEU A 1 693 ? -20.530 -2.504 36.219 1.00 91.12 693 LEU A C 1
ATOM 5540 O O . LEU A 1 693 ? -19.624 -2.055 35.518 1.00 91.12 693 LEU A O 1
ATOM 5544 N N . LEU A 1 694 ? -20.720 -3.816 36.388 1.00 91.12 694 LEU A N 1
ATOM 5545 C CA . LEU A 1 694 ? -19.924 -4.843 35.713 1.00 91.12 694 LEU A CA 1
ATOM 5546 C C . LEU A 1 694 ? -20.091 -4.783 34.191 1.00 91.12 694 LEU A C 1
ATOM 5548 O O . LEU A 1 694 ? -19.100 -4.874 33.465 1.00 91.12 694 LEU A O 1
ATOM 5552 N N . GLU A 1 695 ? -21.315 -4.576 33.708 1.00 91.94 695 GLU A N 1
ATOM 5553 C CA . GLU A 1 695 ? -21.602 -4.385 32.287 1.00 91.94 695 GLU A CA 1
ATOM 5554 C C . GLU A 1 695 ? -20.912 -3.126 31.743 1.00 91.94 695 GLU A C 1
ATOM 5556 O O . GLU A 1 695 ? -20.213 -3.201 30.736 1.00 91.94 695 GLU A O 1
ATOM 5561 N N . SER A 1 696 ? -20.993 -1.995 32.453 1.00 88.38 696 SER A N 1
ATOM 5562 C CA . SER A 1 696 ? -20.289 -0.758 32.088 1.00 88.38 696 SER A CA 1
ATOM 5563 C C . SER A 1 696 ? -18.762 -0.928 32.066 1.00 88.38 696 SER A C 1
ATOM 5565 O O . SER A 1 696 ? -18.089 -0.442 31.150 1.00 88.38 696 SER A O 1
ATOM 5567 N N . GLN A 1 697 ? -18.194 -1.661 33.030 1.00 87.88 697 GLN A N 1
ATOM 5568 C CA . GLN A 1 697 ? -16.764 -1.983 33.050 1.00 87.88 697 GLN A CA 1
ATOM 5569 C C . GLN A 1 697 ? -16.357 -2.886 31.884 1.00 87.88 697 GLN A C 1
ATOM 5571 O O . GLN A 1 697 ? -15.289 -2.680 31.308 1.00 87.88 697 GLN A O 1
ATOM 5576 N N . LYS A 1 698 ? -17.189 -3.870 31.528 1.00 93.19 698 LYS A N 1
ATOM 5577 C CA . LYS A 1 698 ? -16.968 -4.724 30.357 1.00 93.19 698 LYS A CA 1
ATOM 5578 C C . LYS A 1 698 ? -16.971 -3.887 29.077 1.00 93.19 698 LYS A C 1
ATOM 5580 O O . LYS A 1 698 ? -15.999 -3.931 28.339 1.00 93.19 698 LYS A O 1
ATOM 5585 N N . LEU A 1 699 ? -17.980 -3.036 28.899 1.00 88.88 699 LEU A N 1
ATOM 5586 C CA . LEU A 1 699 ? -18.094 -2.127 27.754 1.00 88.88 699 LEU A CA 1
ATOM 5587 C C . LEU A 1 699 ? -16.884 -1.185 27.637 1.00 88.88 699 LEU A C 1
ATOM 5589 O O . LEU A 1 699 ? -16.398 -0.921 26.544 1.00 88.88 699 LEU A O 1
ATOM 5593 N N . THR A 1 700 ? -16.348 -0.718 28.768 1.00 86.69 700 THR A N 1
ATOM 5594 C CA . THR A 1 700 ? -15.127 0.104 28.793 1.00 86.69 700 THR A CA 1
ATOM 5595 C C . THR A 1 700 ? -13.889 -0.680 28.346 1.00 86.69 700 THR A C 1
ATOM 5597 O O . THR A 1 700 ? -13.053 -0.122 27.637 1.00 86.69 700 THR A O 1
ATOM 5600 N N . ARG A 1 701 ? -13.758 -1.958 28.735 1.00 89.06 701 ARG A N 1
ATOM 5601 C CA . ARG A 1 701 ? -12.667 -2.827 28.258 1.00 89.06 701 ARG A CA 1
ATOM 5602 C C . ARG A 1 701 ? -12.798 -3.108 26.766 1.00 89.06 701 ARG A C 1
ATOM 5604 O O . ARG A 1 701 ? -11.819 -2.926 26.054 1.00 89.06 701 ARG A O 1
ATOM 5611 N N . ASP A 1 702 ? -14.000 -3.431 26.298 1.00 87.38 702 ASP A N 1
ATOM 5612 C CA . ASP A 1 702 ? -14.272 -3.682 24.880 1.00 87.38 702 ASP A CA 1
ATOM 5613 C C . ASP A 1 702 ? -13.913 -2.440 24.031 1.00 87.38 702 ASP A C 1
ATOM 5615 O O . ASP A 1 702 ? -13.202 -2.548 23.033 1.00 87.38 702 ASP A O 1
ATOM 5619 N N . PHE A 1 703 ? -14.281 -1.231 24.484 1.00 88.69 703 PHE A N 1
ATOM 5620 C CA . PHE A 1 703 ? -13.870 0.021 23.830 1.00 88.69 703 PHE A CA 1
ATOM 5621 C C . PHE A 1 703 ? -12.353 0.265 23.862 1.00 88.69 703 PHE A C 1
ATOM 5623 O O . PHE A 1 703 ? -11.796 0.811 22.909 1.00 88.69 703 PHE A O 1
ATOM 5630 N N . GLN A 1 704 ? -11.663 -0.097 24.948 1.00 86.56 704 GLN A N 1
ATOM 5631 C CA . GLN A 1 704 ? -10.203 0.021 25.026 1.00 86.56 704 GLN A CA 1
ATOM 5632 C C . GLN A 1 704 ? -9.502 -0.944 24.065 1.00 86.56 704 GLN A C 1
ATOM 5634 O O . GLN A 1 704 ? -8.554 -0.534 23.394 1.00 86.56 704 GLN A O 1
ATOM 5639 N N . GLU A 1 705 ? -9.980 -2.184 23.960 1.00 89.88 705 GLU A N 1
ATOM 5640 C CA . GLU A 1 705 ? -9.482 -3.177 23.003 1.00 89.88 705 GLU A CA 1
ATOM 5641 C C . GLU A 1 705 ? -9.725 -2.728 21.557 1.00 89.88 705 GLU A C 1
ATOM 5643 O O . GLU A 1 705 ? -8.827 -2.815 20.719 1.00 89.88 705 GLU A O 1
ATOM 5648 N N . GLU A 1 706 ? -10.898 -2.163 21.262 1.00 88.44 706 GLU A N 1
ATOM 5649 C CA . GLU A 1 706 ? -11.214 -1.633 19.935 1.00 88.44 706 GLU A CA 1
ATOM 5650 C C . GLU A 1 706 ? -10.342 -0.416 19.577 1.00 88.44 706 GLU A C 1
ATOM 5652 O O . GLU A 1 706 ? -9.806 -0.336 18.469 1.00 88.44 706 GLU A O 1
ATOM 5657 N N . LEU A 1 707 ? -10.097 0.496 20.526 1.00 83.44 707 LEU A N 1
ATOM 5658 C CA . LEU A 1 707 ? -9.150 1.602 20.343 1.00 83.44 707 LEU A CA 1
ATOM 5659 C C . LEU A 1 707 ? -7.714 1.111 20.141 1.00 83.44 707 LEU A C 1
ATOM 5661 O O . LEU A 1 707 ? -6.985 1.681 19.326 1.00 83.44 707 LEU A O 1
ATOM 5665 N N . GLN A 1 708 ? -7.292 0.070 20.861 1.00 89.00 708 GLN A N 1
ATOM 5666 C CA . GLN A 1 708 ? -5.977 -0.535 20.673 1.00 89.00 708 GLN A CA 1
ATOM 5667 C C . GLN A 1 708 ? -5.859 -1.160 19.278 1.00 89.00 708 GLN A C 1
ATOM 5669 O O . GLN A 1 708 ? -4.893 -0.882 18.570 1.00 89.00 708 GLN A O 1
ATOM 5674 N N . LYS A 1 709 ? -6.877 -1.902 18.834 1.00 88.19 709 LYS A N 1
ATOM 5675 C CA . LYS A 1 709 ? -6.932 -2.485 17.490 1.00 88.19 709 LYS A CA 1
ATOM 5676 C C . LYS A 1 709 ? -6.894 -1.411 16.399 1.00 88.19 709 LYS A C 1
ATOM 5678 O O . LYS A 1 709 ? -6.154 -1.553 15.429 1.00 88.19 709 LYS A O 1
ATOM 5683 N N . CYS A 1 710 ? -7.617 -0.304 16.575 1.00 82.62 710 CYS A N 1
ATOM 5684 C CA . CYS A 1 710 ? -7.554 0.848 15.672 1.00 82.62 710 CYS A CA 1
ATOM 5685 C C . CYS A 1 710 ? -6.152 1.484 15.631 1.00 82.62 710 CYS A C 1
ATOM 5687 O O . CYS A 1 710 ? -5.683 1.870 14.560 1.00 82.62 710 CYS A O 1
ATOM 5689 N N . ARG A 1 711 ? -5.450 1.576 16.771 1.00 82.81 711 ARG A N 1
ATOM 5690 C CA . ARG A 1 711 ? -4.061 2.072 16.826 1.00 82.81 711 ARG A CA 1
ATOM 5691 C C . ARG A 1 711 ? -3.087 1.134 16.118 1.00 82.81 711 ARG A C 1
ATOM 5693 O O . ARG A 1 711 ? -2.240 1.611 15.370 1.00 82.81 711 ARG A O 1
ATOM 5700 N N . GLU A 1 712 ? -3.220 -0.173 16.316 1.00 85.62 712 GLU A N 1
ATOM 5701 C CA . GLU A 1 712 ? -2.408 -1.183 15.627 1.00 85.62 712 GLU A CA 1
ATOM 5702 C C . GLU A 1 712 ? -2.646 -1.143 14.112 1.00 85.62 712 GLU A C 1
ATOM 5704 O O . GLU A 1 712 ? -1.692 -1.113 13.342 1.00 85.62 712 GLU A O 1
ATOM 5709 N N . GLN A 1 713 ? -3.901 -1.023 13.668 1.00 82.88 713 GLN A N 1
ATOM 5710 C CA . GLN A 1 713 ? -4.228 -0.843 12.250 1.00 82.88 713 GLN A CA 1
ATOM 5711 C C . GLN A 1 713 ? -3.643 0.453 11.671 1.00 82.88 713 GLN A C 1
ATOM 5713 O O . GLN A 1 713 ? -3.101 0.439 10.566 1.00 82.88 713 GLN A O 1
ATOM 5718 N N . ALA A 1 714 ? -3.704 1.565 12.411 1.00 75.06 714 ALA A N 1
ATOM 5719 C CA . ALA A 1 714 ? -3.100 2.827 11.991 1.00 75.06 714 ALA A CA 1
ATOM 5720 C C . ALA A 1 714 ? -1.565 2.738 11.902 1.00 75.06 714 ALA A C 1
ATOM 5722 O O . ALA A 1 714 ? -0.977 3.283 10.968 1.00 75.06 714 ALA A O 1
ATOM 5723 N N . ASN A 1 715 ? -0.914 2.035 12.834 1.00 79.38 715 ASN A N 1
ATOM 5724 C CA . ASN A 1 715 ? 0.529 1.793 12.791 1.00 79.38 715 ASN A CA 1
ATOM 5725 C C . ASN A 1 715 ? 0.916 0.885 11.620 1.00 79.38 715 ASN A C 1
ATOM 5727 O O . ASN A 1 715 ? 1.810 1.246 10.860 1.00 79.38 715 ASN A O 1
ATOM 5731 N N . ASN A 1 716 ? 0.188 -0.210 11.394 1.00 84.88 716 ASN A N 1
ATOM 5732 C CA . ASN A 1 716 ? 0.412 -1.090 10.245 1.00 84.88 716 ASN A CA 1
ATOM 5733 C C . ASN A 1 716 ? 0.265 -0.327 8.919 1.00 84.88 716 ASN A C 1
ATOM 5735 O O . ASN A 1 716 ? 1.097 -0.473 8.029 1.00 84.88 716 ASN A O 1
ATOM 5739 N N . ALA A 1 717 ? -0.736 0.554 8.799 1.00 80.06 717 ALA A N 1
ATOM 5740 C CA . ALA A 1 717 ? -0.903 1.400 7.617 1.00 80.06 717 ALA A CA 1
ATOM 5741 C C . ALA A 1 717 ? 0.267 2.387 7.423 1.00 80.06 717 ALA A C 1
ATOM 5743 O O . ALA A 1 717 ? 0.685 2.640 6.290 1.00 80.06 717 ALA A O 1
ATOM 5744 N N . ARG A 1 718 ? 0.830 2.937 8.511 1.00 81.62 718 ARG A N 1
ATOM 5745 C CA . ARG A 1 718 ? 2.032 3.790 8.458 1.00 81.62 718 ARG A CA 1
ATOM 5746 C C . ARG A 1 718 ? 3.261 3.002 8.004 1.00 81.62 718 ARG A C 1
ATOM 5748 O O . ARG A 1 718 ? 3.973 3.472 7.121 1.00 81.62 718 ARG A O 1
ATOM 5755 N N . GLU A 1 719 ? 3.487 1.814 8.558 1.00 84.38 719 GLU A N 1
ATOM 5756 C CA . GLU A 1 719 ? 4.593 0.931 8.164 1.00 84.38 719 GLU A CA 1
ATOM 5757 C C . GLU A 1 719 ? 4.482 0.497 6.698 1.00 84.38 719 GLU A C 1
ATOM 5759 O O . GLU A 1 719 ? 5.461 0.551 5.954 1.00 84.38 719 GLU A O 1
ATOM 5764 N N . GLU A 1 720 ? 3.277 0.152 6.243 1.00 83.38 720 GLU A N 1
ATOM 5765 C CA . GLU A 1 720 ? 3.014 -0.199 4.848 1.00 83.38 720 GLU A CA 1
ATOM 5766 C C . GLU A 1 720 ? 3.263 0.994 3.908 1.00 83.38 720 GLU A C 1
ATOM 5768 O O . GLU A 1 720 ? 3.890 0.845 2.856 1.00 83.38 720 GLU A O 1
ATOM 5773 N N . THR A 1 721 ? 2.873 2.207 4.315 1.00 81.75 721 THR A N 1
ATOM 5774 C CA . THR A 1 721 ? 3.161 3.443 3.566 1.00 81.75 721 THR A CA 1
ATOM 5775 C C . THR A 1 721 ? 4.668 3.710 3.475 1.00 81.75 721 THR A C 1
ATOM 5777 O O . THR A 1 721 ? 5.170 4.044 2.400 1.00 81.75 721 THR A O 1
ATOM 5780 N N . LEU A 1 722 ? 5.417 3.514 4.567 1.00 83.19 722 LEU A N 1
ATOM 5781 C CA . LEU A 1 722 ? 6.880 3.641 4.578 1.00 83.19 722 LEU A CA 1
ATOM 5782 C C . LEU A 1 722 ? 7.548 2.598 3.675 1.00 83.19 722 LEU A C 1
ATOM 5784 O O . LEU A 1 722 ? 8.454 2.935 2.910 1.00 83.19 722 LEU A O 1
ATOM 5788 N N . LEU A 1 723 ? 7.066 1.354 3.694 1.00 88.50 723 LEU A N 1
ATOM 5789 C CA . LEU A 1 723 ? 7.542 0.296 2.805 1.00 88.50 723 LEU A CA 1
ATOM 5790 C C . LEU A 1 723 ? 7.290 0.644 1.330 1.00 88.50 723 LEU A C 1
ATOM 5792 O O . LEU A 1 723 ? 8.162 0.433 0.485 1.00 88.50 723 LEU A O 1
ATOM 5796 N N . HIS A 1 724 ? 6.116 1.188 1.004 1.00 81.69 724 HIS A N 1
ATOM 5797 C CA . HIS A 1 724 ? 5.799 1.639 -0.351 1.00 81.69 724 HIS A CA 1
ATOM 5798 C C . HIS A 1 724 ? 6.671 2.808 -0.797 1.00 81.69 724 HIS A C 1
ATOM 5800 O O . HIS A 1 724 ? 7.164 2.791 -1.927 1.00 81.69 724 HIS A O 1
ATOM 5806 N N . ARG A 1 725 ? 6.915 3.779 0.088 1.00 84.88 725 ARG A N 1
ATOM 5807 C CA . ARG A 1 725 ? 7.831 4.890 -0.175 1.00 84.88 725 ARG A CA 1
ATOM 5808 C C . ARG A 1 725 ? 9.247 4.386 -0.459 1.00 84.88 725 ARG A C 1
ATOM 5810 O O . ARG A 1 725 ? 9.804 4.735 -1.493 1.00 84.88 725 ARG A O 1
ATOM 5817 N N . SER A 1 726 ? 9.773 3.490 0.378 1.00 86.94 726 SER A N 1
ATOM 5818 C CA . SER A 1 726 ? 11.098 2.886 0.187 1.00 86.94 726 SER A CA 1
ATOM 5819 C C . SER A 1 726 ? 11.206 2.120 -1.142 1.00 86.94 726 SER A C 1
ATOM 5821 O O . SER A 1 726 ? 12.168 2.305 -1.886 1.00 86.94 726 SER A O 1
ATOM 5823 N N . LYS A 1 727 ? 10.184 1.334 -1.512 1.00 87.38 727 LYS A N 1
ATOM 5824 C CA . LYS A 1 727 ? 10.136 0.648 -2.818 1.00 87.38 727 LYS A CA 1
ATOM 5825 C C . LYS A 1 727 ? 10.058 1.622 -3.995 1.00 87.38 727 LYS A C 1
ATOM 5827 O O . LYS A 1 727 ? 10.665 1.371 -5.032 1.00 87.38 727 LYS A O 1
ATOM 5832 N N . SER A 1 728 ? 9.312 2.717 -3.860 1.00 84.25 728 SER A N 1
ATOM 5833 C CA . SER A 1 728 ? 9.235 3.758 -4.891 1.00 84.25 728 SER A CA 1
ATOM 5834 C C . SER A 1 728 ? 10.585 4.449 -5.084 1.00 84.25 728 SER A C 1
ATOM 5836 O O . SER A 1 728 ? 11.020 4.633 -6.219 1.00 84.25 728 SER A O 1
ATOM 5838 N N . GLU A 1 729 ? 11.277 4.776 -3.991 1.00 87.81 729 GLU A N 1
ATOM 5839 C CA . GLU A 1 729 ? 12.631 5.341 -4.013 1.00 87.81 729 GLU A CA 1
ATOM 5840 C C . GLU A 1 729 ? 13.635 4.366 -4.658 1.00 87.81 729 GLU A C 1
ATOM 5842 O O . GLU A 1 729 ? 14.451 4.778 -5.483 1.00 87.81 729 GLU A O 1
ATOM 5847 N N . GLU A 1 730 ? 13.534 3.060 -4.384 1.00 90.56 730 GLU A N 1
ATOM 5848 C CA . GLU A 1 730 ? 14.357 2.032 -5.037 1.00 90.56 730 GLU A CA 1
ATOM 5849 C C . GLU A 1 730 ? 14.092 1.942 -6.550 1.00 90.56 730 GLU A C 1
ATOM 5851 O O . GLU A 1 730 ? 15.034 1.906 -7.346 1.00 90.56 730 GLU A O 1
ATOM 5856 N N . VAL A 1 731 ? 12.823 1.964 -6.972 1.00 86.38 731 VAL A N 1
ATOM 5857 C CA . VAL A 1 731 ? 12.449 1.968 -8.397 1.00 86.38 731 VAL A CA 1
ATOM 5858 C C . VAL A 1 731 ? 12.950 3.233 -9.094 1.00 86.38 731 VAL A C 1
ATOM 5860 O O . VAL A 1 731 ? 13.496 3.138 -10.195 1.00 86.38 731 VAL A O 1
ATOM 5863 N N . GLN A 1 732 ? 12.822 4.403 -8.462 1.00 87.19 732 GLN A N 1
ATOM 5864 C CA . GLN A 1 732 ? 13.362 5.660 -8.986 1.00 87.19 732 GLN A CA 1
ATOM 5865 C C . GLN A 1 732 ? 14.888 5.611 -9.103 1.00 87.19 732 GLN A C 1
ATOM 5867 O O . GLN A 1 732 ? 15.428 6.028 -10.127 1.00 87.19 732 GLN A O 1
ATOM 5872 N N . ARG A 1 733 ? 15.585 5.035 -8.114 1.00 93.44 733 ARG A N 1
ATOM 5873 C CA . ARG A 1 733 ? 17.039 4.842 -8.167 1.00 93.44 733 ARG A CA 1
ATOM 5874 C C . ARG A 1 733 ? 17.442 3.939 -9.330 1.00 93.44 733 ARG A C 1
ATOM 5876 O O . ARG A 1 733 ? 18.304 4.310 -10.117 1.00 93.44 733 ARG A O 1
ATOM 5883 N N . LEU A 1 734 ? 16.778 2.793 -9.496 1.00 90.38 734 LEU A N 1
ATOM 5884 C CA . LEU A 1 734 ? 17.035 1.873 -10.610 1.00 90.38 734 LEU A CA 1
ATOM 5885 C C . LEU A 1 734 ? 16.724 2.506 -11.975 1.00 90.38 734 LEU A C 1
ATOM 5887 O O . LEU A 1 734 ? 17.424 2.236 -12.952 1.00 90.38 734 LEU A O 1
ATOM 5891 N N . ALA A 1 735 ? 15.686 3.340 -12.064 1.00 86.81 735 ALA A N 1
ATOM 5892 C CA . ALA A 1 735 ? 15.373 4.091 -13.275 1.00 86.81 735 ALA A CA 1
ATOM 5893 C C . ALA A 1 735 ? 16.459 5.133 -13.587 1.00 86.81 735 ALA A C 1
ATOM 5895 O O . ALA A 1 735 ? 16.917 5.206 -14.727 1.00 86.81 735 ALA A O 1
ATOM 5896 N N . ALA A 1 736 ? 16.924 5.879 -12.581 1.00 89.06 736 ALA A N 1
ATOM 5897 C CA . ALA A 1 736 ? 18.023 6.831 -12.722 1.00 89.06 736 ALA A CA 1
ATOM 5898 C C . ALA A 1 736 ? 19.325 6.135 -13.155 1.00 89.06 736 ALA A C 1
ATOM 5900 O O . ALA A 1 736 ? 19.962 6.579 -14.110 1.00 89.06 736 ALA A O 1
ATOM 5901 N N . ASP A 1 737 ? 19.669 4.997 -12.545 1.00 91.69 737 ASP A N 1
ATOM 5902 C CA . ASP A 1 737 ? 20.840 4.194 -12.919 1.00 91.69 737 ASP A CA 1
ATOM 5903 C C . ASP A 1 737 ? 20.756 3.714 -14.378 1.00 91.69 737 ASP A C 1
ATOM 5905 O O . ASP A 1 737 ? 21.736 3.790 -15.125 1.00 91.69 737 ASP A O 1
ATOM 5909 N N . LYS A 1 738 ? 19.572 3.271 -14.829 1.00 92.56 738 LYS A N 1
ATOM 5910 C CA . LYS A 1 738 ? 19.341 2.890 -16.234 1.00 92.56 738 LYS A CA 1
ATOM 5911 C C . LYS A 1 738 ? 19.490 4.073 -17.189 1.00 92.56 738 LYS A C 1
ATOM 5913 O O . LYS A 1 738 ? 20.089 3.900 -18.247 1.00 92.56 738 LYS A O 1
ATOM 5918 N N . ILE A 1 739 ? 18.993 5.257 -16.828 1.00 89.56 739 ILE A N 1
ATOM 5919 C CA . ILE A 1 739 ? 19.148 6.477 -17.637 1.00 89.56 739 ILE A CA 1
ATOM 5920 C C . ILE A 1 739 ? 20.628 6.858 -17.753 1.00 89.56 739 ILE A C 1
ATOM 5922 O O . ILE A 1 739 ? 21.105 7.112 -18.858 1.00 89.56 739 ILE A O 1
ATOM 5926 N N . VAL A 1 740 ? 21.374 6.843 -16.645 1.00 94.00 740 VAL A N 1
ATOM 5927 C CA . VAL A 1 740 ? 22.815 7.144 -16.640 1.00 94.00 740 VAL A CA 1
ATOM 5928 C C . VAL A 1 740 ? 23.591 6.134 -17.489 1.00 94.00 740 VAL A C 1
ATOM 5930 O O . VAL A 1 740 ? 24.472 6.523 -18.257 1.00 94.00 740 VAL A O 1
ATOM 5933 N N . ASN A 1 741 ? 23.261 4.843 -17.404 1.00 92.31 741 ASN A N 1
ATOM 5934 C CA . ASN A 1 741 ? 23.902 3.815 -18.226 1.00 92.31 741 ASN A CA 1
ATOM 5935 C C . ASN A 1 741 ? 23.569 3.974 -19.716 1.00 92.31 741 ASN A C 1
ATOM 5937 O O . ASN A 1 741 ? 24.482 3.959 -20.538 1.00 92.31 741 ASN A O 1
ATOM 5941 N N . ALA A 1 742 ? 22.307 4.239 -20.064 1.00 89.81 742 ALA A N 1
ATOM 5942 C CA . ALA A 1 742 ? 21.908 4.519 -21.443 1.00 89.81 742 ALA A CA 1
ATOM 5943 C C . ALA A 1 742 ? 22.613 5.768 -22.004 1.00 89.81 742 ALA A C 1
ATOM 5945 O O . ALA A 1 742 ? 23.068 5.767 -23.146 1.00 89.81 742 ALA A O 1
ATOM 5946 N N . GLN A 1 743 ? 22.782 6.822 -21.196 1.00 91.12 743 GLN A N 1
ATOM 5947 C CA . GLN A 1 743 ? 23.560 8.004 -21.581 1.00 91.12 743 GLN A CA 1
ATOM 5948 C C . GLN A 1 743 ? 25.039 7.674 -21.811 1.00 91.12 743 GLN A C 1
ATOM 5950 O O . GLN A 1 743 ? 25.628 8.163 -22.776 1.00 91.12 743 GLN A O 1
ATOM 5955 N N . LYS A 1 744 ? 25.652 6.834 -20.966 1.00 93.69 744 LYS A N 1
ATOM 5956 C CA . LYS A 1 744 ? 27.037 6.371 -21.162 1.00 93.69 744 LYS A CA 1
ATOM 5957 C C . LYS A 1 744 ? 27.190 5.588 -22.466 1.00 93.69 744 LYS A C 1
ATOM 5959 O O . LYS A 1 744 ? 28.125 5.861 -23.215 1.00 93.69 744 LYS A O 1
ATOM 5964 N N . GLU A 1 745 ? 26.272 4.670 -22.761 1.00 93.19 745 GLU A N 1
ATOM 5965 C CA . GLU A 1 745 ? 26.267 3.895 -24.009 1.00 93.19 745 GLU A CA 1
ATOM 5966 C C . GLU A 1 745 ? 26.060 4.791 -25.236 1.00 93.19 745 GLU A C 1
ATOM 5968 O O . GLU A 1 745 ? 26.804 4.686 -26.212 1.00 93.19 745 GLU A O 1
ATOM 5973 N N . MET A 1 746 ? 25.118 5.736 -25.167 1.00 91.19 746 MET A N 1
ATOM 5974 C CA . MET A 1 746 ? 24.873 6.705 -26.235 1.00 91.19 746 MET A CA 1
ATOM 5975 C C . MET A 1 746 ? 26.097 7.596 -26.483 1.00 91.19 746 MET A C 1
ATOM 5977 O O . MET A 1 746 ? 26.474 7.820 -27.632 1.00 91.19 746 MET A O 1
ATOM 5981 N N . ASN A 1 747 ? 26.768 8.058 -25.424 1.00 94.38 747 ASN A N 1
ATOM 5982 C CA . ASN A 1 747 ? 28.000 8.840 -25.535 1.00 94.38 747 ASN A CA 1
ATOM 5983 C C . ASN A 1 747 ? 29.159 8.008 -26.104 1.00 94.38 747 ASN A C 1
ATOM 5985 O O . ASN A 1 747 ? 29.923 8.504 -26.933 1.00 94.38 747 ASN A O 1
ATOM 5989 N N . ALA A 1 748 ? 29.283 6.738 -25.710 1.00 93.44 748 ALA A N 1
ATOM 5990 C CA . ALA A 1 748 ? 30.265 5.822 -26.284 1.00 93.44 748 ALA A CA 1
ATOM 5991 C C . ALA A 1 748 ? 30.015 5.603 -27.787 1.00 93.44 748 ALA A C 1
ATOM 5993 O O . ALA A 1 748 ? 30.949 5.702 -28.587 1.00 93.44 748 ALA A O 1
ATOM 5994 N N . ALA A 1 749 ? 28.757 5.400 -28.189 1.00 92.88 749 ALA A N 1
ATOM 5995 C CA . ALA A 1 749 ? 28.364 5.283 -29.591 1.00 92.88 749 ALA A CA 1
ATOM 5996 C C . ALA A 1 749 ? 28.630 6.580 -30.374 1.00 92.88 749 ALA A C 1
ATOM 5998 O O . ALA A 1 749 ? 29.203 6.539 -31.464 1.00 92.88 749 ALA A O 1
ATOM 5999 N N . ALA A 1 750 ? 28.293 7.743 -29.811 1.00 91.69 750 ALA A N 1
ATOM 6000 C CA . ALA A 1 750 ? 28.568 9.044 -30.419 1.00 91.69 750 ALA A CA 1
ATOM 6001 C C . ALA A 1 750 ? 30.075 9.269 -30.635 1.00 91.69 750 ALA A C 1
ATOM 6003 O O . ALA A 1 750 ? 30.489 9.709 -31.709 1.00 91.69 750 ALA A O 1
ATOM 6004 N N . ASN A 1 751 ? 30.908 8.901 -29.657 1.00 94.12 751 ASN A N 1
ATOM 6005 C CA . ASN A 1 751 ? 32.365 8.965 -29.779 1.00 94.12 751 ASN A CA 1
ATOM 6006 C C . ASN A 1 751 ? 32.897 8.009 -30.856 1.00 94.12 751 ASN A C 1
ATOM 6008 O O . ASN A 1 751 ? 33.751 8.403 -31.652 1.00 94.12 751 ASN A O 1
ATOM 6012 N N . HIS A 1 752 ? 32.361 6.789 -30.939 1.00 94.69 752 HIS A N 1
ATOM 6013 C CA . HIS A 1 752 ? 32.703 5.839 -31.999 1.00 94.69 752 HIS A CA 1
ATOM 6014 C C . HIS A 1 752 ? 32.364 6.390 -33.397 1.00 94.69 752 HIS A C 1
ATOM 6016 O O . HIS A 1 752 ? 33.196 6.347 -34.309 1.00 94.69 752 HIS A O 1
ATOM 6022 N N . TYR A 1 753 ? 31.174 6.976 -33.574 1.00 94.62 753 TYR A N 1
ATOM 6023 C CA . TYR A 1 753 ? 30.795 7.614 -34.838 1.00 94.62 753 TYR A CA 1
ATOM 6024 C C . TYR A 1 753 ? 31.668 8.826 -35.162 1.00 94.62 753 TYR A C 1
ATOM 6026 O O . TYR A 1 753 ? 32.077 8.985 -36.311 1.00 94.62 753 TYR A O 1
ATOM 6034 N N . LYS A 1 754 ? 32.025 9.643 -34.165 1.00 95.88 754 LYS A N 1
ATOM 6035 C CA . LYS A 1 754 ? 32.946 10.773 -34.342 1.00 95.88 754 LYS A CA 1
ATOM 6036 C C . LYS A 1 754 ? 34.315 10.317 -34.859 1.00 95.88 754 LYS A C 1
ATOM 6038 O O . LYS A 1 754 ? 34.816 10.904 -35.816 1.00 95.88 754 LYS A O 1
ATOM 6043 N N . MET A 1 755 ? 34.885 9.255 -34.283 1.00 95.44 755 MET A N 1
ATOM 6044 C CA . MET A 1 755 ? 36.142 8.658 -34.761 1.00 95.44 755 MET A CA 1
ATOM 6045 C C . MET A 1 755 ? 36.005 8.107 -36.185 1.00 95.44 755 MET A C 1
ATOM 6047 O O . MET A 1 755 ? 36.834 8.399 -37.042 1.00 95.44 755 MET A O 1
ATOM 6051 N N . THR A 1 756 ? 34.909 7.404 -36.481 1.00 95.75 756 THR A N 1
ATOM 6052 C CA . THR A 1 756 ? 34.644 6.862 -37.827 1.00 95.75 756 THR A CA 1
ATOM 6053 C C . THR A 1 756 ? 34.533 7.972 -38.881 1.00 95.75 756 THR A C 1
ATOM 6055 O O . THR A 1 756 ? 35.094 7.861 -39.972 1.00 95.75 756 THR A O 1
ATOM 6058 N N . ILE A 1 757 ? 33.839 9.070 -38.564 1.00 92.56 757 ILE A N 1
ATOM 6059 C CA . ILE A 1 757 ? 33.719 10.242 -39.443 1.00 92.56 757 ILE A CA 1
ATOM 6060 C C . ILE A 1 757 ? 35.087 10.894 -39.662 1.00 92.56 757 ILE A C 1
ATOM 6062 O O . ILE A 1 757 ? 35.413 11.265 -40.791 1.00 92.56 757 ILE A O 1
ATOM 6066 N N . GLN A 1 758 ? 35.906 11.015 -38.615 1.00 96.19 758 GLN A N 1
ATOM 6067 C CA . GLN A 1 758 ? 37.258 11.558 -38.722 1.00 96.19 758 GLN A CA 1
ATOM 6068 C C . GLN A 1 758 ? 38.143 10.691 -39.631 1.00 96.19 758 GLN A C 1
ATOM 6070 O O . GLN A 1 758 ? 38.802 11.222 -40.526 1.00 96.19 758 GLN A O 1
ATOM 6075 N N . ASP A 1 759 ? 38.089 9.366 -39.493 1.00 95.00 759 ASP A N 1
ATOM 6076 C CA . ASP A 1 759 ? 38.813 8.432 -40.361 1.00 95.00 759 ASP A CA 1
ATOM 6077 C C . ASP A 1 759 ? 38.365 8.520 -41.823 1.00 95.00 759 ASP A C 1
ATOM 6079 O O . ASP A 1 759 ? 39.196 8.542 -42.734 1.00 95.00 759 ASP A O 1
ATOM 6083 N N . LEU A 1 760 ? 37.055 8.602 -42.074 1.00 95.50 760 LEU A N 1
ATOM 6084 C CA . LEU A 1 760 ? 36.518 8.793 -43.424 1.00 95.50 760 LEU A CA 1
ATOM 6085 C C . LEU A 1 760 ? 36.920 10.150 -44.012 1.00 95.50 760 LEU A C 1
ATOM 6087 O O . LEU A 1 760 ? 37.241 10.230 -45.197 1.00 95.50 760 LEU A O 1
ATOM 6091 N N . THR A 1 761 ? 36.975 11.197 -43.190 1.00 95.44 761 THR A N 1
ATOM 6092 C CA . THR A 1 761 ? 37.440 12.531 -43.597 1.00 95.44 761 THR A CA 1
ATOM 6093 C C . THR A 1 761 ? 38.918 12.498 -43.987 1.00 95.44 761 THR A C 1
ATOM 6095 O O . THR A 1 761 ? 39.287 13.000 -45.050 1.00 95.44 761 THR A O 1
ATOM 6098 N N . ASN A 1 762 ? 39.758 11.828 -43.192 1.00 94.88 762 ASN A N 1
ATOM 6099 C CA . ASN A 1 762 ? 41.177 11.630 -43.490 1.00 94.88 762 ASN A CA 1
ATOM 6100 C C . ASN A 1 762 ? 41.374 10.835 -44.790 1.00 94.88 762 ASN A C 1
ATOM 6102 O O . ASN A 1 762 ? 42.160 11.234 -45.653 1.00 94.88 762 ASN A O 1
ATOM 6106 N N . LYS A 1 763 ? 40.608 9.751 -44.981 1.00 95.69 763 LYS A N 1
ATOM 6107 C CA . LYS A 1 763 ? 40.607 8.976 -46.233 1.00 95.69 763 LYS A CA 1
ATOM 6108 C C . LYS A 1 763 ? 40.197 9.842 -47.424 1.00 95.69 763 LYS A C 1
ATOM 6110 O O . LYS A 1 763 ? 40.880 9.819 -48.445 1.00 95.69 763 LYS A O 1
ATOM 6115 N N . ASN A 1 764 ? 39.144 10.646 -47.298 1.00 93.00 764 ASN A N 1
ATOM 6116 C CA . ASN A 1 764 ? 38.686 11.517 -48.379 1.00 93.00 764 ASN A CA 1
ATOM 6117 C C . ASN A 1 764 ? 39.715 12.610 -48.729 1.00 93.00 764 ASN A C 1
ATOM 6119 O O . ASN A 1 764 ? 39.937 12.903 -49.904 1.00 93.00 764 ASN A O 1
ATOM 6123 N N . SER A 1 765 ? 40.410 13.155 -47.726 1.00 94.75 765 SER A N 1
ATOM 6124 C CA . SER A 1 765 ? 41.537 14.073 -47.930 1.00 94.75 765 SER A CA 1
ATOM 6125 C C . SER A 1 765 ? 42.672 13.402 -48.715 1.00 94.75 765 SER A C 1
ATOM 6127 O O . SER A 1 765 ? 43.130 13.941 -49.724 1.00 94.75 765 SER A O 1
ATOM 6129 N N . SER A 1 766 ? 43.050 12.171 -48.345 1.00 93.31 766 SER A N 1
ATOM 6130 C CA . SER A 1 766 ? 44.077 11.408 -49.069 1.00 93.31 766 SER A CA 1
ATOM 6131 C C . SER A 1 766 ? 43.680 11.102 -50.521 1.00 93.31 766 SER A C 1
ATOM 6133 O O . SER A 1 766 ? 44.489 11.271 -51.432 1.00 93.31 766 SER A O 1
ATOM 6135 N N . LEU A 1 767 ? 42.416 10.737 -50.768 1.00 94.25 767 LEU A N 1
ATOM 6136 C CA . LEU A 1 767 ? 41.896 10.515 -52.120 1.00 94.25 767 LEU A CA 1
ATOM 6137 C C . LEU A 1 767 ? 41.878 11.809 -52.938 1.00 94.25 767 LEU A C 1
ATOM 6139 O O . LEU A 1 767 ? 42.235 11.795 -54.113 1.00 94.25 767 LEU A O 1
ATOM 6143 N N . SER A 1 768 ? 41.520 12.934 -52.319 1.00 93.75 768 SER A N 1
ATOM 6144 C CA . SER A 1 768 ? 41.549 14.252 -52.962 1.00 93.75 768 SER A CA 1
ATOM 6145 C C . SER A 1 768 ? 42.972 14.666 -53.345 1.00 93.75 768 SER A C 1
ATOM 6147 O O . SER A 1 768 ? 43.184 15.194 -54.437 1.00 93.75 768 SER A O 1
ATOM 6149 N N . GLN A 1 769 ? 43.960 14.369 -52.496 1.00 94.62 769 GLN A N 1
ATOM 6150 C CA . GLN A 1 769 ? 45.373 14.584 -52.802 1.00 94.62 769 GLN A CA 1
ATOM 6151 C C . GLN A 1 769 ? 45.833 13.713 -53.979 1.00 94.62 769 GLN A C 1
ATOM 6153 O O . GLN A 1 769 ? 46.398 14.240 -54.934 1.00 94.62 769 GLN A O 1
ATOM 6158 N N . ILE A 1 770 ? 45.503 12.416 -53.977 1.00 94.38 770 ILE A N 1
ATOM 6159 C CA . ILE A 1 770 ? 45.806 11.506 -55.095 1.00 94.38 770 ILE A CA 1
ATOM 6160 C C . ILE A 1 770 ? 45.153 12.001 -56.396 1.00 94.38 770 ILE A C 1
ATOM 6162 O O . ILE A 1 770 ? 45.784 12.000 -57.454 1.00 94.38 770 ILE A O 1
ATOM 6166 N N . LEU 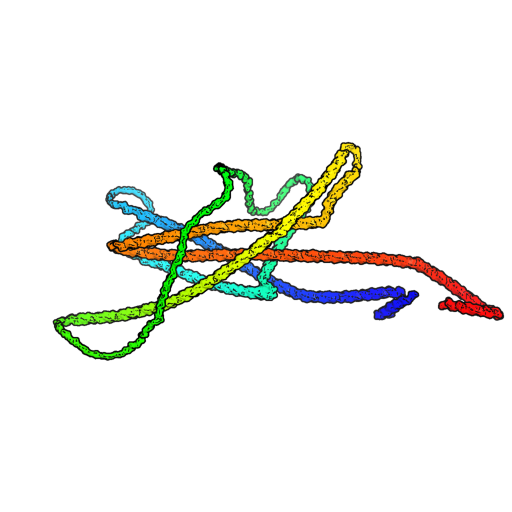A 1 771 ? 43.901 12.468 -56.344 1.00 91.81 771 LEU A N 1
ATOM 6167 C CA . LEU A 1 771 ? 43.217 13.054 -57.501 1.00 91.81 771 LEU A CA 1
ATOM 6168 C C . LEU A 1 771 ? 43.902 14.336 -57.995 1.00 91.81 771 LEU A C 1
ATOM 6170 O O . LEU A 1 771 ? 44.000 14.557 -59.200 1.00 91.81 771 LEU A O 1
ATOM 6174 N N . SER A 1 772 ? 44.401 15.178 -57.092 1.00 94.06 772 SER A N 1
ATOM 6175 C CA . SER A 1 772 ? 45.171 16.372 -57.453 1.00 94.06 772 SER A CA 1
ATOM 6176 C C . SER A 1 772 ? 46.509 16.013 -58.109 1.00 94.06 772 SER A C 1
ATOM 6178 O O . SER A 1 772 ? 46.855 16.566 -59.154 1.00 94.06 772 SER A O 1
ATOM 6180 N N . ASP A 1 773 ? 47.241 15.049 -57.551 1.00 92.81 773 ASP A N 1
ATOM 6181 C CA . ASP A 1 773 ? 48.532 14.605 -58.081 1.00 92.81 773 ASP A CA 1
ATOM 6182 C C . ASP A 1 773 ? 48.381 13.929 -59.446 1.00 92.81 773 ASP A C 1
ATOM 6184 O O . ASP A 1 773 ? 49.126 14.231 -60.380 1.00 92.81 773 ASP A O 1
ATOM 6188 N N . THR A 1 774 ? 47.369 13.073 -59.608 1.00 93.38 774 THR A N 1
ATOM 6189 C CA . THR A 1 774 ? 47.049 12.458 -60.905 1.00 93.38 774 THR A CA 1
ATOM 6190 C C . THR A 1 774 ? 46.639 13.506 -61.935 1.00 93.38 774 THR A C 1
ATOM 6192 O O . THR A 1 774 ? 47.143 13.466 -63.056 1.00 93.38 774 THR A O 1
ATOM 6195 N N . ARG A 1 775 ? 45.816 14.503 -61.568 1.00 92.88 775 ARG A N 1
ATOM 6196 C CA . ARG A 1 775 ? 45.509 15.652 -62.441 1.00 92.88 775 ARG A CA 1
ATOM 6197 C C . ARG A 1 775 ? 46.771 16.410 -62.850 1.00 92.88 775 ARG A C 1
ATOM 6199 O O . ARG A 1 775 ? 46.906 16.751 -64.021 1.00 92.88 775 ARG A O 1
ATOM 6206 N N . ARG A 1 776 ? 47.719 16.626 -61.933 1.00 92.06 776 ARG A N 1
ATOM 6207 C CA . ARG A 1 776 ? 49.001 17.285 -62.228 1.00 92.06 776 ARG A CA 1
ATOM 6208 C C . ARG A 1 776 ? 49.871 16.463 -63.186 1.00 92.06 776 ARG A C 1
ATOM 6210 O O . ARG A 1 776 ? 50.450 17.023 -64.114 1.00 92.06 776 ARG A O 1
ATOM 6217 N N . GLN A 1 777 ? 49.937 15.144 -63.008 1.00 91.69 777 GLN A N 1
ATOM 6218 C CA . GLN A 1 777 ? 50.653 14.237 -63.918 1.00 91.69 777 GLN A CA 1
ATOM 6219 C C . GLN A 1 777 ? 50.012 14.196 -65.315 1.00 91.69 777 GLN A C 1
ATOM 6221 O O . GLN A 1 777 ? 50.710 14.247 -66.333 1.00 91.69 777 GLN A O 1
ATOM 6226 N N . LEU A 1 778 ? 48.678 14.156 -65.375 1.00 88.88 778 LEU A N 1
ATOM 6227 C CA . LEU A 1 778 ? 47.910 14.256 -66.617 1.00 88.88 778 LEU A CA 1
ATOM 6228 C C . LEU A 1 778 ? 48.148 15.597 -67.314 1.00 88.88 778 LEU A C 1
ATOM 6230 O O . LEU A 1 778 ? 48.375 15.601 -68.523 1.00 88.88 778 LEU A O 1
ATOM 6234 N N . ALA A 1 779 ? 48.171 16.709 -66.575 1.00 89.44 779 ALA A N 1
ATOM 6235 C CA . ALA A 1 779 ? 48.481 18.028 -67.121 1.00 89.44 779 ALA A CA 1
ATOM 6236 C C . ALA A 1 779 ? 49.887 18.064 -67.736 1.00 89.44 779 ALA A C 1
ATOM 6238 O O . ALA A 1 779 ? 50.026 18.453 -68.889 1.00 89.44 779 ALA A O 1
ATOM 6239 N N . MET A 1 780 ? 50.910 17.542 -67.047 1.00 86.81 780 MET A N 1
ATOM 6240 C CA . MET A 1 780 ? 52.264 17.441 -67.614 1.00 86.81 780 MET A CA 1
ATOM 6241 C C . MET A 1 780 ? 52.303 16.631 -68.912 1.00 86.81 780 MET A C 1
ATOM 6243 O O . MET A 1 780 ? 52.930 17.041 -69.888 1.00 86.81 780 MET A O 1
ATOM 6247 N N . THR A 1 781 ? 51.611 15.493 -68.944 1.00 85.62 781 THR A N 1
ATOM 6248 C CA . THR A 1 781 ? 51.553 14.644 -70.140 1.00 85.62 781 THR A CA 1
ATOM 6249 C C . THR A 1 781 ? 50.838 15.365 -71.287 1.00 85.62 781 THR A C 1
ATOM 6251 O O . THR A 1 781 ? 51.302 15.336 -72.429 1.00 85.62 781 THR A O 1
ATOM 6254 N N . THR A 1 782 ? 49.739 16.054 -70.974 1.00 87.00 782 THR A N 1
ATOM 6255 C CA . THR A 1 782 ? 48.898 16.767 -71.942 1.00 87.00 782 THR A CA 1
ATOM 6256 C C . THR A 1 782 ? 49.590 18.009 -72.500 1.00 87.00 782 THR A C 1
ATOM 6258 O O . THR A 1 782 ? 49.533 18.248 -73.701 1.00 87.00 782 THR A O 1
ATOM 6261 N N . GLU A 1 783 ? 50.283 18.780 -71.662 1.00 84.75 783 GLU A N 1
ATOM 6262 C CA . GLU A 1 783 ? 50.919 20.041 -72.055 1.00 84.75 783 GLU A CA 1
ATOM 6263 C C . GLU A 1 783 ? 52.328 19.861 -72.626 1.00 84.75 783 GLU A C 1
ATOM 6265 O O . GLU A 1 783 ? 52.740 20.643 -73.476 1.00 84.75 783 GLU A O 1
ATOM 6270 N N . GLN A 1 784 ? 53.091 18.852 -72.192 1.00 86.56 784 GLN A N 1
ATOM 6271 C CA . GLN A 1 784 ? 54.488 18.698 -72.620 1.00 86.56 784 GLN A CA 1
ATOM 6272 C C . GLN A 1 784 ? 54.682 17.557 -73.611 1.00 86.56 784 GLN A C 1
ATOM 6274 O O . GLN A 1 784 ? 55.393 17.712 -74.606 1.00 86.56 784 GLN A O 1
ATOM 6279 N N . THR A 1 785 ? 54.089 16.396 -73.342 1.00 83.62 785 THR A N 1
ATOM 6280 C CA . THR A 1 785 ? 54.366 15.184 -74.121 1.00 83.62 785 THR A CA 1
ATOM 6281 C C . THR A 1 785 ? 53.541 15.146 -75.400 1.00 83.62 785 THR A C 1
ATOM 6283 O O . THR A 1 785 ? 54.092 14.859 -76.464 1.00 83.62 785 THR A O 1
ATOM 6286 N N . ILE A 1 786 ? 52.248 15.484 -75.331 1.00 85.00 786 ILE A N 1
ATOM 6287 C CA . ILE A 1 786 ? 51.370 15.482 -76.511 1.00 85.00 786 ILE A CA 1
ATOM 6288 C C . ILE A 1 786 ? 51.858 16.464 -77.592 1.00 85.00 786 ILE A C 1
ATOM 6290 O O . ILE A 1 786 ? 51.945 16.033 -78.742 1.00 85.00 786 ILE A O 1
ATOM 6294 N N . PRO A 1 787 ? 52.246 17.723 -77.297 1.00 88.81 787 PRO A N 1
ATOM 6295 C CA . PRO A 1 787 ? 52.753 18.628 -78.330 1.00 88.81 787 PRO A CA 1
ATOM 6296 C C . PRO A 1 787 ? 54.047 18.133 -78.974 1.00 88.81 787 PRO A C 1
ATOM 6298 O O . PRO A 1 787 ? 54.140 18.118 -80.194 1.00 88.81 787 PRO A O 1
ATOM 6301 N N . LYS A 1 788 ? 54.998 17.606 -78.188 1.00 85.69 788 LYS A N 1
ATOM 6302 C CA . LYS A 1 788 ? 56.238 17.017 -78.730 1.00 85.69 788 LYS A CA 1
ATOM 6303 C C . LYS A 1 788 ? 55.960 15.840 -79.664 1.00 85.69 788 LYS A C 1
ATOM 6305 O O . LYS A 1 788 ? 56.577 15.725 -80.724 1.00 85.69 788 LYS A O 1
ATOM 6310 N N . LEU A 1 789 ? 55.031 14.961 -79.287 1.00 87.19 789 LEU A N 1
ATOM 6311 C CA . LEU A 1 789 ? 54.607 13.855 -80.146 1.00 87.19 789 LEU A CA 1
ATOM 6312 C C . LEU A 1 789 ? 53.893 14.369 -81.398 1.00 87.19 789 LEU A C 1
ATOM 6314 O O . LEU A 1 789 ? 54.164 13.870 -82.485 1.00 87.19 789 LEU A O 1
ATOM 6318 N N . LYS A 1 790 ? 53.041 15.391 -81.275 1.00 89.94 790 LYS A N 1
ATOM 6319 C CA . LYS A 1 790 ? 52.368 16.037 -82.408 1.00 89.94 790 LYS A CA 1
ATOM 6320 C C . LYS A 1 790 ? 53.374 16.647 -83.386 1.00 89.94 790 LYS A C 1
ATOM 6322 O O . LYS A 1 790 ? 53.242 16.416 -84.583 1.00 89.94 790 LYS A O 1
ATOM 6327 N N . ASP A 1 791 ? 54.400 17.333 -82.894 1.00 88.81 791 ASP A N 1
ATOM 6328 C CA . ASP A 1 791 ? 55.478 17.896 -83.714 1.00 88.81 791 ASP A CA 1
ATOM 6329 C C . ASP A 1 791 ? 56.292 16.796 -84.402 1.00 88.81 791 ASP A C 1
ATOM 6331 O O . ASP A 1 791 ? 56.607 16.897 -85.586 1.00 88.81 791 ASP A O 1
ATOM 6335 N N . THR A 1 792 ? 56.575 15.701 -83.691 1.00 90.19 792 THR A N 1
ATOM 6336 C CA . THR A 1 792 ? 57.274 14.534 -84.252 1.00 90.19 792 THR A CA 1
ATOM 6337 C C . THR A 1 792 ? 56.445 13.868 -85.352 1.00 90.19 792 THR A C 1
ATOM 6339 O O . THR A 1 792 ? 56.968 13.571 -86.425 1.00 90.19 792 THR A O 1
ATOM 6342 N N . ILE A 1 793 ? 55.140 13.685 -85.127 1.00 87.00 793 ILE A N 1
ATOM 6343 C CA . ILE A 1 793 ? 54.205 13.159 -86.129 1.00 87.00 793 ILE A CA 1
ATOM 6344 C C . ILE A 1 793 ? 54.143 14.099 -87.334 1.00 87.00 793 ILE A C 1
ATOM 6346 O O . ILE A 1 793 ? 54.221 13.633 -88.469 1.00 87.00 793 ILE A O 1
ATOM 6350 N N . GLN A 1 794 ? 54.049 15.415 -87.122 1.00 89.81 794 GLN A N 1
ATOM 6351 C CA . GLN A 1 794 ? 54.065 16.391 -88.213 1.00 89.81 794 GLN A CA 1
ATOM 6352 C C . GLN A 1 794 ? 55.376 16.342 -89.000 1.00 89.81 794 GLN A C 1
ATOM 6354 O O . GLN A 1 794 ? 55.335 16.365 -90.228 1.00 89.81 794 GLN A O 1
ATOM 6359 N N . LYS A 1 795 ? 56.522 16.224 -88.322 1.00 91.75 795 LYS A N 1
ATOM 6360 C CA . LYS A 1 795 ? 57.834 16.077 -88.960 1.00 91.75 795 LYS A CA 1
ATOM 6361 C C . LYS A 1 795 ? 57.894 14.819 -89.826 1.00 91.75 795 LYS A C 1
ATOM 6363 O O . LYS A 1 795 ? 58.185 14.927 -91.011 1.00 91.75 795 LYS A O 1
ATOM 6368 N N . MET A 1 796 ? 57.525 13.661 -89.276 1.00 87.38 796 MET A N 1
ATOM 6369 C CA . MET A 1 796 ? 57.473 12.402 -90.031 1.00 87.38 796 MET A CA 1
ATOM 6370 C C . MET A 1 796 ? 56.480 12.469 -91.198 1.00 87.38 796 MET A C 1
ATOM 6372 O O . MET A 1 796 ? 56.722 11.898 -92.255 1.00 87.38 796 MET A O 1
ATOM 6376 N N . THR A 1 797 ? 55.366 13.186 -91.037 1.00 87.69 797 THR A N 1
ATOM 6377 C CA . THR A 1 797 ? 54.384 13.383 -92.114 1.00 87.69 797 THR A CA 1
ATOM 6378 C C . THR A 1 797 ? 54.962 14.242 -93.241 1.00 87.69 797 THR A C 1
ATOM 6380 O O . THR A 1 797 ? 54.763 13.906 -94.406 1.00 87.69 797 THR A O 1
ATOM 6383 N N . ARG A 1 798 ? 55.721 15.302 -92.916 1.00 88.38 798 ARG A N 1
ATOM 6384 C CA . ARG A 1 798 ? 56.446 16.117 -93.907 1.00 88.38 798 ARG A CA 1
ATOM 6385 C C . ARG A 1 798 ? 57.503 15.292 -94.634 1.00 88.38 798 ARG A C 1
ATOM 6387 O O . ARG A 1 798 ? 57.464 15.232 -95.857 1.00 88.38 798 ARG A O 1
ATOM 6394 N N . GLU A 1 799 ? 58.357 14.580 -93.901 1.00 90.12 799 GLU A N 1
ATOM 6395 C CA . GLU A 1 799 ? 59.378 13.689 -94.473 1.00 90.12 799 GLU A CA 1
ATOM 6396 C C . GLU A 1 799 ? 58.747 12.623 -95.382 1.00 90.12 799 GLU A C 1
ATOM 6398 O O . GLU A 1 799 ? 59.222 12.389 -96.491 1.00 90.12 799 GLU A O 1
ATOM 6403 N N . ARG A 1 800 ? 57.619 12.030 -94.967 1.00 88.44 800 ARG A N 1
ATOM 6404 C CA . ARG A 1 800 ? 56.853 11.092 -95.797 1.00 88.44 800 ARG A CA 1
ATOM 6405 C C . ARG A 1 800 ? 56.306 11.758 -97.059 1.00 88.44 800 ARG A C 1
ATOM 6407 O O . ARG A 1 800 ? 56.370 11.145 -98.118 1.00 88.44 800 ARG A O 1
ATOM 6414 N N . SER A 1 801 ? 55.765 12.974 -96.969 1.00 86.88 801 SER A N 1
ATOM 6415 C CA . SER A 1 801 ? 55.265 13.701 -98.144 1.00 86.88 801 SER A CA 1
ATOM 6416 C C . SER A 1 801 ? 56.386 14.100 -99.108 1.00 86.88 801 SER A C 1
ATOM 6418 O O . SER A 1 801 ? 56.211 13.994 -100.317 1.00 86.88 801 SER A O 1
ATOM 6420 N N . GLU A 1 802 ? 57.562 14.467 -98.593 1.00 89.81 802 GLU A N 1
ATOM 6421 C CA . GLU A 1 802 ? 58.754 14.748 -99.398 1.00 89.81 802 GLU A CA 1
ATOM 6422 C C . GLU A 1 802 ? 59.284 13.483 -100.079 1.00 89.81 802 GLU A C 1
ATOM 6424 O O . GLU A 1 802 ? 59.616 13.512 -101.262 1.00 89.81 802 GLU A O 1
ATOM 6429 N N . LEU A 1 803 ? 59.332 12.358 -99.358 1.00 86.19 803 LEU A N 1
ATOM 6430 C CA . LEU A 1 803 ? 59.683 11.056 -99.925 1.00 86.19 803 LEU A CA 1
ATOM 6431 C C . LEU A 1 803 ? 58.685 10.634 -101.002 1.00 86.19 803 LEU A C 1
ATOM 6433 O O . LEU A 1 803 ? 59.111 10.229 -102.077 1.00 86.19 803 LEU A O 1
ATOM 6437 N N . ALA A 1 804 ? 57.382 10.774 -100.750 1.00 83.38 804 ALA A N 1
ATOM 6438 C CA . ALA A 1 804 ? 56.346 10.485 -101.737 1.00 83.38 804 ALA A CA 1
ATOM 6439 C C . ALA A 1 804 ? 56.519 11.347 -102.998 1.00 83.38 804 ALA A C 1
ATOM 6441 O O . ALA A 1 804 ? 56.529 10.803 -104.097 1.00 83.38 804 ALA A O 1
ATOM 6442 N N . ALA A 1 805 ? 56.767 12.654 -102.849 1.00 85.75 805 ALA A N 1
ATOM 6443 C CA . ALA A 1 805 ? 57.030 13.555 -103.972 1.00 85.75 805 ALA A CA 1
ATOM 6444 C C . ALA A 1 805 ? 58.320 13.196 -104.736 1.00 85.75 805 ALA A C 1
ATOM 6446 O O . ALA A 1 805 ? 58.357 13.265 -105.963 1.00 85.75 805 ALA A O 1
ATOM 6447 N N . ARG A 1 806 ? 59.384 12.773 -104.037 1.00 86.50 806 ARG A N 1
ATOM 6448 C CA . ARG A 1 806 ? 60.621 12.283 -104.673 1.00 86.50 806 ARG A CA 1
ATOM 6449 C C . ARG A 1 806 ? 60.394 10.985 -105.436 1.00 86.50 806 ARG A C 1
ATOM 6451 O O . ARG A 1 806 ? 60.904 10.854 -106.542 1.00 86.50 806 ARG A O 1
ATOM 6458 N N . VAL A 1 807 ? 59.642 10.045 -104.865 1.00 83.88 807 VAL A N 1
ATOM 6459 C CA . VAL A 1 807 ? 59.272 8.789 -105.530 1.00 83.88 807 VAL A CA 1
ATOM 6460 C C . VAL A 1 807 ? 58.417 9.077 -106.760 1.00 83.88 807 VAL A C 1
ATOM 6462 O O . VAL A 1 807 ? 58.677 8.509 -107.813 1.00 83.88 807 VAL A O 1
ATOM 6465 N N . GLU A 1 808 ? 57.463 10.003 -106.670 1.00 85.38 808 GLU A N 1
ATOM 6466 C CA . GLU A 1 808 ? 56.644 10.428 -107.807 1.00 85.38 808 GLU A CA 1
ATOM 6467 C C . GLU A 1 808 ? 57.490 11.101 -108.901 1.00 85.38 808 GLU A C 1
ATOM 6469 O O . GLU A 1 808 ? 57.356 10.764 -110.075 1.00 85.38 808 GLU A O 1
ATOM 6474 N N . SER A 1 809 ? 58.438 11.971 -108.535 1.00 83.38 809 SER A N 1
ATOM 6475 C CA . SER A 1 809 ? 59.389 12.576 -109.478 1.00 83.38 809 SER A CA 1
ATOM 6476 C C . SER A 1 809 ? 60.311 11.539 -110.132 1.00 83.38 809 SER A C 1
ATOM 6478 O O . SER A 1 809 ? 60.536 11.592 -111.341 1.00 83.38 809 SER A O 1
ATOM 6480 N N . LEU A 1 810 ? 60.812 10.564 -109.366 1.00 79.69 810 LEU A N 1
ATOM 6481 C CA . LEU A 1 810 ? 61.610 9.448 -109.882 1.00 79.69 810 LEU A CA 1
ATOM 6482 C C . LEU A 1 810 ? 60.791 8.557 -110.818 1.00 79.69 810 LEU A C 1
ATOM 6484 O O . LEU A 1 810 ? 61.291 8.175 -111.871 1.00 79.69 810 LEU A O 1
ATOM 6488 N N . ALA A 1 811 ? 59.533 8.271 -110.478 1.00 76.69 811 ALA A N 1
ATOM 6489 C CA . ALA A 1 811 ? 58.618 7.524 -111.333 1.00 76.69 811 ALA A CA 1
ATOM 6490 C C . ALA A 1 811 ? 58.335 8.279 -112.642 1.00 76.69 811 ALA A C 1
ATOM 6492 O O . ALA A 1 811 ? 58.350 7.674 -113.711 1.00 76.69 811 ALA A O 1
ATOM 6493 N N . GLN A 1 812 ? 58.157 9.603 -112.588 1.00 81.00 812 GLN A N 1
ATOM 6494 C CA . GLN A 1 812 ? 58.017 10.444 -113.780 1.00 81.00 812 GLN A CA 1
ATOM 6495 C C . GLN A 1 812 ? 59.297 10.456 -114.632 1.00 81.00 812 GLN A C 1
ATOM 6497 O O . GLN A 1 812 ? 59.208 10.339 -115.852 1.00 81.00 812 GLN A O 1
ATOM 6502 N N . MET A 1 813 ? 60.487 10.536 -114.021 1.00 75.44 813 MET A N 1
ATOM 6503 C CA . MET A 1 813 ? 61.766 10.424 -114.739 1.00 75.44 813 MET A CA 1
ATOM 6504 C C . MET A 1 813 ? 61.964 9.037 -115.364 1.00 75.44 813 MET A C 1
ATOM 6506 O O . MET A 1 813 ? 62.417 8.950 -116.502 1.00 75.44 813 MET A O 1
ATOM 6510 N N . ALA A 1 814 ? 61.578 7.962 -114.671 1.00 70.38 814 ALA A N 1
ATOM 6511 C CA . ALA A 1 814 ? 61.610 6.600 -115.202 1.00 70.38 814 ALA A CA 1
ATOM 6512 C C . ALA A 1 814 ? 60.654 6.434 -116.396 1.00 70.38 814 ALA A C 1
ATOM 6514 O O . ALA A 1 814 ? 61.063 5.930 -117.438 1.00 70.38 814 ALA A O 1
ATOM 6515 N N . GLN A 1 815 ? 59.426 6.960 -116.306 1.00 72.06 815 GLN A N 1
ATOM 6516 C CA . GLN A 1 815 ? 58.486 7.002 -117.434 1.00 72.06 815 GLN A CA 1
ATOM 6517 C C . GLN A 1 815 ? 59.013 7.845 -118.608 1.00 72.06 815 GLN A C 1
ATOM 6519 O O . GLN A 1 815 ? 58.727 7.546 -119.768 1.00 72.06 815 GLN A O 1
ATOM 6524 N N . PHE A 1 816 ? 59.781 8.904 -118.335 1.00 69.56 816 PHE A N 1
ATOM 6525 C CA . PHE A 1 816 ? 60.429 9.706 -119.374 1.00 69.56 816 PHE A CA 1
ATOM 6526 C C . PHE A 1 816 ? 61.586 8.942 -120.039 1.00 69.56 816 PHE A C 1
ATOM 6528 O O . PHE A 1 816 ? 61.729 9.001 -121.260 1.00 69.56 816 PHE A O 1
ATOM 6535 N N . ALA A 1 817 ? 62.366 8.175 -119.269 1.00 60.47 817 ALA A N 1
ATOM 6536 C CA . ALA A 1 817 ? 63.432 7.301 -119.767 1.00 60.47 817 ALA A CA 1
ATOM 6537 C C . ALA A 1 817 ? 62.888 6.126 -120.607 1.00 60.47 817 ALA A C 1
ATOM 6539 O O . ALA A 1 817 ? 63.441 5.816 -121.664 1.00 60.47 817 ALA A O 1
ATOM 6540 N N . GLU A 1 818 ? 61.755 5.534 -120.209 1.00 57.97 818 GLU A N 1
ATOM 6541 C CA . GLU A 1 818 ? 61.038 4.527 -121.011 1.00 57.97 818 GLU A CA 1
ATOM 6542 C C . GLU A 1 818 ? 60.524 5.100 -122.340 1.00 57.97 818 GLU A C 1
ATOM 6544 O O . GLU A 1 818 ? 60.530 4.413 -123.358 1.00 57.97 818 GLU A O 1
ATOM 6549 N N . LYS A 1 819 ? 60.123 6.377 -122.371 1.00 57.12 819 LYS A N 1
ATOM 6550 C CA . LYS A 1 819 ? 59.659 7.044 -123.600 1.00 57.12 819 LYS A CA 1
ATOM 6551 C C . LYS A 1 819 ? 60.784 7.553 -124.509 1.00 57.12 819 LYS A C 1
ATOM 6553 O O . LYS A 1 819 ? 60.493 7.942 -125.637 1.00 57.12 819 LYS A O 1
ATOM 6558 N N . SER A 1 820 ? 62.041 7.568 -124.054 1.00 50.94 820 SER A N 1
ATOM 6559 C CA . SER A 1 820 ? 63.171 8.180 -124.780 1.00 50.94 820 SER A CA 1
ATOM 6560 C C . SER A 1 820 ? 64.296 7.216 -125.178 1.00 50.94 820 SER A C 1
ATOM 6562 O O . SER A 1 820 ? 65.306 7.659 -125.722 1.00 50.94 820 SER A O 1
ATOM 6564 N N . THR A 1 821 ? 64.132 5.902 -125.006 1.00 43.47 821 THR A N 1
ATOM 6565 C CA . THR A 1 821 ? 65.173 4.924 -125.363 1.00 43.47 821 THR A CA 1
ATOM 6566 C C . THR A 1 821 ? 64.820 4.096 -126.599 1.00 43.47 821 THR A C 1
ATOM 6568 O O . THR A 1 821 ? 64.130 3.083 -126.554 1.00 43.47 821 THR A O 1
ATOM 6571 N N . SER A 1 822 ? 65.387 4.503 -127.736 1.00 45.66 822 SER A N 1
ATOM 6572 C CA . SER A 1 822 ? 65.780 3.574 -128.795 1.00 45.66 822 SER A CA 1
ATOM 6573 C C . SER A 1 822 ? 66.933 2.703 -128.279 1.00 45.66 822 SER A C 1
ATOM 6575 O O . SER A 1 822 ? 67.949 3.224 -127.821 1.00 45.66 822 SER A O 1
ATOM 6577 N N . PHE A 1 823 ? 66.738 1.389 -128.338 1.00 43.50 823 PHE A N 1
ATOM 6578 C CA . PHE A 1 823 ? 67.595 0.316 -127.827 1.00 43.50 823 PHE A CA 1
ATOM 6579 C C . PHE A 1 823 ? 69.118 0.544 -127.956 1.00 43.50 823 PHE A C 1
ATOM 6581 O O . PHE A 1 823 ? 69.650 0.632 -129.061 1.00 43.50 823 PHE A O 1
ATOM 6588 N N . SER A 1 824 ? 69.816 0.526 -126.810 1.00 51.31 824 SER A N 1
ATOM 6589 C CA . SER A 1 824 ? 71.277 0.377 -126.682 1.00 51.31 824 SER A CA 1
ATOM 6590 C C . SER A 1 824 ? 71.608 -0.762 -125.690 1.00 51.31 824 SER A C 1
ATOM 6592 O O . SER A 1 824 ? 70.926 -0.861 -124.662 1.00 51.31 824 SER A O 1
ATOM 6594 N N . PRO A 1 825 ? 72.623 -1.618 -125.940 1.00 54.84 825 PRO A N 1
ATOM 6595 C CA . PRO A 1 825 ? 72.893 -2.846 -125.171 1.00 54.84 825 PRO A CA 1
ATOM 6596 C C . PRO A 1 825 ? 73.246 -2.666 -123.681 1.00 54.84 825 PRO A C 1
ATOM 6598 O O . PRO A 1 825 ? 73.179 -3.631 -122.925 1.00 54.84 825 PRO A O 1
ATOM 6601 N N . GLU A 1 826 ? 73.576 -1.455 -123.224 1.00 54.31 826 GLU A N 1
ATOM 6602 C CA . GLU A 1 826 ? 73.880 -1.169 -121.807 1.00 54.31 826 GLU A CA 1
ATOM 6603 C C . GLU A 1 826 ? 72.617 -1.051 -120.923 1.00 54.31 826 GLU A C 1
ATOM 6605 O O . GLU A 1 826 ? 72.685 -1.175 -119.701 1.00 54.31 826 GLU A O 1
ATOM 6610 N N . SER A 1 827 ? 71.433 -0.904 -121.530 1.00 55.69 827 SER A N 1
ATOM 6611 C CA . SER A 1 827 ? 70.142 -0.790 -120.825 1.00 55.69 827 SER A CA 1
ATOM 6612 C C . SER A 1 827 ? 69.697 -2.078 -120.110 1.00 55.69 827 SER A C 1
ATOM 6614 O O . SER A 1 827 ? 68.960 -2.023 -119.126 1.00 55.69 827 SER A O 1
ATOM 6616 N N . ILE A 1 828 ? 70.201 -3.240 -120.535 1.00 58.53 828 ILE A N 1
ATOM 6617 C CA . ILE A 1 828 ? 69.842 -4.545 -119.955 1.00 58.53 828 ILE A CA 1
ATOM 6618 C C . ILE A 1 828 ? 70.472 -4.734 -118.562 1.00 58.53 828 ILE A C 1
ATOM 6620 O O . ILE A 1 828 ? 69.858 -5.345 -117.688 1.00 58.53 828 ILE A O 1
ATOM 6624 N N . GLN A 1 829 ? 71.650 -4.152 -118.299 1.00 59.22 829 GLN A N 1
ATOM 6625 C CA . GLN A 1 829 ? 72.271 -4.204 -116.966 1.00 59.22 829 GLN A CA 1
ATOM 6626 C C . GLN A 1 829 ? 71.592 -3.263 -115.960 1.00 59.22 829 GLN A C 1
ATOM 6628 O O . GLN A 1 829 ? 71.510 -3.586 -114.776 1.00 59.22 829 GLN A O 1
ATOM 6633 N N . PHE A 1 830 ? 71.040 -2.137 -116.421 1.00 65.12 830 PHE A N 1
ATOM 6634 C CA . PHE A 1 830 ? 70.319 -1.197 -115.559 1.00 65.12 830 PHE A CA 1
ATOM 6635 C C . PHE A 1 830 ? 68.946 -1.735 -115.125 1.00 65.12 830 PHE A C 1
ATOM 6637 O O . PHE A 1 830 ? 68.578 -1.617 -113.958 1.00 65.12 830 PHE A O 1
ATOM 6644 N N . ILE A 1 831 ? 68.220 -2.408 -116.027 1.00 63.72 831 ILE A N 1
ATOM 6645 C CA . ILE A 1 831 ? 66.932 -3.049 -115.704 1.00 63.72 831 ILE A CA 1
ATOM 6646 C C . ILE A 1 831 ? 67.127 -4.209 -114.710 1.00 63.72 831 ILE A C 1
ATOM 6648 O O . ILE A 1 831 ? 66.327 -4.367 -113.786 1.00 63.72 831 ILE A O 1
ATOM 6652 N N . ALA A 1 832 ? 68.223 -4.969 -114.823 1.00 63.22 832 ALA A N 1
ATOM 6653 C CA . ALA A 1 832 ? 68.565 -6.011 -113.852 1.00 63.22 832 ALA A CA 1
ATOM 6654 C C . ALA A 1 832 ? 68.871 -5.438 -112.450 1.00 63.22 832 ALA A C 1
ATOM 6656 O O . ALA A 1 832 ? 68.430 -6.000 -111.447 1.00 63.22 832 ALA A O 1
ATOM 6657 N N . ALA A 1 833 ? 69.555 -4.290 -112.367 1.00 66.44 833 ALA A N 1
ATOM 6658 C CA . ALA A 1 833 ? 69.825 -3.606 -111.099 1.00 66.44 833 ALA A CA 1
ATOM 6659 C C . ALA A 1 833 ? 68.556 -3.001 -110.463 1.00 66.44 833 ALA A C 1
ATOM 6661 O O . ALA A 1 833 ? 68.398 -3.036 -109.242 1.00 66.44 833 ALA A O 1
ATOM 6662 N N . LEU A 1 834 ? 67.620 -2.500 -111.277 1.00 65.88 834 LEU A N 1
ATOM 6663 C CA . LEU A 1 834 ? 66.320 -1.999 -110.814 1.00 65.88 834 LEU A CA 1
ATOM 6664 C C . LEU A 1 834 ? 65.433 -3.111 -110.244 1.00 65.88 834 LEU A C 1
ATOM 6666 O O . LEU A 1 834 ? 64.802 -2.908 -109.208 1.00 65.88 834 LEU A O 1
ATOM 6670 N N . HIS A 1 835 ? 65.432 -4.297 -110.857 1.00 67.50 835 HIS A N 1
ATOM 6671 C CA . HIS A 1 835 ? 64.744 -5.464 -110.297 1.00 67.50 835 HIS A CA 1
ATOM 6672 C C . HIS A 1 835 ? 65.351 -5.900 -108.955 1.00 67.50 835 HIS A C 1
ATOM 6674 O O . HIS A 1 835 ? 64.613 -6.160 -108.008 1.00 67.50 835 HIS A O 1
ATOM 6680 N N . GLN A 1 836 ? 66.681 -5.878 -108.827 1.00 69.19 836 GLN A N 1
ATOM 6681 C CA . GLN A 1 836 ? 67.365 -6.222 -107.577 1.00 69.19 836 GLN A CA 1
ATOM 6682 C C . GLN A 1 836 ? 67.113 -5.196 -106.454 1.00 69.19 836 GLN A C 1
ATOM 6684 O O . GLN A 1 836 ? 67.020 -5.566 -105.284 1.00 69.19 836 GLN A O 1
ATOM 6689 N N . PHE A 1 837 ? 66.959 -3.913 -106.797 1.00 71.81 837 PHE A N 1
ATOM 6690 C CA . PHE A 1 837 ? 66.566 -2.864 -105.852 1.00 71.81 837 PHE A CA 1
ATOM 6691 C C . PHE A 1 837 ? 65.094 -2.989 -105.426 1.00 71.81 837 PHE A C 1
ATOM 6693 O O . PHE A 1 837 ? 64.771 -2.799 -104.253 1.00 71.81 837 PHE A O 1
ATOM 6700 N N . ASN A 1 838 ? 64.203 -3.366 -106.348 1.00 65.81 838 ASN A N 1
ATOM 6701 C CA . ASN A 1 838 ? 62.785 -3.576 -106.053 1.00 65.81 838 ASN A CA 1
ATOM 6702 C C . ASN A 1 838 ? 62.561 -4.771 -105.102 1.00 65.81 838 ASN A C 1
ATOM 6704 O O . ASN A 1 838 ? 61.768 -4.671 -104.166 1.00 65.81 838 ASN A O 1
ATOM 6708 N N . ASP A 1 839 ? 63.334 -5.851 -105.257 1.00 68.50 839 ASP A N 1
ATOM 6709 C CA . ASP A 1 839 ? 63.292 -7.008 -104.349 1.00 68.50 839 ASP A CA 1
ATOM 6710 C C . ASP A 1 839 ? 63.837 -6.684 -102.940 1.00 68.50 839 ASP A C 1
ATOM 6712 O O . ASP A 1 839 ? 63.377 -7.250 -101.948 1.00 68.50 839 ASP A O 1
ATOM 6716 N N . GLN A 1 840 ? 64.768 -5.729 -102.809 1.00 67.25 840 GLN A N 1
ATOM 6717 C CA . GLN A 1 840 ? 65.273 -5.268 -101.504 1.00 67.25 840 GLN A CA 1
ATOM 6718 C C . GLN A 1 840 ? 64.310 -4.322 -100.770 1.00 67.25 840 GLN A C 1
ATOM 6720 O O . GLN A 1 840 ? 64.354 -4.235 -99.542 1.00 67.25 840 GLN A O 1
ATOM 6725 N N . MET A 1 841 ? 63.432 -3.626 -101.497 1.00 65.44 841 MET A N 1
ATOM 6726 C CA . MET A 1 841 ? 62.470 -2.676 -100.924 1.00 65.44 841 MET A CA 1
ATOM 6727 C C . MET A 1 841 ? 61.130 -3.323 -100.530 1.00 65.44 841 MET A C 1
ATOM 6729 O O . MET A 1 841 ? 60.354 -2.714 -99.791 1.00 65.44 841 MET A O 1
ATOM 6733 N N . GLN A 1 842 ? 60.870 -4.568 -100.949 1.00 57.44 842 GLN A N 1
ATOM 6734 C CA . GLN A 1 842 ? 59.629 -5.297 -100.652 1.00 57.44 842 GLN A CA 1
ATOM 6735 C C . GLN A 1 842 ? 59.289 -5.479 -99.150 1.00 57.44 842 GLN A C 1
ATOM 6737 O O . GLN A 1 842 ? 58.105 -5.429 -98.824 1.00 57.44 842 GLN A O 1
ATOM 6742 N N . PRO A 1 843 ? 60.244 -5.628 -98.203 1.00 58.75 843 PRO A N 1
ATOM 6743 C CA . PRO A 1 843 ? 59.931 -5.750 -96.771 1.00 58.75 843 PRO A CA 1
ATOM 6744 C C . PRO A 1 843 ? 59.496 -4.440 -96.088 1.00 58.75 843 PRO A C 1
ATOM 6746 O O . PRO A 1 843 ? 59.094 -4.469 -94.925 1.00 58.75 843 PRO A O 1
ATOM 6749 N N . PHE A 1 844 ? 59.624 -3.291 -96.763 1.00 56.38 844 PHE A N 1
ATOM 6750 C CA . PHE A 1 844 ? 59.437 -1.955 -96.173 1.00 56.38 844 PHE A CA 1
ATOM 6751 C C . PHE A 1 844 ? 58.209 -1.202 -96.707 1.00 56.38 844 PHE A C 1
ATOM 6753 O O . PHE A 1 844 ? 57.981 -0.049 -96.333 1.00 56.38 844 PHE A O 1
ATOM 6760 N N . LEU A 1 845 ? 57.409 -1.845 -97.558 1.00 46.91 845 LEU A N 1
ATOM 6761 C CA . LEU A 1 845 ? 56.122 -1.337 -98.025 1.00 46.91 845 LEU A CA 1
ATOM 6762 C C . LEU A 1 845 ? 55.005 -1.967 -97.163 1.00 46.91 845 LEU A C 1
ATOM 6764 O O . LEU A 1 845 ? 54.939 -3.194 -97.102 1.00 46.91 845 LEU A O 1
ATOM 6768 N N . PRO A 1 846 ? 54.193 -1.168 -96.441 1.00 47.75 846 PRO A N 1
ATOM 6769 C CA . PRO A 1 846 ? 53.113 -1.667 -95.586 1.00 47.75 846 PRO A CA 1
ATOM 6770 C C . PRO A 1 846 ? 51.931 -2.264 -96.354 1.00 47.75 846 PRO A C 1
ATOM 6772 O O . PRO A 1 846 ? 51.671 -1.814 -97.496 1.00 47.75 846 PRO A O 1
#

Secondary structure (DSSP, 8-state):
--HHHHHHHHHHHHHHHHTT-TT----TTTHHHHHHHHHHHHHHHHHHHHHHHHHHHHHHHHHHHHHHHHHHHHHHHHHHHHHHHHHHHHHHHHHHHHHHHHHHHHHHHHHHHHHHHHHHHHHHHHHHHHHHHHHHHHHHHHHTS-----------------------------S-----S-HHHHHHHHHHHHHHHHHHHHHHHHHHHHHHHHHHHHHHHHHHHHHHHHHHHHHHHHHHHHHSS-HHHHHHHHHHHHHHHHHHHHHHHHHHHHHHHH-S--PPP-----------------PPPP-------------------------------------PPP---PPP-------------------------------------------TTHHHHHHHHHHHHHHHHHHHHHHHHHHHHHHHHHHHHHHHHHHHHHHHHHHHHHHHHHHHHHHHHHHHHHHHHHHHHHHHHHHHHHHHHHHHHHHS-TTTHHHHHHHHHHHHHHHHHHHHHHHHHHHHHHHHHHHHHHHHHTT-S--S-----HHHHHHHHHHHHHHHHHHHSS-HHHHHHHHHHHHHHHHHHHHHHHHHHHHHHHHHHHHHHHHHHHHHHHHHHHHHHHHHHHHHHHHHHHHHHHHHHHHHHHTTS-STHHHHHHHHHHHHHHHHHHHHHHHHHHHHHHHHHHHHHHHHHHHHHHHHHHHHHHHHHHHHHHHHHHHHHHHHHHHHHHHHHHHHHHHHHHHHHHHHHHHHHHHHHHHHHHHHHHHHHHHHHHHHIIIIIHHHHHHHHHHHHHHHHHHHHHHHHHHHHHHHHHHH----TTHHHHHHHHHHHHHHHGGG--

pLDDT: mean 74.58, std 20.59, range [28.05, 97.12]

InterPro domains:
  IPR051877 Centriole and Basal Body Structural Protein [PTHR20544] (1-465)

Radius of gyration: 69.27 Å; chains: 1; bounding box: 172×132×216 Å

Foldseek 3Di:
DCDVLVVLQVVLQVVCVVVVVVPDDDDSVCSVVSVVVVVVVVVVVVVVVVVVVVVVVVVVVVVVVVVVVVVVVVVVVVVVVVVVVVVVVVVVVVVVVVVVVVVVVVVVVVVVVVVVVVVVVVVVVVVVVVVVVVVVVVVVVVVPDDPDDDDDDDDDDDDDDDDDDDDDDDDDDDDDDDDPPPPVVVVVVVVVVVVVVVVVVVVVVVVVVVVVVVVVVVVVVVVVVVVVVVVVVVVQVVCCVVVVDGPVVVVVVVVVVVVVVVVVVVVVVVVVVVVVVPPPDDDDDDDDDDDDDDDDDDDDDDDDDDDDDDDDDDDDDDDDDDDDDDDDDDDDDDDDDDDDDDDDDDDDDDDDDDPPPDDDDDDDPDDDDDDDDDDDDDDDDDDDDDDDDDDDDDDPPVPVVVVVVVVVVVVVVVVVVVVVVVVVVVVVVVVVVVVVVVVVVVVVVVVVVVVVVVVVVVVVVVVVVVVVVVVVVVVVVVVVVVVVVVVVVVVVVCVVVVVVVVVVVVVVVVVVVVVVVVVVLVVVLVVLVVVLVVVVVVPPDDDDDDPDDVVSVVSVVVSVVSVVCVVPVCDPVNVVVVVVVVVVVVVVVVVVVVVVVVVVVVVVVVVVVVVVVVVVVVVVVVVVVVVVVVVVVVVVVVVVVVVVVVVVVVLPPDDVCCVVCVVVVVVVVVVVVVVVVVVVVVVVVVVVVVVVVVVVVVVVVVVVVVVVVVVVVVVVVVVVVVVVVVVVVVVVVVVVVVVVVVVVVVVVVVVVVVVVVVVVVVVVVVVVVVVVVVVVVVCCCVVPVVVVVVVVVVVVVVVVVVVVVVVVVVVVVVVVVVVPDDDDPVVVVVVVVVVVVVVVCVVPDD

Organism: Trichomonas vaginalis (strain ATCC PRA-98 / G3) (NCBI:txid412133)